Protein AF-0000000080910516 (afdb_homodimer)

InterPro domains:
  IPR003439 ABC transporter-like, ATP-binding domain [PF00005] (477-628)
  IPR003439 ABC transporter-like, ATP-binding domain [PS50893] (459-697)
  IPR003593 AAA+ ATPase domain [SM00382] (486-681)
  IPR011527 ABC transporter type 1, transmembrane domain [PF00664] (100-369)
  IPR011527 ABC transporter type 1, transmembrane domain [PS50929] (99-382)
  IPR017871 ABC transporter-like, conserved site [PS00211] (600-614)
  IPR027417 P-loop containing nucleoside triphosphate hydrolase [G3DSA:3.40.50.300] (457-700)
  IPR027417 P-loop containing nucleoside triphosphate hydrolase [SSF52540] (451-698)
  IPR036640 ABC transporter type 1, transmembrane domain superfamily [G3DSA:1.20.1560.10] (71-395)
  IPR036640 ABC transporter type 1, transmembrane domain superfamily [SSF90123] (87-394)
  IPR039421 Type 1 protein exporter [PTHR43394] (74-700)

Secondary structure (DSSP, 8-state):
-------------------PPP-------------------------------------------GGGT-S---------SS-HHHHHHHHHTTHHHHHHHHHHHHHHHHHHHHHHHHHHHHHHHHHTSS---HHHHHHHHHHHHHHHHHHHHHHHHHHHHHHHHHHHHHHHHHHHHHHTB-HHHHHHS-HHHHHHIIIIIHHHHHHHHHHH-STTSTHHHHHHHHHHHHHHHHH-TTTHHHHHHHHHHHHHHHHHHHHHHHHHHHHHHHHHHHHHHHHHHHHHTHHHHHHHT-HHHHHHHHHHHHHHHHHHHHHHHHHHHHHHHHHHHHHHHHHHHHHHHHHHHHHTTSS-HHHHHHHHHHHHHHHHHHHHHHHHHHHHHHHHHHHHHHHHHHTTPPB-HHHHHHHHHHHHH-----HHHHHHHTTTT-HHHHHHHHHHHHHS--THHHHHHHHH--EEEEEEEEE-TT-TT-EEEEEEEEEE-TT-EEEEE--TTSSHHHHHHHHTTSS--SEEEEEETTEEGGGS-HHHHHHHEEEE-SS----SSBHHHHHHTTSTTS---HHHHHHHHHHTT-HHHHHHSTTGGG-B--GGGTTS-HHHHHHHHHHHHHHHT-SEEEEESTTTT--HHHHHHHHHHHHHHHTTSEEEEE---HHHHHTSSEEEEEETTEEEEEE-HHHHHHHTSHHHHHHHHHHHHH-/-----------------------------------------------------------------GGGT-S---------SS-HHHHHHHHHTTHHHHHHHHHHHHHHHHHHHHHHHHHHHHHHHHHTSS---HHHHHHHHHHHHHHHHHHHHHHHHHHHHHHHHHHHHHHHHHHHHHHTB-HHHHHHS-HHHHHHIIIIIHHHHHHHHHHH-STTSTHHHHHHHHHHHHHHHHH-TTTHHHHHHHHHHHHHHHHHHHHHHHHHHHHHHHHHHHHHHHHHHHHHTHHHHHHHT-HHHHHHHHHHHHHHHHHHHHHHHHHHHHHHHHHHHHHHHHHHHHHHHHHHHHHTTSS-HHHHHHHHHHHHHHHHHHHHHHHHHHHHHHHHHHHHHHHHHHTTPPB-HHHHHHHHHHHHH-----HHHHHHHTTTT-HHHHHHHHHHHHHS--THHHHHHHHH--EEEEEEEEE-TT-TT-EEEEEEEEEE-TT-EEEEE--TTSSHHHHHHHHTTSS--SEEEEEETTEEGGGS-HHHHHHHEEEE-SS----SSBHHHHHHTTSTTS---HHHHHHHHHHTT-HHHHHHSTTGGG-B--GGGTTS-HHHHHHHHHHHHHHHT-SEEEEESTTTT--HHHHHHHHHHHHHHHTTSEEEEE---HHHHHTSSEEEEEETTEEEEEE-HHHHHHTTSHHHHHHHHHHHHH-

Solvent-accessible surface area (backbone atoms only — not comparable to full-atom values): 75282 Å² total; per-residue (Å²): 135,88,80,81,73,74,74,76,71,77,78,76,77,76,78,84,75,83,78,82,89,85,80,68,80,82,79,82,73,79,76,71,80,66,83,75,83,79,79,84,81,80,87,76,82,77,77,84,83,74,81,70,78,74,81,82,74,78,78,78,70,75,84,65,75,62,75,79,59,64,71,57,80,62,77,68,66,62,59,54,78,79,41,72,66,54,53,49,52,56,49,60,74,43,48,68,57,48,51,50,32,54,51,29,47,53,52,28,45,51,37,60,65,45,46,30,53,51,53,7,51,49,51,27,35,68,74,60,78,39,91,61,60,66,67,64,53,51,51,55,52,51,52,40,52,56,46,32,37,56,33,44,36,56,27,38,38,46,51,38,46,53,51,40,53,46,48,40,39,48,51,39,30,52,50,52,54,60,68,34,36,37,54,66,56,62,71,70,43,54,56,68,58,57,38,36,48,72,43,61,36,45,42,43,51,54,41,45,54,71,69,19,58,45,85,48,14,41,69,53,7,51,51,42,40,55,50,47,55,55,50,36,48,70,73,40,61,85,61,29,58,54,56,51,50,34,52,51,50,47,52,50,52,50,53,53,48,55,66,67,43,48,63,49,53,50,51,35,50,51,30,51,48,51,44,54,48,51,46,43,50,47,55,70,36,40,68,60,33,53,44,41,51,28,59,65,50,51,51,51,56,49,32,51,38,40,50,51,34,33,55,34,47,40,53,47,43,42,53,52,30,50,51,56,29,50,51,49,44,42,52,40,51,42,50,50,50,43,50,54,57,49,48,54,34,34,72,71,66,79,38,56,73,21,58,51,49,18,52,55,42,46,51,52,52,39,51,48,14,50,50,12,37,52,52,35,52,53,47,46,53,55,25,49,52,33,50,48,49,56,24,50,68,45,38,80,58,63,66,30,60,51,44,47,50,46,48,50,54,56,51,62,70,54,79,58,94,42,69,50,47,50,40,55,48,65,52,67,64,48,66,75,59,47,60,65,42,51,63,58,51,76,67,42,62,71,67,78,55,52,59,56,35,51,65,67,20,36,38,35,37,44,46,28,23,33,45,52,84,93,42,65,86,48,68,46,30,60,50,25,60,50,75,44,54,54,47,34,39,36,22,43,33,60,60,74,86,17,35,68,69,56,52,53,38,43,75,68,57,60,45,76,63,75,38,57,49,48,24,46,54,78,39,56,56,83,42,44,44,50,47,56,49,20,58,39,36,33,76,41,52,56,75,61,76,41,61,70,40,27,50,45,55,52,30,42,42,31,43,49,91,51,89,72,51,70,64,56,49,50,52,22,21,48,59,16,67,31,40,69,66,34,62,68,37,96,52,27,53,65,28,67,28,38,68,57,29,65,75,47,51,73,55,55,45,45,20,45,49,46,12,12,44,51,56,44,62,34,39,31,37,39,36,38,39,65,58,63,95,47,38,73,65,47,31,50,49,47,49,51,20,47,55,59,63,45,61,80,17,28,26,43,32,36,48,86,49,55,60,65,41,56,71,24,65,29,34,36,33,32,46,82,12,23,62,74,44,76,37,34,56,70,58,39,47,72,63,63,44,70,62,29,49,51,51,45,51,55,43,51,50,65,108,131,91,73,86,71,83,73,84,68,86,82,77,90,70,91,84,89,80,90,82,86,70,94,72,85,83,80,86,80,80,83,80,78,90,81,85,87,84,81,91,84,84,84,82,82,79,78,83,82,74,79,70,78,72,80,80,74,78,76,79,70,73,83,65,73,63,77,80,57,62,70,56,79,62,76,68,67,62,60,55,77,77,42,72,66,55,53,48,52,56,49,58,73,42,49,67,58,47,52,51,32,54,51,30,47,52,52,29,46,52,37,60,65,45,47,32,54,53,52,6,51,50,51,27,36,68,75,60,77,38,93,62,61,66,68,62,53,51,52,54,51,49,52,40,53,55,47,32,39,56,32,44,35,54,29,39,37,47,50,39,45,55,51,38,52,47,48,40,40,48,52,39,32,52,50,53,54,59,68,33,37,35,53,65,56,60,71,72,44,54,54,69,58,57,38,37,48,73,42,60,35,44,43,43,51,54,42,46,54,71,70,18,59,45,82,48,14,40,69,52,6,50,52,44,40,54,50,49,55,53,50,36,46,70,73,40,61,86,62,29,57,54,56,51,50,34,52,51,48,48,52,49,52,49,52,52,48,56,67,67,42,48,64,50,53,50,50,34,49,50,30,51,50,50,43,53,48,51,45,43,53,47,56,70,37,40,68,60,33,53,43,39,50,28,59,64,50,53,51,51,56,48,32,52,36,40,50,51,34,31,54,34,47,42,52,49,42,41,52,53,30,50,52,55,27,51,52,48,44,43,51,40,52,40,50,51,51,43,50,55,56,48,47,53,33,34,71,72,66,77,38,55,72,21,56,50,48,18,51,53,42,45,52,53,52,39,51,48,14,50,51,12,38,52,52,37,52,52,47,46,53,54,26,50,52,33,51,49,50,55,22,49,70,43,40,78,57,63,67,30,60,51,44,47,50,45,50,51,55,58,53,62,71,55,78,57,92,41,71,50,46,50,38,55,49,64,52,68,64,47,65,75,59,48,59,63,43,51,63,59,50,76,67,42,62,72,67,76,56,51,58,55,36,50,63,68,20,37,39,35,36,43,45,29,23,32,46,52,83,92,43,65,85,48,68,47,30,62,50,24,61,50,75,44,55,54,48,34,38,34,20,43,35,59,60,75,86,17,35,68,69,56,52,53,37,42,75,67,57,59,45,76,62,76,38,57,48,48,24,45,56,82,39,56,56,84,43,43,44,50,46,56,48,19,58,39,38,33,76,41,51,57,74,61,76,40,61,71,39,25,49,45,54,52,30,40,40,30,42,47,92,51,88,71,52,71,64,56,50,50,52,21,20,50,59,18,67,31,39,69,65,34,62,69,38,95,52,27,52,64,27,68,28,39,69,57,29,66,76,45,52,73,55,56,47,44,20,45,50,45,11,12,44,52,56,43,63,34,39,30,36,37,36,38,39,66,58,63,96,46,37,71,66,48,30,49,49,46,48,51,22,46,55,59,62,44,60,77,17,26,26,44,32,36,49,86,49,52,59,65,42,56,72,23,68,30,33,37,31,32,47,81,12,23,61,76,45,76,36,36,56,69,59,37,48,72,64,62,45,71,62,30,49,52,53,44,51,56,44,52,50,65,106

Structure (mmCIF, N/CA/C/O backbone):
data_AF-0000000080910516-model_v1
#
loop_
_entity.id
_entity.type
_entity.pdbx_description
1 polymer 'ABC transporter B family member 28'
#
loop_
_atom_site.group_PDB
_atom_site.id
_atom_site.type_symbol
_atom_site.label_atom_id
_atom_site.label_alt_id
_atom_site.label_comp_id
_atom_site.label_asym_id
_atom_site.label_entity_id
_atom_site.label_seq_id
_atom_site.pdbx_PDB_ins_code
_atom_site.Cartn_x
_atom_site.Cartn_y
_atom_site.Cartn_z
_atom_site.occupancy
_atom_site.B_iso_or_equiv
_atom_site.auth_seq_id
_atom_site.auth_comp_id
_atom_site.auth_asym_id
_atom_site.auth_atom_id
_atom_site.pdbx_PDB_model_num
ATOM 1 N N . MET A 1 1 ? -21.656 -58.188 -38.125 1 15.84 1 MET A N 1
ATOM 2 C CA . MET A 1 1 ? -21.281 -56.781 -38.375 1 15.84 1 MET A CA 1
ATOM 3 C C . MET A 1 1 ? -22.156 -55.844 -37.562 1 15.84 1 MET A C 1
ATOM 5 O O . MET A 1 1 ? -21.656 -54.906 -36.938 1 15.84 1 MET A O 1
ATOM 9 N N . ALA A 1 2 ? -23.5 -55.781 -38.062 1 15.03 2 ALA A N 1
ATOM 10 C CA . ALA A 1 2 ? -24.109 -54.438 -38.094 1 15.03 2 ALA A CA 1
ATOM 11 C C . ALA A 1 2 ? -24.375 -53.938 -36.688 1 15.03 2 ALA A C 1
ATOM 13 O O . ALA A 1 2 ? -24.422 -54.688 -35.719 1 15.03 2 ALA A O 1
ATOM 14 N N . SER A 1 3 ? -25.328 -52.969 -36.719 1 19.02 3 SER A N 1
ATOM 15 C CA . SER A 1 3 ? -25.562 -51.531 -36.531 1 19.02 3 SER A CA 1
ATOM 16 C C . SER A 1 3 ? -26.391 -51.281 -35.281 1 19.02 3 SER A C 1
ATOM 18 O O . SER A 1 3 ? -27.484 -51.812 -35.125 1 19.02 3 SER A O 1
ATOM 20 N N . ALA A 1 4 ? -25.75 -51.031 -34.25 1 21.42 4 ALA A N 1
ATOM 21 C CA . ALA A 1 4 ? -25.875 -50.656 -32.844 1 21.42 4 ALA A CA 1
ATOM 22 C C . ALA A 1 4 ? -26.734 -49.406 -32.688 1 21.42 4 ALA A C 1
ATOM 24 O O . ALA A 1 4 ? -26.188 -48.312 -32.562 1 21.42 4 ALA A O 1
ATOM 25 N N . THR A 1 5 ? -27.812 -49.406 -33.406 1 23.72 5 THR A N 1
ATOM 26 C CA . THR A 1 5 ? -28.516 -48.156 -33.656 1 23.72 5 THR A CA 1
ATOM 27 C C . THR A 1 5 ? -29.188 -47.625 -32.375 1 23.72 5 THR A C 1
ATOM 29 O O . THR A 1 5 ? -30.141 -48.25 -31.906 1 23.72 5 THR A O 1
ATOM 32 N N . LEU A 1 6 ? -28.359 -47.281 -31.453 1 21.36 6 LEU A N 1
ATOM 33 C CA . LEU A 1 6 ? -28.766 -46.906 -30.094 1 21.36 6 LEU A CA 1
ATOM 34 C C . LEU A 1 6 ? -29.734 -45.75 -30.109 1 21.36 6 LEU A C 1
ATOM 36 O O . LEU A 1 6 ? -29.375 -44.656 -30.578 1 21.36 6 LEU A O 1
ATOM 40 N N . SER A 1 7 ? -30.953 -45.938 -30.312 1 22.66 7 SER A N 1
ATOM 41 C CA . SER A 1 7 ? -32.062 -45.062 -30.594 1 22.66 7 SER A CA 1
ATOM 42 C C . SER A 1 7 ? -32.406 -44.188 -29.406 1 22.66 7 SER A C 1
ATOM 44 O O . SER A 1 7 ? -33.031 -44.656 -28.438 1 22.66 7 SER A O 1
ATOM 46 N N . LEU A 1 8 ? -31.344 -43.562 -28.828 1 21.42 8 LEU A N 1
ATOM 47 C CA . LEU A 1 8 ? -31.562 -42.906 -27.547 1 21.42 8 LEU A CA 1
ATOM 48 C C . LEU A 1 8 ? -32.594 -41.812 -27.688 1 21.42 8 LEU A C 1
ATOM 50 O O . LEU A 1 8 ? -32.406 -40.844 -28.453 1 21.42 8 LEU A O 1
ATOM 54 N N . HIS A 1 9 ? -33.844 -42.031 -27.609 1 22.66 9 HIS A N 1
ATOM 55 C CA . HIS A 1 9 ? -35 -41.25 -27.891 1 22.66 9 HIS A CA 1
ATOM 56 C C . HIS A 1 9 ? -35.188 -40.125 -26.859 1 22.66 9 HIS A C 1
ATOM 58 O O . HIS A 1 9 ? -36.219 -40 -26.234 1 22.66 9 HIS A O 1
ATOM 64 N N . TYR A 1 10 ? -34.125 -39.5 -26.438 1 21.59 10 TYR A N 1
ATOM 65 C CA . TYR A 1 10 ? -34.344 -38.625 -25.297 1 21.59 10 TYR A CA 1
ATOM 66 C C . TYR A 1 10 ? -35.438 -37.594 -25.609 1 21.59 10 TYR A C 1
ATOM 68 O O . TYR A 1 10 ? -35.406 -36.969 -26.688 1 21.59 10 TYR A O 1
ATOM 76 N N . PRO A 1 11 ? -36.562 -37.688 -24.953 1 22.11 11 PRO A N 1
ATOM 77 C CA . PRO A 1 11 ? -37.812 -36.906 -25.172 1 22.11 11 PRO A CA 1
ATOM 78 C C . PRO A 1 11 ? -37.594 -35.406 -24.969 1 22.11 11 PRO A C 1
ATOM 80 O O . PRO A 1 11 ? -36.938 -35 -24.016 1 22.11 11 PRO A O 1
ATOM 83 N N . LEU A 1 12 ? -37.594 -34.625 -26.047 1 21.58 12 LEU A N 1
ATOM 84 C CA . LEU A 1 12 ? -37.312 -33.219 -26.297 1 21.58 12 LEU A CA 1
ATOM 85 C C . LEU A 1 12 ? -38.344 -32.312 -25.594 1 21.58 12 LEU A C 1
ATOM 87 O O . LEU A 1 12 ? -39.531 -32.375 -25.906 1 21.58 12 LEU A O 1
ATOM 91 N N . LEU A 1 13 ? -38.438 -32.438 -24.203 1 21.72 13 LEU A N 1
ATOM 92 C CA . LEU A 1 13 ? -39.406 -31.578 -23.547 1 21.72 13 LEU A CA 1
ATOM 93 C C . LEU A 1 13 ? -39.375 -30.172 -24.141 1 21.72 13 LEU A C 1
ATOM 95 O O . LEU A 1 13 ? -38.312 -29.578 -24.234 1 21.72 13 LEU A O 1
ATOM 99 N N . LEU A 1 14 ? -40.406 -29.797 -24.828 1 19.39 14 LEU A N 1
ATOM 100 C CA . LEU A 1 14 ? -40.781 -28.703 -25.734 1 19.39 14 LEU A CA 1
ATOM 101 C C . LEU A 1 14 ? -40.812 -27.375 -25 1 19.39 14 LEU A C 1
ATOM 103 O O . LEU A 1 14 ? -41.719 -27.141 -24.188 1 19.39 14 LEU A O 1
ATOM 107 N N . LEU A 1 15 ? -39.844 -27.062 -24.219 1 19.28 15 LEU A N 1
ATOM 108 C CA . LEU A 1 15 ? -39.938 -25.781 -23.516 1 19.28 15 LEU A CA 1
ATOM 109 C C . LEU A 1 15 ? -40.344 -24.656 -24.469 1 19.28 15 LEU A C 1
ATOM 111 O O . LEU A 1 15 ? -39.688 -24.453 -25.5 1 19.28 15 LEU A O 1
ATOM 115 N N . ARG A 1 16 ? -41.656 -24.203 -24.406 1 19.52 16 ARG A N 1
ATOM 116 C CA . ARG A 1 16 ? -42.5 -23.234 -25.094 1 19.52 16 ARG A CA 1
ATOM 117 C C . ARG A 1 16 ? -41.812 -21.891 -25.234 1 19.52 16 ARG A C 1
ATOM 119 O O . ARG A 1 16 ? -41.062 -21.469 -24.328 1 19.52 16 ARG A O 1
ATOM 126 N N . SER A 1 17 ? -42.031 -21.172 -26.375 1 18.45 17 SER A N 1
ATOM 127 C CA . SER A 1 17 ? -41.375 -20.234 -27.281 1 18.45 17 SER A CA 1
ATOM 128 C C . SER A 1 17 ? -41.562 -18.797 -26.812 1 18.45 17 SER A C 1
ATOM 130 O O . SER A 1 17 ? -40.625 -17.984 -26.891 1 18.45 17 SER A O 1
ATOM 132 N N . PRO A 1 18 ? -42.656 -18.25 -26.172 1 19.61 18 PRO A N 1
ATOM 133 C CA . PRO A 1 18 ? -43.25 -17.234 -27.031 1 19.61 18 PRO A CA 1
ATOM 134 C C . PRO A 1 18 ? -42.625 -15.859 -26.859 1 19.61 18 PRO A C 1
ATOM 136 O O . PRO A 1 18 ? -42.719 -15.266 -25.781 1 19.61 18 PRO A O 1
ATOM 139 N N . LEU A 1 19 ? -41.469 -15.609 -26.938 1 19 19 LEU A N 1
ATOM 140 C CA . LEU A 1 19 ? -40.938 -14.273 -26.672 1 19 19 LEU A CA 1
ATOM 141 C C . LEU A 1 19 ? -41.656 -13.234 -27.547 1 19 19 LEU A C 1
ATOM 143 O O . LEU A 1 19 ? -41.625 -13.312 -28.766 1 19 19 LEU A O 1
ATOM 147 N N . SER A 1 20 ? -42.75 -12.602 -27.031 1 17.5 20 SER A N 1
ATOM 148 C CA . SER A 1 20 ? -43.656 -11.586 -27.547 1 17.5 20 SER A CA 1
ATOM 149 C C . SER A 1 20 ? -42.906 -10.422 -28.172 1 17.5 20 SER A C 1
ATOM 151 O O . SER A 1 20 ? -41.75 -10.172 -27.828 1 17.5 20 SER A O 1
ATOM 153 N N . THR A 1 21 ? -43.656 -9.594 -28.938 1 18.03 21 THR A N 1
ATOM 154 C CA . THR A 1 21 ? -43.812 -8.773 -30.125 1 18.03 21 THR A CA 1
ATOM 155 C C . THR A 1 21 ? -43.188 -7.391 -29.906 1 18.03 21 THR A C 1
ATOM 157 O O . THR A 1 21 ? -43 -6.965 -28.766 1 18.03 21 THR A O 1
ATOM 160 N N . LYS A 1 22 ? -43.094 -6.613 -31.062 1 19.17 22 LYS A N 1
ATOM 161 C CA . LYS A 1 22 ? -42.594 -5.516 -31.891 1 19.17 22 LYS A CA 1
ATOM 162 C C . LYS A 1 22 ? -43.031 -4.164 -31.312 1 19.17 22 LYS A C 1
ATOM 164 O O . LYS A 1 22 ? -44.125 -4.031 -30.797 1 19.17 22 LYS A O 1
ATOM 169 N N . ILE A 1 23 ? -42.219 -3.209 -31.469 1 20.5 23 ILE A N 1
ATOM 170 C CA . ILE A 1 23 ? -41.656 -1.915 -31.062 1 20.5 23 ILE A CA 1
ATOM 171 C C . ILE A 1 23 ? -42.438 -0.794 -31.75 1 20.5 23 ILE A C 1
ATOM 173 O O . ILE A 1 23 ? -42.094 0.383 -31.609 1 20.5 23 ILE A O 1
ATOM 177 N N . THR A 1 24 ? -43.719 -0.889 -32.031 1 17.33 24 THR A N 1
ATOM 178 C CA . THR A 1 24 ? -44.062 0.003 -33.125 1 17.33 24 THR A CA 1
ATOM 179 C C . THR A 1 24 ? -44.062 1.456 -32.688 1 17.33 24 THR A C 1
ATOM 181 O O . THR A 1 24 ? -44.125 2.375 -33.5 1 17.33 24 THR A O 1
ATOM 184 N N . LYS A 1 25 ? -44.031 1.824 -31.5 1 19.14 25 LYS A N 1
ATOM 185 C CA . LYS A 1 25 ? -44.938 2.982 -31.422 1 19.14 25 LYS A CA 1
ATOM 186 C C . LYS A 1 25 ? -44.562 4.023 -32.469 1 19.14 25 LYS A C 1
ATOM 188 O O . LYS A 1 25 ? -43.406 4.141 -32.875 1 19.14 25 LYS A O 1
ATOM 193 N N . PRO A 1 26 ? -45.5 4.844 -32.844 1 18.92 26 PRO A N 1
ATOM 194 C CA . PRO A 1 26 ? -45.906 5.633 -34 1 18.92 26 PRO A CA 1
ATOM 195 C C . PRO A 1 26 ? -45.062 6.887 -34.188 1 18.92 26 PRO A C 1
ATOM 197 O O . PRO A 1 26 ? -44.344 7.285 -33.281 1 18.92 26 PRO A O 1
ATOM 200 N N . PRO A 1 27 ? -45.375 7.746 -35.188 1 21.09 27 PRO A N 1
ATOM 201 C CA . PRO A 1 27 ? -44.875 8.688 -36.188 1 21.09 27 PRO A CA 1
ATOM 202 C C . PRO A 1 27 ? -44.75 10.109 -35.656 1 21.09 27 PRO A C 1
ATOM 204 O O . PRO A 1 27 ? -44.312 11.008 -36.406 1 21.09 27 PRO A O 1
ATOM 207 N N . LEU A 1 28 ? -44.875 10.383 -34.344 1 19.03 28 LEU A N 1
ATOM 208 C CA . LEU A 1 28 ? -45.469 11.695 -34.156 1 19.03 28 LEU A CA 1
ATOM 209 C C . LEU A 1 28 ? -44.656 12.766 -34.844 1 19.03 28 LEU A C 1
ATOM 211 O O . LEU A 1 28 ? -43.406 12.703 -34.844 1 19.03 28 LEU A O 1
ATOM 215 N N . SER A 1 29 ? -45.312 13.617 -35.594 1 18.75 29 SER A N 1
ATOM 216 C CA . SER A 1 29 ? -45.281 14.648 -36.594 1 18.75 29 SER A CA 1
ATOM 217 C C . SER A 1 29 ? -44.438 15.836 -36.156 1 18.75 29 SER A C 1
ATOM 219 O O . SER A 1 29 ? -44.406 16.156 -34.969 1 18.75 29 SER A O 1
ATOM 221 N N . PRO A 1 30 ? -43.469 16.188 -36.969 1 21.86 30 PRO A N 1
ATOM 222 C CA . PRO A 1 30 ? -42.375 17.141 -36.906 1 21.86 30 PRO A CA 1
ATOM 223 C C . PRO A 1 30 ? -42.844 18.578 -36.75 1 21.86 30 PRO A C 1
ATOM 225 O O . PRO A 1 30 ? -43.562 19.094 -37.625 1 21.86 30 PRO A O 1
ATOM 228 N N . ARG A 1 31 ? -43.469 18.922 -35.594 1 18.7 31 ARG A N 1
ATOM 229 C CA . ARG A 1 31 ? -44.125 20.219 -35.656 1 18.7 31 ARG A CA 1
ATOM 230 C C . ARG A 1 31 ? -43.156 21.297 -36.156 1 18.7 31 ARG A C 1
ATOM 232 O O . ARG A 1 31 ? -42 21.328 -35.75 1 18.7 31 ARG A O 1
ATOM 239 N N . PRO A 1 32 ? -43.562 21.969 -37.156 1 20.69 32 PRO A N 1
ATOM 240 C CA . PRO A 1 32 ? -42.906 22.922 -38.031 1 20.69 32 PRO A CA 1
ATOM 241 C C . PRO A 1 32 ? -42.469 24.203 -37.344 1 20.69 32 PRO A C 1
ATOM 243 O O . PRO A 1 32 ? -41.906 25.094 -37.969 1 20.69 32 PRO A O 1
ATOM 246 N N . LEU A 1 33 ? -42.312 24.109 -36.031 1 18.44 33 LEU A N 1
ATOM 247 C CA . LEU A 1 33 ? -42.656 25.422 -35.5 1 18.44 33 LEU A CA 1
ATOM 248 C C . LEU A 1 33 ? -41.812 26.516 -36.125 1 18.44 33 LEU A C 1
ATOM 250 O O . LEU A 1 33 ? -40.594 26.453 -36.062 1 18.44 33 LEU A O 1
ATOM 254 N N . LEU A 1 34 ? -42.406 27.344 -36.906 1 18.92 34 LEU A N 1
ATOM 255 C CA . LEU A 1 34 ? -42.031 28.406 -37.844 1 18.92 34 LEU A CA 1
ATOM 256 C C . LEU A 1 34 ? -41.438 29.594 -37.125 1 18.92 34 LEU A C 1
ATOM 258 O O . LEU A 1 34 ? -41 30.562 -37.75 1 18.92 34 LEU A O 1
ATOM 262 N N . LEU A 1 35 ? -41.25 29.609 -35.812 1 19.59 35 LEU A N 1
ATOM 263 C CA . LEU A 1 35 ? -41.594 30.969 -35.406 1 19.59 35 LEU A CA 1
ATOM 264 C C . LEU A 1 35 ? -40.656 31.969 -36.062 1 19.59 35 LEU A C 1
ATOM 266 O O . LEU A 1 35 ? -39.438 31.766 -36.062 1 19.59 35 LEU A O 1
ATOM 270 N N . PRO A 1 36 ? -41.25 32.938 -36.75 1 18.56 36 PRO A N 1
ATOM 271 C CA . PRO A 1 36 ? -40.688 33.875 -37.719 1 18.56 36 PRO A CA 1
ATOM 272 C C . PRO A 1 36 ? -39.625 34.812 -37.125 1 18.56 36 PRO A C 1
ATOM 274 O O . PRO A 1 36 ? -38.531 34.938 -37.688 1 18.56 36 PRO A O 1
ATOM 277 N N . HIS A 1 37 ? -40.062 35.75 -36.25 1 19.81 37 HIS A N 1
ATOM 278 C CA . HIS A 1 37 ? -39.969 37.125 -36.75 1 19.81 37 HIS A CA 1
ATOM 279 C C . HIS A 1 37 ? -38.594 37.719 -36.5 1 19.81 37 HIS A C 1
ATOM 281 O O . HIS A 1 37 ? -37.875 37.281 -35.594 1 19.81 37 HIS A O 1
ATOM 287 N N . PRO A 1 38 ? -38.188 38.812 -37.25 1 20.88 38 PRO A N 1
ATOM 288 C CA . PRO A 1 38 ? -37 39.5 -37.75 1 20.88 38 PRO A CA 1
ATOM 289 C C . PRO A 1 38 ? -36.375 40.406 -36.719 1 20.88 38 PRO A C 1
ATOM 291 O O . PRO A 1 38 ? -35.344 41.062 -37 1 20.88 38 PRO A O 1
ATOM 294 N N . LEU A 1 39 ? -36.906 40.406 -35.438 1 19.12 39 LEU A N 1
ATOM 295 C CA . LEU A 1 39 ? -36.875 41.812 -35.062 1 19.12 39 LEU A CA 1
ATOM 296 C C . LEU A 1 39 ? -35.469 42.375 -35.125 1 19.12 39 LEU A C 1
ATOM 298 O O . LEU A 1 39 ? -34.5 41.656 -34.969 1 19.12 39 LEU A O 1
ATOM 302 N N . HIS A 1 40 ? -35.344 43.75 -35.094 1 18.67 40 HIS A N 1
ATOM 303 C CA . HIS A 1 40 ? -34.625 44.906 -35.594 1 18.67 40 HIS A CA 1
ATOM 304 C C . HIS A 1 40 ? -33.281 45.031 -34.875 1 18.67 40 HIS A C 1
ATOM 306 O O . HIS A 1 40 ? -33.031 44.406 -33.844 1 18.67 40 HIS A O 1
ATOM 312 N N . SER A 1 41 ? -32.812 46.281 -34.75 1 18.39 41 SER A N 1
ATOM 313 C CA . SER A 1 41 ? -31.688 47.094 -35.219 1 18.39 41 SER A CA 1
ATOM 314 C C . SER A 1 41 ? -30.609 47.219 -34.156 1 18.39 41 SER A C 1
ATOM 316 O O . SER A 1 41 ? -29.422 47.344 -34.469 1 18.39 41 SER A O 1
ATOM 318 N N . ARG A 1 42 ? -31.078 47.438 -32.812 1 20.27 42 ARG A N 1
ATOM 319 C CA . ARG A 1 42 ? -30.484 48.656 -32.281 1 20.27 42 ARG A CA 1
ATOM 320 C C . ARG A 1 42 ? -28.984 48.5 -32.031 1 20.27 42 ARG A C 1
ATOM 322 O O . ARG A 1 42 ? -28.5 47.375 -31.922 1 20.27 42 ARG A O 1
ATOM 329 N N . PHE A 1 43 ? -28.422 49.312 -31.094 1 19.95 43 PHE A N 1
ATOM 330 C CA . PHE A 1 43 ? -27.359 50.312 -31.016 1 19.95 43 PHE A CA 1
ATOM 331 C C . PHE A 1 43 ? -26.062 49.688 -30.547 1 19.95 43 PHE A C 1
ATOM 333 O O . PHE A 1 43 ? -26.078 48.656 -29.844 1 19.95 43 PHE A O 1
ATOM 340 N N . LEU A 1 44 ? -24.922 50.281 -30.812 1 19.41 44 LEU A N 1
ATOM 341 C CA . LEU A 1 44 ? -23.5 50.281 -31.172 1 19.41 44 LEU A CA 1
ATOM 342 C C . LEU A 1 44 ? -22.625 50.062 -29.938 1 19.41 44 LEU A C 1
ATOM 344 O O . LEU A 1 44 ? -21.422 49.875 -30.062 1 19.41 44 LEU A O 1
ATOM 348 N N . LEU A 1 45 ? -23.125 50.281 -28.641 1 21.19 45 LEU A N 1
ATOM 349 C CA . LEU A 1 45 ? -22.062 50.938 -27.906 1 21.19 45 LEU A CA 1
ATOM 350 C C . LEU A 1 45 ? -20.906 49.969 -27.641 1 21.19 45 LEU A C 1
ATOM 352 O O . LEU A 1 45 ? -21.125 48.781 -27.312 1 21.19 45 LEU A O 1
ATOM 356 N N . PRO A 1 46 ? -19.625 50.344 -27.984 1 23.27 46 PRO A N 1
ATOM 357 C CA . PRO A 1 46 ? -18.344 49.625 -28.156 1 23.27 46 PRO A CA 1
ATOM 358 C C . PRO A 1 46 ? -17.844 49.031 -26.844 1 23.27 46 PRO A C 1
ATOM 360 O O . PRO A 1 46 ? -17.922 49.656 -25.797 1 23.27 46 PRO A O 1
ATOM 363 N N . PRO A 1 47 ? -18.016 47.75 -26.609 1 24.09 47 PRO A N 1
ATOM 364 C CA . PRO A 1 47 ? -17.578 47.156 -25.344 1 24.09 47 PRO A CA 1
ATOM 365 C C . PRO A 1 47 ? -16.125 47.438 -25.031 1 24.09 47 PRO A C 1
ATOM 367 O O . PRO A 1 47 ? -15.312 47.656 -25.938 1 24.09 47 PRO A O 1
ATOM 370 N N . PRO A 1 48 ? -15.781 47.906 -23.766 1 22.03 48 PRO A N 1
ATOM 371 C CA . PRO A 1 48 ? -14.5 48.375 -23.234 1 22.03 48 PRO A CA 1
ATOM 372 C C . PRO A 1 48 ? -13.344 47.438 -23.531 1 22.03 48 PRO A C 1
ATOM 374 O O . PRO A 1 48 ? -13.562 46.25 -23.766 1 22.03 48 PRO A O 1
ATOM 377 N N . ARG A 1 49 ? -11.992 48.031 -23.594 1 21.98 49 ARG A N 1
ATOM 378 C CA . ARG A 1 49 ? -10.656 47.844 -24.125 1 21.98 49 ARG A CA 1
ATOM 379 C C . ARG A 1 49 ? -9.984 46.625 -23.5 1 21.98 49 ARG A C 1
ATOM 381 O O . ARG A 1 49 ? -9.945 46.469 -22.281 1 21.98 49 ARG A O 1
ATOM 388 N N . ALA A 1 50 ? -10.016 45.531 -24.156 1 22.16 50 ALA A N 1
ATOM 389 C CA . ALA A 1 50 ? -9.242 44.281 -24 1 22.16 50 ALA A CA 1
ATOM 390 C C . ALA A 1 50 ? -7.75 44.594 -23.891 1 22.16 50 ALA A C 1
ATOM 392 O O . ALA A 1 50 ? -7.145 45.125 -24.844 1 22.16 50 ALA A O 1
ATOM 393 N N . TYR A 1 51 ? -7.195 45.125 -22.734 1 20.22 51 TYR A N 1
ATOM 394 C CA . TYR A 1 51 ? -5.809 45.562 -22.609 1 20.22 51 TYR A CA 1
ATOM 395 C C . TYR A 1 51 ? -4.867 44.562 -23.281 1 20.22 51 TYR A C 1
ATOM 397 O O . TYR A 1 51 ? -4.859 43.375 -22.938 1 20.22 51 TYR A O 1
ATOM 405 N N . VAL A 1 52 ? -4.668 44.656 -24.578 1 23.47 52 VAL A N 1
ATOM 406 C CA . VAL A 1 52 ? -3.705 43.938 -25.422 1 23.47 52 VAL A CA 1
ATOM 407 C C . VAL A 1 52 ? -2.295 44.156 -24.875 1 23.47 52 VAL A C 1
ATOM 409 O O . VAL A 1 52 ? -1.784 45.281 -24.875 1 23.47 52 VAL A O 1
ATOM 412 N N . THR A 1 53 ? -1.948 43.594 -23.703 1 22.17 53 THR A N 1
ATOM 413 C CA . THR A 1 53 ? -0.605 43.844 -23.188 1 22.17 53 THR A CA 1
ATOM 414 C C . THR A 1 53 ? 0.434 43.688 -24.297 1 22.17 53 THR A C 1
ATOM 416 O O . THR A 1 53 ? 0.308 42.781 -25.141 1 22.17 53 THR A O 1
ATOM 419 N N . ALA A 1 54 ? 1.175 44.75 -24.641 1 22.91 54 ALA A N 1
ATOM 420 C CA . ALA A 1 54 ? 2.166 45.031 -25.672 1 22.91 54 ALA A CA 1
ATOM 421 C C . ALA A 1 54 ? 3.223 43.938 -25.75 1 22.91 54 ALA A C 1
ATOM 423 O O . ALA A 1 54 ? 3.545 43.312 -24.75 1 22.91 54 ALA A O 1
ATOM 424 N N . PRO A 1 55 ? 3.516 43.562 -27.016 1 24.36 55 PRO A N 1
ATOM 425 C CA . PRO A 1 55 ? 4.555 42.594 -27.375 1 24.36 55 PRO A CA 1
ATOM 426 C C . PRO A 1 55 ? 5.938 43 -26.875 1 24.36 55 PRO A C 1
ATOM 428 O O . PRO A 1 55 ? 6.355 44.125 -27.047 1 24.36 55 PRO A O 1
ATOM 431 N N . ALA A 1 56 ? 6.473 42.5 -25.703 1 24.44 56 ALA A N 1
ATOM 432 C CA . ALA A 1 56 ? 7.766 42.906 -25.141 1 24.44 56 ALA A CA 1
ATOM 433 C C . ALA A 1 56 ? 8.852 42.875 -26.219 1 24.44 56 ALA A C 1
ATOM 435 O O . ALA A 1 56 ? 8.953 41.938 -26.984 1 24.44 56 ALA A O 1
ATOM 436 N N . SER A 1 57 ? 9.273 44 -26.75 1 23.47 57 SER A N 1
ATOM 437 C CA . SER A 1 57 ? 10.352 44.312 -27.672 1 23.47 57 SER A CA 1
ATOM 438 C C . SER A 1 57 ? 11.594 43.469 -27.375 1 23.47 57 SER A C 1
ATOM 440 O O . SER A 1 57 ? 11.844 43.094 -26.234 1 23.47 57 SER A O 1
ATOM 442 N N . ASP A 1 58 ? 12.234 43.031 -28.453 1 23.39 58 ASP A N 1
ATOM 443 C CA . ASP A 1 58 ? 13.406 42.188 -28.75 1 23.39 58 ASP A CA 1
ATOM 444 C C . ASP A 1 58 ? 14.68 42.844 -28.188 1 23.39 58 ASP A C 1
ATOM 446 O O . ASP A 1 58 ? 15.617 43.125 -28.922 1 23.39 58 ASP A O 1
ATOM 450 N N . HIS A 1 59 ? 14.703 43.562 -27.078 1 24.36 59 HIS A N 1
ATOM 451 C CA . HIS A 1 59 ? 15.992 44.188 -26.875 1 24.36 59 HIS A CA 1
ATOM 452 C C . HIS A 1 59 ? 17.141 43.219 -27.031 1 24.36 59 HIS A C 1
ATOM 454 O O . HIS A 1 59 ? 17.109 42.094 -26.469 1 24.36 59 HIS A O 1
ATOM 460 N N . ASN A 1 60 ? 17.953 43.344 -28.125 1 25.75 60 ASN A N 1
ATOM 461 C CA . ASN A 1 60 ? 19.234 42.812 -28.562 1 25.75 60 ASN A CA 1
ATOM 462 C C . ASN A 1 60 ? 20.266 42.844 -27.453 1 25.75 60 ASN A C 1
ATOM 464 O O . ASN A 1 60 ? 21.031 43.781 -27.344 1 25.75 60 ASN A O 1
ATOM 468 N N . PHE A 1 61 ? 19.922 42.844 -26.188 1 27.59 61 PHE A N 1
ATOM 469 C CA . PHE A 1 61 ? 21.031 43 -25.25 1 27.59 61 PHE A CA 1
ATOM 470 C C . PHE A 1 61 ? 22.203 42.094 -25.641 1 27.59 61 PHE A C 1
ATOM 472 O O . PHE A 1 61 ? 22.047 41.125 -26.344 1 27.59 61 PHE A O 1
ATOM 479 N N . GLY A 1 62 ? 23.484 42.594 -25.297 1 26.81 62 GLY A N 1
ATOM 480 C CA . GLY A 1 62 ? 24.875 42.25 -25.594 1 26.81 62 GLY A CA 1
ATOM 481 C C . GLY A 1 62 ? 25.141 40.75 -25.578 1 26.81 62 GLY A C 1
ATOM 482 O O . GLY A 1 62 ? 24.344 39.969 -25.062 1 26.81 62 GLY A O 1
ATOM 483 N N . ASP A 1 63 ? 26.234 40.406 -26.406 1 27.67 63 ASP A N 1
ATOM 484 C CA . ASP A 1 63 ? 26.797 39.125 -26.781 1 27.67 63 ASP A CA 1
ATOM 485 C C . ASP A 1 63 ? 27.016 38.25 -25.562 1 27.67 63 ASP A C 1
ATOM 487 O O . ASP A 1 63 ? 27.828 38.562 -24.703 1 27.67 63 ASP A O 1
ATOM 491 N N . PRO A 1 64 ? 26.016 37.844 -24.875 1 28.42 64 PRO A N 1
ATOM 492 C CA . PRO A 1 64 ? 26.391 37.062 -23.688 1 28.42 64 PRO A CA 1
ATOM 493 C C . PRO A 1 64 ? 27.484 36.062 -23.984 1 28.42 64 PRO A C 1
ATOM 495 O O . PRO A 1 64 ? 27.625 35.594 -25.109 1 28.42 64 PRO A O 1
ATOM 498 N N . ASP A 1 65 ? 28.656 36.156 -23.344 1 29.14 65 ASP A N 1
ATOM 499 C CA . ASP A 1 65 ? 29.828 35.312 -23.562 1 29.14 65 ASP A CA 1
ATOM 500 C C . ASP A 1 65 ? 29.438 33.875 -23.906 1 29.14 65 ASP A C 1
ATOM 502 O O . ASP A 1 65 ? 28.578 33.312 -23.266 1 29.14 65 ASP A O 1
ATOM 506 N N . PRO A 1 66 ? 29.641 33.438 -25.234 1 30.28 66 PRO A N 1
ATOM 507 C CA . PRO A 1 66 ? 29.281 32.156 -25.859 1 30.28 66 PRO A CA 1
ATOM 508 C C . PRO A 1 66 ? 29.547 30.969 -24.969 1 30.28 66 PRO A C 1
ATOM 510 O O . PRO A 1 66 ? 29.078 29.859 -25.25 1 30.28 66 PRO A O 1
ATOM 513 N N . LYS A 1 67 ? 30.734 31.031 -24.25 1 31.42 67 LYS A N 1
ATOM 514 C CA . LYS A 1 67 ? 31.328 29.781 -23.797 1 31.42 67 LYS A CA 1
ATOM 515 C C . LYS A 1 67 ? 30.391 29.031 -22.844 1 31.42 67 LYS A C 1
ATOM 517 O O . LYS A 1 67 ? 30.484 27.812 -22.703 1 31.42 67 LYS A O 1
ATOM 522 N N . LEU A 1 68 ? 29.781 29.812 -21.938 1 29.33 68 LEU A N 1
ATOM 523 C CA . LEU A 1 68 ? 29.016 28.984 -21 1 29.33 68 LEU A CA 1
ATOM 524 C C . LEU A 1 68 ? 27.766 28.438 -21.672 1 29.33 68 LEU A C 1
ATOM 526 O O . LEU A 1 68 ? 26.953 27.75 -21.016 1 29.33 68 LEU A O 1
ATOM 530 N N . VAL A 1 69 ? 27.328 29.016 -22.844 1 33.09 69 VAL A N 1
ATOM 531 C CA . VAL A 1 69 ? 26.078 28.641 -23.484 1 33.09 69 VAL A CA 1
ATOM 532 C C . VAL A 1 69 ? 26.219 27.266 -24.125 1 33.09 69 VAL A C 1
ATOM 534 O O . VAL A 1 69 ? 25.234 26.656 -24.547 1 33.09 69 VAL A O 1
ATOM 537 N N . GLY A 1 70 ? 27.406 26.953 -24.625 1 31.16 70 GLY A N 1
ATOM 538 C CA . GLY A 1 70 ? 27.5 25.719 -25.391 1 31.16 70 GLY A CA 1
ATOM 539 C C . GLY A 1 70 ? 27 24.516 -24.625 1 31.16 70 GLY A C 1
ATOM 540 O O . GLY A 1 70 ? 27.203 23.375 -25.047 1 31.16 70 GLY A O 1
ATOM 541 N N . LEU A 1 71 ? 27.031 24.578 -23.328 1 31.23 71 LEU A N 1
ATOM 542 C CA . LEU A 1 71 ? 26.562 23.297 -22.844 1 31.23 71 LEU A CA 1
ATOM 543 C C . LEU A 1 71 ? 25.156 23 -23.359 1 31.23 71 LEU A C 1
ATOM 545 O O . LEU A 1 71 ? 24.172 23.594 -22.891 1 31.23 71 LEU A O 1
ATOM 549 N N . GLY A 1 72 ? 24.953 23.125 -24.656 1 31.3 72 GLY A N 1
ATOM 550 C CA . GLY A 1 72 ? 23.797 22.594 -25.359 1 31.3 72 GLY A CA 1
ATOM 551 C C . GLY A 1 72 ? 23.094 21.5 -24.578 1 31.3 72 GLY A C 1
ATOM 552 O O . GLY A 1 72 ? 23.719 20.75 -23.844 1 31.3 72 GLY A O 1
ATOM 553 N N . SER A 1 73 ? 21.891 21.781 -24.234 1 34.47 73 SER A N 1
ATOM 554 C CA . SER A 1 73 ? 20.953 20.781 -23.719 1 34.47 73 SER A CA 1
ATOM 555 C C . SER A 1 73 ? 21.062 19.469 -24.484 1 34.47 73 SER A C 1
ATOM 557 O O . SER A 1 73 ? 20.562 19.344 -25.609 1 34.47 73 SER A O 1
ATOM 559 N N . GLU A 1 74 ? 22.234 19.031 -24.969 1 34.25 74 GLU A N 1
ATOM 560 C CA . GLU A 1 74 ? 22.219 17.688 -25.531 1 34.25 74 GLU A CA 1
ATOM 561 C C . GLU A 1 74 ? 21.094 16.844 -24.906 1 34.25 74 GLU A C 1
ATOM 563 O O . GLU A 1 74 ? 20.906 16.859 -23.688 1 34.25 74 GLU A O 1
ATOM 568 N N . ASN A 1 75 ? 20.078 16.672 -25.719 1 38.09 75 ASN A N 1
ATOM 569 C CA . ASN A 1 75 ? 19.016 15.727 -25.422 1 38.09 75 ASN A CA 1
ATOM 570 C C . ASN A 1 75 ? 19.531 14.523 -24.625 1 38.09 75 ASN A C 1
ATOM 572 O O . ASN A 1 75 ? 20.234 13.672 -25.188 1 38.09 75 ASN A O 1
ATOM 576 N N . ALA A 1 76 ? 20.172 14.75 -23.609 1 39.38 76 ALA A N 1
ATOM 577 C CA . ALA A 1 76 ? 20.531 13.617 -22.766 1 39.38 76 ALA A CA 1
ATOM 578 C C . ALA A 1 76 ? 19.578 12.438 -23 1 39.38 76 ALA A C 1
ATOM 580 O O . ALA A 1 76 ? 18.359 12.578 -22.859 1 39.38 76 ALA A O 1
ATOM 581 N N . LYS A 1 77 ? 19.781 11.625 -23.953 1 43 77 LYS A N 1
ATOM 582 C CA . LYS A 1 77 ? 19.062 10.367 -24.188 1 43 77 LYS A CA 1
ATOM 583 C C . LYS A 1 77 ? 18.578 9.766 -22.875 1 43 77 LYS A C 1
ATOM 585 O O . LYS A 1 77 ? 19.328 9.695 -21.891 1 43 77 LYS A O 1
ATOM 590 N N . PRO A 1 78 ? 17.297 9.609 -22.688 1 52.97 78 PRO A N 1
ATOM 591 C CA . PRO A 1 78 ? 16.75 8.977 -21.484 1 52.97 78 PRO A CA 1
ATOM 592 C C . PRO A 1 78 ? 17.516 7.715 -21.094 1 52.97 78 PRO A C 1
ATOM 594 O O . PRO A 1 78 ? 17.719 6.824 -21.922 1 52.97 78 PRO A O 1
ATOM 597 N N . GLN A 1 79 ? 18.562 7.898 -20.281 1 59.75 79 GLN A N 1
ATOM 598 C CA . GLN A 1 79 ? 19.344 6.738 -19.875 1 59.75 79 GLN A CA 1
ATOM 599 C C . GLN A 1 79 ? 18.484 5.758 -19.062 1 59.75 79 GLN A C 1
ATOM 601 O O . GLN A 1 79 ? 17.938 6.113 -18.031 1 59.75 79 GLN A O 1
ATOM 606 N N . ASN A 1 80 ? 18.156 4.766 -19.688 1 73.25 80 ASN A N 1
ATOM 607 C CA . ASN A 1 80 ? 17.484 3.656 -19.016 1 73.25 80 ASN A CA 1
ATOM 608 C C . ASN A 1 80 ? 18.328 3.096 -17.875 1 73.25 80 ASN A C 1
ATOM 610 O O . ASN A 1 80 ? 19.547 2.938 -18.031 1 73.25 80 ASN A O 1
ATOM 614 N N . VAL A 1 81 ? 17.875 3.154 -16.766 1 78.38 81 VAL A N 1
ATOM 615 C CA . VAL A 1 81 ? 18.594 2.707 -15.586 1 78.38 81 VAL A CA 1
ATOM 616 C C . VAL A 1 81 ? 18.797 1.195 -15.648 1 78.38 81 VAL A C 1
ATOM 618 O O . VAL A 1 81 ? 19.906 0.702 -15.398 1 78.38 81 VAL A O 1
ATOM 621 N N . ILE A 1 82 ? 17.719 0.559 -16.062 1 84.25 82 ILE A N 1
ATOM 622 C CA . ILE A 1 82 ? 17.828 -0.889 -16.203 1 84.25 82 ILE A CA 1
ATOM 623 C C . ILE A 1 82 ? 17.922 -1.263 -17.688 1 84.25 82 ILE A C 1
ATOM 625 O O . ILE A 1 82 ? 16.938 -1.106 -18.422 1 84.25 82 ILE A O 1
ATOM 629 N N . THR A 1 83 ? 19.109 -1.588 -18.094 1 83.12 83 THR A N 1
ATOM 630 C CA . THR A 1 83 ? 19.344 -2.016 -19.469 1 83.12 83 THR A CA 1
ATOM 631 C C . THR A 1 83 ? 19.781 -3.475 -19.516 1 83.12 83 THR A C 1
ATOM 633 O O . THR A 1 83 ? 20.203 -4.039 -18.5 1 83.12 83 THR A O 1
ATOM 636 N N . TRP A 1 84 ? 19.609 -4.051 -20.656 1 84.31 84 TRP A N 1
ATOM 637 C CA . TRP A 1 84 ? 20.031 -5.43 -20.859 1 84.31 84 TRP A CA 1
ATOM 638 C C . TRP A 1 84 ? 21.531 -5.57 -20.688 1 84.31 84 TRP A C 1
ATOM 640 O O . TRP A 1 84 ? 22.016 -6.586 -20.188 1 84.31 84 TRP A O 1
ATOM 650 N N . SER A 1 85 ? 22.219 -4.531 -21.062 1 83.31 85 SER A N 1
ATOM 651 C CA . SER A 1 85 ? 23.672 -4.547 -20.938 1 83.31 85 SER A CA 1
ATOM 652 C C . SER A 1 85 ? 24.109 -4.551 -19.484 1 83.31 85 SER A C 1
ATOM 654 O O . SER A 1 85 ? 25.062 -5.242 -19.109 1 83.31 85 SER A O 1
ATOM 656 N N . LEU A 1 86 ? 23.328 -3.818 -18.688 1 84.25 86 LEU A N 1
ATOM 657 C CA . LEU A 1 86 ? 23.641 -3.793 -17.25 1 84.25 86 LEU A CA 1
ATOM 658 C C . LEU A 1 86 ? 23.375 -5.152 -16.625 1 84.25 86 LEU A C 1
ATOM 660 O O . LEU A 1 86 ? 24.203 -5.652 -15.852 1 84.25 86 LEU A O 1
ATOM 664 N N . LEU A 1 87 ? 22.312 -5.699 -16.984 1 86.31 87 LEU A N 1
ATOM 665 C CA . LEU A 1 87 ? 21.969 -7.004 -16.422 1 86.31 87 LEU A CA 1
ATOM 666 C C . LEU A 1 87 ? 22.984 -8.062 -16.844 1 86.31 87 LEU A C 1
ATOM 668 O O . LEU A 1 87 ? 23.375 -8.906 -16.047 1 86.31 87 LEU A O 1
ATOM 672 N N . CYS A 1 88 ? 23.438 -7.977 -18.062 1 86.88 88 CYS A N 1
ATOM 673 C CA . CYS A 1 88 ? 24.406 -8.93 -18.562 1 86.88 88 CYS A CA 1
ATOM 674 C C . CYS A 1 88 ? 25.766 -8.734 -17.891 1 86.88 88 CYS A C 1
ATOM 676 O O . CYS A 1 88 ? 26.469 -9.703 -17.594 1 86.88 88 CYS A O 1
ATOM 678 N N . THR A 1 89 ? 26.047 -7.484 -17.609 1 85.38 89 THR A N 1
ATOM 679 C CA . THR A 1 89 ? 27.312 -7.199 -16.922 1 85.38 89 THR A CA 1
ATOM 680 C C . THR A 1 89 ? 27.281 -7.727 -15.5 1 85.38 89 THR A C 1
ATOM 682 O O . THR A 1 89 ? 28.266 -8.281 -15.016 1 85.38 89 THR A O 1
ATOM 685 N N . LEU A 1 90 ? 26.172 -7.59 -14.922 1 86.25 90 LEU A N 1
ATOM 686 C CA . LEU A 1 90 ? 26.031 -8.07 -13.555 1 86.25 90 LEU A CA 1
ATOM 687 C C . LEU A 1 90 ? 26.031 -9.594 -13.508 1 86.25 90 LEU A C 1
ATOM 689 O O . LEU A 1 90 ? 26.562 -10.195 -12.57 1 86.25 90 LEU A O 1
ATOM 693 N N . LEU A 1 91 ? 25.5 -10.172 -14.539 1 89.38 91 LEU A N 1
ATOM 694 C CA . LEU A 1 91 ? 25.469 -11.625 -14.648 1 89.38 91 LEU A CA 1
ATOM 695 C C . LEU A 1 91 ? 26.875 -12.18 -14.898 1 89.38 91 LEU A C 1
ATOM 697 O O . LEU A 1 91 ? 27.25 -13.211 -14.344 1 89.38 91 LEU A O 1
ATOM 701 N N . MET A 1 92 ? 27.703 -11.438 -15.648 1 89 92 MET A N 1
ATOM 702 C CA . MET A 1 92 ? 29.031 -11.898 -16.047 1 89 92 MET A CA 1
ATOM 703 C C . MET A 1 92 ? 30.016 -11.797 -14.891 1 89 92 MET A C 1
ATOM 705 O O . MET A 1 92 ? 31.094 -12.414 -14.922 1 89 92 MET A O 1
ATOM 709 N N . ASN A 1 93 ? 29.547 -11.023 -13.898 1 86.88 93 ASN A N 1
ATOM 710 C CA . ASN A 1 93 ? 30.391 -10.969 -12.703 1 86.88 93 ASN A CA 1
ATOM 711 C C . ASN A 1 93 ? 30.391 -12.297 -11.961 1 86.88 93 ASN A C 1
ATOM 713 O O . ASN A 1 93 ? 31.297 -12.578 -11.188 1 86.88 93 ASN A O 1
ATOM 717 N N . HIS A 1 94 ? 29.391 -13.148 -12.227 1 91 94 HIS A N 1
ATOM 718 C CA . HIS A 1 94 ? 29.281 -14.477 -11.633 1 91 94 HIS A CA 1
ATOM 719 C C . HIS A 1 94 ? 29.438 -15.57 -12.688 1 91 94 HIS A C 1
ATOM 721 O O . HIS A 1 94 ? 28.594 -16.469 -12.789 1 91 94 HIS A O 1
ATOM 727 N N . LYS A 1 95 ? 30.547 -15.625 -13.359 1 91.12 95 LYS A N 1
ATOM 728 C CA . LYS A 1 95 ? 30.75 -16.5 -14.516 1 91.12 95 LYS A CA 1
ATOM 729 C C . LYS A 1 95 ? 30.844 -17.969 -14.086 1 91.12 95 LYS A C 1
ATOM 731 O O . LYS A 1 95 ? 30.312 -18.844 -14.75 1 91.12 95 LYS A O 1
ATOM 736 N N . LEU A 1 96 ? 31.422 -18.156 -12.953 1 91.19 96 LEU A N 1
ATOM 737 C CA . LEU A 1 96 ? 31.594 -19.531 -12.508 1 91.19 96 LEU A CA 1
ATOM 738 C C . LEU A 1 96 ? 30.266 -20.156 -12.141 1 91.19 96 LEU A C 1
ATOM 740 O O . LEU A 1 96 ? 29.984 -21.297 -12.539 1 91.19 96 LEU A O 1
ATOM 744 N N . ARG A 1 97 ? 29.516 -19.453 -11.477 1 92.5 97 ARG A N 1
ATOM 745 C CA . ARG A 1 97 ? 28.203 -19.984 -11.086 1 92.5 97 ARG A CA 1
ATOM 746 C C . ARG A 1 97 ? 27.281 -20.109 -12.289 1 92.5 97 ARG A C 1
ATOM 748 O O . ARG A 1 97 ? 26.469 -21.031 -12.352 1 92.5 97 ARG A O 1
ATOM 755 N N . LEU A 1 98 ? 27.5 -19.312 -13.234 1 92.06 98 LEU A N 1
ATOM 756 C CA . LEU A 1 98 ? 26.688 -19.375 -14.438 1 92.06 98 LEU A CA 1
ATOM 757 C C . LEU A 1 98 ? 27.062 -20.594 -15.281 1 92.06 98 LEU A C 1
ATOM 759 O O . LEU A 1 98 ? 26.188 -21.266 -15.836 1 92.06 98 LEU A O 1
ATOM 763 N N . ALA A 1 99 ? 28.312 -20.844 -15.305 1 93.19 99 ALA A N 1
ATOM 764 C CA . ALA A 1 99 ? 28.766 -22.031 -16.031 1 93.19 99 ALA A CA 1
ATOM 765 C C . ALA A 1 99 ? 28.25 -23.312 -15.375 1 93.19 99 ALA A C 1
ATOM 767 O O . ALA A 1 99 ? 27.844 -24.25 -16.062 1 93.19 99 ALA A O 1
ATOM 768 N N . LEU A 1 100 ? 28.234 -23.266 -14.125 1 93.19 100 LEU A N 1
ATOM 769 C CA . LEU A 1 100 ? 27.703 -24.406 -13.391 1 93.19 100 LEU A CA 1
ATOM 770 C C . LEU A 1 100 ? 26.203 -24.562 -13.625 1 93.19 100 LEU A C 1
ATOM 772 O O . LEU A 1 100 ? 25.703 -25.688 -13.727 1 93.19 100 LEU A O 1
ATOM 776 N N . MET A 1 101 ? 25.578 -23.516 -13.758 1 90.44 101 MET A N 1
ATOM 777 C CA . MET A 1 101 ? 24.141 -23.516 -14.008 1 90.44 101 MET A CA 1
ATOM 778 C C . MET A 1 101 ? 23.828 -24.094 -15.391 1 90.44 101 MET A C 1
ATOM 780 O O . MET A 1 101 ? 22.906 -24.891 -15.547 1 90.44 101 MET A O 1
ATOM 784 N N . VAL A 1 102 ? 24.594 -23.766 -16.375 1 90.94 102 VAL A N 1
ATOM 785 C CA . VAL A 1 102 ? 24.359 -24.219 -17.734 1 90.94 102 VAL A CA 1
ATOM 786 C C . VAL A 1 102 ? 24.672 -25.703 -17.844 1 90.94 102 VAL A C 1
ATOM 788 O O . VAL A 1 102 ? 23.922 -26.469 -18.453 1 90.94 102 VAL A O 1
ATOM 791 N N . ALA A 1 103 ? 25.703 -26.047 -17.156 1 93.94 103 ALA A N 1
ATOM 792 C CA . ALA A 1 103 ? 26.094 -27.453 -17.172 1 93.94 103 ALA A CA 1
ATOM 793 C C . ALA A 1 103 ? 25.047 -28.328 -16.484 1 93.94 103 ALA A C 1
ATOM 795 O O . ALA A 1 103 ? 24.688 -29.391 -16.984 1 93.94 103 ALA A O 1
ATOM 796 N N . THR A 1 104 ? 24.625 -27.859 -15.391 1 91.75 104 THR A N 1
ATOM 797 C CA . THR A 1 104 ? 23.625 -28.625 -14.656 1 91.75 104 THR A CA 1
ATOM 798 C C . THR A 1 104 ? 22.297 -28.625 -15.383 1 91.75 104 THR A C 1
ATOM 800 O O . THR A 1 104 ? 21.531 -29.594 -15.32 1 91.75 104 THR A O 1
ATOM 803 N N . LEU A 1 105 ? 22 -27.578 -16.078 1 90.06 105 LEU A N 1
ATOM 804 C CA . LEU A 1 105 ? 20.781 -27.516 -16.859 1 90.06 105 LEU A CA 1
ATOM 805 C C . LEU A 1 105 ? 20.781 -28.547 -17.984 1 90.06 105 LEU A C 1
ATOM 807 O O . LEU A 1 105 ? 19.797 -29.266 -18.188 1 90.06 105 LEU A O 1
ATOM 811 N N . PHE A 1 106 ? 21.875 -28.656 -18.656 1 91.31 106 PHE A N 1
ATOM 812 C CA . PHE A 1 106 ? 21.984 -29.609 -19.75 1 91.31 106 PHE A CA 1
ATOM 813 C C . PHE A 1 106 ? 21.953 -31.047 -19.234 1 91.31 106 PHE A C 1
ATOM 815 O O . PHE A 1 106 ? 21.312 -31.906 -19.844 1 91.31 106 PHE A O 1
ATOM 822 N N . ALA A 1 107 ? 22.609 -31.203 -18.141 1 91.88 107 ALA A N 1
ATOM 823 C CA . ALA A 1 107 ? 22.625 -32.531 -17.562 1 91.88 107 ALA A CA 1
ATOM 824 C C . ALA A 1 107 ? 21.234 -32.938 -17.062 1 91.88 107 ALA A C 1
ATOM 826 O O . ALA A 1 107 ? 20.797 -34.094 -17.266 1 91.88 107 ALA A O 1
ATOM 827 N N . CYS A 1 108 ? 20.609 -32.031 -16.484 1 88.75 108 CYS A N 1
ATOM 828 C CA . CYS A 1 108 ? 19.266 -32.312 -15.969 1 88.75 108 CYS A CA 1
ATOM 829 C C . CYS A 1 108 ? 18.281 -32.562 -17.109 1 88.75 108 CYS A C 1
ATOM 831 O O . CYS A 1 108 ? 17.453 -33.469 -17.047 1 88.75 108 CYS A O 1
ATOM 833 N N . SER A 1 109 ? 18.391 -31.781 -18.172 1 89.44 109 SER A N 1
ATOM 834 C CA . SER A 1 109 ? 17.5 -31.922 -19.328 1 89.44 109 SER A CA 1
ATOM 835 C C . SER A 1 109 ? 17.734 -33.25 -20.031 1 89.44 109 SER A C 1
ATOM 837 O O . SER A 1 109 ? 16.797 -33.906 -20.484 1 89.44 109 SER A O 1
ATOM 839 N N . THR A 1 110 ? 18.969 -33.656 -20.062 1 91 110 THR A N 1
ATOM 840 C CA . THR A 1 110 ? 19.281 -34.938 -20.688 1 91 110 THR A CA 1
ATOM 841 C C . THR A 1 110 ? 18.703 -36.094 -19.875 1 91 110 THR A C 1
ATOM 843 O O . THR A 1 110 ? 18.188 -37.062 -20.438 1 91 110 THR A O 1
ATOM 846 N N . CYS A 1 111 ? 18.781 -35.938 -18.562 1 89.81 111 CYS A N 1
ATOM 847 C CA . CYS A 1 111 ? 18.219 -36.969 -17.703 1 89.81 111 CYS A CA 1
ATOM 848 C C . CYS A 1 111 ? 16.703 -37.031 -17.859 1 89.81 111 CYS A C 1
ATOM 850 O O . CYS A 1 111 ? 16.125 -38.125 -17.969 1 89.81 111 CYS A O 1
ATOM 852 N N . THR A 1 112 ? 16.078 -35.938 -17.969 1 87.38 112 THR A N 1
ATOM 853 C CA . THR A 1 112 ? 14.625 -35.875 -18.062 1 87.38 112 THR A CA 1
ATOM 854 C C . THR A 1 112 ? 14.141 -36.375 -19.422 1 87.38 112 THR A C 1
ATOM 856 O O . THR A 1 112 ? 13.133 -37.062 -19.516 1 87.38 112 THR A O 1
ATOM 859 N N . LEU A 1 113 ? 14.867 -36.062 -20.469 1 90.38 113 LEU A N 1
ATOM 860 C CA . LEU A 1 113 ? 14.461 -36.406 -21.828 1 90.38 113 LEU A CA 1
ATOM 861 C C . LEU A 1 113 ? 14.75 -37.875 -22.109 1 90.38 113 LEU A C 1
ATOM 863 O O . LEU A 1 113 ? 14.195 -38.469 -23.047 1 90.38 113 LEU A O 1
ATOM 867 N N . SER A 1 114 ? 15.594 -38.5 -21.297 1 91.44 114 SER A N 1
ATOM 868 C CA . SER A 1 114 ? 15.898 -39.906 -21.5 1 91.44 114 SER A CA 1
ATOM 869 C C . SER A 1 114 ? 14.867 -40.812 -20.828 1 91.44 114 SER A C 1
ATOM 871 O O . SER A 1 114 ? 14.766 -42 -21.141 1 91.44 114 SER A O 1
ATOM 873 N N . MET A 1 115 ? 14.023 -40.219 -20.031 1 88 115 MET A N 1
ATOM 874 C CA . MET A 1 115 ? 13.109 -41.031 -19.219 1 88 115 MET A CA 1
ATOM 875 C C . MET A 1 115 ? 12.039 -41.688 -20.094 1 88 115 MET A C 1
ATOM 877 O O . MET A 1 115 ? 11.805 -42.875 -20.016 1 88 115 MET A O 1
ATOM 881 N N . PRO A 1 116 ? 11.422 -40.938 -21 1 86.25 116 PRO A N 1
ATOM 882 C CA . PRO A 1 116 ? 10.406 -41.594 -21.828 1 86.25 116 PRO A CA 1
ATOM 883 C C . PRO A 1 116 ? 11.008 -42.656 -22.766 1 86.25 116 PRO A C 1
ATOM 885 O O . PRO A 1 116 ? 10.344 -43.656 -23.078 1 86.25 116 PRO A O 1
ATOM 888 N N . LEU A 1 117 ? 12.242 -42.562 -23.188 1 88.69 117 LEU A N 1
ATOM 889 C CA . LEU A 1 117 ? 12.906 -43.531 -24.031 1 88.69 117 LEU A CA 1
ATOM 890 C C . LEU A 1 117 ? 13.109 -44.844 -23.281 1 88.69 117 LEU A C 1
ATOM 892 O O . LEU A 1 117 ? 12.867 -45.938 -23.812 1 88.69 117 LEU A O 1
ATOM 896 N N . PHE A 1 118 ? 13.5 -44.688 -22.047 1 88.56 118 PHE A N 1
ATOM 897 C CA . PHE A 1 118 ? 13.766 -45.875 -21.266 1 88.56 118 PHE A CA 1
ATOM 898 C C . PHE A 1 118 ? 12.461 -46.562 -20.828 1 88.56 118 PHE A C 1
ATOM 900 O O . PHE A 1 118 ? 12.414 -47.75 -20.641 1 88.56 118 PHE A O 1
ATOM 907 N N . SER A 1 119 ? 11.398 -45.75 -20.703 1 86.62 119 SER A N 1
ATOM 908 C CA . SER A 1 119 ? 10.094 -46.344 -20.438 1 86.62 119 SER A CA 1
ATOM 909 C C . SER A 1 119 ? 9.609 -47.156 -21.625 1 86.62 119 SER A C 1
ATOM 911 O O . SER A 1 119 ? 9 -48.219 -21.438 1 86.62 119 SER A O 1
ATOM 913 N N . GLY A 1 120 ? 9.883 -46.719 -22.859 1 85.88 120 GLY A N 1
ATOM 914 C CA . GLY A 1 120 ? 9.555 -47.5 -24.031 1 85.88 120 GLY A CA 1
ATOM 915 C C . GLY A 1 120 ? 10.336 -48.812 -24.141 1 85.88 120 GLY A C 1
ATOM 916 O O . GLY A 1 120 ? 9.773 -49.844 -24.453 1 85.88 120 GLY A O 1
ATOM 917 N N . ARG A 1 121 ? 11.602 -48.75 -23.781 1 87.5 121 ARG A N 1
ATOM 918 C CA . ARG A 1 121 ? 12.43 -49.938 -23.781 1 87.5 121 ARG A CA 1
ATOM 919 C C . ARG A 1 121 ? 11.969 -50.938 -22.719 1 87.5 121 ARG A C 1
ATOM 921 O O . ARG A 1 121 ? 12.078 -52.156 -22.891 1 87.5 121 ARG A O 1
ATOM 928 N N . PHE A 1 122 ? 11.453 -50.375 -21.672 1 87.81 122 PHE A N 1
ATOM 929 C CA . PHE A 1 122 ? 10.922 -51.219 -20.609 1 87.81 122 PHE A CA 1
ATOM 930 C C . PHE A 1 122 ? 9.758 -52.031 -21.109 1 87.81 122 PHE A C 1
ATOM 932 O O . PHE A 1 122 ? 9.695 -53.25 -20.859 1 87.81 122 PHE A O 1
ATOM 939 N N . PHE A 1 123 ? 8.898 -51.5 -21.922 1 84.88 123 PHE A N 1
ATOM 940 C CA . PHE A 1 123 ? 7.746 -52.219 -22.438 1 84.88 123 PHE A CA 1
ATOM 941 C C . PHE A 1 123 ? 8.172 -53.219 -23.5 1 84.88 123 PHE A C 1
ATOM 943 O O . PHE A 1 123 ? 7.594 -54.312 -23.609 1 84.88 123 PHE A O 1
ATOM 950 N N . GLU A 1 124 ? 9.188 -52.906 -24.172 1 85.75 124 GLU A N 1
ATOM 951 C CA . GLU A 1 124 ? 9.672 -53.844 -25.188 1 85.75 124 GLU A CA 1
ATOM 952 C C . GLU A 1 124 ? 10.281 -55.094 -24.531 1 85.75 124 GLU A C 1
ATOM 954 O O . GLU A 1 124 ? 10.125 -56.188 -25.047 1 85.75 124 GLU A O 1
ATOM 959 N N . VAL A 1 125 ? 10.953 -54.844 -23.453 1 84.56 125 VAL A N 1
ATOM 960 C CA . VAL A 1 125 ? 11.57 -55.969 -22.75 1 84.56 125 VAL A CA 1
ATOM 961 C C . VAL A 1 125 ? 10.484 -56.812 -22.109 1 84.56 125 VAL A C 1
ATOM 963 O O . VAL A 1 125 ? 10.602 -58.062 -22.062 1 84.56 125 VAL A O 1
ATOM 966 N N . LEU A 1 126 ? 9.461 -56.219 -21.672 1 82.62 126 LEU A N 1
ATOM 967 C CA . LEU A 1 126 ? 8.383 -56.938 -21 1 82.62 126 LEU A CA 1
ATOM 968 C C . LEU A 1 126 ? 7.633 -57.812 -21.984 1 82.62 126 LEU A C 1
ATOM 970 O O . LEU A 1 126 ? 7.191 -58.906 -21.625 1 82.62 126 LEU A O 1
ATOM 974 N N . ILE A 1 127 ? 7.504 -57.344 -23.266 1 81.56 127 ILE A N 1
ATOM 975 C CA . ILE A 1 127 ? 6.766 -58.094 -24.266 1 81.56 127 ILE A CA 1
ATOM 976 C C . ILE A 1 127 ? 7.684 -59.156 -24.891 1 81.56 127 ILE A C 1
ATOM 978 O O . ILE A 1 127 ? 7.215 -60.094 -25.562 1 81.56 127 ILE A O 1
ATOM 982 N N . GLY A 1 128 ? 8.992 -59.156 -24.547 1 76.69 128 GLY A N 1
ATOM 983 C CA . GLY A 1 128 ? 9.938 -60.156 -25.047 1 76.69 128 GLY A CA 1
ATOM 984 C C . GLY A 1 128 ? 10.555 -59.781 -26.375 1 76.69 128 GLY A C 1
ATOM 985 O O . GLY A 1 128 ? 11.195 -60.625 -27.016 1 76.69 128 GLY A O 1
ATOM 986 N N . ALA A 1 129 ? 10.305 -58.594 -26.859 1 77.81 129 ALA A N 1
ATOM 987 C CA . ALA A 1 129 ? 10.82 -58.188 -28.172 1 77.81 129 ALA A CA 1
ATOM 988 C C . ALA A 1 129 ? 12.32 -57.906 -28.109 1 77.81 129 ALA A C 1
ATOM 990 O O . ALA A 1 129 ? 13.031 -58.094 -29.094 1 77.81 129 ALA A O 1
ATOM 991 N N . ARG A 1 130 ? 12.766 -57.469 -26.969 1 79.38 130 ARG A N 1
ATOM 992 C CA . ARG A 1 130 ? 14.195 -57.219 -26.797 1 79.38 130 ARG A CA 1
ATOM 993 C C . ARG A 1 130 ? 14.797 -58.156 -25.75 1 79.38 130 ARG A C 1
ATOM 995 O O . ARG A 1 130 ? 14.266 -58.25 -24.641 1 79.38 130 ARG A O 1
ATOM 1002 N N . PRO A 1 131 ? 15.766 -58.844 -26.125 1 80.12 131 PRO A N 1
ATOM 1003 C CA . PRO A 1 131 ? 16.328 -59.812 -25.188 1 80.12 131 PRO A CA 1
ATOM 1004 C C . PRO A 1 131 ? 17.172 -59.188 -24.094 1 80.12 131 PRO A C 1
ATOM 1006 O O . PRO A 1 131 ? 17.938 -59.875 -23.422 1 80.12 131 PRO A O 1
ATOM 1009 N N . GLU A 1 132 ? 17.047 -58.062 -23.672 1 82.81 132 GLU A N 1
ATOM 1010 C CA . GLU A 1 132 ? 17.812 -57.438 -22.594 1 82.81 132 GLU A CA 1
ATOM 1011 C C . GLU A 1 132 ? 17.25 -57.781 -21.219 1 82.81 132 GLU A C 1
ATOM 1013 O O . GLU A 1 132 ? 16.031 -57.812 -21.047 1 82.81 132 GLU A O 1
ATOM 1018 N N . PRO A 1 133 ? 18.234 -58.156 -20.266 1 86.38 133 PRO A N 1
ATOM 1019 C CA . PRO A 1 133 ? 17.734 -58.469 -18.938 1 86.38 133 PRO A CA 1
ATOM 1020 C C . PRO A 1 133 ? 17.078 -57.281 -18.25 1 86.38 133 PRO A C 1
ATOM 1022 O O . PRO A 1 133 ? 17.562 -56.125 -18.375 1 86.38 133 PRO A O 1
ATOM 1025 N N . LEU A 1 134 ? 16.047 -57.594 -17.672 1 86.62 134 LEU A N 1
ATOM 1026 C CA . LEU A 1 134 ? 15.234 -56.594 -17 1 86.62 134 LEU A CA 1
ATOM 1027 C C . LEU A 1 134 ? 16.047 -55.844 -15.961 1 86.62 134 LEU A C 1
ATOM 1029 O O . LEU A 1 134 ? 15.906 -54.625 -15.812 1 86.62 134 LEU A O 1
ATOM 1033 N N . TRP A 1 135 ? 17.031 -56.5 -15.242 1 86.62 135 TRP A N 1
ATOM 1034 C CA . TRP A 1 135 ? 17.781 -55.875 -14.164 1 86.62 135 TRP A CA 1
ATOM 1035 C C . TRP A 1 135 ? 18.734 -54.812 -14.703 1 86.62 135 TRP A C 1
ATOM 1037 O O . TRP A 1 135 ? 18.969 -53.781 -14.055 1 86.62 135 TRP A O 1
ATOM 1047 N N . LYS A 1 136 ? 19.281 -54.969 -15.867 1 89 136 LYS A N 1
ATOM 1048 C CA . LYS A 1 136 ? 20.172 -53.969 -16.469 1 89 136 LYS A CA 1
ATOM 1049 C C . LYS A 1 136 ? 19.406 -52.688 -16.859 1 89 136 LYS A C 1
ATOM 1051 O O . LYS A 1 136 ? 19.906 -51.594 -16.625 1 89 136 LYS A O 1
ATOM 1056 N N . LEU A 1 137 ? 18.266 -52.875 -17.328 1 89.75 137 LEU A N 1
ATOM 1057 C CA . LEU A 1 137 ? 17.453 -51.719 -17.688 1 89.75 137 LEU A CA 1
ATOM 1058 C C . LEU A 1 137 ? 17 -50.969 -16.453 1 89.75 137 LEU A C 1
ATOM 1060 O O . LEU A 1 137 ? 17.031 -49.75 -16.422 1 89.75 137 LEU A O 1
ATOM 1064 N N . LEU A 1 138 ? 16.625 -51.719 -15.43 1 90.88 138 LEU A N 1
ATOM 1065 C CA . LEU A 1 138 ? 16.125 -51.094 -14.211 1 90.88 138 LEU A CA 1
ATOM 1066 C C . LEU A 1 138 ? 17.25 -50.312 -13.508 1 90.88 138 LEU A C 1
ATOM 1068 O O . LEU A 1 138 ? 17 -49.25 -12.914 1 90.88 138 LEU A O 1
ATOM 1072 N N . THR A 1 139 ? 18.453 -50.75 -13.57 1 90.5 139 THR A N 1
ATOM 1073 C CA . THR A 1 139 ? 19.578 -50.062 -12.961 1 90.5 139 THR A CA 1
ATOM 1074 C C . THR A 1 139 ? 19.859 -48.75 -13.703 1 90.5 139 THR A C 1
ATOM 1076 O O . THR A 1 139 ? 20.203 -47.75 -13.086 1 90.5 139 THR A O 1
ATOM 1079 N N . LYS A 1 140 ? 19.703 -48.719 -15.016 1 90.69 140 LYS A N 1
ATOM 1080 C CA . LYS A 1 140 ? 19.906 -47.5 -15.78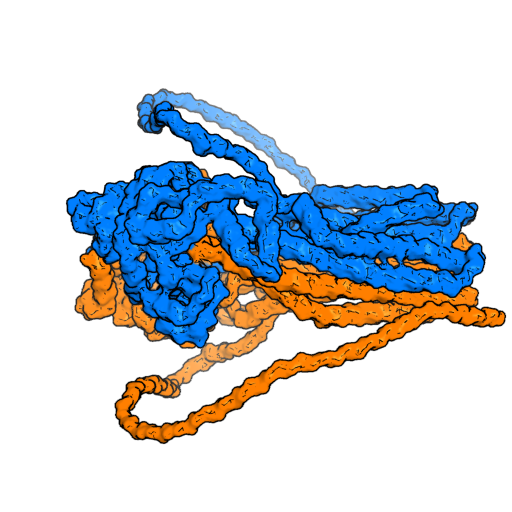9 1 90.69 140 LYS A CA 1
ATOM 1081 C C . LYS A 1 140 ? 18.844 -46.469 -15.469 1 90.69 140 LYS A C 1
ATOM 1083 O O . LYS A 1 140 ? 19.156 -45.281 -15.32 1 90.69 140 LYS A O 1
ATOM 1088 N N . ILE A 1 141 ? 17.625 -46.938 -15.375 1 91.31 141 ILE A N 1
ATOM 1089 C CA . ILE A 1 141 ? 16.531 -46.031 -15.039 1 91.31 141 ILE A CA 1
ATOM 1090 C C . ILE A 1 141 ? 16.719 -45.5 -13.625 1 91.31 141 ILE A C 1
ATOM 1092 O O . ILE A 1 141 ? 16.516 -44.312 -13.367 1 91.31 141 ILE A O 1
ATOM 1096 N N . GLY A 1 142 ? 17.188 -46.344 -12.68 1 89.81 142 GLY A N 1
ATOM 1097 C CA . GLY A 1 142 ? 17.422 -45.938 -11.297 1 89.81 142 GLY A CA 1
ATOM 1098 C C . GLY A 1 142 ? 18.484 -44.875 -11.164 1 89.81 142 GLY A C 1
ATOM 1099 O O . GLY A 1 142 ? 18.328 -43.906 -10.398 1 89.81 142 GLY A O 1
ATOM 1100 N N . VAL A 1 143 ? 19.516 -44.969 -11.938 1 90.62 143 VAL A N 1
ATOM 1101 C CA . VAL A 1 143 ? 20.594 -44 -11.891 1 90.62 143 VAL A CA 1
ATOM 1102 C C . VAL A 1 143 ? 20.109 -42.656 -12.445 1 90.62 143 VAL A C 1
ATOM 1104 O O . VAL A 1 143 ? 20.422 -41.594 -11.898 1 90.62 143 VAL A O 1
ATOM 1107 N N . LEU A 1 144 ? 19.312 -42.688 -13.477 1 90.81 144 LEU A N 1
ATOM 1108 C CA . LEU A 1 144 ? 18.797 -41.469 -14.07 1 90.81 144 LEU A CA 1
ATOM 1109 C C . LEU A 1 144 ? 17.828 -40.781 -13.125 1 90.81 144 LEU A C 1
ATOM 1111 O O . LEU A 1 144 ? 17.859 -39.562 -12.984 1 90.81 144 LEU A O 1
ATOM 1115 N N . TYR A 1 145 ? 17 -41.594 -12.445 1 89.12 145 TYR A N 1
ATOM 1116 C CA . TYR A 1 145 ? 16.016 -41.031 -11.531 1 89.12 145 TYR A CA 1
ATOM 1117 C C . TYR A 1 145 ? 16.672 -40.469 -10.281 1 89.12 145 TYR A C 1
ATOM 1119 O O . TYR A 1 145 ? 16.125 -39.562 -9.633 1 89.12 145 TYR A O 1
ATOM 1127 N N . ALA A 1 146 ? 17.828 -40.906 -9.953 1 89 146 ALA A N 1
ATOM 1128 C CA . ALA A 1 146 ? 18.547 -40.406 -8.789 1 89 146 ALA A CA 1
ATOM 1129 C C . ALA A 1 146 ? 19.344 -39.156 -9.148 1 89 146 ALA A C 1
ATOM 1131 O O . ALA A 1 146 ? 19.422 -38.219 -8.359 1 89 146 ALA A O 1
ATOM 1132 N N . MET A 1 147 ? 19.859 -39.125 -10.305 1 91.38 147 MET A N 1
ATOM 1133 C CA . MET A 1 147 ? 20.734 -38.031 -10.719 1 91.38 147 MET A CA 1
ATOM 1134 C C . MET A 1 147 ? 19.922 -36.781 -11.039 1 91.38 147 MET A C 1
ATOM 1136 O O . MET A 1 147 ? 20.375 -35.688 -10.781 1 91.38 147 MET A O 1
ATOM 1140 N N . GLU A 1 148 ? 18.781 -36.906 -11.508 1 90.25 148 GLU A N 1
ATOM 1141 C CA . GLU A 1 148 ? 18 -35.75 -11.969 1 90.25 148 GLU A CA 1
ATOM 1142 C C . GLU A 1 148 ? 17.656 -34.844 -10.805 1 90.25 148 GLU A C 1
ATOM 1144 O O . GLU A 1 148 ? 17.875 -33.625 -10.891 1 90.25 148 GLU A O 1
ATOM 1149 N N . PRO A 1 149 ? 17.156 -35.375 -9.625 1 87.81 149 PRO A N 1
ATOM 1150 C CA . PRO A 1 149 ? 16.844 -34.469 -8.523 1 87.81 149 PRO A CA 1
ATOM 1151 C C . PRO A 1 149 ? 18.078 -33.812 -7.918 1 87.81 149 PRO A C 1
ATOM 1153 O O . PRO A 1 149 ? 18.031 -32.656 -7.496 1 87.81 149 PRO A O 1
ATOM 1156 N N . LEU A 1 150 ? 19.141 -34.5 -7.902 1 89.12 150 LEU A N 1
ATOM 1157 C CA . LEU A 1 150 ? 20.375 -33.938 -7.371 1 89.12 150 LEU A CA 1
ATOM 1158 C C . LEU A 1 150 ? 20.875 -32.781 -8.234 1 89.12 150 LEU A C 1
ATOM 1160 O O . LEU A 1 150 ? 21.281 -31.734 -7.715 1 89.12 150 LEU A O 1
ATOM 1164 N N . LEU A 1 151 ? 20.828 -33 -9.5 1 90.12 151 LEU A N 1
ATOM 1165 C CA . LEU A 1 151 ? 21.266 -31.938 -10.422 1 90.12 151 LEU A CA 1
ATOM 1166 C C . LEU A 1 151 ? 20.297 -30.766 -10.391 1 90.12 151 LEU A C 1
ATOM 1168 O O . LEU A 1 151 ? 20.703 -29.609 -10.562 1 90.12 151 LEU A O 1
ATOM 1172 N N . THR A 1 152 ? 19.094 -31.062 -10.125 1 87.5 152 THR A N 1
ATOM 1173 C CA . THR A 1 152 ? 18.078 -30.016 -10.055 1 87.5 152 THR A CA 1
ATOM 1174 C C . THR A 1 152 ? 18.312 -29.109 -8.844 1 87.5 152 THR A C 1
ATOM 1176 O O . THR A 1 152 ? 18.188 -27.891 -8.938 1 87.5 152 THR A O 1
ATOM 1179 N N . ILE A 1 153 ? 18.672 -29.672 -7.723 1 88.25 153 ILE A N 1
ATOM 1180 C CA . ILE A 1 153 ? 18.938 -28.891 -6.516 1 88.25 153 ILE A CA 1
ATOM 1181 C C . ILE A 1 153 ? 20.109 -27.938 -6.758 1 88.25 153 ILE A C 1
ATOM 1183 O O . ILE A 1 153 ? 20.047 -26.75 -6.418 1 88.25 153 ILE A O 1
ATOM 1187 N N . ILE A 1 154 ? 21.078 -28.484 -7.402 1 89.81 154 ILE A N 1
ATOM 1188 C CA . ILE A 1 154 ? 22.266 -27.672 -7.656 1 89.81 154 ILE A CA 1
ATOM 1189 C C . ILE A 1 154 ? 21.938 -26.531 -8.617 1 89.81 154 ILE A C 1
ATOM 1191 O O . ILE A 1 154 ? 22.359 -25.391 -8.414 1 89.81 154 ILE A O 1
ATOM 1195 N N . PHE A 1 155 ? 21.156 -26.828 -9.562 1 89.62 155 PHE A N 1
ATOM 1196 C CA . PHE A 1 155 ? 20.766 -25.828 -10.547 1 89.62 155 PHE A CA 1
ATOM 1197 C C . PHE A 1 155 ? 19.938 -24.734 -9.898 1 89.62 155 PHE A C 1
ATOM 1199 O O . PHE A 1 155 ? 20.219 -23.547 -10.078 1 89.62 155 PHE A O 1
ATOM 1206 N N . VAL A 1 156 ? 19 -25.078 -9.086 1 87.94 156 VAL A N 1
ATOM 1207 C CA . VAL A 1 156 ? 18.062 -24.125 -8.516 1 87.94 156 VAL A CA 1
ATOM 1208 C C . VAL A 1 156 ? 18.766 -23.25 -7.473 1 87.94 156 VAL A C 1
ATOM 1210 O O . VAL A 1 156 ? 18.578 -22.031 -7.43 1 87.94 156 VAL A O 1
ATOM 1213 N N . ILE A 1 157 ? 19.609 -23.859 -6.703 1 88.12 157 ILE A N 1
ATOM 1214 C CA . ILE A 1 157 ? 20.312 -23.109 -5.66 1 88.12 157 ILE A CA 1
ATOM 1215 C C . ILE A 1 157 ? 21.25 -22.078 -6.297 1 88.12 157 ILE A C 1
ATOM 1217 O O . ILE A 1 157 ? 21.266 -20.922 -5.879 1 88.12 157 ILE A O 1
ATOM 1221 N N . ASN A 1 158 ? 21.938 -22.547 -7.309 1 90.12 158 ASN A N 1
ATOM 1222 C CA . ASN A 1 158 ? 22.875 -21.625 -7.953 1 90.12 158 ASN A CA 1
ATOM 1223 C C . ASN A 1 158 ? 22.141 -20.5 -8.672 1 90.12 158 ASN A C 1
ATOM 1225 O O . ASN A 1 158 ? 22.578 -19.344 -8.625 1 90.12 158 ASN A O 1
ATOM 1229 N N . MET A 1 159 ? 21.094 -20.797 -9.305 1 90 159 MET A N 1
ATOM 1230 C CA . MET A 1 159 ? 20.328 -19.781 -9.992 1 90 159 MET A CA 1
ATOM 1231 C C . MET A 1 159 ? 19.75 -18.781 -9 1 90 159 MET A C 1
ATOM 1233 O O . MET A 1 159 ? 19.75 -17.562 -9.25 1 90 159 MET A O 1
ATOM 1237 N N . ASN A 1 160 ? 19.344 -19.25 -7.891 1 89.69 160 ASN A N 1
ATOM 1238 C CA . ASN A 1 160 ? 18.75 -18.391 -6.871 1 89.69 160 ASN A CA 1
ATOM 1239 C C . ASN A 1 160 ? 19.781 -17.469 -6.234 1 89.69 160 ASN A C 1
ATOM 1241 O O . ASN A 1 160 ? 19.516 -16.281 -6.004 1 89.69 160 ASN A O 1
ATOM 1245 N N . ILE A 1 161 ? 20.875 -18 -5.949 1 91.31 161 ILE A N 1
ATOM 1246 C CA . ILE A 1 161 ? 21.938 -17.219 -5.32 1 91.31 161 ILE A CA 1
ATOM 1247 C C . ILE A 1 161 ? 22.359 -16.094 -6.258 1 91.31 161 ILE A C 1
ATOM 1249 O O . ILE A 1 161 ? 22.453 -14.93 -5.848 1 91.31 161 ILE A O 1
ATOM 1253 N N . VAL A 1 162 ? 22.594 -16.453 -7.473 1 91.62 162 VAL A N 1
ATOM 1254 C CA . VAL A 1 162 ? 23.062 -15.461 -8.445 1 91.62 162 VAL A CA 1
ATOM 1255 C C . VAL A 1 162 ? 22 -14.383 -8.641 1 91.62 162 VAL A C 1
ATOM 1257 O O . VAL A 1 162 ? 22.312 -13.188 -8.648 1 91.62 162 VAL A O 1
ATOM 1260 N N . TRP A 1 163 ? 20.766 -14.805 -8.758 1 90.81 163 TRP A N 1
ATOM 1261 C CA . TRP A 1 163 ? 19.703 -13.844 -9.039 1 90.81 163 TRP A CA 1
ATOM 1262 C C . TRP A 1 163 ? 19.469 -12.93 -7.844 1 90.81 163 TRP A C 1
ATOM 1264 O O . TRP A 1 163 ? 19.203 -11.734 -8.016 1 90.81 163 TRP A O 1
ATOM 1274 N N . GLU A 1 164 ? 19.609 -13.492 -6.676 1 91.94 164 GLU A N 1
ATOM 1275 C CA . GLU A 1 164 ? 19.453 -12.68 -5.473 1 91.94 164 GLU A CA 1
ATOM 1276 C C . GLU A 1 164 ? 20.547 -11.633 -5.355 1 91.94 164 GLU A C 1
ATOM 1278 O O . GLU A 1 164 ? 20.281 -10.492 -4.973 1 91.94 164 GLU A O 1
ATOM 1283 N N . LYS A 1 165 ? 21.688 -11.961 -5.664 1 91.12 165 LYS A N 1
ATOM 1284 C CA . LYS A 1 165 ? 22.812 -11.031 -5.605 1 91.12 165 LYS A CA 1
ATOM 1285 C C . LYS A 1 165 ? 22.656 -9.922 -6.641 1 91.12 165 LYS A C 1
ATOM 1287 O O . LYS A 1 165 ? 22.938 -8.75 -6.355 1 91.12 165 LYS A O 1
ATOM 1292 N N . ILE A 1 166 ? 22.266 -10.273 -7.77 1 91.31 166 ILE A N 1
ATOM 1293 C CA . ILE A 1 166 ? 22.062 -9.281 -8.82 1 91.31 166 ILE A CA 1
ATOM 1294 C C . ILE A 1 166 ? 20.938 -8.32 -8.414 1 91.31 166 ILE A C 1
ATOM 1296 O O . ILE A 1 166 ? 21.078 -7.105 -8.578 1 91.31 166 ILE A O 1
ATOM 1300 N N . MET A 1 167 ? 19.875 -8.875 -7.887 1 92.12 167 MET A N 1
ATOM 1301 C CA . MET A 1 167 ? 18.734 -8.047 -7.508 1 92.12 167 MET A CA 1
ATOM 1302 C C . MET A 1 167 ? 19.094 -7.109 -6.363 1 92.12 167 MET A C 1
ATOM 1304 O O . MET A 1 167 ? 18.625 -5.977 -6.305 1 92.12 167 MET A O 1
ATOM 1308 N N . SER A 1 168 ? 19.906 -7.629 -5.461 1 91.81 168 SER A N 1
ATOM 1309 C CA . SER A 1 168 ? 20.359 -6.781 -4.363 1 91.81 168 SER A CA 1
ATOM 1310 C C . SER A 1 168 ? 21.188 -5.609 -4.871 1 91.81 168 SER A C 1
ATOM 1312 O O . SER A 1 168 ? 21.016 -4.477 -4.41 1 91.81 168 SER A O 1
ATOM 1314 N N . THR A 1 169 ? 22.016 -5.836 -5.801 1 90.31 169 THR A N 1
ATOM 1315 C CA . THR A 1 169 ? 22.844 -4.785 -6.391 1 90.31 169 THR A CA 1
ATOM 1316 C C . THR A 1 169 ? 21.969 -3.793 -7.168 1 90.31 169 THR A C 1
ATOM 1318 O O . THR A 1 169 ? 22.188 -2.582 -7.09 1 90.31 169 THR A O 1
ATOM 1321 N N . LEU A 1 170 ? 21.016 -4.34 -7.852 1 89.94 170 LEU A N 1
ATOM 1322 C CA . LEU A 1 170 ? 20.141 -3.48 -8.633 1 89.94 170 LEU A CA 1
ATOM 1323 C C . LEU A 1 170 ? 19.297 -2.588 -7.719 1 89.94 170 LEU A C 1
ATOM 1325 O O . LEU A 1 170 ? 19.094 -1.41 -8.016 1 89.94 170 LEU A O 1
ATOM 1329 N N . ARG A 1 171 ? 18.812 -3.145 -6.688 1 91.5 171 ARG A N 1
ATOM 1330 C CA . ARG A 1 171 ? 18 -2.381 -5.742 1 91.5 171 ARG A CA 1
ATOM 1331 C C . ARG A 1 171 ? 18.812 -1.247 -5.121 1 91.5 171 ARG A C 1
ATOM 1333 O O . ARG A 1 171 ? 18.328 -0.123 -5 1 91.5 171 ARG A O 1
ATOM 1340 N N . ALA A 1 172 ? 20 -1.566 -4.75 1 89.81 172 ALA A N 1
ATOM 1341 C CA . ALA A 1 172 ? 20.875 -0.556 -4.164 1 89.81 172 ALA A CA 1
ATOM 1342 C C . ALA A 1 172 ? 21.188 0.542 -5.172 1 89.81 172 ALA A C 1
ATOM 1344 O O . ALA A 1 172 ? 21.219 1.725 -4.824 1 89.81 172 ALA A O 1
ATOM 1345 N N . GLN A 1 173 ? 21.359 0.19 -6.359 1 87.31 173 GLN A N 1
ATOM 1346 C CA . GLN A 1 173 ? 21.688 1.155 -7.402 1 87.31 173 GLN A CA 1
ATOM 1347 C C . GLN A 1 173 ? 20.516 2.068 -7.707 1 87.31 173 GLN A C 1
ATOM 1349 O O . GLN A 1 173 ? 20.688 3.275 -7.895 1 87.31 173 GLN A O 1
ATOM 1354 N N . ILE A 1 174 ? 19.375 1.469 -7.805 1 89.75 174 ILE A N 1
ATOM 1355 C CA . ILE A 1 174 ? 18.203 2.26 -8.125 1 89.75 174 ILE A CA 1
ATOM 1356 C C . ILE A 1 174 ? 17.891 3.207 -6.969 1 89.75 174 ILE A C 1
ATOM 1358 O O . ILE A 1 174 ? 17.516 4.367 -7.188 1 89.75 174 ILE A O 1
ATOM 1362 N N . PHE A 1 175 ? 18.047 2.73 -5.793 1 91.81 175 PHE A N 1
ATOM 1363 C CA . PHE A 1 175 ? 17.828 3.586 -4.629 1 91.81 175 PHE A CA 1
ATOM 1364 C C . PHE A 1 175 ? 18.797 4.762 -4.641 1 91.81 175 PHE A C 1
ATOM 1366 O O . PHE A 1 175 ? 18.406 5.902 -4.395 1 91.81 175 PHE A O 1
ATOM 1373 N N . GLY A 1 176 ? 20.016 4.457 -4.875 1 88.81 176 GLY A N 1
ATOM 1374 C CA . GLY A 1 176 ? 21.016 5.512 -4.961 1 88.81 176 GLY A CA 1
ATOM 1375 C C . GLY A 1 176 ? 20.719 6.523 -6.051 1 88.81 176 GLY A C 1
ATOM 1376 O O . GLY A 1 176 ? 20.906 7.727 -5.852 1 88.81 176 GLY A O 1
ATOM 1377 N N . ARG A 1 177 ? 20.203 6.074 -7.074 1 86.81 177 ARG A N 1
ATOM 1378 C CA . ARG A 1 177 ? 19.891 6.961 -8.188 1 86.81 177 ARG A CA 1
ATOM 1379 C C . ARG A 1 177 ? 18.703 7.848 -7.863 1 86.81 177 ARG A C 1
ATOM 1381 O O . ARG A 1 177 ? 18.641 9 -8.305 1 86.81 177 ARG A O 1
ATOM 1388 N N . ILE A 1 178 ? 17.766 7.312 -7.176 1 90.06 178 ILE A N 1
ATOM 1389 C CA . ILE A 1 178 ? 16.594 8.094 -6.789 1 90.06 178 ILE A CA 1
ATOM 1390 C C . ILE A 1 178 ? 17 9.164 -5.781 1 90.06 178 ILE A C 1
ATOM 1392 O O . ILE A 1 178 ? 16.547 10.305 -5.855 1 90.06 178 ILE A O 1
ATOM 1396 N N . LEU A 1 179 ? 17.922 8.797 -4.957 1 89.12 179 LEU A N 1
ATOM 1397 C CA . LEU A 1 179 ? 18.344 9.688 -3.881 1 89.12 179 LEU A CA 1
ATOM 1398 C C . LEU A 1 179 ? 19.062 10.906 -4.438 1 89.12 179 LEU A C 1
ATOM 1400 O O . LEU A 1 179 ? 19 11.992 -3.85 1 89.12 179 LEU A O 1
ATOM 1404 N N . ILE A 1 180 ? 19.672 10.766 -5.578 1 86.88 180 ILE A N 1
ATOM 1405 C CA . ILE A 1 180 ? 20.516 11.844 -6.094 1 86.88 180 ILE A CA 1
ATOM 1406 C C . ILE A 1 180 ? 19.703 12.672 -7.094 1 86.88 180 ILE A C 1
ATOM 1408 O O . ILE A 1 180 ? 20.25 13.586 -7.734 1 86.88 180 ILE A O 1
ATOM 1412 N N . GLN A 1 181 ? 18.469 12.414 -7.18 1 88.19 181 GLN A N 1
ATOM 1413 C CA . GLN A 1 181 ? 17.641 13.219 -8.07 1 88.19 181 GLN A CA 1
ATOM 1414 C C . GLN A 1 181 ? 17.328 14.578 -7.461 1 88.19 181 GLN A C 1
ATOM 1416 O O . GLN A 1 181 ? 17.453 14.766 -6.25 1 88.19 181 GLN A O 1
ATOM 1421 N N . LYS A 1 182 ? 17.016 15.523 -8.289 1 88.44 182 LYS A N 1
ATOM 1422 C CA . LYS A 1 182 ? 16.656 16.859 -7.812 1 88.44 182 LYS A CA 1
ATOM 1423 C C . LYS A 1 182 ? 15.344 16.812 -7.023 1 88.44 182 LYS A C 1
ATOM 1425 O O . LYS A 1 182 ? 14.539 15.906 -7.199 1 88.44 182 LYS A O 1
ATOM 1430 N N . ILE A 1 183 ? 15.156 17.75 -6.234 1 87.31 183 ILE A N 1
ATOM 1431 C CA . ILE A 1 183 ? 13.992 17.812 -5.363 1 87.31 183 ILE A CA 1
ATOM 1432 C C . ILE A 1 183 ? 12.727 17.922 -6.211 1 87.31 183 ILE A C 1
ATOM 1434 O O . ILE A 1 183 ? 11.648 17.469 -5.793 1 87.31 183 ILE A O 1
ATOM 1438 N N . GLU A 1 184 ? 12.891 18.516 -7.398 1 85.56 184 GLU A N 1
ATOM 1439 C CA . GLU A 1 184 ? 11.758 18.609 -8.312 1 85.56 184 GLU A CA 1
ATOM 1440 C C . GLU A 1 184 ? 11.172 17.25 -8.625 1 85.56 184 GLU A C 1
ATOM 1442 O O . GLU A 1 184 ? 9.961 17.109 -8.844 1 85.56 184 GLU A O 1
ATOM 1447 N N . PHE A 1 185 ? 12.055 16.312 -8.641 1 86.31 185 PHE A N 1
ATOM 1448 C CA . PHE A 1 185 ? 11.656 14.93 -8.883 1 86.31 185 PHE A CA 1
ATOM 1449 C C . PHE A 1 185 ? 10.719 14.438 -7.789 1 86.31 185 PHE A C 1
ATOM 1451 O O . PHE A 1 185 ? 9.727 13.758 -8.078 1 86.31 185 PHE A O 1
ATOM 1458 N N . PHE A 1 186 ? 10.977 14.773 -6.586 1 86 186 PHE A N 1
ATOM 1459 C CA . PHE A 1 186 ? 10.211 14.289 -5.441 1 86 186 PHE A CA 1
ATOM 1460 C C . PHE A 1 186 ? 8.906 15.07 -5.293 1 86 186 PHE A C 1
ATOM 1462 O O . PHE A 1 186 ? 7.984 14.617 -4.609 1 86 186 PHE A O 1
ATOM 1469 N N . ASP A 1 187 ? 8.883 16.219 -5.906 1 80.81 187 ASP A N 1
ATOM 1470 C CA . ASP A 1 187 ? 7.637 16.969 -5.934 1 80.81 187 ASP A CA 1
ATOM 1471 C C . ASP A 1 187 ? 6.672 16.406 -6.977 1 80.81 187 ASP A C 1
ATOM 1473 O O . ASP A 1 187 ? 5.453 16.531 -6.828 1 80.81 187 ASP A O 1
ATOM 1477 N N . LYS A 1 188 ? 7.262 15.883 -7.934 1 77.69 188 LYS A N 1
ATOM 1478 C CA . LYS A 1 188 ? 6.469 15.375 -9.055 1 77.69 188 LYS A CA 1
ATOM 1479 C C . LYS A 1 188 ? 5.863 14.016 -8.727 1 77.69 188 LYS A C 1
ATOM 1481 O O . LYS A 1 188 ? 4.707 13.75 -9.062 1 77.69 188 LYS A O 1
ATOM 1486 N N . TYR A 1 189 ? 6.684 13.234 -8.086 1 80.44 189 TYR A N 1
ATOM 1487 C CA . TYR A 1 189 ? 6.242 11.875 -7.824 1 80.44 189 TYR A CA 1
ATOM 1488 C C . TYR A 1 189 ? 5.863 11.695 -6.359 1 80.44 189 TYR A C 1
ATOM 1490 O O . TYR A 1 189 ? 6.527 12.227 -5.469 1 80.44 189 TYR A O 1
ATOM 1498 N N . LYS A 1 190 ? 4.809 10.969 -6.176 1 75.81 190 LYS A N 1
ATOM 1499 C CA . LYS A 1 190 ? 4.367 10.672 -4.816 1 75.81 190 LYS A CA 1
ATOM 1500 C C . LYS A 1 190 ? 5.293 9.664 -4.145 1 75.81 190 LYS A C 1
ATOM 1502 O O . LYS A 1 190 ? 5.91 8.836 -4.816 1 75.81 190 LYS A O 1
ATOM 1507 N N . VAL A 1 191 ? 5.406 9.773 -2.826 1 80.88 191 VAL A N 1
ATOM 1508 C CA . VAL A 1 191 ? 6.27 8.906 -2.033 1 80.88 191 VAL A CA 1
ATOM 1509 C C . VAL A 1 191 ? 5.863 7.449 -2.232 1 80.88 191 VAL A C 1
ATOM 1511 O O . VAL A 1 191 ? 6.719 6.57 -2.373 1 80.88 191 VAL A O 1
ATOM 1514 N N . GLY A 1 192 ? 4.578 7.168 -2.285 1 73.06 192 GLY A N 1
ATOM 1515 C CA . GLY A 1 192 ? 4.094 5.812 -2.488 1 73.06 192 GLY A CA 1
ATOM 1516 C C . GLY A 1 192 ? 4.508 5.227 -3.826 1 73.06 192 GLY A C 1
ATOM 1517 O O . GLY A 1 192 ? 4.816 4.035 -3.918 1 73.06 192 GLY A O 1
ATOM 1518 N N . GLU A 1 193 ? 4.52 6.027 -4.809 1 79.44 193 GLU A N 1
ATOM 1519 C CA . GLU A 1 193 ? 4.918 5.574 -6.137 1 79.44 193 GLU A CA 1
ATOM 1520 C C . GLU A 1 193 ? 6.398 5.199 -6.176 1 79.44 193 GLU A C 1
ATOM 1522 O O . GLU A 1 193 ? 6.773 4.191 -6.773 1 79.44 193 GLU A O 1
ATOM 1527 N N . LEU A 1 194 ? 7.156 6.023 -5.555 1 86.25 194 LEU A N 1
ATOM 1528 C CA . LEU A 1 194 ? 8.594 5.766 -5.535 1 86.25 194 LEU A CA 1
ATOM 1529 C C . LEU A 1 194 ? 8.914 4.523 -4.715 1 86.25 194 LEU A C 1
ATOM 1531 O O . LEU A 1 194 ? 9.797 3.746 -5.078 1 86.25 194 LEU A O 1
ATOM 1535 N N . THR A 1 195 ? 8.242 4.395 -3.654 1 87 195 THR A N 1
ATOM 1536 C CA . THR A 1 195 ? 8.406 3.193 -2.846 1 87 195 THR A CA 1
ATOM 1537 C C . THR A 1 195 ? 7.973 1.953 -3.621 1 87 195 THR A C 1
ATOM 1539 O O . THR A 1 195 ? 8.602 0.897 -3.514 1 87 195 THR A O 1
ATOM 1542 N N . GLY A 1 196 ? 6.938 2.066 -4.402 1 81.88 196 GLY A N 1
ATOM 1543 C CA . GLY A 1 196 ? 6.465 0.965 -5.227 1 81.88 196 GLY A CA 1
ATOM 1544 C C . GLY A 1 196 ? 7.48 0.508 -6.254 1 81.88 196 GLY A C 1
ATOM 1545 O O . GLY A 1 196 ? 7.582 -0.686 -6.543 1 81.88 196 GLY A O 1
ATOM 1546 N N . LEU A 1 197 ? 8.258 1.38 -6.746 1 86.88 197 LEU A N 1
ATOM 1547 C CA . LEU A 1 197 ? 9.281 1.036 -7.723 1 86.88 197 LEU A CA 1
ATOM 1548 C C . LEU A 1 197 ? 10.328 0.109 -7.109 1 86.88 197 LEU A C 1
ATOM 1550 O O . LEU A 1 197 ? 10.758 -0.854 -7.746 1 86.88 197 LEU A O 1
ATOM 1554 N N . LEU A 1 198 ? 10.633 0.417 -5.836 1 90.06 198 LEU A N 1
ATOM 1555 C CA . LEU A 1 198 ? 11.719 -0.31 -5.188 1 90.06 198 LEU A CA 1
ATOM 1556 C C . LEU A 1 198 ? 11.195 -1.578 -4.52 1 90.06 198 LEU A C 1
ATOM 1558 O O . LEU A 1 198 ? 11.977 -2.459 -4.156 1 90.06 198 LEU A O 1
ATOM 1562 N N . THR A 1 199 ? 9.938 -1.693 -4.414 1 86.75 199 THR A N 1
ATOM 1563 C CA . THR A 1 199 ? 9.391 -2.865 -3.742 1 86.75 199 THR A CA 1
ATOM 1564 C C . THR A 1 199 ? 8.586 -3.725 -4.719 1 86.75 199 THR A C 1
ATOM 1566 O O . THR A 1 199 ? 9.133 -4.652 -5.324 1 86.75 199 THR A O 1
ATOM 1569 N N . SER A 1 200 ? 7.453 -3.229 -5.148 1 78.38 200 SER A N 1
ATOM 1570 C CA . SER A 1 200 ? 6.555 -4.027 -5.977 1 78.38 200 SER A CA 1
ATOM 1571 C C . SER A 1 200 ? 7.145 -4.266 -7.363 1 78.38 200 SER A C 1
ATOM 1573 O O . SER A 1 200 ? 7.156 -5.395 -7.855 1 78.38 200 SER A O 1
ATOM 1575 N N . ASP A 1 201 ? 7.633 -3.289 -7.98 1 84.88 201 ASP A N 1
ATOM 1576 C CA . ASP A 1 201 ? 8.133 -3.414 -9.344 1 84.88 201 ASP A CA 1
ATOM 1577 C C . ASP A 1 201 ? 9.414 -4.25 -9.391 1 84.88 201 ASP A C 1
ATOM 1579 O O . ASP A 1 201 ? 9.531 -5.176 -10.195 1 84.88 201 ASP A O 1
ATOM 1583 N N . LEU A 1 202 ? 10.312 -3.943 -8.547 1 89.31 202 LEU A N 1
ATOM 1584 C CA . LEU A 1 202 ? 11.547 -4.719 -8.531 1 89.31 202 LEU A CA 1
ATOM 1585 C C . LEU A 1 202 ? 11.289 -6.137 -8.031 1 89.31 202 LEU A C 1
ATOM 1587 O O . LEU A 1 202 ? 11.984 -7.074 -8.43 1 89.31 202 LEU A O 1
ATOM 1591 N N . ASP A 1 203 ? 10.32 -6.289 -7.25 1 86.94 203 ASP A N 1
ATOM 1592 C CA . ASP A 1 203 ? 9.961 -7.629 -6.805 1 86.94 203 ASP A CA 1
ATOM 1593 C C . ASP A 1 203 ? 9.406 -8.461 -7.957 1 86.94 203 ASP A C 1
ATOM 1595 O O . ASP A 1 203 ? 9.602 -9.68 -8 1 86.94 203 ASP A O 1
ATOM 1599 N N . SER A 1 204 ? 8.734 -7.777 -8.797 1 82.69 204 SER A N 1
ATOM 1600 C CA . SER A 1 204 ? 8.266 -8.484 -9.984 1 82.69 204 SER A CA 1
ATOM 1601 C C . SER A 1 204 ? 9.43 -9.039 -10.797 1 82.69 204 SER A C 1
ATOM 1603 O O . SER A 1 204 ? 9.352 -10.148 -11.328 1 82.69 204 SER A O 1
ATOM 1605 N N . LEU A 1 205 ? 10.5 -8.336 -10.812 1 86.94 205 LEU A N 1
ATOM 1606 C CA . LEU A 1 205 ? 11.703 -8.797 -11.492 1 86.94 205 LEU A CA 1
ATOM 1607 C C . LEU A 1 205 ? 12.367 -9.93 -10.711 1 86.94 205 LEU A C 1
ATOM 1609 O O . LEU A 1 205 ? 12.859 -10.891 -11.297 1 86.94 205 LEU A O 1
ATOM 1613 N N . LYS A 1 206 ? 12.32 -9.75 -9.484 1 87.62 206 LYS A N 1
ATOM 1614 C CA . LYS A 1 206 ? 12.922 -10.773 -8.633 1 87.62 206 LYS A CA 1
ATOM 1615 C C . LYS A 1 206 ? 12.141 -12.078 -8.711 1 87.62 206 LYS A C 1
ATOM 1617 O O . LYS A 1 206 ? 12.734 -13.164 -8.734 1 87.62 206 LYS A O 1
ATOM 1622 N N . ASN A 1 207 ? 10.883 -12.016 -8.852 1 80.62 207 ASN A N 1
ATOM 1623 C CA . ASN A 1 207 ? 10.016 -13.188 -8.805 1 80.62 207 ASN A CA 1
ATOM 1624 C C . ASN A 1 207 ? 10.078 -13.984 -10.109 1 80.62 207 ASN A C 1
ATOM 1626 O O . ASN A 1 207 ? 9.664 -15.141 -10.156 1 80.62 207 ASN A O 1
ATOM 1630 N N . ILE A 1 208 ? 10.672 -13.453 -11.109 1 82 208 ILE A N 1
ATOM 1631 C CA . ILE A 1 208 ? 10.789 -14.18 -12.367 1 82 208 ILE A CA 1
ATOM 1632 C C . ILE A 1 208 ? 11.594 -15.453 -12.156 1 82 208 ILE A C 1
ATOM 1634 O O . ILE A 1 208 ? 11.227 -16.516 -12.648 1 82 208 ILE A O 1
ATOM 1638 N N . VAL A 1 209 ? 12.633 -15.258 -11.414 1 78.44 209 VAL A N 1
ATOM 1639 C CA . VAL A 1 209 ? 13.516 -16.406 -11.234 1 78.44 209 VAL A CA 1
ATOM 1640 C C . VAL A 1 209 ? 12.969 -17.312 -10.141 1 78.44 209 VAL A C 1
ATOM 1642 O O . VAL A 1 209 ? 12.938 -18.531 -10.297 1 78.44 209 VAL A O 1
ATOM 1645 N N . SER A 1 210 ? 12.445 -16.703 -9.133 1 75.5 210 SER A N 1
ATOM 1646 C CA . SER A 1 210 ? 11.977 -17.516 -8.016 1 75.5 210 SER A CA 1
ATOM 1647 C C . SER A 1 210 ? 10.758 -18.344 -8.406 1 75.5 210 SER A C 1
ATOM 1649 O O . SER A 1 210 ? 10.617 -19.484 -7.969 1 75.5 210 SER A O 1
ATOM 1651 N N . GLU A 1 211 ? 9.945 -17.766 -9.305 1 70.5 211 GLU A N 1
ATOM 1652 C CA . GLU A 1 211 ? 8.727 -18.469 -9.688 1 70.5 211 GLU A CA 1
ATOM 1653 C C . GLU A 1 211 ? 8.969 -19.422 -10.852 1 70.5 211 GLU A C 1
ATOM 1655 O O . GLU A 1 211 ? 8.227 -20.375 -11.047 1 70.5 211 GLU A O 1
ATOM 1660 N N . ASN A 1 212 ? 10.016 -19.141 -11.625 1 69.31 212 ASN A N 1
ATOM 1661 C CA . ASN A 1 212 ? 10.203 -19.922 -12.844 1 69.31 212 ASN A CA 1
ATOM 1662 C C . ASN A 1 212 ? 11.344 -20.922 -12.695 1 69.31 212 ASN A C 1
ATOM 1664 O O . ASN A 1 212 ? 11.586 -21.734 -13.594 1 69.31 212 ASN A O 1
ATOM 1668 N N . VAL A 1 213 ? 11.977 -20.953 -11.633 1 65.19 213 VAL A N 1
ATOM 1669 C CA . VAL A 1 213 ? 13.117 -21.859 -11.492 1 65.19 213 VAL A CA 1
ATOM 1670 C C . VAL A 1 213 ? 12.633 -23.266 -11.188 1 65.19 213 VAL A C 1
ATOM 1672 O O . VAL A 1 213 ? 13.336 -24.25 -11.461 1 65.19 213 VAL A O 1
ATOM 1675 N N . SER A 1 214 ? 11.391 -23.406 -10.961 1 58.94 214 SER A N 1
ATOM 1676 C CA . SER A 1 214 ? 10.93 -24.766 -10.719 1 58.94 214 SER A CA 1
ATOM 1677 C C . SER A 1 214 ? 10.766 -25.547 -12.023 1 58.94 214 SER A C 1
ATOM 1679 O O . SER A 1 214 ? 10.727 -24.953 -13.102 1 58.94 214 SER A O 1
ATOM 1681 N N . ARG A 1 215 ? 10.953 -26.875 -12.031 1 56.47 215 ARG A N 1
ATOM 1682 C CA . ARG A 1 215 ? 11.109 -27.859 -13.102 1 56.47 215 ARG A CA 1
ATOM 1683 C C . ARG A 1 215 ? 10.203 -27.531 -14.281 1 56.47 215 ARG A C 1
ATOM 1685 O O . ARG A 1 215 ? 10.523 -27.859 -15.422 1 56.47 215 ARG A O 1
ATOM 1692 N N . ASP A 1 216 ? 9.281 -26.625 -13.961 1 61.66 216 ASP A N 1
ATOM 1693 C CA . ASP A 1 216 ? 8.359 -26.594 -15.094 1 61.66 216 ASP A CA 1
ATOM 1694 C C . ASP A 1 216 ? 8.25 -25.188 -15.672 1 61.66 216 ASP A C 1
ATOM 1696 O O . ASP A 1 216 ? 7.336 -24.906 -16.453 1 61.66 216 ASP A O 1
ATOM 1700 N N . ARG A 1 217 ? 9.305 -24.562 -15.32 1 73.75 217 ARG A N 1
ATOM 1701 C CA . ARG A 1 217 ? 9.195 -23.219 -15.898 1 73.75 217 ARG A CA 1
ATOM 1702 C C . ARG A 1 217 ? 10.57 -22.625 -16.156 1 73.75 217 ARG A C 1
ATOM 1704 O O . ARG A 1 217 ? 11.594 -23.25 -15.867 1 73.75 217 ARG A O 1
ATOM 1711 N N . GLY A 1 218 ? 10.703 -21.703 -17.062 1 79.88 218 GLY A N 1
ATOM 1712 C CA . GLY A 1 218 ? 11.922 -20.938 -17.281 1 79.88 218 GLY A CA 1
ATOM 1713 C C . GLY A 1 218 ? 12.812 -21.531 -18.359 1 79.88 218 GLY A C 1
ATOM 1714 O O . GLY A 1 218 ? 12.352 -21.844 -19.453 1 79.88 218 GLY A O 1
ATOM 1715 N N . PHE A 1 219 ? 14.094 -21.828 -18.031 1 82.06 219 PHE A N 1
ATOM 1716 C CA . PHE A 1 219 ? 15.102 -22.312 -18.953 1 82.06 219 PHE A CA 1
ATOM 1717 C C . PHE A 1 219 ? 14.977 -23.828 -19.141 1 82.06 219 PHE A C 1
ATOM 1719 O O . PHE A 1 219 ? 15.273 -24.344 -20.219 1 82.06 219 PHE A O 1
ATOM 1726 N N . ARG A 1 220 ? 14.453 -24.344 -18.172 1 84.75 220 ARG A N 1
ATOM 1727 C CA . ARG A 1 220 ? 14.258 -25.781 -18.25 1 84.75 220 ARG A CA 1
ATOM 1728 C C . ARG A 1 220 ? 13.148 -26.125 -19.234 1 84.75 220 ARG A C 1
ATOM 1730 O O . ARG A 1 220 ? 13.266 -27.094 -19.984 1 84.75 220 ARG A O 1
ATOM 1737 N N . ALA A 1 221 ? 12.148 -25.359 -19.188 1 85.62 221 ALA A N 1
ATOM 1738 C CA . ALA A 1 221 ? 11.055 -25.578 -20.125 1 85.62 221 ALA A CA 1
ATOM 1739 C C . ALA A 1 221 ? 11.516 -25.391 -21.562 1 85.62 221 ALA A C 1
ATOM 1741 O O . ALA A 1 221 ? 11.156 -26.172 -22.453 1 85.62 221 ALA A O 1
ATOM 1742 N N . LEU A 1 222 ? 12.398 -24.516 -21.797 1 86.56 222 LEU A N 1
ATOM 1743 C CA . LEU A 1 222 ? 12.906 -24.25 -23.141 1 86.56 222 LEU A CA 1
ATOM 1744 C C . LEU A 1 222 ? 13.789 -25.406 -23.609 1 86.56 222 LEU A C 1
ATOM 1746 O O . LEU A 1 222 ? 13.648 -25.859 -24.75 1 86.56 222 LEU A O 1
ATOM 1750 N N . SER A 1 223 ? 14.656 -25.812 -22.75 1 88.75 223 SER A N 1
ATOM 1751 C CA . SER A 1 223 ? 15.539 -26.906 -23.125 1 88.75 223 SER A CA 1
ATOM 1752 C C . SER A 1 223 ? 14.758 -28.203 -23.344 1 88.75 223 SER A C 1
ATOM 1754 O O . SER A 1 223 ? 15.102 -29 -24.234 1 88.75 223 SER A O 1
ATOM 1756 N N . GLU A 1 224 ? 13.695 -28.359 -22.562 1 87.56 224 GLU A N 1
ATOM 1757 C CA . GLU A 1 224 ? 12.898 -29.578 -22.703 1 87.56 224 GLU A CA 1
ATOM 1758 C C . GLU A 1 224 ? 12.078 -29.547 -24 1 87.56 224 GLU A C 1
ATOM 1760 O O . GLU A 1 224 ? 11.883 -30.594 -24.625 1 87.56 224 GLU A O 1
ATOM 1765 N N . VAL A 1 225 ? 11.625 -28.391 -24.391 1 86 225 VAL A N 1
ATOM 1766 C CA . VAL A 1 225 ? 10.867 -28.297 -25.641 1 86 225 VAL A CA 1
ATOM 1767 C C . VAL A 1 225 ? 11.789 -28.578 -26.828 1 86 225 VAL A C 1
ATOM 1769 O O . VAL A 1 225 ? 11.477 -29.406 -27.688 1 86 225 VAL A O 1
ATOM 1772 N N . ILE A 1 226 ? 12.945 -28.016 -26.828 1 87.81 226 ILE A N 1
ATOM 1773 C CA . ILE A 1 226 ? 13.891 -28.172 -27.922 1 87.81 226 ILE A CA 1
ATOM 1774 C C . ILE A 1 226 ? 14.406 -29.609 -27.953 1 87.81 226 ILE A C 1
ATOM 1776 O O . ILE A 1 226 ? 14.461 -30.234 -29.016 1 87.81 226 ILE A O 1
ATOM 1780 N N . GLY A 1 227 ? 14.758 -30.062 -26.797 1 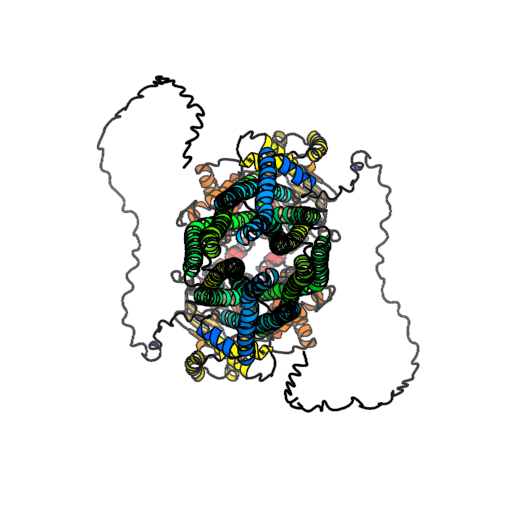87.94 227 GLY A N 1
ATOM 1781 C CA . GLY A 1 227 ? 15.258 -31.422 -26.719 1 87.94 227 GLY A CA 1
ATOM 1782 C C . GLY A 1 227 ? 14.234 -32.469 -27.156 1 87.94 227 GLY A C 1
ATOM 1783 O O . GLY A 1 227 ? 14.562 -33.406 -27.859 1 87.94 227 GLY A O 1
ATOM 1784 N N . THR A 1 228 ? 12.961 -32.312 -26.75 1 87.75 228 THR A N 1
ATOM 1785 C CA . THR A 1 228 ? 11.914 -33.25 -27.109 1 87.75 228 THR A CA 1
ATOM 1786 C C . THR A 1 228 ? 11.648 -33.25 -28.609 1 87.75 228 THR A C 1
ATOM 1788 O O . THR A 1 228 ? 11.469 -34.281 -29.219 1 87.75 228 THR A O 1
ATOM 1791 N N . ILE A 1 229 ? 11.648 -32.125 -29.203 1 86.12 229 ILE A N 1
ATOM 1792 C CA . ILE A 1 229 ? 11.414 -32.031 -30.641 1 86.12 229 ILE A CA 1
ATOM 1793 C C . ILE A 1 229 ? 12.531 -32.75 -31.391 1 86.12 229 ILE A C 1
ATOM 1795 O O . ILE A 1 229 ? 12.273 -33.5 -32.344 1 86.12 229 ILE A O 1
ATOM 1799 N N . PHE A 1 230 ? 13.75 -32.625 -30.922 1 87.88 230 PHE A N 1
ATOM 1800 C CA . PHE A 1 230 ? 14.891 -33.281 -31.578 1 87.88 230 PHE A CA 1
ATOM 1801 C C . PHE A 1 230 ? 14.812 -34.781 -31.438 1 87.88 230 PHE A C 1
ATOM 1803 O O . PHE A 1 230 ? 15.055 -35.5 -32.406 1 87.88 230 PHE A O 1
ATOM 1810 N N . ILE A 1 231 ? 14.398 -35.25 -30.312 1 89.44 231 ILE A N 1
ATOM 1811 C CA . ILE A 1 231 ? 14.359 -36.688 -30.062 1 89.44 231 ILE A CA 1
ATOM 1812 C C . ILE A 1 231 ? 13.211 -37.312 -30.844 1 89.44 231 ILE A C 1
ATOM 1814 O O . ILE A 1 231 ? 13.344 -38.406 -31.391 1 89.44 231 ILE A O 1
ATOM 1818 N N . LEU A 1 232 ? 12.102 -36.625 -30.938 1 86.75 232 LEU A N 1
ATOM 1819 C CA . LEU A 1 232 ? 10.945 -37.188 -31.656 1 86.75 232 LEU A CA 1
ATOM 1820 C C . LEU A 1 232 ? 11.258 -37.312 -33.156 1 86.75 232 LEU A C 1
ATOM 1822 O O . LEU A 1 232 ? 10.891 -38.344 -33.75 1 86.75 232 LEU A O 1
ATOM 1826 N N . PHE A 1 233 ? 11.945 -36.438 -33.75 1 86.94 233 PHE A N 1
ATOM 1827 C CA . PHE A 1 233 ? 12.297 -36.5 -35.156 1 86.94 233 PHE A CA 1
ATOM 1828 C C . PHE A 1 233 ? 13.352 -37.562 -35.406 1 86.94 233 PHE A C 1
ATOM 1830 O O . PHE A 1 233 ? 13.414 -38.125 -36.5 1 86.94 233 PHE A O 1
ATOM 1837 N N . SER A 1 234 ? 14.109 -37.844 -34.375 1 87.94 234 SER A N 1
ATOM 1838 C CA . SER A 1 234 ? 15.133 -38.875 -34.531 1 87.94 234 SER A CA 1
ATOM 1839 C C . SER A 1 234 ? 14.531 -40.281 -34.375 1 87.94 234 SER A C 1
ATOM 1841 O O . SER A 1 234 ? 14.992 -41.25 -35 1 87.94 234 SER A O 1
ATOM 1843 N N . LEU A 1 235 ? 13.516 -40.406 -33.531 1 84.06 235 LEU A N 1
ATOM 1844 C CA . LEU A 1 235 ? 12.906 -41.719 -33.281 1 84.06 235 LEU A CA 1
ATOM 1845 C C . LEU A 1 235 ? 11.969 -42.125 -34.406 1 84.06 235 LEU A C 1
ATOM 1847 O O . LEU A 1 235 ? 12.086 -43.188 -35 1 84.06 235 LEU A O 1
ATOM 1851 N N . ALA A 1 236 ? 10.984 -41.281 -34.688 1 86.5 236 ALA A N 1
ATOM 1852 C CA . ALA A 1 236 ? 10.039 -41.594 -35.781 1 86.5 236 ALA A CA 1
ATOM 1853 C C . ALA A 1 236 ? 9.648 -40.312 -36.5 1 86.5 236 ALA A C 1
ATOM 1855 O O . ALA A 1 236 ? 8.695 -39.625 -36.125 1 86.5 236 ALA A O 1
ATOM 1856 N N . PRO A 1 237 ? 10.312 -39.969 -37.562 1 84.56 237 PRO A N 1
ATOM 1857 C CA . PRO A 1 237 ? 10.039 -38.75 -38.312 1 84.56 237 PRO A CA 1
ATOM 1858 C C . PRO A 1 237 ? 8.625 -38.688 -38.875 1 84.56 237 PRO A C 1
ATOM 1860 O O . PRO A 1 237 ? 8.117 -37.625 -39.188 1 84.56 237 PRO A O 1
ATOM 1863 N N . GLN A 1 238 ? 7.934 -39.906 -38.938 1 81 238 GLN A N 1
ATOM 1864 C CA . GLN A 1 238 ? 6.582 -39.906 -39.469 1 81 238 GLN A CA 1
ATOM 1865 C C . GLN A 1 238 ? 5.562 -39.406 -38.469 1 81 238 GLN A C 1
ATOM 1867 O O . GLN A 1 238 ? 4.562 -38.781 -38.812 1 81 238 GLN A O 1
ATOM 1872 N N . LEU A 1 239 ? 5.848 -39.656 -37.156 1 83.62 239 LEU A N 1
ATOM 1873 C CA . LEU A 1 239 ? 4.91 -39.281 -36.094 1 83.62 239 LEU A CA 1
ATOM 1874 C C . LEU A 1 239 ? 5.266 -37.906 -35.531 1 83.62 239 LEU A C 1
ATOM 1876 O O . LEU A 1 239 ? 4.422 -37.25 -34.906 1 83.62 239 LEU A O 1
ATOM 1880 N N . ALA A 1 240 ? 6.453 -37.438 -35.781 1 84.19 240 ALA A N 1
ATOM 1881 C CA . ALA A 1 240 ? 6.984 -36.219 -35.156 1 84.19 240 ALA A CA 1
ATOM 1882 C C . ALA A 1 240 ? 6.184 -35 -35.594 1 84.19 240 ALA A C 1
ATOM 1884 O O . ALA A 1 240 ? 5.906 -34.125 -34.75 1 84.19 240 ALA A O 1
ATOM 1885 N N . PRO A 1 241 ? 5.699 -34.875 -36.781 1 80.44 241 PRO A N 1
ATOM 1886 C CA . PRO A 1 241 ? 4.957 -33.688 -37.188 1 80.44 241 PRO A CA 1
ATOM 1887 C C . PRO A 1 241 ? 3.645 -33.531 -36.438 1 80.44 241 PRO A C 1
ATOM 1889 O O . PRO A 1 241 ? 3.17 -32.406 -36.25 1 80.44 241 PRO A O 1
ATOM 1892 N N . ILE A 1 242 ? 3.098 -34.562 -35.875 1 79 242 ILE A N 1
ATOM 1893 C CA . ILE A 1 242 ? 1.876 -34.5 -35.094 1 79 242 ILE A CA 1
ATOM 1894 C C . ILE A 1 242 ? 2.148 -33.688 -33.812 1 79 242 ILE A C 1
ATOM 1896 O O . ILE A 1 242 ? 1.361 -32.812 -33.438 1 79 242 ILE A O 1
ATOM 1900 N N . LEU A 1 243 ? 3.229 -33.969 -33.281 1 78.75 243 LEU A N 1
ATOM 1901 C CA . LEU A 1 243 ? 3.574 -33.25 -32.062 1 78.75 243 LEU A CA 1
ATOM 1902 C C . LEU A 1 243 ? 3.957 -31.797 -32.344 1 78.75 243 LEU A C 1
ATOM 1904 O O . LEU A 1 243 ? 3.73 -30.906 -31.531 1 78.75 243 LEU A O 1
ATOM 1908 N N . GLY A 1 244 ? 4.516 -31.609 -33.531 1 75.88 244 GLY A N 1
ATOM 1909 C CA . GLY A 1 244 ? 4.773 -30.25 -33.938 1 75.88 244 GLY A CA 1
ATOM 1910 C C . GLY A 1 244 ? 3.512 -29.422 -34.125 1 75.88 244 GLY A C 1
ATOM 1911 O O . GLY A 1 244 ? 3.463 -28.266 -33.688 1 75.88 244 GLY A O 1
ATOM 1912 N N . VAL A 1 245 ? 2.518 -30.078 -34.594 1 76.62 245 VAL A N 1
ATOM 1913 C CA . VAL A 1 245 ? 1.235 -29.406 -34.75 1 76.62 245 VAL A CA 1
ATOM 1914 C C . VAL A 1 245 ? 0.625 -29.078 -33.406 1 76.62 245 VAL A C 1
ATOM 1916 O O . VAL A 1 245 ? 0.02 -28.016 -33.219 1 76.62 245 VAL A O 1
ATOM 1919 N N . LEU A 1 246 ? 0.913 -29.922 -32.469 1 76.94 246 LEU A N 1
ATOM 1920 C CA . LEU A 1 246 ? 0.432 -29.672 -31.109 1 76.94 246 LEU A CA 1
ATOM 1921 C C . LEU A 1 246 ? 1.088 -28.422 -30.531 1 76.94 246 LEU A C 1
ATOM 1923 O O . LEU A 1 246 ? 0.409 -27.562 -29.953 1 76.94 246 LEU A O 1
ATOM 1927 N N . MET A 1 247 ? 2.275 -28.375 -30.75 1 77.12 247 MET A N 1
ATOM 1928 C CA . MET A 1 247 ? 3.018 -27.234 -30.219 1 77.12 247 MET A CA 1
ATOM 1929 C C . MET A 1 247 ? 2.533 -25.938 -30.859 1 77.12 247 MET A C 1
ATOM 1931 O O . MET A 1 247 ? 2.379 -24.922 -30.188 1 77.12 247 MET A O 1
ATOM 1935 N N . LEU A 1 248 ? 2.264 -26 -32.062 1 75.44 248 LEU A N 1
ATOM 1936 C CA . LEU A 1 248 ? 1.79 -24.812 -32.781 1 75.44 248 LEU A CA 1
ATOM 1937 C C . LEU A 1 248 ? 0.386 -24.438 -32.344 1 75.44 248 LEU A C 1
ATOM 1939 O O . LEU A 1 248 ? 0.088 -23.25 -32.156 1 75.44 248 LEU A O 1
ATOM 1943 N N . ALA A 1 249 ? -0.38 -25.453 -32.062 1 76.69 249 ALA A N 1
ATOM 1944 C CA . ALA A 1 249 ? -1.754 -25.203 -31.625 1 76.69 249 ALA A CA 1
ATOM 1945 C C . ALA A 1 249 ? -1.789 -24.578 -30.234 1 76.69 249 ALA A C 1
ATOM 1947 O O . ALA A 1 249 ? -2.541 -23.641 -30 1 76.69 249 ALA A O 1
ATOM 1948 N N . VAL A 1 250 ? -0.975 -25.094 -29.406 1 76.75 250 VAL A N 1
ATOM 1949 C CA . VAL A 1 250 ? -0.927 -24.547 -28.062 1 76.75 250 VAL A CA 1
ATOM 1950 C C . VAL A 1 250 ? -0.383 -23.125 -28.078 1 76.75 250 VAL A C 1
ATOM 1952 O O . VAL A 1 250 ? -0.901 -22.25 -27.391 1 76.75 250 VAL A O 1
ATOM 1955 N N . SER A 1 251 ? 0.576 -22.938 -28.953 1 74.19 251 SER A N 1
ATOM 1956 C CA . SER A 1 251 ? 1.188 -21.609 -29.062 1 74.19 251 SER A CA 1
ATOM 1957 C C . SER A 1 251 ? 0.196 -20.578 -29.594 1 74.19 251 SER A C 1
ATOM 1959 O O . SER A 1 251 ? 0.136 -19.453 -29.094 1 74.19 251 SER A O 1
ATOM 1961 N N . ILE A 1 252 ? -0.582 -20.938 -30.469 1 75.5 252 ILE A N 1
ATOM 1962 C CA . ILE A 1 252 ? -1.568 -20.047 -31.062 1 75.5 252 ILE A CA 1
ATOM 1963 C C . ILE A 1 252 ? -2.684 -19.766 -30.047 1 75.5 252 ILE A C 1
ATOM 1965 O O . ILE A 1 252 ? -3.143 -18.625 -29.922 1 75.5 252 ILE A O 1
ATOM 1969 N N . SER A 1 253 ? -3.084 -20.812 -29.359 1 76.44 253 SER A N 1
ATOM 1970 C CA . SER A 1 253 ? -4.125 -20.641 -28.344 1 76.44 253 SER A CA 1
ATOM 1971 C C . SER A 1 253 ? -3.699 -19.672 -27.266 1 76.44 253 SER A C 1
ATOM 1973 O O . SER A 1 253 ? -4.5 -18.844 -26.812 1 76.44 253 SER A O 1
ATOM 1975 N N . ILE A 1 254 ? -2.512 -19.703 -26.969 1 72.88 254 ILE A N 1
ATOM 1976 C CA . ILE A 1 254 ? -1.987 -18.812 -25.938 1 72.88 254 ILE A CA 1
ATOM 1977 C C . ILE A 1 254 ? -1.934 -17.391 -26.469 1 72.88 254 ILE A C 1
ATOM 1979 O O . ILE A 1 254 ? -2.256 -16.438 -25.75 1 72.88 254 ILE A O 1
ATOM 1983 N N . ALA A 1 255 ? -1.553 -17.266 -27.734 1 72.56 255 ALA A N 1
ATOM 1984 C CA . ALA A 1 255 ? -1.46 -15.945 -28.344 1 72.56 255 ALA A CA 1
ATOM 1985 C C . ALA A 1 255 ? -2.832 -15.281 -28.422 1 72.56 255 ALA A C 1
ATOM 1987 O O . ALA A 1 255 ? -2.971 -14.086 -28.141 1 72.56 255 ALA A O 1
ATOM 1988 N N . VAL A 1 256 ? -3.764 -16 -28.75 1 74.38 256 VAL A N 1
ATOM 1989 C CA . VAL A 1 256 ? -5.125 -15.484 -28.859 1 74.38 256 VAL A CA 1
ATOM 1990 C C . VAL A 1 256 ? -5.652 -15.125 -27.469 1 74.38 256 VAL A C 1
ATOM 1992 O O . VAL A 1 256 ? -6.293 -14.086 -27.297 1 74.38 256 VAL A O 1
ATOM 1995 N N . TYR A 1 257 ? -5.344 -15.961 -26.516 1 75.69 257 TYR A N 1
ATOM 1996 C CA . TYR A 1 257 ? -5.758 -15.711 -25.141 1 75.69 257 TYR A CA 1
ATOM 1997 C C . TYR A 1 257 ? -5.164 -14.406 -24.625 1 75.69 257 TYR A C 1
ATOM 1999 O O . TYR A 1 257 ? -5.871 -13.578 -24.047 1 75.69 257 TYR A O 1
ATOM 2007 N N . LYS A 1 258 ? -3.938 -14.195 -24.875 1 69.5 258 LYS A N 1
ATOM 2008 C CA . LYS A 1 258 ? -3.248 -13.016 -24.375 1 69.5 258 LYS A CA 1
ATOM 2009 C C . LYS A 1 258 ? -3.818 -11.742 -24.984 1 69.5 258 LYS A C 1
ATOM 2011 O O . LYS A 1 258 ? -4.012 -10.742 -24.297 1 69.5 258 LYS A O 1
ATOM 2016 N N . ARG A 1 259 ? -4.172 -11.781 -26.203 1 72.38 259 ARG A N 1
ATOM 2017 C CA . ARG A 1 259 ? -4.676 -10.609 -26.906 1 72.38 259 ARG A CA 1
ATOM 2018 C C . ARG A 1 259 ? -6.113 -10.297 -26.5 1 72.38 259 ARG A C 1
ATOM 2020 O O . ARG A 1 259 ? -6.473 -9.133 -26.312 1 72.38 259 ARG A O 1
ATOM 2027 N N . SER A 1 260 ? -6.832 -11.25 -26.188 1 74.31 260 SER A N 1
ATOM 2028 C CA . SER A 1 260 ? -8.25 -11.07 -25.906 1 74.31 260 SER A CA 1
ATOM 2029 C C . SER A 1 260 ? -8.477 -10.719 -24.438 1 74.31 260 SER A C 1
ATOM 2031 O O . SER A 1 260 ? -9.477 -10.094 -24.094 1 74.31 260 SER A O 1
ATOM 2033 N N . THR A 1 261 ? -7.539 -11.094 -23.625 1 79.31 261 THR A N 1
ATOM 2034 C CA . THR A 1 261 ? -7.82 -10.961 -22.203 1 79.31 261 THR A CA 1
ATOM 2035 C C . THR A 1 261 ? -7.156 -9.711 -21.625 1 79.31 261 THR A C 1
ATOM 2037 O O . THR A 1 261 ? -7.457 -9.305 -20.5 1 79.31 261 THR A O 1
ATOM 2040 N N . LEU A 1 262 ? -6.445 -9.023 -22.359 1 77.5 262 LEU A N 1
ATOM 2041 C CA . LEU A 1 262 ? -5.711 -7.863 -21.844 1 77.5 262 LEU A CA 1
ATOM 2042 C C . LEU A 1 262 ? -6.668 -6.77 -21.391 1 77.5 262 LEU A C 1
ATOM 2044 O O . LEU A 1 262 ? -6.527 -6.234 -20.297 1 77.5 262 LEU A O 1
ATOM 2048 N N . PRO A 1 263 ? -7.68 -6.449 -22.156 1 80.62 263 PRO A N 1
ATOM 2049 C CA . PRO A 1 263 ? -8.602 -5.406 -21.703 1 80.62 263 PRO A CA 1
ATOM 2050 C C . PRO A 1 263 ? -9.398 -5.816 -20.469 1 80.62 263 PRO A C 1
ATOM 2052 O O . PRO A 1 263 ? -9.734 -4.969 -19.641 1 80.62 263 PRO A O 1
ATOM 2055 N N . VAL A 1 264 ? -9.656 -7.066 -20.375 1 83.06 264 VAL A N 1
ATOM 2056 C CA . VAL A 1 264 ? -10.422 -7.551 -19.234 1 83.06 264 VAL A CA 1
ATOM 2057 C C . VAL A 1 264 ? -9.562 -7.461 -17.969 1 83.06 264 VAL A C 1
ATOM 2059 O O . VAL A 1 264 ? -10.07 -7.102 -16.906 1 83.06 264 VAL A O 1
ATOM 2062 N N . PHE A 1 265 ? -8.312 -7.699 -18.125 1 78.75 265 PHE A N 1
ATOM 2063 C CA . PHE A 1 265 ? -7.387 -7.586 -17 1 78.75 265 PHE A CA 1
ATOM 2064 C C . PHE A 1 265 ? -7.25 -6.133 -16.562 1 78.75 265 PHE A C 1
ATOM 2066 O O . PHE A 1 265 ? -7.223 -5.844 -15.367 1 78.75 265 PHE A O 1
ATOM 2073 N N . LYS A 1 266 ? -7.266 -5.27 -17.516 1 80.31 266 LYS A N 1
ATOM 2074 C CA . LYS A 1 266 ? -7.148 -3.846 -17.219 1 80.31 266 LYS A CA 1
ATOM 2075 C C . LYS A 1 266 ? -8.406 -3.328 -16.516 1 80.31 266 LYS A C 1
ATOM 2077 O O . LYS A 1 266 ? -8.312 -2.561 -15.562 1 80.31 266 LYS A O 1
ATOM 2082 N N . ALA A 1 267 ? -9.492 -3.779 -17.031 1 84.31 267 ALA A N 1
ATOM 2083 C CA . ALA A 1 267 ? -10.758 -3.379 -16.422 1 84.31 267 ALA A CA 1
ATOM 2084 C C . ALA A 1 267 ? -10.875 -3.91 -15 1 84.31 267 ALA A C 1
ATOM 2086 O O . ALA A 1 267 ? -11.352 -3.209 -14.102 1 84.31 267 ALA A O 1
ATOM 2087 N N . HIS A 1 268 ? -10.43 -5.074 -14.797 1 85.5 268 HIS A N 1
ATOM 2088 C CA . HIS A 1 268 ? -10.453 -5.664 -13.461 1 85.5 268 HIS A CA 1
ATOM 2089 C C . HIS A 1 268 ? -9.5 -4.938 -12.523 1 85.5 268 HIS A C 1
ATOM 2091 O O . HIS A 1 268 ? -9.828 -4.699 -11.359 1 85.5 268 HIS A O 1
ATOM 2097 N N . GLY A 1 269 ? -8.43 -4.555 -13.039 1 80.31 269 GLY A N 1
ATOM 2098 C CA . GLY A 1 269 ? -7.473 -3.787 -12.258 1 80.31 269 GLY A CA 1
ATOM 2099 C C . GLY A 1 269 ? -7.988 -2.414 -11.859 1 80.31 269 GLY A C 1
ATOM 2100 O O . GLY A 1 269 ? -7.793 -1.977 -10.727 1 80.31 269 GLY A O 1
ATOM 2101 N N . LYS A 1 270 ? -8.664 -1.796 -12.75 1 85.44 270 LYS A N 1
ATOM 2102 C CA . LYS A 1 270 ? -9.25 -0.486 -12.477 1 85.44 270 LYS A CA 1
ATOM 2103 C C . LYS A 1 270 ? -10.344 -0.586 -11.422 1 85.44 270 LYS A C 1
ATOM 2105 O O . LYS A 1 270 ? -10.453 0.277 -10.547 1 85.44 270 LYS A O 1
ATOM 2110 N N . ALA A 1 271 ? -11.148 -1.63 -11.547 1 89 271 ALA A N 1
ATOM 2111 C CA . ALA A 1 271 ? -12.203 -1.834 -10.562 1 89 271 ALA A CA 1
ATOM 2112 C C . ALA A 1 271 ? -11.617 -2.1 -9.18 1 89 271 ALA A C 1
ATOM 2114 O O . ALA A 1 271 ? -12.141 -1.617 -8.172 1 89 271 ALA A O 1
ATOM 2115 N N . GLN A 1 272 ? -10.57 -2.771 -9.172 1 86.69 272 GLN A N 1
ATOM 2116 C CA . GLN A 1 272 ? -9.891 -3.055 -7.906 1 86.69 272 GLN A CA 1
ATOM 2117 C C . GLN A 1 272 ? -9.312 -1.782 -7.297 1 86.69 272 GLN A C 1
ATOM 2119 O O . GLN A 1 272 ? -9.406 -1.572 -6.082 1 86.69 272 GLN A O 1
ATOM 2124 N N . ALA A 1 273 ? -8.797 -0.968 -8.102 1 79.44 273 ALA A N 1
ATOM 2125 C CA . ALA A 1 273 ? -8.242 0.303 -7.645 1 79.44 273 ALA A CA 1
ATOM 2126 C C . ALA A 1 273 ? -9.344 1.22 -7.113 1 79.44 273 ALA A C 1
ATOM 2128 O O . ALA A 1 273 ? -9.148 1.903 -6.105 1 79.44 273 ALA A O 1
ATOM 2129 N N . SER A 1 274 ? -10.43 1.169 -7.777 1 87.12 274 SER A N 1
ATOM 2130 C CA . SER A 1 274 ? -11.555 2.004 -7.367 1 87.12 274 SER A CA 1
ATOM 2131 C C . SER A 1 274 ? -12.078 1.593 -5.992 1 87.12 274 SER A C 1
ATOM 2133 O O . SER A 1 274 ? -12.469 2.443 -5.191 1 87.12 274 SER A O 1
ATOM 2135 N N . ILE A 1 275 ? -12.062 0.356 -5.742 1 90.06 275 ILE A N 1
ATOM 2136 C CA . ILE A 1 275 ? -12.484 -0.141 -4.441 1 90.06 275 ILE A CA 1
ATOM 2137 C C . ILE A 1 275 ? -11.523 0.346 -3.363 1 90.06 275 ILE A C 1
ATOM 2139 O O . ILE A 1 275 ? -11.945 0.845 -2.318 1 90.06 275 ILE A O 1
ATOM 2143 N N . SER A 1 276 ? -10.328 0.214 -3.648 1 85.69 276 SER A N 1
ATOM 2144 C CA . SER A 1 276 ? -9.297 0.62 -2.691 1 85.69 276 SER A CA 1
ATOM 2145 C C . SER A 1 276 ? -9.367 2.119 -2.416 1 85.69 276 SER A C 1
ATOM 2147 O O . SER A 1 276 ? -9.242 2.551 -1.268 1 85.69 276 SER A O 1
ATOM 2149 N N . ASP A 1 277 ? -9.617 2.822 -3.436 1 83.94 277 ASP A N 1
ATOM 2150 C CA . ASP A 1 277 ? -9.711 4.273 -3.309 1 83.94 277 ASP A CA 1
ATOM 2151 C C . ASP A 1 277 ? -10.938 4.672 -2.486 1 83.94 277 ASP A C 1
ATOM 2153 O O . ASP A 1 277 ? -10.859 5.574 -1.646 1 83.94 277 ASP A O 1
ATOM 2157 N N . CYS A 1 278 ? -11.953 4.059 -2.781 1 88.62 278 CYS A N 1
ATOM 2158 C CA . CYS A 1 278 ? -13.195 4.355 -2.076 1 88.62 278 CYS A CA 1
ATOM 2159 C C . CYS A 1 278 ? -13.062 4.062 -0.586 1 88.62 278 CYS A C 1
ATOM 2161 O O . CYS A 1 278 ? -13.477 4.867 0.25 1 88.62 278 CYS A O 1
ATOM 2163 N N . VAL A 1 279 ? -12.453 2.996 -0.272 1 91.06 279 VAL A N 1
ATOM 2164 C CA . VAL A 1 279 ? -12.281 2.59 1.119 1 91.06 279 VAL A CA 1
ATOM 2165 C C . VAL A 1 279 ? -11.328 3.553 1.824 1 91.06 279 VAL A C 1
ATOM 2167 O O . VAL A 1 279 ? -11.609 4.023 2.928 1 91.06 279 VAL A O 1
ATOM 2170 N N . THR A 1 280 ? -10.273 3.881 1.217 1 85.56 280 THR A N 1
ATOM 2171 C CA . THR A 1 280 ? -9.273 4.766 1.804 1 85.56 280 THR A CA 1
ATOM 2172 C C . THR A 1 280 ? -9.852 6.16 2.035 1 85.56 280 THR A C 1
ATOM 2174 O O . THR A 1 280 ? -9.633 6.762 3.09 1 85.56 280 THR A O 1
ATOM 2177 N N . GLU A 1 281 ? -10.562 6.586 1.095 1 85.56 281 GLU A N 1
ATOM 2178 C CA . GLU A 1 281 ? -11.18 7.906 1.197 1 85.56 281 GLU A CA 1
ATOM 2179 C C . GLU A 1 281 ? -12.219 7.945 2.316 1 85.56 281 GLU A C 1
ATOM 2181 O O . GLU A 1 281 ? -12.273 8.906 3.09 1 85.56 281 GLU A O 1
ATOM 2186 N N . THR A 1 282 ? -13.016 6.957 2.373 1 90.94 282 THR A N 1
ATOM 2187 C CA . THR A 1 282 ? -14.086 6.91 3.363 1 90.94 282 THR A CA 1
ATOM 2188 C C . THR A 1 282 ? -13.508 6.844 4.777 1 90.94 282 THR A C 1
ATOM 2190 O O . THR A 1 282 ? -13.922 7.602 5.656 1 90.94 282 THR A O 1
ATOM 2193 N N . PHE A 1 283 ? -12.539 6.059 4.973 1 89.75 283 PHE A N 1
ATOM 2194 C CA . PHE A 1 283 ? -12.023 5.867 6.324 1 89.75 283 PHE A CA 1
ATOM 2195 C C . PHE A 1 283 ? -11.109 7.02 6.723 1 89.75 283 PHE A C 1
ATOM 2197 O O . PHE A 1 283 ? -11.016 7.363 7.902 1 89.75 283 PHE A O 1
ATOM 2204 N N . SER A 1 284 ? -10.516 7.602 5.75 1 84 284 SER A N 1
ATOM 2205 C CA . SER A 1 284 ? -9.727 8.789 6.051 1 84 284 SER A CA 1
ATOM 2206 C C . SER A 1 284 ? -10.617 9.961 6.445 1 84 284 SER A C 1
ATOM 2208 O O . SER A 1 284 ? -10.203 10.836 7.211 1 84 284 SER A O 1
ATOM 2210 N N . ALA A 1 285 ? -11.812 9.945 5.898 1 88.31 285 ALA A N 1
ATOM 2211 C CA . ALA A 1 285 ? -12.766 11.008 6.18 1 88.31 285 ALA A CA 1
ATOM 2212 C C . ALA A 1 285 ? -13.922 10.5 7.031 1 88.31 285 ALA A C 1
ATOM 2214 O O . ALA A 1 285 ? -15.062 10.93 6.863 1 88.31 285 ALA A O 1
ATOM 2215 N N . ILE A 1 286 ? -13.625 9.609 7.914 1 89.69 286 ILE A N 1
ATOM 2216 C CA . ILE A 1 286 ? -14.695 8.945 8.656 1 89.69 286 ILE A CA 1
ATOM 2217 C C . ILE A 1 286 ? -15.422 9.961 9.539 1 89.69 286 ILE A C 1
ATOM 2219 O O . ILE A 1 286 ? -16.641 9.875 9.711 1 89.69 286 ILE A O 1
ATOM 2223 N N . ARG A 1 287 ? -14.688 10.914 10.141 1 87.88 287 ARG A N 1
ATOM 2224 C CA . ARG A 1 287 ? -15.32 11.914 10.992 1 87.88 287 ARG A CA 1
ATOM 2225 C C . ARG A 1 287 ? -16.25 12.82 10.188 1 87.88 287 ARG A C 1
ATOM 2227 O O . ARG A 1 287 ? -17.297 13.227 10.68 1 87.88 287 ARG A O 1
ATOM 2234 N N . THR A 1 288 ? -15.828 13.102 8.984 1 88.62 288 THR A N 1
ATOM 2235 C CA . THR A 1 288 ? -16.688 13.883 8.094 1 88.62 288 THR A CA 1
ATOM 2236 C C . THR A 1 288 ? -17.922 13.078 7.703 1 88.62 288 THR A C 1
ATOM 2238 O O . THR A 1 288 ? -19.031 13.617 7.656 1 88.62 288 THR A O 1
ATOM 2241 N N . VAL A 1 289 ? -17.75 11.828 7.461 1 90.56 289 VAL A N 1
ATOM 2242 C CA . VAL A 1 289 ? -18.859 10.969 7.094 1 90.56 289 VAL A CA 1
ATOM 2243 C C . VAL A 1 289 ? -19.859 10.891 8.242 1 90.56 289 VAL A C 1
ATOM 2245 O O . VAL A 1 289 ? -21.078 11 8.031 1 90.56 289 VAL A O 1
ATOM 2248 N N . ARG A 1 290 ? -19.344 10.828 9.414 1 89.62 290 ARG A N 1
ATOM 2249 C CA . ARG A 1 290 ? -20.188 10.727 10.602 1 89.62 290 ARG A CA 1
ATOM 2250 C C . ARG A 1 290 ? -20.906 12.039 10.875 1 89.62 290 ARG A C 1
ATOM 2252 O O . ARG A 1 290 ? -22.062 12.047 11.297 1 89.62 290 ARG A O 1
ATOM 2259 N N . SER A 1 291 ? -20.188 13.07 10.695 1 89.69 291 SER A N 1
ATOM 2260 C CA . SER A 1 291 ? -20.734 14.383 11.008 1 89.69 291 SER A CA 1
ATOM 2261 C C . SER A 1 291 ? -21.875 14.742 10.07 1 89.69 291 SER A C 1
ATOM 2263 O O . SER A 1 291 ? -22.781 15.492 10.438 1 89.69 291 SER A O 1
ATOM 2265 N N . PHE A 1 292 ? -21.875 14.133 8.914 1 88.94 292 PHE A N 1
ATOM 2266 C CA . PHE A 1 292 ? -22.906 14.484 7.945 1 88.94 292 PHE A CA 1
ATOM 2267 C C . PHE A 1 292 ? -23.891 13.336 7.762 1 88.94 292 PHE A C 1
ATOM 2269 O O . PHE A 1 292 ? -24.859 13.445 6.992 1 88.94 292 PHE A O 1
ATOM 2276 N N . GLY A 1 293 ? -23.703 12.273 8.453 1 86.38 293 GLY A N 1
ATOM 2277 C CA . GLY A 1 293 ? -24.578 11.125 8.305 1 86.38 293 GLY A CA 1
ATOM 2278 C C . GLY A 1 293 ? -24.516 10.508 6.922 1 86.38 293 GLY A C 1
ATOM 2279 O O . GLY A 1 293 ? -25.547 10.148 6.348 1 86.38 293 GLY A O 1
ATOM 2280 N N . GLY A 1 294 ? -23.375 10.5 6.371 1 87.31 294 GLY A N 1
ATOM 2281 C CA . GLY A 1 294 ? -23.219 10.023 5.008 1 87.31 294 GLY A CA 1
ATOM 2282 C C . GLY A 1 294 ? -22.891 8.547 4.926 1 87.31 294 GLY A C 1
ATOM 2283 O O . GLY A 1 294 ? -22.359 8.07 3.92 1 87.31 294 GLY A O 1
ATOM 2284 N N . GLU A 1 295 ? -23.219 7.723 5.914 1 88.94 295 GLU A N 1
ATOM 2285 C CA . GLU A 1 295 ? -22.906 6.301 5.922 1 88.94 295 GLU A CA 1
ATOM 2286 C C . GLU A 1 295 ? -23.656 5.555 4.824 1 88.94 295 GLU A C 1
ATOM 2288 O O . GLU A 1 295 ? -23.094 4.699 4.141 1 88.94 295 GLU A O 1
ATOM 2293 N N . LYS A 1 296 ? -24.891 5.898 4.656 1 86.31 296 LYS A N 1
ATOM 2294 C CA . LYS A 1 296 ? -25.688 5.242 3.631 1 86.31 296 LYS A CA 1
ATOM 2295 C C . LYS A 1 296 ? -25.141 5.516 2.236 1 86.31 296 LYS A C 1
ATOM 2297 O O . LYS A 1 296 ? -25.016 4.598 1.419 1 86.31 296 LYS A O 1
ATOM 2302 N N . ARG A 1 297 ? -24.812 6.684 2.045 1 87.38 297 ARG A N 1
ATOM 2303 C CA . ARG A 1 297 ? -24.25 7.062 0.751 1 87.38 297 ARG A CA 1
ATOM 2304 C C . ARG A 1 297 ? -22.938 6.328 0.483 1 87.38 297 ARG A C 1
ATOM 2306 O O . ARG A 1 297 ? -22.703 5.863 -0.634 1 87.38 297 ARG A O 1
ATOM 2313 N N . GLN A 1 298 ? -22.141 6.324 1.506 1 90.31 298 GLN A N 1
ATOM 2314 C CA . GLN A 1 298 ? -20.844 5.648 1.354 1 90.31 298 GLN A CA 1
ATOM 2315 C C . GLN A 1 298 ? -21.047 4.152 1.125 1 90.31 298 GLN A C 1
ATOM 2317 O O . GLN A 1 298 ? -20.312 3.537 0.347 1 90.31 298 GLN A O 1
ATOM 2322 N N . MET A 1 299 ? -22.031 3.559 1.74 1 88.69 299 MET A N 1
ATOM 2323 C CA . MET A 1 299 ? -22.312 2.139 1.558 1 88.69 299 MET A CA 1
ATOM 2324 C C . MET A 1 299 ? -22.797 1.858 0.14 1 88.69 299 MET A C 1
ATOM 2326 O O . MET A 1 299 ? -22.406 0.866 -0.473 1 88.69 299 MET A O 1
ATOM 2330 N N . PHE A 1 300 ? -23.578 2.736 -0.391 1 86.94 300 PHE A N 1
ATOM 2331 C CA . PHE A 1 300 ? -24.109 2.562 -1.741 1 86.94 300 PHE A CA 1
ATOM 2332 C C . PHE A 1 300 ? -23 2.76 -2.777 1 86.94 300 PHE A C 1
ATOM 2334 O O . PHE A 1 300 ? -22.938 2.033 -3.771 1 86.94 300 PHE A O 1
ATOM 2341 N N . SER A 1 301 ? -22.234 3.729 -2.553 1 88.38 301 SER A N 1
ATOM 2342 C CA . SER A 1 301 ? -21.109 3.963 -3.463 1 88.38 301 SER A CA 1
ATOM 2343 C C . SER A 1 301 ? -20.156 2.777 -3.479 1 88.38 301 SER A C 1
ATOM 2345 O O . SER A 1 301 ? -19.672 2.381 -4.539 1 88.38 301 SER A O 1
ATOM 2347 N N . PHE A 1 302 ? -19.922 2.209 -2.346 1 91.69 302 PHE A N 1
ATOM 2348 C CA . PHE A 1 302 ? -19.047 1.05 -2.24 1 91.69 302 PHE A CA 1
ATOM 2349 C C . PHE A 1 302 ? -19.688 -0.169 -2.902 1 91.69 302 PHE A C 1
ATOM 2351 O O . PHE A 1 302 ? -19 -0.944 -3.572 1 91.69 302 PHE A O 1
ATOM 2358 N N . ALA A 1 303 ? -20.953 -0.331 -2.686 1 90.44 303 ALA A N 1
ATOM 2359 C CA . ALA A 1 303 ? -21.672 -1.462 -3.277 1 90.44 303 ALA A CA 1
ATOM 2360 C C . ALA A 1 303 ? -21.594 -1.418 -4.801 1 90.44 303 ALA A C 1
ATOM 2362 O O . ALA A 1 303 ? -21.438 -2.453 -5.453 1 90.44 303 ALA A O 1
ATOM 2363 N N . ASN A 1 304 ? -21.688 -0.266 -5.297 1 90.38 304 ASN A N 1
ATOM 2364 C CA . ASN A 1 304 ? -21.594 -0.118 -6.746 1 90.38 304 ASN A CA 1
ATOM 2365 C C . ASN A 1 304 ? -20.219 -0.519 -7.262 1 90.38 304 ASN A C 1
ATOM 2367 O O . ASN A 1 304 ? -20.109 -1.145 -8.312 1 90.38 304 ASN A O 1
ATOM 2371 N N . GLN A 1 305 ? -19.234 -0.15 -6.551 1 90.88 305 GLN A N 1
ATOM 2372 C CA . GLN A 1 305 ? -17.875 -0.506 -6.949 1 90.88 305 GLN A CA 1
ATOM 2373 C C . GLN A 1 305 ? -17.625 -2.004 -6.793 1 90.88 305 GLN A C 1
ATOM 2375 O O . GLN A 1 305 ? -16.938 -2.615 -7.613 1 90.88 305 GLN A O 1
ATOM 2380 N N . VAL A 1 306 ? -18.234 -2.553 -5.797 1 92.88 306 VAL A N 1
ATOM 2381 C CA . VAL A 1 306 ? -18.078 -3.982 -5.547 1 92.88 306 VAL A CA 1
ATOM 2382 C C . VAL A 1 306 ? -18.766 -4.773 -6.656 1 92.88 306 VAL A C 1
ATOM 2384 O O . VAL A 1 306 ? -18.266 -5.809 -7.098 1 92.88 306 VAL A O 1
ATOM 2387 N N . LEU A 1 307 ? -19.906 -4.305 -7.129 1 91.81 307 LEU A N 1
ATOM 2388 C CA . LEU A 1 307 ? -20.625 -4.984 -8.203 1 91.81 307 LEU A CA 1
ATOM 2389 C C . LEU A 1 307 ? -19.859 -4.883 -9.516 1 91.81 307 LEU A C 1
ATOM 2391 O O . LEU A 1 307 ? -19.828 -5.84 -10.297 1 91.81 307 LEU A O 1
ATOM 2395 N N . SER A 1 308 ? -19.297 -3.791 -9.703 1 91 308 SER A N 1
ATOM 2396 C CA . SER A 1 308 ? -18.453 -3.656 -10.891 1 91 308 SER A CA 1
ATOM 2397 C C . SER A 1 308 ? -17.25 -4.586 -10.812 1 91 308 SER A C 1
ATOM 2399 O O . SER A 1 308 ? -16.859 -5.188 -11.812 1 91 308 SER A O 1
ATOM 2401 N N . PHE A 1 309 ? -16.625 -4.758 -9.68 1 91 309 PHE A N 1
ATOM 2402 C CA . PHE A 1 309 ? -15.508 -5.664 -9.445 1 91 309 PHE A CA 1
ATOM 2403 C C . PHE A 1 309 ? -15.93 -7.113 -9.648 1 91 309 PHE A C 1
ATOM 2405 O O . PHE A 1 309 ? -15.188 -7.91 -10.219 1 91 309 PHE A O 1
ATOM 2412 N N . GLN A 1 310 ? -17.141 -7.348 -9.211 1 92 310 GLN A N 1
ATOM 2413 C CA . GLN A 1 310 ? -17.688 -8.688 -9.375 1 92 310 GLN A CA 1
ATOM 2414 C C . GLN A 1 310 ? -17.891 -9.023 -10.852 1 92 310 GLN A C 1
ATOM 2416 O O . GLN A 1 310 ? -17.516 -10.109 -11.297 1 92 310 GLN A O 1
ATOM 2421 N N . SER A 1 311 ? -18.469 -8.172 -11.547 1 92.56 311 SER A N 1
ATOM 2422 C CA . SER A 1 311 ? -18.75 -8.422 -12.953 1 92.56 311 SER A CA 1
ATOM 2423 C C . SER A 1 311 ? -17.453 -8.594 -13.75 1 92.56 311 SER A C 1
ATOM 2425 O O . SER A 1 311 ? -17.375 -9.461 -14.617 1 92.56 311 SER A O 1
ATOM 2427 N N . SER A 1 312 ? -16.516 -7.809 -13.461 1 89.88 312 SER A N 1
ATOM 2428 C CA . SER A 1 312 ? -15.219 -7.957 -14.117 1 89.88 312 SER A CA 1
ATOM 2429 C C . SER A 1 312 ? -14.523 -9.25 -13.703 1 89.88 312 SER A C 1
ATOM 2431 O O . SER A 1 312 ? -13.828 -9.875 -14.5 1 89.88 312 SER A O 1
ATOM 2433 N N . GLY A 1 313 ? -14.711 -9.609 -12.5 1 87.75 313 GLY A N 1
ATOM 2434 C CA . GLY A 1 313 ? -14.141 -10.859 -12.023 1 87.75 313 GLY A CA 1
ATOM 2435 C C . GLY A 1 313 ? -14.75 -12.086 -12.68 1 87.75 313 GLY A C 1
ATOM 2436 O O . GLY A 1 313 ? -14.039 -13.039 -13.016 1 87.75 313 GLY A O 1
ATOM 2437 N N . ILE A 1 314 ? -16.016 -12.078 -12.883 1 89.81 314 ILE A N 1
ATOM 2438 C CA . ILE A 1 314 ? -16.703 -13.188 -13.531 1 89.81 314 ILE A CA 1
ATOM 2439 C C . ILE A 1 314 ? -16.25 -13.297 -14.984 1 89.81 314 ILE A C 1
ATOM 2441 O O . ILE A 1 314 ? -15.977 -14.398 -15.477 1 89.81 314 ILE A O 1
ATOM 2445 N N . LYS A 1 315 ? -16.078 -12.203 -15.609 1 88.94 315 LYS A N 1
ATOM 2446 C CA . LYS A 1 315 ? -15.594 -12.211 -16.984 1 88.94 315 LYS A CA 1
ATOM 2447 C C . LYS A 1 315 ? -14.172 -12.75 -17.062 1 88.94 315 LYS A C 1
ATOM 2449 O O . LYS A 1 315 ? -13.859 -13.578 -17.922 1 88.94 315 LYS A O 1
ATOM 2454 N N . LEU A 1 316 ? -13.375 -12.328 -16.156 1 83.06 316 LEU A N 1
ATOM 2455 C CA . LEU A 1 316 ? -12 -12.797 -16.109 1 83.06 316 LEU A CA 1
ATOM 2456 C C . LEU A 1 316 ? -11.938 -14.289 -15.836 1 83.06 316 LEU A C 1
ATOM 2458 O O . LEU A 1 316 ? -11.148 -15.016 -16.453 1 83.06 316 LEU A O 1
ATOM 2462 N N . GLY A 1 317 ? -12.781 -14.742 -14.922 1 81.88 317 GLY A N 1
ATOM 2463 C CA . GLY A 1 317 ? -12.836 -16.156 -14.602 1 81.88 317 GLY A CA 1
ATOM 2464 C C . GLY A 1 317 ? -13.281 -17.016 -15.766 1 81.88 317 GLY A C 1
ATOM 2465 O O . GLY A 1 317 ? -12.742 -18.109 -15.984 1 81.88 317 GLY A O 1
ATOM 2466 N N . THR A 1 318 ? -14.156 -16.578 -16.531 1 85.38 318 THR A N 1
ATOM 2467 C CA . THR A 1 318 ? -14.641 -17.297 -17.703 1 85.38 318 THR A CA 1
ATOM 2468 C C . THR A 1 318 ? -13.547 -17.422 -18.766 1 85.38 318 THR A C 1
ATOM 2470 O O . THR A 1 318 ? -13.344 -18.484 -19.344 1 85.38 318 THR A O 1
ATOM 2473 N N . PHE A 1 319 ? -12.82 -16.391 -18.922 1 80.94 319 PHE A N 1
ATOM 2474 C CA . PHE A 1 319 ? -11.75 -16.422 -19.906 1 80.94 319 PHE A CA 1
ATOM 2475 C C . PHE A 1 319 ? -10.617 -17.328 -19.453 1 80.94 319 PHE A C 1
ATOM 2477 O O . PHE A 1 319 ? -10.016 -18.047 -20.266 1 80.94 319 PHE A O 1
ATOM 2484 N N . LYS A 1 320 ? -10.328 -17.297 -18.203 1 75.81 320 LYS A N 1
ATOM 2485 C CA . LYS A 1 320 ? -9.305 -18.188 -17.672 1 75.81 320 LYS A CA 1
ATOM 2486 C C . LYS A 1 320 ? -9.711 -19.656 -17.828 1 75.81 320 LYS A C 1
ATOM 2488 O O . LYS A 1 320 ? -8.875 -20.5 -18.156 1 75.81 320 LYS A O 1
ATOM 2493 N N . SER A 1 321 ? -11.039 -19.906 -17.641 1 79.38 321 SER A N 1
ATOM 2494 C CA . SER A 1 321 ? -11.547 -21.281 -17.797 1 79.38 321 SER A CA 1
ATOM 2495 C C . SER A 1 321 ? -11.469 -21.734 -19.25 1 79.38 321 SER A C 1
ATOM 2497 O O . SER A 1 321 ? -11.117 -22.891 -19.516 1 79.38 321 SER A O 1
ATOM 2499 N N . VAL A 1 322 ? -11.695 -20.906 -20.141 1 80.44 322 VAL A N 1
ATOM 2500 C CA . VAL A 1 322 ? -11.641 -21.234 -21.562 1 80.44 322 VAL A CA 1
ATOM 2501 C C . VAL A 1 322 ? -10.195 -21.5 -21.969 1 80.44 322 VAL A C 1
ATOM 2503 O O . VAL A 1 322 ? -9.922 -22.422 -22.734 1 80.44 322 VAL A O 1
ATOM 2506 N N . ASN A 1 323 ? -9.328 -20.766 -21.438 1 77.5 323 ASN A N 1
ATOM 2507 C CA . ASN A 1 323 ? -7.914 -20.984 -21.734 1 77.5 323 ASN A CA 1
ATOM 2508 C C . ASN A 1 323 ? -7.422 -22.312 -21.188 1 77.5 323 ASN A C 1
ATOM 2510 O O . ASN A 1 323 ? -6.676 -23.031 -21.875 1 77.5 323 ASN A O 1
ATOM 2514 N N . GLU A 1 324 ? -7.812 -22.578 -20.047 1 74.5 324 GLU A N 1
ATOM 2515 C CA . GLU A 1 324 ? -7.418 -23.844 -19.453 1 74.5 324 GLU A CA 1
ATOM 2516 C C . GLU A 1 324 ? -7.969 -25.016 -20.25 1 74.5 324 GLU A C 1
ATOM 2518 O O . GLU A 1 324 ? -7.254 -26 -20.5 1 74.5 324 GLU A O 1
ATOM 2523 N N . SER A 1 325 ? -9.211 -24.906 -20.703 1 79 325 SER A N 1
ATOM 2524 C CA . SER A 1 325 ? -9.852 -25.953 -21.469 1 79 325 SER A CA 1
ATOM 2525 C C . SER A 1 325 ? -9.227 -26.078 -22.859 1 79 325 SER A C 1
ATOM 2527 O O . SER A 1 325 ? -9.062 -27.188 -23.375 1 79 325 SER A O 1
ATOM 2529 N N . LEU A 1 326 ? -8.867 -25 -23.406 1 77.5 326 LEU A N 1
ATOM 2530 C CA . LEU A 1 326 ? -8.258 -25.016 -24.734 1 77.5 326 LEU A CA 1
ATOM 2531 C C . LEU A 1 326 ? -6.895 -25.703 -24.688 1 77.5 326 LEU A C 1
ATOM 2533 O O . LEU A 1 326 ? -6.535 -26.422 -25.625 1 77.5 326 LEU A O 1
ATOM 2537 N N . THR A 1 327 ? -6.172 -25.484 -23.641 1 75.38 327 THR A N 1
ATOM 2538 C CA . THR A 1 327 ? -4.887 -26.156 -23.484 1 75.38 327 THR A CA 1
ATOM 2539 C C . THR A 1 327 ? -5.082 -27.672 -23.344 1 75.38 327 THR A C 1
ATOM 2541 O O . THR A 1 327 ? -4.332 -28.453 -23.922 1 75.38 327 THR A O 1
ATOM 2544 N N . ARG A 1 328 ? -6.074 -28.047 -22.688 1 77.31 328 ARG A N 1
ATOM 2545 C CA . ARG A 1 328 ? -6.363 -29.469 -22.5 1 77.31 328 ARG A CA 1
ATOM 2546 C C . ARG A 1 328 ? -6.805 -30.125 -23.812 1 77.31 328 ARG A C 1
ATOM 2548 O O . ARG A 1 328 ? -6.383 -31.234 -24.141 1 77.31 328 ARG A O 1
ATOM 2555 N N . VAL A 1 329 ? -7.645 -29.406 -24.516 1 80.69 329 VAL A N 1
ATOM 2556 C CA . VAL A 1 329 ? -8.141 -29.922 -25.781 1 80.69 329 VAL A CA 1
ATOM 2557 C C . VAL A 1 329 ? -6.969 -30.156 -26.734 1 80.69 329 VAL A C 1
ATOM 2559 O O . VAL A 1 329 ? -6.938 -31.141 -27.469 1 80.69 329 VAL A O 1
ATOM 2562 N N . ALA A 1 330 ? -6.062 -29.297 -26.672 1 77.75 330 ALA A N 1
ATOM 2563 C CA . ALA A 1 330 ? -4.895 -29.453 -27.531 1 77.75 330 ALA A CA 1
ATOM 2564 C C . ALA A 1 330 ? -4.102 -30.703 -27.172 1 77.75 330 ALA A C 1
ATOM 2566 O O . ALA A 1 330 ? -3.637 -31.422 -28.062 1 77.75 330 ALA A O 1
ATOM 2567 N N . VAL A 1 331 ? -4 -30.984 -25.891 1 78 331 VAL A N 1
ATOM 2568 C CA . VAL A 1 331 ? -3.281 -32.188 -25.438 1 78 331 VAL A CA 1
ATOM 2569 C C . VAL A 1 331 ? -4.035 -33.438 -25.859 1 78 331 VAL A C 1
ATOM 2571 O O . VAL A 1 331 ? -3.439 -34.375 -26.406 1 78 331 VAL A O 1
ATOM 2574 N N . TYR A 1 332 ? -5.309 -33.438 -25.734 1 83.19 332 TYR A N 1
ATOM 2575 C CA . TYR A 1 332 ? -6.117 -34.594 -26.016 1 83.19 332 TYR A CA 1
ATOM 2576 C C . TYR A 1 332 ? -6.164 -34.875 -27.516 1 83.19 332 TYR A C 1
ATOM 2578 O O . TYR A 1 332 ? -6.121 -36.031 -27.953 1 83.19 332 TYR A O 1
ATOM 2586 N N . ILE A 1 333 ? -6.23 -33.844 -28.219 1 82.12 333 ILE A N 1
ATOM 2587 C CA . ILE A 1 333 ? -6.234 -34.031 -29.672 1 82.12 333 ILE A CA 1
ATOM 2588 C C . ILE A 1 333 ? -4.906 -34.625 -30.125 1 82.12 333 ILE A C 1
ATOM 2590 O O . ILE A 1 333 ? -4.879 -35.5 -30.984 1 82.12 333 ILE A O 1
ATOM 2594 N N . SER A 1 334 ? -3.838 -34.156 -29.5 1 82.25 334 SER A N 1
ATOM 2595 C CA . SER A 1 334 ? -2.527 -34.688 -29.844 1 82.25 334 SER A CA 1
ATOM 2596 C C . SER A 1 334 ? -2.424 -36.156 -29.453 1 82.25 334 SER A C 1
ATOM 2598 O O . SER A 1 334 ? -1.864 -36.969 -30.203 1 82.25 334 SER A O 1
ATOM 2600 N N . LEU A 1 335 ? -2.979 -36.531 -28.359 1 84.19 335 LEU A N 1
ATOM 2601 C CA . LEU A 1 335 ? -2.916 -37.906 -27.906 1 84.19 335 LEU A CA 1
ATOM 2602 C C . LEU A 1 335 ? -3.756 -38.844 -28.797 1 84.19 335 LEU A C 1
ATOM 2604 O O . LEU A 1 335 ? -3.324 -39.938 -29.141 1 84.19 335 LEU A O 1
ATOM 2608 N N . ILE A 1 336 ? -4.938 -38.344 -29.141 1 86 336 ILE A N 1
ATOM 2609 C CA . ILE A 1 336 ? -5.797 -39.156 -29.984 1 86 336 ILE A CA 1
ATOM 2610 C C . ILE A 1 336 ? -5.152 -39.344 -31.359 1 86 336 ILE A C 1
ATOM 2612 O O . ILE A 1 336 ? -5.234 -40.406 -31.953 1 86 336 ILE A O 1
ATOM 2616 N N . ALA A 1 337 ? -4.566 -38.312 -31.875 1 83.69 337 ALA A N 1
ATOM 2617 C CA . ALA A 1 337 ? -3.871 -38.375 -33.156 1 83.69 337 ALA A CA 1
ATOM 2618 C C . ALA A 1 337 ? -2.721 -39.375 -33.094 1 83.69 337 ALA A C 1
ATOM 2620 O O . ALA A 1 337 ? -2.504 -40.156 -34.031 1 83.69 337 ALA A O 1
ATOM 2621 N N . LEU A 1 338 ? -2.064 -39.375 -31.969 1 84.69 338 LEU A N 1
ATOM 2622 C CA . LEU A 1 338 ? -0.964 -40.312 -31.766 1 84.69 338 LEU A CA 1
ATOM 2623 C C . LEU A 1 338 ? -1.482 -41.75 -31.672 1 84.69 338 LEU A C 1
ATOM 2625 O O . LEU A 1 338 ? -0.885 -42.688 -32.219 1 84.69 338 LEU A O 1
ATOM 2629 N N . TYR A 1 339 ? -2.568 -41.969 -30.984 1 86.62 339 TYR A N 1
ATOM 2630 C CA . TYR A 1 339 ? -3.141 -43.281 -30.828 1 86.62 339 TYR A CA 1
ATOM 2631 C C . TYR A 1 339 ? -3.625 -43.844 -32.156 1 86.62 339 TYR A C 1
ATOM 2633 O O . TYR A 1 339 ? -3.43 -45 -32.469 1 86.62 339 TYR A O 1
ATOM 2641 N N . CYS A 1 340 ? -4.223 -43 -32.938 1 86.31 340 CYS A N 1
ATOM 2642 C CA . CYS A 1 340 ? -4.758 -43.406 -34.219 1 86.31 340 CYS A CA 1
ATOM 2643 C C . CYS A 1 340 ? -3.633 -43.719 -35.188 1 86.31 340 CYS A C 1
ATOM 2645 O O . CYS A 1 340 ? -3.545 -44.812 -35.719 1 86.31 340 CYS A O 1
ATOM 2647 N N . LEU A 1 341 ? -2.723 -42.781 -35.375 1 85.19 341 LEU A N 1
ATOM 2648 C CA . LEU A 1 341 ? -1.662 -42.938 -36.375 1 85.19 341 LEU A CA 1
ATOM 2649 C C . LEU A 1 341 ? -0.591 -43.906 -35.844 1 85.19 341 LEU A C 1
ATOM 2651 O O . LEU A 1 341 ? -0.106 -44.75 -36.625 1 85.19 341 LEU A O 1
ATOM 2655 N N . GLY A 1 342 ? -0.22 -43.719 -34.625 1 83.25 342 GLY A N 1
ATOM 2656 C CA . GLY A 1 342 ? 0.765 -44.625 -34.062 1 83.25 342 GLY A CA 1
ATOM 2657 C C . GLY A 1 342 ? 0.258 -46.062 -33.906 1 83.25 342 GLY A C 1
ATOM 2658 O O . GLY A 1 342 ? 0.982 -47 -34.219 1 83.25 342 GLY A O 1
ATOM 2659 N N . GLY A 1 343 ? -0.976 -46.219 -33.469 1 83 343 GLY A N 1
ATOM 2660 C CA . GLY A 1 343 ? -1.556 -47.562 -33.344 1 83 343 GLY A CA 1
ATOM 2661 C C . GLY A 1 343 ? -1.659 -48.312 -34.656 1 83 343 GLY A C 1
ATOM 2662 O O . GLY A 1 343 ? -1.363 -49.5 -34.719 1 83 343 GLY A O 1
ATOM 2663 N N . SER A 1 344 ? -2.041 -47.625 -35.688 1 85.12 344 SER A N 1
ATOM 2664 C CA . SER A 1 344 ? -2.158 -48.219 -37.031 1 85.12 344 SER A CA 1
ATOM 2665 C C . SER A 1 344 ? -0.791 -48.625 -37.562 1 85.12 344 SER A C 1
ATOM 2667 O O . SER A 1 344 ? -0.65 -49.688 -38.188 1 85.12 344 SER A O 1
ATOM 2669 N N . LYS A 1 345 ? 0.207 -47.906 -37.25 1 86.75 345 LYS A N 1
ATOM 2670 C CA . LYS A 1 345 ? 1.548 -48.219 -37.75 1 86.75 345 LYS A CA 1
ATOM 2671 C C . LYS A 1 345 ? 2.166 -49.375 -36.969 1 86.75 345 LYS A C 1
ATOM 2673 O O . LYS A 1 345 ? 2.949 -50.156 -37.5 1 86.75 345 LYS A O 1
ATOM 2678 N N . VAL A 1 346 ? 1.844 -49.5 -35.75 1 84.88 346 VAL A N 1
ATOM 2679 C CA . VAL A 1 346 ? 2.332 -50.625 -34.938 1 84.88 346 VAL A CA 1
ATOM 2680 C C . VAL A 1 346 ? 1.676 -51.906 -35.406 1 84.88 346 VAL A C 1
ATOM 2682 O O . VAL A 1 346 ? 2.338 -52.969 -35.531 1 84.88 346 VAL A O 1
ATOM 2685 N N . LYS A 1 347 ? 0.331 -51.875 -35.656 1 83.12 347 LYS A N 1
ATOM 2686 C CA . LYS A 1 347 ? -0.375 -53.062 -36.125 1 83.12 347 LYS A CA 1
ATOM 2687 C C . LYS A 1 347 ? 0.145 -53.5 -37.5 1 83.12 347 LYS A C 1
ATOM 2689 O O . LYS A 1 347 ? 0.18 -54.719 -37.812 1 83.12 347 LYS A O 1
ATOM 2694 N N . ALA A 1 348 ? 0.551 -52.5 -38.25 1 83.06 348 ALA A N 1
ATOM 2695 C CA . ALA A 1 348 ? 1.112 -52.812 -39.562 1 83.06 348 ALA A CA 1
ATOM 2696 C C . ALA A 1 348 ? 2.555 -53.312 -39.469 1 83.06 348 ALA A C 1
ATOM 2698 O O . ALA A 1 348 ? 3.139 -53.781 -40.438 1 83.06 348 ALA A O 1
ATOM 2699 N N . GLY A 1 349 ? 3.205 -53.188 -38.281 1 81.56 349 GLY A N 1
ATOM 2700 C CA . GLY A 1 349 ? 4.555 -53.688 -38.062 1 81.56 349 GLY A CA 1
ATOM 2701 C C . GLY A 1 349 ? 5.625 -52.656 -38.375 1 81.56 349 GLY A C 1
ATOM 2702 O O . GLY A 1 349 ? 6.812 -52.969 -38.406 1 81.56 349 GLY A O 1
ATOM 2703 N N . GLU A 1 350 ? 5.254 -51.438 -38.625 1 84.12 350 GLU A N 1
ATOM 2704 C CA . GLU A 1 350 ? 6.203 -50.406 -39.031 1 84.12 350 GLU A CA 1
ATOM 2705 C C . GLU A 1 350 ? 6.809 -49.719 -37.812 1 84.12 350 GLU A C 1
ATOM 2707 O O . GLU A 1 350 ? 7.895 -49.125 -37.875 1 84.12 350 GLU A O 1
ATOM 2712 N N . LEU A 1 351 ? 6.09 -49.75 -36.75 1 85.81 351 LEU A N 1
ATOM 2713 C CA . LEU A 1 351 ? 6.551 -49.125 -35.531 1 85.81 351 LEU A CA 1
ATOM 2714 C C . LEU A 1 351 ? 6.496 -50.094 -34.344 1 85.81 351 LEU A C 1
ATOM 2716 O O . LEU A 1 351 ? 5.621 -50.938 -34.281 1 85.81 351 LEU A O 1
ATOM 2720 N N . SER A 1 352 ? 7.512 -49.938 -33.5 1 86.25 352 SER A N 1
ATOM 2721 C CA . SER A 1 352 ? 7.539 -50.812 -32.344 1 86.25 352 SER A CA 1
ATOM 2722 C C . SER A 1 352 ? 6.621 -50.281 -31.234 1 86.25 352 SER A C 1
ATOM 2724 O O . SER A 1 352 ? 6.305 -49.094 -31.203 1 86.25 352 SER A O 1
ATOM 2726 N N . VAL A 1 353 ? 6.148 -51.25 -30.391 1 84.19 353 VAL A N 1
ATOM 2727 C CA . VAL A 1 353 ? 5.289 -50.906 -29.266 1 84.19 353 VAL A CA 1
ATOM 2728 C C . VAL A 1 353 ? 6.047 -50 -28.281 1 84.19 353 VAL A C 1
ATOM 2730 O O . VAL A 1 353 ? 5.469 -49.094 -27.703 1 84.19 353 VAL A O 1
ATOM 2733 N N . GLY A 1 354 ? 7.332 -50.188 -28.188 1 83.44 354 GLY A N 1
ATOM 2734 C CA . GLY A 1 354 ? 8.148 -49.375 -27.328 1 83.44 354 GLY A CA 1
ATOM 2735 C C . GLY A 1 354 ? 8.25 -47.938 -27.797 1 83.44 354 GLY A C 1
ATOM 2736 O O . GLY A 1 354 ? 8.203 -47 -26.984 1 83.44 354 GLY A O 1
ATOM 2737 N N . THR A 1 355 ? 8.352 -47.75 -29.031 1 85.88 355 THR A N 1
ATOM 2738 C CA . THR A 1 355 ? 8.422 -46.406 -29.594 1 85.88 355 THR A CA 1
ATOM 2739 C C . THR A 1 355 ? 7.102 -45.688 -29.391 1 85.88 355 THR A C 1
ATOM 2741 O O . THR A 1 355 ? 7.094 -44.469 -29.141 1 85.88 355 THR A O 1
ATOM 2744 N N . MET A 1 356 ? 6.047 -46.375 -29.438 1 85.75 356 MET A N 1
ATOM 2745 C CA . MET A 1 356 ? 4.746 -45.75 -29.188 1 85.75 356 MET A CA 1
ATOM 2746 C C . MET A 1 356 ? 4.625 -45.281 -27.75 1 85.75 356 MET A C 1
ATOM 2748 O O . MET A 1 356 ? 4.129 -44.188 -27.469 1 85.75 356 MET A O 1
ATOM 2752 N N . ALA A 1 357 ? 5.094 -46.094 -26.844 1 85.5 357 ALA A N 1
ATOM 2753 C CA . ALA A 1 357 ? 5.074 -45.719 -25.438 1 85.5 357 ALA A CA 1
ATOM 2754 C C . ALA A 1 357 ? 5.949 -44.5 -25.172 1 85.5 357 ALA A C 1
ATOM 2756 O O . ALA A 1 357 ? 5.582 -43.625 -24.391 1 85.5 357 ALA A O 1
ATOM 2757 N N . SER A 1 358 ? 7.051 -44.469 -25.812 1 87.38 358 SER A N 1
ATOM 2758 C CA . SER A 1 358 ? 7.93 -43.312 -25.672 1 87.38 358 SER A CA 1
ATOM 2759 C C . SER A 1 358 ? 7.277 -42.062 -26.219 1 87.38 358 SER A C 1
ATOM 2761 O O . SER A 1 358 ? 7.418 -40.969 -25.625 1 87.38 358 SER A O 1
ATOM 2763 N N . PHE A 1 359 ? 6.566 -42.125 -27.328 1 85.88 359 PHE A N 1
ATOM 2764 C CA . PHE A 1 359 ? 5.906 -40.969 -27.906 1 85.88 359 PHE A CA 1
ATOM 2765 C C . PHE A 1 359 ? 4.809 -40.438 -27 1 85.88 359 PHE A C 1
ATOM 2767 O O . PHE A 1 359 ? 4.574 -39.25 -26.922 1 85.88 359 PHE A O 1
ATOM 2774 N N . ILE A 1 360 ? 4.176 -41.312 -26.281 1 83.56 360 ILE A N 1
ATOM 2775 C CA . ILE A 1 360 ? 3.162 -40.906 -25.328 1 83.56 360 ILE A CA 1
ATOM 2776 C C . ILE A 1 360 ? 3.822 -40.094 -24.188 1 83.56 360 ILE A C 1
ATOM 2778 O O . ILE A 1 360 ? 3.338 -39.031 -23.812 1 83.56 360 ILE A O 1
ATOM 2782 N N . GLY A 1 361 ? 4.883 -40.625 -23.672 1 83.94 361 GLY A N 1
ATOM 2783 C CA . GLY A 1 361 ? 5.625 -39.906 -22.641 1 83.94 361 GLY A CA 1
ATOM 2784 C C . GLY A 1 361 ? 6.121 -38.562 -23.109 1 83.94 361 GLY A C 1
ATOM 2785 O O . GLY A 1 361 ? 6.031 -37.562 -22.359 1 83.94 361 GLY A O 1
ATOM 2786 N N . TYR A 1 362 ? 6.602 -38.469 -24.312 1 86.44 362 TYR A N 1
ATOM 2787 C CA . TYR A 1 362 ? 7.129 -37.219 -24.828 1 86.44 362 TYR A CA 1
ATOM 2788 C C . TYR A 1 362 ? 6.008 -36.219 -25.094 1 86.44 362 TYR A C 1
ATOM 2790 O O . TYR A 1 362 ? 6.219 -35 -25.016 1 86.44 362 TYR A O 1
ATOM 2798 N N . THR A 1 363 ? 4.859 -36.75 -25.422 1 80.56 363 THR A N 1
ATOM 2799 C CA . THR A 1 363 ? 3.727 -35.844 -25.578 1 80.56 363 THR A CA 1
ATOM 2800 C C . THR A 1 363 ? 3.408 -35.156 -24.266 1 80.56 363 THR A C 1
ATOM 2802 O O . THR A 1 363 ? 3.15 -33.938 -24.25 1 80.56 363 THR A O 1
ATOM 2805 N N . PHE A 1 364 ? 3.498 -35.844 -23.188 1 77.19 364 PHE A N 1
ATOM 2806 C CA . PHE A 1 364 ? 3.262 -35.25 -21.891 1 77.19 364 PHE A CA 1
ATOM 2807 C C . PHE A 1 364 ? 4.375 -34.281 -21.531 1 77.19 364 PHE A C 1
ATOM 2809 O O . PHE A 1 364 ? 4.113 -33.188 -21.031 1 77.19 364 PHE A O 1
ATOM 2816 N N . THR A 1 365 ? 5.566 -34.719 -21.75 1 81.38 365 THR A N 1
ATOM 2817 C CA . THR A 1 365 ? 6.703 -33.844 -21.469 1 81.38 365 THR A CA 1
ATOM 2818 C C . THR A 1 365 ? 6.609 -32.562 -22.266 1 81.38 365 THR A C 1
ATOM 2820 O O . THR A 1 365 ? 6.863 -31.469 -21.734 1 81.38 365 THR A O 1
ATOM 2823 N N . LEU A 1 366 ? 6.234 -32.688 -23.469 1 81.69 366 LEU A N 1
ATOM 2824 C CA . LEU A 1 366 ? 6.133 -31.516 -24.328 1 81.69 366 LEU A CA 1
ATOM 2825 C C . LEU A 1 366 ? 5.008 -30.594 -23.875 1 81.69 366 LEU A C 1
ATOM 2827 O O . LEU A 1 366 ? 5.148 -29.359 -23.906 1 81.69 366 LEU A O 1
ATOM 2831 N N . THR A 1 367 ? 3.961 -31.156 -23.531 1 76.06 367 THR A N 1
ATOM 2832 C CA . THR A 1 367 ? 2.834 -30.359 -23.062 1 76.06 367 THR A CA 1
ATOM 2833 C C . THR A 1 367 ? 3.217 -29.547 -21.828 1 76.06 367 THR A C 1
ATOM 2835 O O . THR A 1 367 ? 2.926 -28.359 -21.734 1 76.06 367 THR A O 1
ATOM 2838 N N . PHE A 1 368 ? 3.848 -30.203 -20.891 1 75.62 368 PHE A N 1
ATOM 2839 C CA . PHE A 1 368 ? 4.262 -29.516 -19.672 1 75.62 368 PHE A CA 1
ATOM 2840 C C . PHE A 1 368 ? 5.309 -28.453 -19.984 1 75.62 368 PHE A C 1
ATOM 2842 O O . PHE A 1 368 ? 5.289 -27.375 -19.391 1 75.62 368 PHE A O 1
ATOM 2849 N N . ALA A 1 369 ? 6.191 -28.75 -20.828 1 81.94 369 ALA A N 1
ATOM 2850 C CA . ALA A 1 369 ? 7.242 -27.812 -21.203 1 81.94 369 ALA A CA 1
ATOM 2851 C C . ALA A 1 369 ? 6.66 -26.578 -21.891 1 81.94 369 ALA A C 1
ATOM 2853 O O . ALA A 1 369 ? 7.07 -25.453 -21.625 1 81.94 369 ALA A O 1
ATOM 2854 N N . VAL A 1 370 ? 5.754 -26.828 -22.734 1 79.44 370 VAL A N 1
ATOM 2855 C CA . VAL A 1 370 ? 5.148 -25.719 -23.453 1 79.44 370 VAL A CA 1
ATOM 2856 C C . VAL A 1 370 ? 4.336 -24.844 -22.484 1 79.44 370 VAL A C 1
ATOM 2858 O O . VAL A 1 370 ? 4.348 -23.625 -22.578 1 79.44 370 VAL A O 1
ATOM 2861 N N . GLN A 1 371 ? 3.643 -25.531 -21.609 1 74 371 GLN A N 1
ATOM 2862 C CA . GLN A 1 371 ? 2.918 -24.781 -20.594 1 74 371 GLN A CA 1
ATOM 2863 C C . GLN A 1 371 ? 3.875 -23.953 -19.734 1 74 371 GLN A C 1
ATOM 2865 O O . GLN A 1 371 ? 3.572 -22.797 -19.391 1 74 371 GLN A O 1
ATOM 2870 N N . GLY A 1 372 ? 4.93 -24.547 -19.359 1 77.38 372 GLY A N 1
ATOM 2871 C CA . GLY A 1 372 ? 5.957 -23.828 -18.641 1 77.38 372 GLY A CA 1
ATOM 2872 C C . GLY A 1 372 ? 6.484 -22.625 -19.391 1 77.38 372 GLY A C 1
ATOM 2873 O O . GLY A 1 372 ? 6.688 -21.562 -18.797 1 77.38 372 GLY A O 1
ATOM 2874 N N . LEU A 1 373 ? 6.609 -22.797 -20.641 1 78.81 373 LEU A N 1
ATOM 2875 C CA . LEU A 1 373 ? 7.109 -21.719 -21.469 1 78.81 373 LEU A CA 1
ATOM 2876 C C . LEU A 1 373 ? 6.09 -20.578 -21.562 1 78.81 373 LEU A C 1
ATOM 2878 O O . LEU A 1 373 ? 6.461 -19.406 -21.531 1 78.81 373 LEU A O 1
ATOM 2882 N N . VAL A 1 374 ? 4.918 -20.953 -21.672 1 74.19 374 VAL A N 1
ATOM 2883 C CA . VAL A 1 374 ? 3.855 -19.969 -21.781 1 74.19 374 VAL A CA 1
ATOM 2884 C C . VAL A 1 374 ? 3.781 -19.141 -20.484 1 74.19 374 VAL A C 1
ATOM 2886 O O . VAL A 1 374 ? 3.662 -17.922 -20.531 1 74.19 374 VAL A O 1
ATOM 2889 N N . ASN A 1 375 ? 3.861 -19.828 -19.391 1 74.31 375 ASN A N 1
ATOM 2890 C CA . ASN A 1 375 ? 3.846 -19.141 -18.094 1 74.31 375 ASN A CA 1
ATOM 2891 C C . ASN A 1 375 ? 5.066 -18.234 -17.922 1 74.31 375 ASN A C 1
ATOM 2893 O O . ASN A 1 375 ? 4.957 -17.125 -17.406 1 74.31 375 ASN A O 1
ATOM 2897 N N . THR A 1 376 ? 6.18 -18.734 -18.344 1 81.38 376 THR A N 1
ATOM 2898 C CA . THR A 1 376 ? 7.406 -17.953 -18.281 1 81.38 376 THR A CA 1
ATOM 2899 C C . THR A 1 376 ? 7.285 -16.672 -19.109 1 81.38 376 THR A C 1
ATOM 2901 O O . THR A 1 376 ? 7.688 -15.602 -18.656 1 81.38 376 THR A O 1
ATOM 2904 N N . PHE A 1 377 ? 6.723 -16.812 -20.25 1 77.44 377 PHE A N 1
ATOM 2905 C CA . PHE A 1 377 ? 6.57 -15.641 -21.109 1 77.44 377 PHE A CA 1
ATOM 2906 C C . PHE A 1 377 ? 5.582 -14.648 -20.5 1 77.44 377 PHE A C 1
ATOM 2908 O O . PHE A 1 377 ? 5.738 -13.438 -20.641 1 77.44 377 PHE A O 1
ATOM 2915 N N . GLY A 1 378 ? 4.605 -15.18 -19.859 1 71.19 378 GLY A N 1
ATOM 2916 C CA . GLY A 1 378 ? 3.68 -14.32 -19.156 1 71.19 378 GLY A CA 1
ATOM 2917 C C . GLY A 1 378 ? 4.34 -13.523 -18.031 1 71.19 378 GLY A C 1
ATOM 2918 O O . GLY A 1 378 ? 4.156 -12.312 -17.938 1 71.19 378 GLY A O 1
ATOM 2919 N N . ASP A 1 379 ? 5.148 -14.188 -17.266 1 78.56 379 ASP A N 1
ATOM 2920 C CA . ASP A 1 379 ? 5.863 -13.539 -16.172 1 78.56 379 ASP A CA 1
ATOM 2921 C C . ASP A 1 379 ? 6.887 -12.539 -16.703 1 78.56 379 ASP A C 1
ATOM 2923 O O . ASP A 1 379 ? 7.094 -11.484 -16.094 1 78.56 379 ASP A O 1
ATOM 2927 N N . LEU A 1 380 ? 7.48 -12.891 -17.797 1 81.62 380 LEU A N 1
ATOM 2928 C CA . LEU A 1 380 ? 8.461 -11.992 -18.406 1 81.62 380 LEU A CA 1
ATOM 2929 C C . LEU A 1 380 ? 7.805 -10.703 -18.891 1 81.62 380 LEU A C 1
ATOM 2931 O O . LEU A 1 380 ? 8.375 -9.617 -18.734 1 81.62 380 LEU A O 1
ATOM 2935 N N . ARG A 1 381 ? 6.727 -10.828 -19.453 1 76.69 381 ARG A N 1
ATOM 2936 C CA . ARG A 1 381 ? 6.023 -9.633 -19.906 1 76.69 381 ARG A CA 1
ATOM 2937 C C . ARG A 1 381 ? 5.684 -8.711 -18.734 1 76.69 381 ARG A C 1
ATOM 2939 O O . ARG A 1 381 ? 5.801 -7.488 -18.844 1 76.69 381 ARG A O 1
ATOM 2946 N N . GLY A 1 382 ? 5.27 -9.32 -17.688 1 75.38 382 GLY A N 1
ATOM 2947 C CA . GLY A 1 382 ? 5.023 -8.531 -16.5 1 75.38 382 GLY A CA 1
ATOM 2948 C C . GLY A 1 382 ? 6.266 -7.844 -15.969 1 75.38 382 GLY A C 1
ATOM 2949 O O . GLY A 1 382 ? 6.219 -6.668 -15.602 1 75.38 382 GLY A O 1
ATOM 2950 N N . SER A 1 383 ? 7.352 -8.508 -15.977 1 84.88 383 SER A N 1
ATOM 2951 C CA . SER A 1 383 ? 8.625 -7.957 -15.523 1 84.88 383 SER A CA 1
ATOM 2952 C C . SER A 1 383 ? 9.117 -6.859 -16.453 1 84.88 383 SER A C 1
ATOM 2954 O O . SER A 1 383 ? 9.68 -5.859 -16 1 84.88 383 SER A O 1
ATOM 2956 N N . PHE A 1 384 ? 8.914 -7.035 -17.75 1 84.56 384 PHE A N 1
ATOM 2957 C CA . PHE A 1 384 ? 9.32 -6.016 -18.703 1 84.56 384 PHE A CA 1
ATOM 2958 C C . PHE A 1 384 ? 8.5 -4.746 -18.531 1 84.56 384 PHE A C 1
ATOM 2960 O O . PHE A 1 384 ? 9.016 -3.637 -18.672 1 84.56 384 PHE A O 1
ATOM 2967 N N . ALA A 1 385 ? 7.324 -4.949 -18.234 1 79.81 385 ALA A N 1
ATOM 2968 C CA . ALA A 1 385 ? 6.473 -3.795 -17.953 1 79.81 385 ALA A CA 1
ATOM 2969 C C . ALA A 1 385 ? 6.961 -3.033 -16.719 1 79.81 385 ALA A C 1
ATOM 2971 O O . ALA A 1 385 ? 6.965 -1.8 -16.719 1 79.81 385 ALA A O 1
ATOM 2972 N N . ALA A 1 386 ? 7.324 -3.811 -15.742 1 84 386 ALA A N 1
ATOM 2973 C CA . ALA A 1 386 ? 7.867 -3.189 -14.531 1 84 386 ALA A CA 1
ATOM 2974 C C . ALA A 1 386 ? 9.164 -2.449 -14.836 1 84 386 ALA A C 1
ATOM 2976 O O . ALA A 1 386 ? 9.383 -1.341 -14.336 1 84 386 ALA A O 1
ATOM 2977 N N . VAL A 1 387 ? 10.016 -2.996 -15.656 1 87.12 387 VAL A N 1
ATOM 2978 C CA . VAL A 1 387 ? 11.281 -2.377 -16.031 1 87.12 387 VAL A CA 1
ATOM 2979 C C . VAL A 1 387 ? 11.016 -1.109 -16.844 1 87.12 387 VAL A C 1
ATOM 2981 O O . VAL A 1 387 ? 11.695 -0.096 -16.672 1 87.12 387 VAL A O 1
ATOM 2984 N N . GLU A 1 388 ? 10.078 -1.193 -17.688 1 84.94 388 GLU A N 1
ATOM 2985 C CA . GLU A 1 388 ? 9.711 -0.021 -18.469 1 84.94 388 GLU A CA 1
ATOM 2986 C C . GLU A 1 388 ? 9.203 1.106 -17.578 1 84.94 388 GLU A C 1
ATOM 2988 O O . GLU A 1 388 ? 9.5 2.279 -17.812 1 84.94 388 GLU A O 1
ATOM 2993 N N . ARG A 1 389 ? 8.492 0.707 -16.641 1 81.62 389 ARG A N 1
ATOM 2994 C CA . ARG A 1 389 ? 7.996 1.702 -15.703 1 81.62 389 ARG A CA 1
ATOM 2995 C C . ARG A 1 389 ? 9.141 2.344 -14.922 1 81.62 389 ARG A C 1
ATOM 2997 O O . ARG A 1 389 ? 9.18 3.566 -14.773 1 81.62 389 ARG A O 1
ATOM 3004 N N . ILE A 1 390 ? 9.984 1.6 -14.477 1 87.12 390 ILE A N 1
ATOM 3005 C CA . ILE A 1 390 ? 11.133 2.115 -13.734 1 87.12 390 ILE A CA 1
ATOM 3006 C C . ILE A 1 390 ? 11.953 3.043 -14.633 1 87.12 390 ILE A C 1
ATOM 3008 O O . ILE A 1 390 ? 12.312 4.148 -14.227 1 87.12 390 ILE A O 1
ATOM 3012 N N . ASN A 1 391 ? 12.148 2.65 -15.844 1 87.81 391 ASN A N 1
ATOM 3013 C CA . ASN A 1 391 ? 12.938 3.449 -16.766 1 87.81 391 ASN A CA 1
ATOM 3014 C C . ASN A 1 391 ? 12.203 4.719 -17.188 1 87.81 391 ASN A C 1
ATOM 3016 O O . ASN A 1 391 ? 12.82 5.762 -17.406 1 87.81 391 ASN A O 1
ATOM 3020 N N . SER A 1 392 ? 10.93 4.617 -17.25 1 84.5 392 SER A N 1
ATOM 3021 C CA . SER A 1 392 ? 10.148 5.789 -17.641 1 84.5 392 SER A CA 1
ATOM 3022 C C . SER A 1 392 ? 10.195 6.863 -16.562 1 84.5 392 SER A C 1
ATOM 3024 O O . SER A 1 392 ? 10.195 8.055 -16.859 1 84.5 392 SER A O 1
ATOM 3026 N N . VAL A 1 393 ? 10.18 6.414 -15.367 1 83.31 393 VAL A N 1
ATOM 3027 C CA . VAL A 1 393 ? 10.242 7.363 -14.258 1 83.31 393 VAL A CA 1
ATOM 3028 C C . VAL A 1 393 ? 11.586 8.094 -14.281 1 83.31 393 VAL A C 1
ATOM 3030 O O . VAL A 1 393 ? 11.648 9.289 -13.977 1 83.31 393 VAL A O 1
ATOM 3033 N N . PHE A 1 394 ? 12.57 7.43 -14.766 1 82.81 394 PHE A N 1
ATOM 3034 C CA . PHE A 1 394 ? 13.898 8.031 -14.781 1 82.81 394 PHE A CA 1
ATOM 3035 C C . PHE A 1 394 ? 14.148 8.75 -16.109 1 82.81 394 PHE A C 1
ATOM 3037 O O . PHE A 1 394 ? 15.102 9.516 -16.234 1 82.81 394 PHE A O 1
ATOM 3044 N N . SER A 1 395 ? 13.07 8.352 -16.969 1 75.5 395 SER A N 1
ATOM 3045 C CA . SER A 1 395 ? 13.234 8.953 -18.281 1 75.5 395 SER A CA 1
ATOM 3046 C C . SER A 1 395 ? 12.859 10.43 -18.266 1 75.5 395 SER A C 1
ATOM 3048 O O . SER A 1 395 ? 11.789 10.797 -17.766 1 75.5 395 SER A O 1
ATOM 3050 N N . GLY A 1 396 ? 13.703 11.344 -18.188 1 64.88 396 GLY A N 1
ATOM 3051 C CA . GLY A 1 396 ? 13.484 12.773 -18.281 1 64.88 396 GLY A CA 1
ATOM 3052 C C . GLY A 1 396 ? 13.914 13.531 -17.047 1 64.88 396 GLY A C 1
ATOM 3053 O O . GLY A 1 396 ? 13.711 14.75 -16.953 1 64.88 396 GLY A O 1
ATOM 3054 N N . VAL A 1 397 ? 14.352 12.688 -16.172 1 69.56 397 VAL A N 1
ATOM 3055 C CA . VAL A 1 397 ? 14.711 13.406 -14.961 1 69.56 397 VAL A CA 1
ATOM 3056 C C . VAL A 1 397 ? 16.219 13.633 -14.922 1 69.56 397 VAL A C 1
ATOM 3058 O O . VAL A 1 397 ? 16.984 12.852 -15.5 1 69.56 397 VAL A O 1
ATOM 3061 N N . GLN A 1 398 ? 16.5 14.836 -14.453 1 71.31 398 GLN A N 1
ATOM 3062 C CA . GLN A 1 398 ? 17.906 15.219 -14.383 1 71.31 398 GLN A CA 1
ATOM 3063 C C . GLN A 1 398 ? 18.469 14.961 -12.992 1 71.31 398 GLN A C 1
ATOM 3065 O O . GLN A 1 398 ? 17.859 15.305 -11.984 1 71.31 398 GLN A O 1
ATOM 3070 N N . VAL A 1 399 ? 19.516 14.211 -13.008 1 79.12 399 VAL A N 1
ATOM 3071 C CA . VAL A 1 399 ? 20.25 13.953 -11.773 1 79.12 399 VAL A CA 1
ATOM 3072 C C . VAL A 1 399 ? 20.938 15.234 -11.297 1 79.12 399 VAL A C 1
ATOM 3074 O O . VAL A 1 399 ? 21.328 16.078 -12.109 1 79.12 399 VAL A O 1
ATOM 3077 N N . ASP A 1 400 ? 20.828 15.383 -10.023 1 79.5 400 ASP A N 1
ATOM 3078 C CA . ASP A 1 400 ? 21.594 16.484 -9.453 1 79.5 400 ASP A CA 1
ATOM 3079 C C . ASP A 1 400 ? 23.094 16.172 -9.484 1 79.5 400 ASP A C 1
ATOM 3081 O O . ASP A 1 400 ? 23.609 15.516 -8.594 1 79.5 400 ASP A O 1
ATOM 3085 N N . ASP A 1 401 ? 23.766 16.672 -10.469 1 74.56 401 ASP A N 1
ATOM 3086 C CA . ASP A 1 401 ? 25.172 16.375 -10.703 1 74.56 401 ASP A CA 1
ATOM 3087 C C . ASP A 1 401 ? 26.031 16.844 -9.531 1 74.56 401 ASP A C 1
ATOM 3089 O O . ASP A 1 401 ? 27 16.172 -9.156 1 74.56 401 ASP A O 1
ATOM 3093 N N . ALA A 1 402 ? 25.672 17.984 -8.984 1 73.25 402 ALA A N 1
ATOM 3094 C CA . ALA A 1 402 ? 26.453 18.516 -7.875 1 73.25 402 ALA A CA 1
ATOM 3095 C C . ALA A 1 402 ? 26.375 17.594 -6.664 1 73.25 402 ALA A C 1
ATOM 3097 O O . ALA A 1 402 ? 27.391 17.375 -5.988 1 73.25 402 ALA A O 1
ATOM 3098 N N . LEU A 1 403 ? 25.297 17.078 -6.48 1 79 403 LEU A N 1
ATOM 3099 C CA . LEU A 1 403 ? 25.109 16.172 -5.348 1 79 403 LEU A CA 1
ATOM 3100 C C . LEU A 1 403 ? 25.781 14.828 -5.613 1 79 403 LEU A C 1
ATOM 3102 O O . LEU A 1 403 ? 26.391 14.25 -4.715 1 79 403 LEU A O 1
ATOM 3106 N N . ALA A 1 404 ? 25.594 14.336 -6.789 1 77 404 ALA A N 1
ATOM 3107 C CA . ALA A 1 404 ? 26.172 13.039 -7.16 1 77 404 ALA A CA 1
ATOM 3108 C C . ALA A 1 404 ? 27.688 13.047 -6.996 1 77 404 ALA A C 1
ATOM 3110 O O . ALA A 1 404 ? 28.266 12.078 -6.496 1 77 404 ALA A O 1
ATOM 3111 N N . TYR A 1 405 ? 28.188 14.117 -7.297 1 72.94 405 TYR A N 1
ATOM 3112 C CA . TYR A 1 405 ? 29.641 14.234 -7.207 1 72.94 405 TYR A CA 1
ATOM 3113 C C . TYR A 1 405 ? 30.094 14.32 -5.754 1 72.94 405 TYR A C 1
ATOM 3115 O O . TYR A 1 405 ? 31.094 13.727 -5.375 1 72.94 405 TYR A O 1
ATOM 3123 N N . GLY A 1 406 ? 29.422 15.086 -5.094 1 72.69 406 GLY A N 1
ATOM 3124 C CA . GLY A 1 406 ? 29.75 15.188 -3.684 1 72.69 406 GLY A CA 1
ATOM 3125 C C . GLY A 1 406 ? 29.656 13.867 -2.945 1 72.69 406 GLY A C 1
ATOM 3126 O O . GLY A 1 406 ? 30.516 13.539 -2.131 1 72.69 406 GLY A O 1
ATOM 3127 N N . LEU A 1 407 ? 28.719 13.172 -3.301 1 77 407 LEU A N 1
ATOM 3128 C CA . LEU A 1 407 ? 28.5 11.883 -2.658 1 77 407 LEU A CA 1
ATOM 3129 C C . LEU A 1 407 ? 29.578 10.883 -3.068 1 77 407 LEU A C 1
ATOM 3131 O O . LEU A 1 407 ? 30.031 10.094 -2.24 1 77 407 LEU A O 1
ATOM 3135 N N . GLU A 1 408 ? 29.922 10.844 -4.305 1 75.12 408 GLU A N 1
ATOM 3136 C CA . GLU A 1 408 ? 30.953 9.93 -4.793 1 75.12 408 GLU A CA 1
ATOM 3137 C C . GLU A 1 408 ? 32.312 10.211 -4.133 1 75.12 408 GLU A C 1
ATOM 3139 O O . GLU A 1 408 ? 33.062 9.289 -3.822 1 75.12 408 GLU A O 1
ATOM 3144 N N . ARG A 1 409 ? 32.5 11.453 -3.98 1 72.56 409 ARG A N 1
ATOM 3145 C CA . ARG A 1 409 ? 33.75 11.844 -3.32 1 72.56 409 ARG A CA 1
ATOM 3146 C C . ARG A 1 409 ? 33.75 11.359 -1.873 1 72.56 409 ARG A C 1
ATOM 3148 O O . ARG A 1 409 ? 34.781 10.867 -1.394 1 72.56 409 ARG A O 1
ATOM 3155 N N . GLU A 1 410 ? 32.656 11.422 -1.296 1 73.88 410 GLU A N 1
ATOM 3156 C CA . GLU A 1 410 ? 32.562 11.008 0.1 1 73.88 410 GLU A CA 1
ATOM 3157 C C . GLU A 1 410 ? 32.656 9.484 0.231 1 73.88 410 GLU A C 1
ATOM 3159 O O . GLU A 1 410 ? 33.219 8.977 1.189 1 73.88 410 GLU A O 1
ATOM 3164 N N . LEU A 1 411 ? 32.156 8.852 -0.674 1 72.81 411 LEU A N 1
ATOM 3165 C CA . LEU A 1 411 ? 32.125 7.391 -0.634 1 72.81 411 LEU A CA 1
ATOM 3166 C C . LEU A 1 411 ? 33.5 6.816 -0.969 1 72.81 411 LEU A C 1
ATOM 3168 O O . LEU A 1 411 ? 33.875 5.762 -0.455 1 72.81 411 LEU A O 1
ATOM 3172 N N . ARG A 1 412 ? 34.219 7.41 -1.884 1 64.94 412 ARG A N 1
ATOM 3173 C CA . ARG A 1 412 ? 35.562 6.93 -2.281 1 64.94 412 ARG A CA 1
ATOM 3174 C C . ARG A 1 412 ? 36.562 7.129 -1.159 1 64.94 412 ARG A C 1
ATOM 3176 O O . ARG A 1 412 ? 37.531 6.383 -1.06 1 64.94 412 ARG A O 1
ATOM 3183 N N . GLN A 1 413 ? 36.312 8.133 -0.478 1 60.47 413 GLN A N 1
ATOM 3184 C CA . GLN A 1 413 ? 37.25 8.414 0.605 1 60.47 413 GLN A CA 1
ATOM 3185 C C . GLN A 1 413 ? 37.25 7.309 1.657 1 60.47 413 GLN A C 1
ATOM 3187 O O . GLN A 1 413 ? 38.25 7.066 2.33 1 60.47 413 GLN A O 1
ATOM 3192 N N . LYS A 1 414 ? 36.125 6.598 1.728 1 55.78 414 LYS A N 1
ATOM 3193 C CA . LYS A 1 414 ? 36.062 5.574 2.768 1 55.78 414 LYS A CA 1
ATOM 3194 C C . LYS A 1 414 ? 36.281 4.184 2.18 1 55.78 414 LYS A C 1
ATOM 3196 O O . LYS A 1 414 ? 35.469 3.713 1.381 1 55.78 414 LYS A O 1
ATOM 3201 N N . THR A 1 415 ? 37.531 3.68 1.807 1 52.47 415 THR A N 1
ATOM 3202 C CA . THR A 1 415 ? 38 2.418 1.257 1 52.47 415 THR A CA 1
ATOM 3203 C C . THR A 1 415 ? 37.5 1.238 2.078 1 52.47 415 THR A C 1
ATOM 3205 O O . THR A 1 415 ? 38.281 0.539 2.727 1 52.47 415 THR A O 1
ATOM 3208 N N . VAL A 1 416 ? 36.438 1.311 2.758 1 52.34 416 VAL A N 1
ATOM 3209 C CA . VAL A 1 416 ? 36.25 0.166 3.648 1 52.34 416 VAL A CA 1
ATOM 3210 C C . VAL A 1 416 ? 35.688 -1.013 2.873 1 52.34 416 VAL A C 1
ATOM 3212 O O . VAL A 1 416 ? 34.844 -0.828 1.981 1 52.34 416 VAL A O 1
ATOM 3215 N N . ASP A 1 417 ? 36.375 -2.121 2.807 1 54.16 417 ASP A N 1
ATOM 3216 C CA . ASP A 1 417 ? 36.031 -3.451 2.322 1 54.16 417 ASP A CA 1
ATOM 3217 C C . ASP A 1 417 ? 34.625 -3.871 2.824 1 54.16 417 ASP A C 1
ATOM 3219 O O . ASP A 1 417 ? 34.406 -5.051 3.105 1 54.16 417 ASP A O 1
ATOM 3223 N N . ASP A 1 418 ? 33.75 -2.92 3.117 1 61.81 418 ASP A N 1
ATOM 3224 C CA . ASP A 1 418 ? 32.438 -3.273 3.648 1 61.81 418 ASP A CA 1
ATOM 3225 C C . ASP A 1 418 ? 31.469 -3.602 2.521 1 61.81 418 ASP A C 1
ATOM 3227 O O . ASP A 1 418 ? 31.516 -2.986 1.454 1 61.81 418 ASP A O 1
ATOM 3231 N N . GLU A 1 419 ? 30.953 -4.738 2.592 1 64.06 419 GLU A N 1
ATOM 3232 C CA . GLU A 1 419 ? 30 -5.25 1.618 1 64.06 419 GLU A CA 1
ATOM 3233 C C . GLU A 1 419 ? 28.953 -4.199 1.277 1 64.06 419 GLU A C 1
ATOM 3235 O O . GLU A 1 419 ? 28.516 -4.098 0.128 1 64.06 419 GLU A O 1
ATOM 3240 N N . ASN A 1 420 ? 28.688 -3.42 2.191 1 63.12 420 ASN A N 1
ATOM 3241 C CA . ASN A 1 420 ? 27.719 -2.354 1.968 1 63.12 420 ASN A CA 1
ATOM 3242 C C . ASN A 1 420 ? 28.25 -1.317 0.979 1 63.12 420 ASN A C 1
ATOM 3244 O O . ASN A 1 420 ? 27.5 -0.856 0.106 1 63.12 420 ASN A O 1
ATOM 3248 N N . TYR A 1 421 ? 29.484 -1.074 1.166 1 60.47 421 TYR A N 1
ATOM 3249 C CA . TYR A 1 421 ? 30.109 -0.057 0.331 1 60.47 421 TYR A CA 1
ATOM 3250 C C . TYR A 1 421 ? 30.219 -0.529 -1.113 1 60.47 421 TYR A C 1
ATOM 3252 O O . TYR A 1 421 ? 30.031 0.254 -2.047 1 60.47 421 TYR A O 1
ATOM 3260 N N . LYS A 1 422 ? 30.438 -1.764 -1.182 1 64.44 422 LYS A N 1
ATOM 3261 C CA . LYS A 1 422 ? 30.547 -2.311 -2.531 1 64.44 422 LYS A CA 1
ATOM 3262 C C . LYS A 1 422 ? 29.234 -2.215 -3.283 1 64.44 422 LYS A C 1
ATOM 3264 O O . LYS A 1 422 ? 29.203 -1.925 -4.48 1 64.44 422 LYS A O 1
ATOM 3269 N N . LEU A 1 423 ? 28.266 -2.463 -2.533 1 68.25 423 LEU A N 1
ATOM 3270 C CA . LEU A 1 423 ? 26.938 -2.422 -3.137 1 68.25 423 LEU A CA 1
ATOM 3271 C C . LEU A 1 423 ? 26.594 -1.01 -3.604 1 68.25 423 LEU A C 1
ATOM 3273 O O . LEU A 1 423 ? 26 -0.83 -4.672 1 68.25 423 LEU A O 1
ATOM 3277 N N . VAL A 1 424 ? 27.047 -0.104 -2.773 1 64.25 424 VAL A N 1
ATOM 3278 C CA . VAL A 1 424 ? 26.703 1.287 -3.051 1 64.25 424 VAL A CA 1
ATOM 3279 C C . VAL A 1 424 ? 27.625 1.838 -4.141 1 64.25 424 VAL A C 1
ATOM 3281 O O . VAL A 1 424 ? 27.188 2.623 -4.988 1 64.25 424 VAL A O 1
ATOM 3284 N N . LEU A 1 425 ? 28.875 1.417 -4.082 1 57.59 425 LEU A N 1
ATOM 3285 C CA . LEU A 1 425 ? 29.891 1.946 -4.988 1 57.59 425 LEU A CA 1
ATOM 3286 C C . LEU A 1 425 ? 29.688 1.39 -6.398 1 57.59 425 LEU A C 1
ATOM 3288 O O . LEU A 1 425 ? 30.047 2.045 -7.383 1 57.59 425 LEU A O 1
ATOM 3292 N N . SER A 1 426 ? 29.266 0.198 -6.48 1 56.28 426 SER A N 1
ATOM 3293 C CA . SER A 1 426 ? 29.125 -0.403 -7.801 1 56.28 426 SER A CA 1
ATOM 3294 C C . SER A 1 426 ? 28.25 0.469 -8.711 1 56.28 426 SER A C 1
ATOM 3296 O O . SER A 1 426 ? 28.344 0.383 -9.938 1 56.28 426 SER A O 1
ATOM 3298 N N . ASN A 1 427 ? 27.391 1.237 -8.188 1 53.25 427 ASN A N 1
ATOM 3299 C CA . ASN A 1 427 ? 26.422 2.088 -8.891 1 53.25 427 ASN A CA 1
ATOM 3300 C C . ASN A 1 427 ? 27.125 3.213 -9.648 1 53.25 427 ASN A C 1
ATOM 3302 O O . ASN A 1 427 ? 26.719 3.574 -10.75 1 53.25 427 ASN A O 1
ATOM 3306 N N . ILE A 1 428 ? 28.094 3.932 -8.984 1 49.16 428 ILE A N 1
ATOM 3307 C CA . ILE A 1 428 ? 28.625 5.223 -9.406 1 49.16 428 ILE A CA 1
ATOM 3308 C C . ILE A 1 428 ? 29.688 5.02 -10.484 1 49.16 428 ILE A C 1
ATOM 3310 O O . ILE A 1 428 ? 29.891 5.895 -11.328 1 49.16 428 ILE A O 1
ATOM 3314 N N . SER A 1 429 ? 30.281 3.906 -10.555 1 46.53 429 SER A N 1
ATOM 3315 C CA . SER A 1 429 ? 31.438 3.736 -11.43 1 46.53 429 SER A CA 1
ATOM 3316 C C . SER A 1 429 ? 31 3.551 -12.883 1 46.53 429 SER A C 1
ATOM 3318 O O . SER A 1 429 ? 31.797 3.141 -13.727 1 46.53 429 SER A O 1
ATOM 3320 N N . THR A 1 430 ? 29.828 3.652 -13.156 1 44.31 430 THR A N 1
ATOM 3321 C CA . THR A 1 430 ? 29.703 3.465 -14.594 1 44.31 430 THR A CA 1
ATOM 3322 C C . THR A 1 430 ? 30.453 4.555 -15.352 1 44.31 430 THR A C 1
ATOM 3324 O O . THR A 1 430 ? 30.375 5.73 -14.992 1 44.31 430 THR A O 1
ATOM 3327 N N . GLU A 1 431 ? 31.312 4.242 -16.203 1 44.09 431 GLU A N 1
ATOM 3328 C CA . GLU A 1 431 ? 32.281 4.957 -17.016 1 44.09 431 GLU A CA 1
ATOM 3329 C C . GLU A 1 431 ? 31.703 6.254 -17.562 1 44.09 431 GLU A C 1
ATOM 3331 O O . GLU A 1 431 ? 32.375 7.281 -17.609 1 44.09 431 GLU A O 1
ATOM 3336 N N . ASN A 1 432 ? 30.625 6.238 -18.109 1 44.62 432 ASN A N 1
ATOM 3337 C CA . ASN A 1 432 ? 30.156 7.395 -18.875 1 44.62 432 ASN A CA 1
ATOM 3338 C C . ASN A 1 432 ? 29.797 8.562 -17.953 1 44.62 432 ASN A C 1
ATOM 3340 O O . ASN A 1 432 ? 29.75 9.711 -18.391 1 44.62 432 ASN A O 1
ATOM 3344 N N . SER A 1 433 ? 29.406 8.266 -16.812 1 46.44 433 SER A N 1
ATOM 3345 C CA . SER A 1 433 ? 29.094 9.344 -15.883 1 46.44 433 SER A CA 1
ATOM 3346 C C . SER A 1 433 ? 30.359 10.016 -15.352 1 46.44 433 SER A C 1
ATOM 3348 O O . SER A 1 433 ? 30.297 11.117 -14.812 1 46.44 433 SER A O 1
ATOM 3350 N N . GLN A 1 434 ? 31.438 9.281 -15.367 1 44.75 434 GLN A N 1
ATOM 3351 C CA . GLN A 1 434 ? 32.688 9.844 -14.891 1 44.75 434 GLN A CA 1
ATOM 3352 C C . GLN A 1 434 ? 33.156 10.992 -15.781 1 44.75 434 GLN A C 1
ATOM 3354 O O . GLN A 1 434 ? 33.75 11.961 -15.297 1 44.75 434 GLN A O 1
ATOM 3359 N N . LYS A 1 435 ? 33.094 10.828 -17.031 1 44.72 435 LYS A N 1
ATOM 3360 C CA . LYS A 1 435 ? 33.625 11.867 -17.906 1 44.72 435 LYS A CA 1
ATOM 3361 C C . LYS A 1 435 ? 32.906 13.195 -17.703 1 44.72 435 LYS A C 1
ATOM 3363 O O . LYS A 1 435 ? 33.531 14.25 -17.672 1 44.72 435 LYS A O 1
ATOM 3368 N N . ASN A 1 436 ? 31.594 13.086 -17.688 1 47.28 436 ASN A N 1
ATOM 3369 C CA . ASN A 1 436 ? 30.859 14.336 -17.484 1 47.28 436 ASN A CA 1
ATOM 3370 C C . ASN A 1 436 ? 31.141 14.93 -16.109 1 47.28 436 ASN A C 1
ATOM 3372 O O . ASN A 1 436 ? 30.969 16.141 -15.906 1 47.28 436 ASN A O 1
ATOM 3376 N N . TYR A 1 437 ? 31.5 14.055 -15.25 1 47.88 437 TYR A N 1
ATOM 3377 C CA . TYR A 1 437 ? 31.844 14.32 -13.859 1 47.88 437 TYR A CA 1
ATOM 3378 C C . TYR A 1 437 ? 33.094 15.188 -13.758 1 47.88 437 TYR A C 1
ATOM 3380 O O . TYR A 1 437 ? 33.125 16.125 -12.969 1 47.88 437 TYR A O 1
ATOM 3388 N N . PHE A 1 438 ? 34.031 14.805 -14.578 1 46.62 438 PHE A N 1
ATOM 3389 C CA . PHE A 1 438 ? 35.312 15.492 -14.5 1 46.62 438 PHE A CA 1
ATOM 3390 C C . PHE A 1 438 ? 35.188 16.953 -14.914 1 46.62 438 PHE A C 1
ATOM 3392 O O . PHE A 1 438 ? 35.844 17.828 -14.344 1 46.62 438 PHE A O 1
ATOM 3399 N N . HIS A 1 439 ? 34.438 17.156 -15.727 1 44.34 439 HIS A N 1
ATOM 3400 C CA . HIS A 1 439 ? 34.312 18.531 -16.172 1 44.34 439 HIS A CA 1
ATOM 3401 C C . HIS A 1 439 ? 33.625 19.406 -15.125 1 44.34 439 HIS A C 1
ATOM 3403 O O . HIS A 1 439 ? 34 20.578 -14.953 1 44.34 439 HIS A O 1
ATOM 3409 N N . TYR A 1 440 ? 32.656 18.859 -14.508 1 46.56 440 TYR A N 1
ATOM 3410 C CA . TYR A 1 440 ? 32 19.641 -13.469 1 46.56 440 TYR A CA 1
ATOM 3411 C C . TYR A 1 440 ? 32.906 19.844 -12.266 1 46.56 440 TYR A C 1
ATOM 3413 O O . TYR A 1 440 ? 32.875 20.906 -11.641 1 46.56 440 TYR A O 1
ATOM 3421 N N . MET A 1 441 ? 33.844 18.844 -11.984 1 50.75 441 MET A N 1
ATOM 3422 C CA . MET A 1 441 ? 34.75 18.844 -10.828 1 50.75 441 MET A CA 1
ATOM 3423 C C . MET A 1 441 ? 35.719 20.016 -10.906 1 50.75 441 MET A C 1
ATOM 3425 O O . MET A 1 441 ? 36.031 20.641 -9.891 1 50.75 441 MET A O 1
ATOM 3429 N N . SER A 1 442 ? 36.281 20.172 -12.016 1 47.31 442 SER A N 1
ATOM 3430 C CA . SER A 1 442 ? 37.375 21.141 -12.102 1 47.31 442 SER A CA 1
ATOM 3431 C C . SER A 1 442 ? 36.875 22.562 -11.789 1 47.31 442 SER A C 1
ATOM 3433 O O . SER A 1 442 ? 37.656 23.406 -11.367 1 47.31 442 SER A O 1
ATOM 3435 N N . ALA A 1 443 ? 35.719 22.781 -11.906 1 49.78 443 ALA A N 1
ATOM 3436 C CA . ALA A 1 443 ? 35.25 24.156 -11.758 1 49.78 443 ALA A CA 1
ATOM 3437 C C . ALA A 1 443 ? 34.844 24.438 -10.32 1 49.78 443 ALA A C 1
ATOM 3439 O O . ALA A 1 443 ? 34.719 25.594 -9.922 1 49.78 443 ALA A O 1
ATOM 3440 N N . LEU A 1 444 ? 34.625 23.297 -9.461 1 56.59 444 LEU A N 1
ATOM 3441 C CA . LEU A 1 444 ? 34.062 23.531 -8.125 1 56.59 444 LEU A CA 1
ATOM 3442 C C . LEU A 1 444 ? 35.188 23.844 -7.137 1 56.59 444 LEU A C 1
ATOM 3444 O O . LEU A 1 444 ? 36.25 23.188 -7.164 1 56.59 444 LEU A O 1
ATOM 3448 N N . LYS A 1 445 ? 35.25 24.969 -6.617 1 55.66 445 LYS A N 1
ATOM 3449 C CA . LYS A 1 445 ? 36.188 25.453 -5.617 1 55.66 445 LYS A CA 1
ATOM 3450 C C . LYS A 1 445 ? 36.094 24.625 -4.336 1 55.66 445 LYS A C 1
ATOM 3452 O O . LYS A 1 445 ? 35.062 24.031 -4.047 1 55.66 445 LYS A O 1
ATOM 3457 N N . THR A 1 446 ? 37.219 24.281 -3.605 1 55.28 446 THR A N 1
ATOM 3458 C CA . THR A 1 446 ? 37.438 23.438 -2.443 1 55.28 446 THR A CA 1
ATOM 3459 C C . THR A 1 446 ? 36.562 23.891 -1.273 1 55.28 446 THR A C 1
ATOM 3461 O O . THR A 1 446 ? 36.281 25.078 -1.14 1 55.28 446 THR A O 1
ATOM 3464 N N . SER A 1 447 ? 36 22.875 -0.274 1 57.16 447 SER A N 1
ATOM 3465 C CA . SER A 1 447 ? 35.125 22.891 0.901 1 57.16 447 SER A CA 1
ATOM 3466 C C . SER A 1 447 ? 35.594 23.922 1.926 1 57.16 447 SER A C 1
ATOM 3468 O O . SER A 1 447 ? 34.781 24.641 2.51 1 57.16 447 SER A O 1
ATOM 3470 N N . SER A 1 448 ? 36.938 23.891 2.293 1 59.03 448 SER A N 1
ATOM 3471 C CA . SER A 1 448 ? 37.469 24.672 3.41 1 59.03 448 SER A CA 1
ATOM 3472 C C . SER A 1 448 ? 37.188 26.156 3.223 1 59.03 448 SER A C 1
ATOM 3474 O O . SER A 1 448 ? 36.875 26.875 4.184 1 59.03 448 SER A O 1
ATOM 3476 N N . ASN A 1 449 ? 36.906 26.484 2.039 1 74.12 449 ASN A N 1
ATOM 3477 C CA . ASN A 1 449 ? 36.75 27.891 1.711 1 74.12 449 ASN A CA 1
ATOM 3478 C C . ASN A 1 449 ? 35.281 28.344 1.88 1 74.12 449 ASN A C 1
ATOM 3480 O O . ASN A 1 449 ? 35.031 29.438 2.367 1 74.12 449 ASN A O 1
ATOM 3484 N N . LEU A 1 450 ? 34.406 27.375 1.918 1 81.69 450 LEU A N 1
ATOM 3485 C CA . LEU A 1 450 ? 33 27.766 1.988 1 81.69 450 LEU A CA 1
ATOM 3486 C C . LEU A 1 450 ? 32.594 28.031 3.432 1 81.69 450 LEU A C 1
ATOM 3488 O O . LEU A 1 450 ? 31.828 28.969 3.701 1 81.69 450 LEU A O 1
ATOM 3492 N N . PHE A 1 451 ? 33.156 27.266 4.32 1 85.25 451 PHE A N 1
ATOM 3493 C CA . PHE A 1 451 ? 32.812 27.438 5.73 1 85.25 451 PHE A CA 1
ATOM 3494 C C . PHE A 1 451 ? 33.281 28.781 6.246 1 85.25 451 PHE A C 1
ATOM 3496 O O . PHE A 1 451 ? 32.562 29.469 6.965 1 85.25 451 PHE A O 1
ATOM 3503 N N . SER A 1 452 ? 34.406 29.109 5.867 1 85.75 452 SER A N 1
ATOM 3504 C CA . SER A 1 452 ? 34.969 30.391 6.285 1 85.75 452 SER A CA 1
ATOM 3505 C C . SER A 1 452 ? 34.219 31.547 5.625 1 85.75 452 SER A C 1
ATOM 3507 O O . SER A 1 452 ? 33.969 32.562 6.266 1 85.75 452 SER A O 1
ATOM 3509 N N . LEU A 1 453 ? 33.812 31.328 4.469 1 87.19 453 LEU A N 1
ATOM 3510 C CA . LEU A 1 453 ? 33.094 32.375 3.738 1 87.19 453 LEU A CA 1
ATOM 3511 C C . LEU A 1 453 ? 31.703 32.562 4.316 1 87.19 453 LEU A C 1
ATOM 3513 O O . LEU A 1 453 ? 31.203 33.688 4.371 1 87.19 453 LEU A O 1
ATOM 3517 N N . ALA A 1 454 ? 31.141 31.547 4.785 1 89.38 454 ALA A N 1
ATOM 3518 C CA . ALA A 1 454 ? 29.781 31.609 5.305 1 89.38 454 ALA A CA 1
ATOM 3519 C C . ALA A 1 454 ? 29.75 32.281 6.672 1 89.38 454 ALA A C 1
ATOM 3521 O O . ALA A 1 454 ? 28.766 32.938 7.035 1 89.38 454 ALA A O 1
ATOM 3522 N N . TRP A 1 455 ? 30.828 32.188 7.363 1 89.12 455 TRP A N 1
ATOM 3523 C CA . TRP A 1 455 ? 30.891 32.781 8.688 1 89.12 455 TRP A CA 1
ATOM 3524 C C . TRP A 1 455 ? 31.219 34.281 8.586 1 89.12 455 TRP A C 1
ATOM 3526 O O . TRP A 1 455 ? 30.906 35.031 9.492 1 89.12 455 TRP A O 1
ATOM 3536 N N . SER A 1 456 ? 31.781 34.656 7.531 1 87.44 456 SER A N 1
ATOM 3537 C CA . SER A 1 456 ? 32.25 36.031 7.473 1 87.44 456 SER A CA 1
ATOM 3538 C C . SER A 1 456 ? 31.578 36.812 6.352 1 87.44 456 SER A C 1
ATOM 3540 O O . SER A 1 456 ? 31.578 38.031 6.348 1 87.44 456 SER A O 1
ATOM 3542 N N . GLY A 1 457 ? 30.859 36.219 5.578 1 89.62 457 GLY A N 1
ATOM 3543 C CA . GLY A 1 457 ? 30.328 36.875 4.406 1 89.62 457 GLY A CA 1
ATOM 3544 C C . GLY A 1 457 ? 28.828 37.094 4.473 1 89.62 457 GLY A C 1
ATOM 3545 O O . GLY A 1 457 ? 28.125 36.438 5.23 1 89.62 457 GLY A O 1
ATOM 3546 N N . ASP A 1 458 ? 28.422 38.188 3.676 1 93.81 458 ASP A N 1
ATOM 3547 C CA . ASP A 1 458 ? 27 38.438 3.525 1 93.81 458 ASP A CA 1
ATOM 3548 C C . ASP A 1 458 ? 26.375 37.562 2.465 1 93.81 458 ASP A C 1
ATOM 3550 O O . ASP A 1 458 ? 27.062 37.062 1.575 1 93.81 458 ASP A O 1
ATOM 3554 N N . ILE A 1 459 ? 25.172 37.25 2.643 1 95.69 459 ILE A N 1
ATOM 3555 C CA . ILE A 1 459 ? 24.406 36.5 1.635 1 95.69 459 ILE A CA 1
ATOM 3556 C C . ILE A 1 459 ? 23.531 37.469 0.839 1 95.69 459 ILE A C 1
ATOM 3558 O O . ILE A 1 459 ? 22.797 38.25 1.419 1 95.69 459 ILE A O 1
ATOM 3562 N N . CYS A 1 460 ? 23.656 37.406 -0.472 1 95.94 460 CYS A N 1
ATOM 3563 C CA . CYS A 1 460 ? 22.922 38.375 -1.306 1 95.94 460 CYS A CA 1
ATOM 3564 C C . CYS A 1 460 ? 22.125 37.625 -2.379 1 95.94 460 CYS A C 1
ATOM 3566 O O . CYS A 1 460 ? 22.641 36.75 -3.059 1 95.94 460 CYS A O 1
ATOM 3568 N N . LEU A 1 461 ? 20.859 37.875 -2.379 1 96.5 461 LEU A N 1
ATOM 3569 C CA . LEU A 1 461 ? 20 37.531 -3.504 1 96.5 461 LEU A CA 1
ATOM 3570 C C . LEU A 1 461 ? 19.875 38.688 -4.488 1 96.5 461 LEU A C 1
ATOM 3572 O O . LEU A 1 461 ? 19.359 39.75 -4.145 1 96.5 461 LEU A O 1
ATOM 3576 N N . GLU A 1 462 ? 20.375 38.469 -5.699 1 95.75 462 GLU A N 1
ATOM 3577 C CA . GLU A 1 462 ? 20.438 39.531 -6.688 1 95.75 462 GLU A CA 1
ATOM 3578 C C . GLU A 1 462 ? 19.547 39.219 -7.883 1 95.75 462 GLU A C 1
ATOM 3580 O O . GLU A 1 462 ? 19.828 38.344 -8.68 1 95.75 462 GLU A O 1
ATOM 3585 N N . ASP A 1 463 ? 18.516 40 -8.023 1 94.94 463 ASP A N 1
ATOM 3586 C CA . ASP A 1 463 ? 17.594 39.938 -9.148 1 94.94 463 ASP A CA 1
ATOM 3587 C C . ASP A 1 463 ? 17.141 38.5 -9.422 1 94.94 463 ASP A C 1
ATOM 3589 O O . ASP A 1 463 ? 17.281 38 -10.539 1 94.94 463 ASP A O 1
ATOM 3593 N N . VAL A 1 464 ? 16.656 37.969 -8.398 1 95.56 464 VAL A N 1
ATOM 3594 C CA . VAL A 1 464 ? 16.328 36.562 -8.453 1 95.56 464 VAL A CA 1
ATOM 3595 C C . VAL A 1 464 ? 14.938 36.375 -9.039 1 95.56 464 VAL A C 1
ATOM 3597 O O . VAL A 1 464 ? 13.969 36.969 -8.539 1 95.56 464 VAL A O 1
ATOM 3600 N N . TYR A 1 465 ? 14.805 35.625 -10.164 1 95.44 465 TYR A N 1
ATOM 3601 C CA . TYR A 1 465 ? 13.555 35.188 -10.773 1 95.44 465 TYR A CA 1
ATOM 3602 C C . TYR A 1 465 ? 13.367 33.688 -10.609 1 95.44 465 TYR A C 1
ATOM 3604 O O . TYR A 1 465 ? 14.328 32.906 -10.727 1 95.44 465 TYR A O 1
ATOM 3612 N N . PHE A 1 466 ? 12.148 33.281 -10.195 1 93.88 466 PHE A N 1
ATOM 3613 C CA . PHE A 1 466 ? 11.977 31.859 -9.977 1 93.88 466 PHE A CA 1
ATOM 3614 C C . PHE A 1 466 ? 10.539 31.438 -10.242 1 93.88 466 PHE A C 1
ATOM 3616 O O . PHE A 1 466 ? 9.602 32.156 -9.93 1 93.88 466 PHE A O 1
ATOM 3623 N N . SER A 1 467 ? 10.453 30.344 -10.922 1 90.75 467 SER A N 1
ATOM 3624 C CA . SER A 1 467 ? 9.211 29.609 -11.117 1 90.75 467 SER A CA 1
ATOM 3625 C C . SER A 1 467 ? 9.406 28.125 -10.836 1 90.75 467 SER A C 1
ATOM 3627 O O . SER A 1 467 ? 10.438 27.547 -11.195 1 90.75 467 SER A O 1
ATOM 3629 N N . TYR A 1 468 ? 8.484 27.594 -10.062 1 83.88 468 TYR A N 1
ATOM 3630 C CA . TYR A 1 468 ? 8.602 26.156 -9.805 1 83.88 468 TYR A CA 1
ATOM 3631 C C . TYR A 1 468 ? 8.539 25.359 -11.102 1 83.88 468 TYR A C 1
ATOM 3633 O O . TYR A 1 468 ? 7.766 25.688 -12 1 83.88 468 TYR A O 1
ATOM 3641 N N . PRO A 1 469 ? 9.352 24.375 -11.188 1 80.31 469 PRO A N 1
ATOM 3642 C CA . PRO A 1 469 ? 9.414 23.594 -12.422 1 80.31 469 PRO A CA 1
ATOM 3643 C C . PRO A 1 469 ? 8.086 22.906 -12.75 1 80.31 469 PRO A C 1
ATOM 3645 O O . PRO A 1 469 ? 7.77 22.703 -13.922 1 80.31 469 PRO A O 1
ATOM 3648 N N . LEU A 1 470 ? 7.332 22.625 -11.766 1 70.56 470 LEU A N 1
ATOM 3649 C CA . LEU A 1 470 ? 6.051 21.969 -12 1 70.56 470 LEU A CA 1
ATOM 3650 C C . LEU A 1 470 ? 5.016 22.953 -12.523 1 70.56 470 LEU A C 1
ATOM 3652 O O . LEU A 1 470 ? 4.035 22.562 -13.156 1 70.56 470 LEU A O 1
ATOM 3656 N N . ARG A 1 471 ? 5.238 24.219 -12.195 1 76.12 471 ARG A N 1
ATOM 3657 C CA . ARG A 1 471 ? 4.383 25.312 -12.68 1 76.12 471 ARG A CA 1
ATOM 3658 C C . ARG A 1 471 ? 5.215 26.438 -13.281 1 76.12 471 ARG A C 1
ATOM 3660 O O . ARG A 1 471 ? 5.246 27.547 -12.758 1 76.12 471 ARG A O 1
ATOM 3667 N N . PRO A 1 472 ? 5.672 26.188 -14.461 1 78.88 472 PRO A N 1
ATOM 3668 C CA . PRO A 1 472 ? 6.598 27.156 -15.047 1 78.88 472 PRO A CA 1
ATOM 3669 C C . PRO A 1 472 ? 5.906 28.469 -15.461 1 78.88 472 PRO A C 1
ATOM 3671 O O . PRO A 1 472 ? 6.559 29.5 -15.57 1 78.88 472 PRO A O 1
ATOM 3674 N N . ASP A 1 473 ? 4.598 28.406 -15.523 1 75.81 473 ASP A N 1
ATOM 3675 C CA . ASP A 1 473 ? 3.871 29.578 -16.016 1 75.81 473 ASP A CA 1
ATOM 3676 C C . ASP A 1 473 ? 3.605 30.562 -14.891 1 75.81 473 ASP A C 1
ATOM 3678 O O . ASP A 1 473 ? 3.256 31.719 -15.141 1 75.81 473 ASP A O 1
ATOM 3682 N N . VAL A 1 474 ? 3.838 30.125 -13.758 1 77.56 474 VAL A N 1
ATOM 3683 C CA . VAL A 1 474 ? 3.568 31 -12.625 1 77.56 474 VAL A CA 1
ATOM 3684 C C . VAL A 1 474 ? 4.887 31.469 -12.016 1 77.56 474 VAL A C 1
ATOM 3686 O O . VAL A 1 474 ? 5.59 30.703 -11.359 1 77.56 474 VAL A O 1
ATOM 3689 N N . GLU A 1 475 ? 5.164 32.656 -12.367 1 86.38 475 GLU A N 1
ATOM 3690 C CA . GLU A 1 475 ? 6.355 33.219 -11.758 1 86.38 475 GLU A CA 1
ATOM 3691 C C . GLU A 1 475 ? 6.078 33.656 -10.32 1 86.38 475 GLU A C 1
ATOM 3693 O O . GLU A 1 475 ? 5.234 34.531 -10.078 1 86.38 475 GLU A O 1
ATOM 3698 N N . ILE A 1 476 ? 6.777 33.094 -9.398 1 87.25 476 ILE A N 1
ATOM 3699 C CA . ILE A 1 476 ? 6.543 33.375 -7.984 1 87.25 476 ILE A CA 1
ATOM 3700 C C . ILE A 1 476 ? 7.406 34.531 -7.539 1 87.25 476 ILE A C 1
ATOM 3702 O O . ILE A 1 476 ? 6.941 35.438 -6.812 1 87.25 476 ILE A O 1
ATOM 3706 N N . LEU A 1 477 ? 8.695 34.531 -7.949 1 92.88 477 LEU A N 1
ATOM 3707 C CA . LEU A 1 477 ? 9.586 35.656 -7.637 1 92.88 477 LEU A CA 1
ATOM 3708 C C . LEU A 1 477 ? 9.914 36.469 -8.891 1 92.88 477 LEU A C 1
ATOM 3710 O O . LEU A 1 477 ? 10.164 35.875 -9.953 1 92.88 477 LEU A O 1
ATOM 3714 N N . HIS A 1 478 ? 9.82 37.812 -8.742 1 93.75 478 HIS A N 1
ATOM 3715 C CA . HIS A 1 478 ? 9.992 38.75 -9.852 1 93.75 478 HIS A CA 1
ATOM 3716 C C . HIS A 1 478 ? 11.141 39.719 -9.586 1 93.75 478 HIS A C 1
ATOM 3718 O O . HIS A 1 478 ? 10.906 40.906 -9.367 1 93.75 478 HIS A O 1
ATOM 3724 N N . GLY A 1 479 ? 12.312 39.281 -9.766 1 93 479 GLY A N 1
ATOM 3725 C CA . GLY A 1 479 ? 13.461 40.125 -9.57 1 93 479 GLY A CA 1
ATOM 3726 C C . GLY A 1 479 ? 13.656 40.562 -8.125 1 93 479 GLY A C 1
ATOM 3727 O O . GLY A 1 479 ? 13.766 41.75 -7.82 1 93 479 GLY A O 1
ATOM 3728 N N . LEU A 1 480 ? 13.719 39.625 -7.258 1 94.88 480 LEU A N 1
ATOM 3729 C CA . LEU A 1 480 ? 13.844 39.844 -5.82 1 94.88 480 LEU A CA 1
ATOM 3730 C C . LEU A 1 480 ? 15.281 40.188 -5.441 1 94.88 480 LEU A C 1
ATOM 3732 O O . LEU A 1 480 ? 16.203 39.469 -5.863 1 94.88 480 LEU A O 1
ATOM 3736 N N . ASN A 1 481 ? 15.453 41.312 -4.754 1 95.94 481 ASN A N 1
ATOM 3737 C CA . ASN A 1 481 ? 16.75 41.719 -4.211 1 95.94 481 ASN A CA 1
ATOM 3738 C C . ASN A 1 481 ? 16.719 41.781 -2.686 1 95.94 481 ASN A C 1
ATOM 3740 O O . ASN A 1 481 ? 15.875 42.438 -2.09 1 95.94 481 ASN A O 1
ATOM 3744 N N . LEU A 1 482 ? 17.625 41.031 -2.061 1 95.88 482 LEU A N 1
ATOM 3745 C CA . LEU A 1 482 ? 17.672 40.969 -0.603 1 95.88 482 LEU A CA 1
ATOM 3746 C C . LEU A 1 482 ? 19.094 40.688 -0.115 1 95.88 482 LEU A C 1
ATOM 3748 O O . LEU A 1 482 ? 19.766 39.812 -0.648 1 95.88 482 LEU A O 1
ATOM 3752 N N . ARG A 1 483 ? 19.531 41.469 0.785 1 95.44 483 ARG A N 1
ATOM 3753 C CA . ARG A 1 483 ? 20.859 41.25 1.375 1 95.44 483 ARG A CA 1
ATOM 3754 C C . ARG A 1 483 ? 20.75 40.844 2.842 1 95.44 483 ARG A C 1
ATOM 3756 O O . ARG A 1 483 ? 20.109 41.562 3.639 1 95.44 483 ARG A O 1
ATOM 3763 N N . LEU A 1 484 ? 21.312 39.75 3.178 1 96 484 LEU A N 1
ATOM 3764 C CA . LEU A 1 484 ? 21.422 39.281 4.559 1 96 484 LEU A CA 1
ATOM 3765 C C . LEU A 1 484 ? 22.797 39.625 5.137 1 96 484 LEU A C 1
ATOM 3767 O O . LEU A 1 484 ? 23.797 39 4.766 1 96 484 LEU A O 1
ATOM 3771 N N . LYS A 1 485 ? 22.766 40.5 6.035 1 94.31 485 LYS A N 1
ATOM 3772 C CA . LYS A 1 485 ? 24.031 40.906 6.645 1 94.31 485 LYS A CA 1
ATOM 3773 C C . LYS A 1 485 ? 24.578 39.812 7.562 1 94.31 485 LYS A C 1
ATOM 3775 O O . LYS A 1 485 ? 23.812 39.188 8.305 1 94.31 485 LYS A O 1
ATOM 3780 N N . CYS A 1 486 ? 25.844 39.656 7.531 1 94.06 486 CYS A N 1
ATOM 3781 C CA . CYS A 1 486 ? 26.516 38.625 8.289 1 94.06 486 CYS A CA 1
ATOM 3782 C C . CYS A 1 486 ? 26.281 38.781 9.781 1 94.06 486 CYS A C 1
ATOM 3784 O O . CYS A 1 486 ? 26.422 39.906 10.312 1 94.06 486 CYS A O 1
ATOM 3786 N N . GLY A 1 487 ? 25.859 37.656 10.422 1 92.5 487 GLY A N 1
ATOM 3787 C CA . GLY A 1 487 ? 25.75 37.625 11.875 1 92.5 487 GLY A CA 1
ATOM 3788 C C . GLY A 1 487 ? 24.516 38.312 12.406 1 92.5 487 GLY A C 1
ATOM 3789 O O . GLY A 1 487 ? 24.375 38.5 13.617 1 92.5 487 GLY A O 1
ATOM 3790 N N . THR A 1 488 ? 23.672 38.75 11.492 1 93.88 488 THR A N 1
ATOM 3791 C CA . THR A 1 488 ? 22.469 39.469 11.93 1 93.88 488 THR A CA 1
ATOM 3792 C C . THR A 1 488 ? 21.219 38.688 11.539 1 93.88 488 THR A C 1
ATOM 3794 O O . THR A 1 488 ? 21.281 37.719 10.797 1 93.88 488 THR A O 1
ATOM 3797 N N . VAL A 1 489 ? 20.109 39.156 12.141 1 94.06 489 VAL A N 1
ATOM 3798 C CA . VAL A 1 489 ? 18.812 38.531 11.906 1 94.06 489 VAL A CA 1
ATOM 3799 C C . VAL A 1 489 ? 17.984 39.375 10.953 1 94.06 489 VAL A C 1
ATOM 3801 O O . VAL A 1 489 ? 17.781 40.562 11.188 1 94.06 489 VAL A O 1
ATOM 3804 N N . THR A 1 490 ? 17.578 38.781 9.836 1 94.94 490 THR A N 1
ATOM 3805 C CA . THR A 1 490 ? 16.656 39.406 8.891 1 94.94 490 THR A CA 1
ATOM 3806 C C . THR A 1 490 ? 15.289 38.75 8.938 1 94.94 490 THR A C 1
ATOM 3808 O O . THR A 1 490 ? 15.195 37.531 8.797 1 94.94 490 THR A O 1
ATOM 3811 N N . ALA A 1 491 ? 14.227 39.5 9.156 1 93.38 491 ALA A N 1
ATOM 3812 C CA . ALA A 1 491 ? 12.867 38.969 9.195 1 93.38 491 ALA A CA 1
ATOM 3813 C C . ALA A 1 491 ? 12.156 39.188 7.863 1 93.38 491 ALA A C 1
ATOM 3815 O O . ALA A 1 491 ? 12.219 40.281 7.293 1 93.38 491 ALA A O 1
ATOM 3816 N N . LEU A 1 492 ? 11.648 38.156 7.355 1 92.19 492 LEU A N 1
ATOM 3817 C CA . LEU A 1 492 ? 10.867 38.219 6.125 1 92.19 492 LEU A CA 1
ATOM 3818 C C . LEU A 1 492 ? 9.375 38.156 6.43 1 92.19 492 LEU A C 1
ATOM 3820 O O . LEU A 1 492 ? 8.891 37.156 7 1 92.19 492 LEU A O 1
ATOM 3824 N N . VAL A 1 493 ? 8.656 39.25 6.078 1 87.81 493 VAL A N 1
ATOM 3825 C CA . VAL A 1 493 ? 7.234 39.344 6.383 1 87.81 493 VAL A CA 1
ATOM 3826 C C . VAL A 1 493 ? 6.453 39.656 5.109 1 87.81 493 VAL A C 1
ATOM 3828 O O . VAL A 1 493 ? 7.008 40.188 4.152 1 87.81 493 VAL A O 1
ATOM 3831 N N . GLY A 1 494 ? 5.246 39.25 5.074 1 82.31 494 GLY A N 1
ATOM 3832 C CA . GLY A 1 494 ? 4.367 39.469 3.934 1 82.31 494 GLY A CA 1
ATOM 3833 C C . GLY A 1 494 ? 3.152 38.562 3.936 1 82.31 494 GLY A C 1
ATOM 3834 O O . GLY A 1 494 ? 3.059 37.625 4.75 1 82.31 494 GLY A O 1
ATOM 3835 N N . PRO A 1 495 ? 2.301 38.875 3.076 1 75.62 495 PRO A N 1
ATOM 3836 C CA . PRO A 1 495 ? 1.103 38.031 3.004 1 75.62 495 PRO A CA 1
ATOM 3837 C C . PRO A 1 495 ? 1.395 36.625 2.48 1 75.62 495 PRO A C 1
ATOM 3839 O O . PRO A 1 495 ? 2.486 36.375 1.965 1 75.62 495 PRO A O 1
ATOM 3842 N N . SER A 1 496 ? 0.467 35.719 2.736 1 71.69 496 SER A N 1
ATOM 3843 C CA . SER A 1 496 ? 0.613 34.375 2.234 1 71.69 496 SER A CA 1
ATOM 3844 C C . SER A 1 496 ? 0.677 34.344 0.711 1 71.69 496 SER A C 1
ATOM 3846 O O . SER A 1 496 ? -0.063 35.062 0.042 1 71.69 496 SER A O 1
ATOM 3848 N N . GLY A 1 497 ? 1.603 33.594 0.191 1 73.5 497 GLY A N 1
ATOM 3849 C CA . GLY A 1 497 ? 1.749 33.469 -1.251 1 73.5 497 GLY A CA 1
ATOM 3850 C C . GLY A 1 497 ? 2.674 34.531 -1.839 1 73.5 497 GLY A C 1
ATOM 3851 O O . GLY A 1 497 ? 2.889 34.562 -3.053 1 73.5 497 GLY A O 1
ATOM 3852 N N . ALA A 1 498 ? 3.186 35.312 -0.943 1 80.06 498 ALA A N 1
ATOM 3853 C CA . ALA A 1 498 ? 4.031 36.406 -1.426 1 80.06 498 ALA A CA 1
ATOM 3854 C C . ALA A 1 498 ? 5.379 35.875 -1.913 1 80.06 498 ALA A C 1
ATOM 3856 O O . ALA A 1 498 ? 6.109 36.562 -2.613 1 80.06 498 ALA A O 1
ATOM 3857 N N . GLY A 1 499 ? 5.715 34.594 -1.573 1 86 499 GLY A N 1
ATOM 3858 C CA . GLY A 1 499 ? 6.965 34.031 -2.037 1 86 499 GLY A CA 1
ATOM 3859 C C . GLY A 1 499 ? 7.953 33.781 -0.917 1 86 499 GLY A C 1
ATOM 3860 O O . GLY A 1 499 ? 9.102 33.406 -1.169 1 86 499 GLY A O 1
ATOM 3861 N N . LYS A 1 500 ? 7.594 33.969 0.291 1 88 500 LYS A N 1
ATOM 3862 C CA . LYS A 1 500 ? 8.477 33.812 1.441 1 88 500 LYS A CA 1
ATOM 3863 C C . LYS A 1 500 ? 9.078 32.406 1.503 1 88 500 LYS A C 1
ATOM 3865 O O . LYS A 1 500 ? 10.289 32.25 1.634 1 88 500 LYS A O 1
ATOM 3870 N N . SER A 1 501 ? 8.234 31.391 1.362 1 86.38 501 SER A N 1
ATOM 3871 C CA . SER A 1 501 ? 8.703 30.016 1.425 1 86.38 501 SER A CA 1
ATOM 3872 C C . SER A 1 501 ? 9.609 29.688 0.246 1 86.38 501 SER A C 1
ATOM 3874 O O . SER A 1 501 ? 10.508 28.844 0.364 1 86.38 501 SER A O 1
ATOM 3876 N N . THR A 1 502 ? 9.359 30.297 -0.854 1 90.31 502 THR A N 1
ATOM 3877 C CA . THR A 1 502 ? 10.188 30.078 -2.037 1 90.31 502 THR A CA 1
ATOM 3878 C C . THR A 1 502 ? 11.609 30.594 -1.802 1 90.31 502 THR A C 1
ATOM 3880 O O . THR A 1 502 ? 12.57 29.969 -2.244 1 90.31 502 THR A O 1
ATOM 3883 N N . VAL A 1 503 ? 11.695 31.703 -1.111 1 93.31 503 VAL A N 1
ATOM 3884 C CA . VAL A 1 503 ? 13.016 32.25 -0.791 1 93.31 503 VAL A CA 1
ATOM 3885 C C . VAL A 1 503 ? 13.789 31.234 0.064 1 93.31 503 VAL A C 1
ATOM 3887 O O . VAL A 1 503 ? 14.984 31.031 -0.145 1 93.31 503 VAL A O 1
ATOM 3890 N N . VAL A 1 504 ? 13.094 30.609 0.975 1 91.5 504 VAL A N 1
ATOM 3891 C CA . VAL A 1 504 ? 13.703 29.625 1.853 1 91.5 504 VAL A CA 1
ATOM 3892 C C . VAL A 1 504 ? 14.188 28.438 1.026 1 91.5 504 VAL A C 1
ATOM 3894 O O . VAL A 1 504 ? 15.289 27.922 1.249 1 91.5 504 VAL A O 1
ATOM 3897 N N . GLN A 1 505 ? 13.461 28.016 0.098 1 91.62 505 GLN A N 1
ATOM 3898 C CA . GLN A 1 505 ? 13.812 26.859 -0.737 1 91.62 505 GLN A CA 1
ATOM 3899 C C . GLN A 1 505 ? 15.023 27.172 -1.61 1 91.62 505 GLN A C 1
ATOM 3901 O O . GLN A 1 505 ? 15.852 26.281 -1.861 1 91.62 505 GLN A O 1
ATOM 3906 N N . LEU A 1 506 ? 15.07 28.375 -2.061 1 93.44 506 LEU A N 1
ATOM 3907 C CA . LEU A 1 506 ? 16.188 28.781 -2.904 1 93.44 506 LEU A CA 1
ATOM 3908 C C . LEU A 1 506 ? 17.469 28.906 -2.082 1 93.44 506 LEU A C 1
ATOM 3910 O O . LEU A 1 506 ? 18.547 28.5 -2.529 1 93.44 506 LEU A O 1
ATOM 3914 N N . LEU A 1 507 ? 17.297 29.453 -0.899 1 93.62 507 LEU A N 1
ATOM 3915 C CA . LEU A 1 507 ? 18.453 29.609 -0.032 1 93.62 507 LEU A CA 1
ATOM 3916 C C . LEU A 1 507 ? 19.016 28.25 0.399 1 93.62 507 LEU A C 1
ATOM 3918 O O . LEU A 1 507 ? 20.203 28.125 0.645 1 93.62 507 LEU A O 1
ATOM 3922 N N . SER A 1 508 ? 18.156 27.312 0.511 1 92.62 508 SER A N 1
ATOM 3923 C CA . SER A 1 508 ? 18.562 25.953 0.861 1 92.62 508 SER A CA 1
ATOM 3924 C C . SER A 1 508 ? 19.062 25.188 -0.364 1 92.62 508 SER A C 1
ATOM 3926 O O . SER A 1 508 ? 19.484 24.031 -0.254 1 92.62 508 SER A O 1
ATOM 3928 N N . ARG A 1 509 ? 18.953 25.75 -1.491 1 90.62 509 ARG A N 1
ATOM 3929 C CA . ARG A 1 509 ? 19.391 25.219 -2.779 1 90.62 509 ARG A CA 1
ATOM 3930 C C . ARG A 1 509 ? 18.641 23.938 -3.127 1 90.62 509 ARG A C 1
ATOM 3932 O O . ARG A 1 509 ? 19.219 23 -3.676 1 90.62 509 ARG A O 1
ATOM 3939 N N . PHE A 1 510 ? 17.469 23.891 -2.639 1 89.88 510 PHE A N 1
ATOM 3940 C CA . PHE A 1 510 ? 16.594 22.828 -3.141 1 89.88 510 PHE A CA 1
ATOM 3941 C C . PHE A 1 510 ? 16.25 23.062 -4.609 1 89.88 510 PHE A C 1
ATOM 3943 O O . PHE A 1 510 ? 16.062 22.109 -5.363 1 89.88 510 PHE A O 1
ATOM 3950 N N . TYR A 1 511 ? 16.141 24.344 -4.902 1 89.81 511 TYR A N 1
ATOM 3951 C CA . TYR A 1 511 ? 15.938 24.797 -6.273 1 89.81 511 TYR A CA 1
ATOM 3952 C C . TYR A 1 511 ? 16.984 25.844 -6.656 1 89.81 511 TYR A C 1
ATOM 3954 O O . TYR A 1 511 ? 17.625 26.422 -5.789 1 89.81 511 TYR A O 1
ATOM 3962 N N . GLU A 1 512 ? 17.125 25.953 -7.918 1 90.06 512 GLU A N 1
ATOM 3963 C CA . GLU A 1 512 ? 18 26.984 -8.438 1 90.06 512 GLU A CA 1
ATOM 3964 C C . GLU A 1 512 ? 17.203 28.078 -9.164 1 90.06 512 GLU A C 1
ATOM 3966 O O . GLU A 1 512 ? 16.219 27.781 -9.836 1 90.06 512 GLU A O 1
ATOM 3971 N N . PRO A 1 513 ? 17.625 29.281 -8.914 1 93.19 513 PRO A N 1
ATOM 3972 C CA . PRO A 1 513 ? 16.906 30.359 -9.586 1 93.19 513 PRO A CA 1
ATOM 3973 C C . PRO A 1 513 ? 17.031 30.297 -11.109 1 93.19 513 PRO A C 1
ATOM 3975 O O . PRO A 1 513 ? 18.031 29.797 -11.633 1 93.19 513 PRO A O 1
ATOM 3978 N N . ILE A 1 514 ? 16.031 30.75 -11.789 1 91.25 514 ILE A N 1
ATOM 3979 C CA . ILE A 1 514 ? 16 30.766 -13.242 1 91.25 514 ILE A CA 1
ATOM 3980 C C . ILE A 1 514 ? 16.906 31.891 -13.758 1 91.25 514 ILE A C 1
ATOM 3982 O O . ILE A 1 514 ? 17.688 31.688 -14.688 1 91.25 514 ILE A O 1
ATOM 3986 N N . SER A 1 515 ? 16.641 33.031 -13.242 1 93 515 SER A N 1
ATOM 3987 C CA . SER A 1 515 ? 17.484 34.188 -13.508 1 93 515 SER A CA 1
ATOM 3988 C C . SER A 1 515 ? 17.938 34.875 -12.219 1 93 515 SER A C 1
ATOM 3990 O O . SER A 1 515 ? 17.297 34.719 -11.18 1 93 515 SER A O 1
ATOM 3992 N N . GLY A 1 516 ? 19.125 35.438 -12.273 1 93.19 516 GLY A N 1
ATOM 3993 C CA . GLY A 1 516 ? 19.703 36 -11.062 1 93.19 516 GLY A CA 1
ATOM 3994 C C . GLY A 1 516 ? 20.625 35.031 -10.344 1 93.19 516 GLY A C 1
ATOM 3995 O O . GLY A 1 516 ? 20.938 33.938 -10.859 1 93.19 516 GLY A O 1
ATOM 3996 N N . CYS A 1 517 ? 21.156 35.5 -9.203 1 93.94 517 CYS A N 1
ATOM 3997 C CA . CYS A 1 517 ? 22.078 34.594 -8.508 1 93.94 517 CYS A CA 1
ATOM 3998 C C . CYS A 1 517 ? 22.047 34.844 -7.004 1 93.94 517 CYS A C 1
ATOM 4000 O O . CYS A 1 517 ? 21.594 35.906 -6.559 1 93.94 517 CYS A O 1
ATOM 4002 N N . ILE A 1 518 ? 22.391 33.906 -6.309 1 94.62 518 ILE A N 1
ATOM 4003 C CA . ILE A 1 518 ? 22.609 33.969 -4.871 1 94.62 518 ILE A CA 1
ATOM 4004 C C . ILE A 1 518 ? 24.109 33.875 -4.566 1 94.62 518 ILE A C 1
ATOM 4006 O O . ILE A 1 518 ? 24.797 33 -5.051 1 94.62 518 ILE A O 1
ATOM 4010 N N . THR A 1 519 ? 24.594 34.875 -3.822 1 93.88 519 THR A N 1
ATOM 4011 C CA . THR A 1 519 ? 26.031 34.938 -3.555 1 93.88 519 THR A CA 1
ATOM 4012 C C . THR A 1 519 ? 26.297 34.938 -2.053 1 93.88 519 THR A C 1
ATOM 4014 O O . THR A 1 519 ? 25.469 35.375 -1.266 1 93.88 519 THR A O 1
ATOM 4017 N N . VAL A 1 520 ? 27.391 34.281 -1.69 1 91.94 520 VAL A N 1
ATOM 4018 C CA . VAL A 1 520 ? 27.938 34.344 -0.334 1 91.94 520 VAL A CA 1
ATOM 4019 C C . VAL A 1 520 ? 29.312 35 -0.348 1 91.94 520 VAL A C 1
ATOM 4021 O O . VAL A 1 520 ? 30.219 34.531 -1.043 1 91.94 520 VAL A O 1
ATOM 4024 N N . ALA A 1 521 ? 29.484 36 0.334 1 89.94 521 ALA A N 1
ATOM 4025 C CA . ALA A 1 521 ? 30.719 36.781 0.318 1 89.94 521 ALA A CA 1
ATOM 4026 C C . ALA A 1 521 ? 31.141 37.125 -1.109 1 89.94 521 ALA A C 1
ATOM 4028 O O . ALA A 1 521 ? 32.312 37.062 -1.459 1 89.94 521 ALA A O 1
ATOM 4029 N N . GLY A 1 522 ? 30.141 37.281 -1.93 1 87.38 522 GLY A N 1
ATOM 4030 C CA . GLY A 1 522 ? 30.406 37.688 -3.293 1 87.38 522 GLY A CA 1
ATOM 4031 C C . GLY A 1 522 ? 30.562 36.562 -4.266 1 87.38 522 GLY A C 1
ATOM 4032 O O . GLY A 1 522 ? 30.578 36.75 -5.48 1 87.38 522 GLY A O 1
ATOM 4033 N N . GLU A 1 523 ? 30.625 35.406 -3.797 1 88.75 523 GLU A N 1
ATOM 4034 C CA . GLU A 1 523 ? 30.781 34.219 -4.664 1 88.75 523 GLU A CA 1
ATOM 4035 C C . GLU A 1 523 ? 29.438 33.531 -4.895 1 88.75 523 GLU A C 1
ATOM 4037 O O . GLU A 1 523 ? 28.641 33.375 -3.963 1 88.75 523 GLU A O 1
ATOM 4042 N N . ASP A 1 524 ? 29.281 33.125 -6.082 1 90 524 ASP A N 1
ATOM 4043 C CA . ASP A 1 524 ? 28.047 32.438 -6.445 1 90 524 ASP A CA 1
ATOM 4044 C C . ASP A 1 524 ? 27.953 31.062 -5.781 1 90 524 ASP A C 1
ATOM 4046 O O . ASP A 1 524 ? 28.922 30.297 -5.805 1 90 524 ASP A O 1
ATOM 4050 N N . VAL A 1 525 ? 26.828 30.781 -5.184 1 88.56 525 VAL A N 1
ATOM 4051 C CA . VAL A 1 525 ? 26.625 29.531 -4.441 1 88.56 525 VAL A CA 1
ATOM 4052 C C . VAL A 1 525 ? 26.672 28.344 -5.395 1 88.56 525 VAL A C 1
ATOM 4054 O O . VAL A 1 525 ? 26.969 27.219 -4.977 1 88.56 525 VAL A O 1
ATOM 4057 N N . ARG A 1 526 ? 26.5 28.484 -6.773 1 87.69 526 ARG A N 1
ATOM 4058 C CA . ARG A 1 526 ? 26.484 27.422 -7.777 1 87.69 526 ARG A CA 1
ATOM 4059 C C . ARG A 1 526 ? 27.891 26.906 -8.047 1 87.69 526 ARG A C 1
ATOM 4061 O O . ARG A 1 526 ? 28.062 25.828 -8.617 1 87.69 526 ARG A O 1
ATOM 4068 N N . THR A 1 527 ? 28.734 27.609 -7.488 1 81.31 527 THR A N 1
ATOM 4069 C CA . THR A 1 527 ? 30.125 27.188 -7.688 1 81.31 527 THR A CA 1
ATOM 4070 C C . THR A 1 527 ? 30.531 26.172 -6.629 1 81.31 527 THR A C 1
ATOM 4072 O O . THR A 1 527 ? 31.547 25.484 -6.777 1 81.31 527 THR A O 1
ATOM 4075 N N . PHE A 1 528 ? 29.75 26.078 -5.598 1 81.38 528 PHE A N 1
ATOM 4076 C CA . PHE A 1 528 ? 30.062 25.125 -4.531 1 81.38 528 PHE A CA 1
ATOM 4077 C C . PHE A 1 528 ? 29.234 23.859 -4.676 1 81.38 528 PHE A C 1
ATOM 4079 O O . PHE A 1 528 ? 28.203 23.859 -5.352 1 81.38 528 PHE A O 1
ATOM 4086 N N . ASP A 1 529 ? 29.734 22.875 -3.99 1 79.19 529 ASP A N 1
ATOM 4087 C CA . ASP A 1 529 ? 29 21.625 -3.967 1 79.19 529 ASP A CA 1
ATOM 4088 C C . ASP A 1 529 ? 27.781 21.703 -3.055 1 79.19 529 ASP A C 1
ATOM 4090 O O . ASP A 1 529 ? 27.812 22.391 -2.031 1 79.19 529 ASP A O 1
ATOM 4094 N N . LYS A 1 530 ? 26.734 21.016 -3.447 1 81.94 530 LYS A N 1
ATOM 4095 C CA . LYS A 1 530 ? 25.5 21.062 -2.68 1 81.94 530 LYS A CA 1
ATOM 4096 C C . LYS A 1 530 ? 25.672 20.406 -1.313 1 81.94 530 LYS A C 1
ATOM 4098 O O . LYS A 1 530 ? 25.031 20.812 -0.341 1 81.94 530 LYS A O 1
ATOM 4103 N N . SER A 1 531 ? 26.516 19.438 -1.307 1 80.56 531 SER A N 1
ATOM 4104 C CA . SER A 1 531 ? 26.734 18.781 -0.025 1 80.56 531 SER A CA 1
ATOM 4105 C C . SER A 1 531 ? 27.453 19.703 0.956 1 80.56 531 SER A C 1
ATOM 4107 O O . SER A 1 531 ? 27.156 19.688 2.154 1 80.56 531 SER A O 1
ATOM 4109 N N . GLU A 1 532 ? 28.297 20.453 0.449 1 82.25 532 GLU A N 1
ATOM 4110 C CA . GLU A 1 532 ? 29 21.422 1.288 1 82.25 532 GLU A CA 1
ATOM 4111 C C . GLU A 1 532 ? 28.062 22.547 1.722 1 82.25 532 GLU A C 1
ATOM 4113 O O . GLU A 1 532 ? 28.156 23.031 2.855 1 82.25 532 GLU A O 1
ATOM 4118 N N . TRP A 1 533 ? 27.281 22.953 0.791 1 88 533 TRP A N 1
ATOM 4119 C CA . TRP A 1 533 ? 26.312 24 1.124 1 88 533 TRP A CA 1
ATOM 4120 C C . TRP A 1 533 ? 25.344 23.516 2.207 1 88 533 TRP A C 1
ATOM 4122 O O . TRP A 1 533 ? 24.969 24.281 3.092 1 88 533 TRP A O 1
ATOM 4132 N N . ALA A 1 534 ? 25 22.297 2.098 1 88 534 ALA A N 1
ATOM 4133 C CA . ALA A 1 534 ? 24.078 21.734 3.08 1 88 534 ALA A CA 1
ATOM 4134 C C . ALA A 1 534 ? 24.703 21.734 4.473 1 88 534 ALA A C 1
ATOM 4136 O O . ALA A 1 534 ? 23.984 21.828 5.477 1 88 534 ALA A O 1
ATOM 4137 N N . GLN A 1 535 ? 26 21.703 4.496 1 87.31 535 GLN A N 1
ATOM 4138 C CA . GLN A 1 535 ? 26.672 21.688 5.789 1 87.31 535 GLN A CA 1
ATOM 4139 C C . GLN A 1 535 ? 26.688 23.078 6.426 1 87.31 535 GLN A C 1
ATOM 4141 O O . GLN A 1 535 ? 26.719 23.203 7.648 1 87.31 535 GLN A O 1
ATOM 4146 N N . VAL A 1 536 ? 26.578 24.047 5.613 1 91.56 536 VAL A N 1
ATOM 4147 C CA . VAL A 1 536 ? 26.734 25.406 6.141 1 91.56 536 VAL A CA 1
ATOM 4148 C C . VAL A 1 536 ? 25.359 26.031 6.371 1 91.56 536 VAL A C 1
ATOM 4150 O O . VAL A 1 536 ? 25.234 27.062 7.035 1 91.56 536 VAL A O 1
ATOM 4153 N N . VAL A 1 537 ? 24.328 25.375 5.938 1 93.56 537 VAL A N 1
ATOM 4154 C CA . VAL A 1 537 ? 22.984 25.922 6.09 1 93.56 537 VAL A CA 1
ATOM 4155 C C . VAL A 1 537 ? 22.141 24.984 6.961 1 93.56 537 VAL A C 1
ATOM 4157 O O . VAL A 1 537 ? 22.156 23.766 6.766 1 93.56 537 VAL A O 1
ATOM 4160 N N . SER A 1 538 ? 21.5 25.531 7.949 1 92.56 538 SER A N 1
ATOM 4161 C CA . SER A 1 538 ? 20.562 24.781 8.773 1 92.56 538 SER A CA 1
ATOM 4162 C C . SER A 1 538 ? 19.141 25.344 8.625 1 92.56 538 SER A C 1
ATOM 4164 O O . SER A 1 538 ? 18.953 26.562 8.594 1 92.56 538 SER A O 1
ATOM 4166 N N . ILE A 1 539 ? 18.188 24.438 8.43 1 91.69 539 ILE A N 1
ATOM 4167 C CA . ILE A 1 539 ? 16.812 24.859 8.219 1 91.69 539 ILE A CA 1
ATOM 4168 C C . ILE A 1 539 ? 15.914 24.25 9.289 1 91.69 539 ILE A C 1
ATOM 4170 O O . ILE A 1 539 ? 16.047 23.062 9.625 1 91.69 539 ILE A O 1
ATOM 4174 N N . VAL A 1 540 ? 15.156 25.047 9.898 1 88.94 540 VAL A N 1
ATOM 4175 C CA . VAL A 1 540 ? 14.086 24.609 10.789 1 88.94 540 VAL A CA 1
ATOM 4176 C C . VAL A 1 540 ? 12.734 24.922 10.164 1 88.94 540 VAL A C 1
ATOM 4178 O O . VAL A 1 540 ? 12.344 26.094 10.07 1 88.94 540 VAL A O 1
ATOM 4181 N N . ASN A 1 541 ? 12.023 23.938 9.789 1 85.69 541 ASN A N 1
ATOM 4182 C CA . ASN A 1 541 ? 10.766 24.094 9.062 1 85.69 541 ASN A CA 1
ATOM 4183 C C . ASN A 1 541 ? 9.594 24.297 10.016 1 85.69 541 ASN A C 1
ATOM 4185 O O . ASN A 1 541 ? 9.727 24.109 11.227 1 85.69 541 ASN A O 1
ATOM 4189 N N . GLN A 1 542 ? 8.469 24.688 9.336 1 74.31 542 GLN A N 1
ATOM 4190 C CA . GLN A 1 542 ? 7.23 24.906 10.078 1 74.31 542 GLN A CA 1
ATOM 4191 C C . GLN A 1 542 ? 6.73 23.609 10.695 1 74.31 542 GLN A C 1
ATOM 4193 O O . GLN A 1 542 ? 6.336 23.578 11.867 1 74.31 542 GLN A O 1
ATOM 4198 N N . GLU A 1 543 ? 6.828 22.562 9.875 1 76.81 543 GLU A N 1
ATOM 4199 C CA . GLU A 1 543 ? 6.477 21.234 10.344 1 76.81 543 GLU A CA 1
ATOM 4200 C C . GLU A 1 543 ? 7.652 20.266 10.203 1 76.81 543 GLU A C 1
ATOM 4202 O O . GLU A 1 543 ? 7.785 19.594 9.18 1 76.81 543 GLU A O 1
ATOM 4207 N N . PRO A 1 544 ? 8.367 20.188 11.367 1 84.12 544 PRO A N 1
ATOM 4208 C CA . PRO A 1 544 ? 9.547 19.328 11.266 1 84.12 544 PRO A CA 1
ATOM 4209 C C . PRO A 1 544 ? 9.18 17.844 11.148 1 84.12 544 PRO A C 1
ATOM 4211 O O . PRO A 1 544 ? 8.219 17.391 11.781 1 84.12 544 PRO A O 1
ATOM 4214 N N . VAL A 1 545 ? 9.914 17.156 10.344 1 84.19 545 VAL A N 1
ATOM 4215 C CA . VAL A 1 545 ? 9.727 15.727 10.148 1 84.19 545 VAL A CA 1
ATOM 4216 C C . VAL A 1 545 ? 10.82 14.961 10.875 1 84.19 545 VAL A C 1
ATOM 4218 O O . VAL A 1 545 ? 12.008 15.258 10.719 1 84.19 545 VAL A O 1
ATOM 4221 N N . LEU A 1 546 ? 10.438 14.109 11.797 1 86.06 546 LEU A N 1
ATOM 4222 C CA . LEU A 1 546 ? 11.383 13.258 12.516 1 86.06 546 LEU A CA 1
ATOM 4223 C C . LEU A 1 546 ? 11.367 11.844 11.945 1 86.06 546 LEU A C 1
ATOM 4225 O O . LEU A 1 546 ? 10.344 11.375 11.453 1 86.06 546 LEU A O 1
ATOM 4229 N N . PHE A 1 547 ? 12.516 11.25 11.992 1 86 547 PHE A N 1
ATOM 4230 C CA . PHE A 1 547 ? 12.625 9.859 11.555 1 86 547 PHE A CA 1
ATOM 4231 C C . PHE A 1 547 ? 12.078 8.914 12.617 1 86 547 PHE A C 1
ATOM 4233 O O . PHE A 1 547 ? 12.008 9.266 13.797 1 86 547 PHE A O 1
ATOM 4240 N N . SER A 1 548 ? 11.719 7.723 12.148 1 83.25 548 SER A N 1
ATOM 4241 C CA . SER A 1 548 ? 11.18 6.73 13.07 1 83.25 548 SER A CA 1
ATOM 4242 C C . SER A 1 548 ? 12.289 6.016 13.836 1 83.25 548 SER A C 1
ATOM 4244 O O . SER A 1 548 ? 12.422 4.793 13.75 1 83.25 548 SER A O 1
ATOM 4246 N N . VAL A 1 549 ? 13.055 6.707 14.469 1 87 549 VAL A N 1
ATOM 4247 C CA . VAL A 1 549 ? 14.148 6.223 15.312 1 87 549 VAL A CA 1
ATOM 4248 C C . VAL A 1 549 ? 14.07 6.871 16.688 1 87 549 VAL A C 1
ATOM 4250 O O . VAL A 1 549 ? 13.047 7.457 17.047 1 87 549 VAL A O 1
ATOM 4253 N N . SER A 1 550 ? 15.125 6.707 17.484 1 91 550 SER A N 1
ATOM 4254 C CA . SER A 1 550 ? 15.125 7.246 18.844 1 91 550 SER A CA 1
ATOM 4255 C C . SER A 1 550 ? 15.312 8.758 18.828 1 91 550 SER A C 1
ATOM 4257 O O . SER A 1 550 ? 15.758 9.328 17.828 1 91 550 SER A O 1
ATOM 4259 N N . VAL A 1 551 ? 14.891 9.367 19.953 1 93.12 551 VAL A N 1
ATOM 4260 C CA . VAL A 1 551 ? 15.055 10.812 20.094 1 93.12 551 VAL A CA 1
ATOM 4261 C C . VAL A 1 551 ? 16.531 11.18 19.953 1 93.12 551 VAL A C 1
ATOM 4263 O O . VAL A 1 551 ? 16.875 12.164 19.297 1 93.12 551 VAL A O 1
ATOM 4266 N N . GLY A 1 552 ? 17.344 10.328 20.547 1 93 552 GLY A N 1
ATOM 4267 C CA . GLY A 1 552 ? 18.781 10.562 20.453 1 93 552 GLY A CA 1
ATOM 4268 C C . GLY A 1 552 ? 19.312 10.5 19.047 1 93 552 GLY A C 1
ATOM 4269 O O . GLY A 1 552 ? 20.125 11.336 18.641 1 93 552 GLY A O 1
ATOM 4270 N N . GLU A 1 553 ? 18.859 9.602 18.328 1 91.25 553 GLU A N 1
ATOM 4271 C CA . GLU A 1 553 ? 19.312 9.438 16.953 1 91.25 553 GLU A CA 1
ATOM 4272 C C . GLU A 1 553 ? 18.797 10.578 16.062 1 91.25 553 GLU A C 1
ATOM 4274 O O . GLU A 1 553 ? 19.469 10.977 15.109 1 91.25 553 GLU A O 1
ATOM 4279 N N . ASN A 1 554 ? 17.641 11.023 16.359 1 93 554 ASN A N 1
ATOM 4280 C CA . ASN A 1 554 ? 17.094 12.156 15.625 1 93 554 ASN A CA 1
ATOM 4281 C C . ASN A 1 554 ? 17.922 13.422 15.844 1 93 554 ASN A C 1
ATOM 4283 O O . ASN A 1 554 ? 18.156 14.188 14.906 1 93 554 ASN A O 1
ATOM 4287 N N . ILE A 1 555 ? 18.344 13.586 17.047 1 94.12 555 ILE A N 1
ATOM 4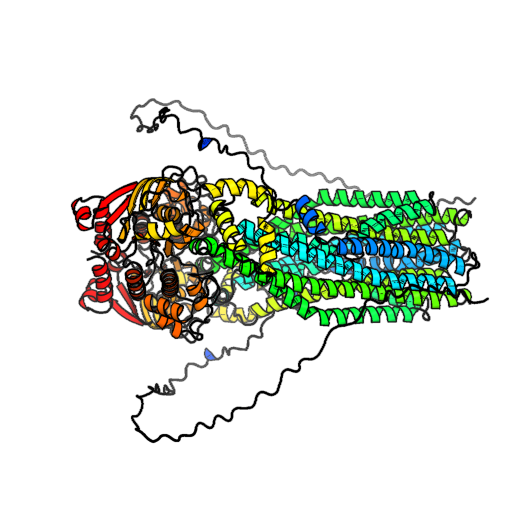288 C CA . ILE A 1 555 ? 19.188 14.742 17.344 1 94.12 555 ILE A CA 1
ATOM 4289 C C . ILE A 1 555 ? 20.562 14.555 16.719 1 94.12 555 ILE A C 1
ATOM 4291 O O . ILE A 1 555 ? 21.125 15.484 16.125 1 94.12 555 ILE A O 1
ATOM 4295 N N . ALA A 1 556 ? 21.016 13.336 16.75 1 92.62 556 ALA A N 1
ATOM 4296 C CA . ALA A 1 556 ? 22.344 13.031 16.203 1 92.62 556 ALA A CA 1
ATOM 4297 C C . ALA A 1 556 ? 22.359 13.172 14.688 1 92.62 556 ALA A C 1
ATOM 4299 O O . ALA A 1 556 ? 23.422 13.289 14.078 1 92.62 556 ALA A O 1
ATOM 4300 N N . TYR A 1 557 ? 21.219 13.219 14.086 1 90.19 557 TYR A N 1
ATOM 4301 C CA . TYR A 1 557 ? 21.109 13.352 12.641 1 90.19 557 TYR A CA 1
ATOM 4302 C C . TYR A 1 557 ? 21.594 14.719 12.18 1 90.19 557 TYR A C 1
ATOM 4304 O O . TYR A 1 557 ? 21.781 14.953 10.984 1 90.19 557 TYR A O 1
ATOM 4312 N N . GLY A 1 558 ? 21.844 15.57 13.047 1 87.75 558 GLY A N 1
ATOM 4313 C CA . GLY A 1 558 ? 22.5 16.828 12.703 1 87.75 558 GLY A CA 1
ATOM 4314 C C . GLY A 1 558 ? 23.875 16.625 12.086 1 87.75 558 GLY A C 1
ATOM 4315 O O . GLY A 1 558 ? 24.312 17.422 11.266 1 87.75 558 GLY A O 1
ATOM 4316 N N . LEU A 1 559 ? 24.484 15.625 12.586 1 88.88 559 LEU A N 1
ATOM 4317 C CA . LEU A 1 559 ? 25.766 15.18 12.031 1 88.88 559 LEU A CA 1
ATOM 4318 C C . LEU A 1 559 ? 25.688 13.711 11.609 1 88.88 559 LEU A C 1
ATOM 4320 O O . LEU A 1 559 ? 26.266 12.844 12.273 1 88.88 559 LEU A O 1
ATOM 4324 N N . PRO A 1 560 ? 25.141 13.469 10.453 1 78.62 560 PRO A N 1
ATOM 4325 C CA . PRO A 1 560 ? 24.812 12.094 10.07 1 78.62 560 PRO A CA 1
ATOM 4326 C C . PRO A 1 560 ? 26.062 11.234 9.828 1 78.62 560 PRO A C 1
ATOM 4328 O O . PRO A 1 560 ? 26.016 10.016 10.008 1 78.62 560 PRO A O 1
ATOM 4331 N N . ASP A 1 561 ? 27.125 11.773 9.484 1 75.38 561 ASP A N 1
ATOM 4332 C CA . ASP A 1 561 ? 28.297 10.984 9.094 1 75.38 561 ASP A CA 1
ATOM 4333 C C . ASP A 1 561 ? 29.297 10.883 10.242 1 75.38 561 ASP A C 1
ATOM 4335 O O . ASP A 1 561 ? 30.344 10.234 10.102 1 75.38 561 ASP A O 1
ATOM 4339 N N . GLU A 1 562 ? 28.859 11.578 11.32 1 77.62 562 GLU A N 1
ATOM 4340 C CA . GLU A 1 562 ? 29.812 11.586 12.43 1 77.62 562 GLU A CA 1
ATOM 4341 C C . GLU A 1 562 ? 29.281 10.789 13.609 1 77.62 562 GLU A C 1
ATOM 4343 O O . GLU A 1 562 ? 28.078 10.5 13.688 1 77.62 562 GLU A O 1
ATOM 4348 N N . ASP A 1 563 ? 30.234 10.305 14.32 1 81.44 563 ASP A N 1
ATOM 4349 C CA . ASP A 1 563 ? 29.859 9.672 15.578 1 81.44 563 ASP A CA 1
ATOM 4350 C C . ASP A 1 563 ? 29.672 10.711 16.688 1 81.44 563 ASP A C 1
ATOM 4352 O O . ASP A 1 563 ? 30.656 11.18 17.266 1 81.44 563 ASP A O 1
ATOM 4356 N N . VAL A 1 564 ? 28.469 11.055 16.875 1 87.94 564 VAL A N 1
ATOM 4357 C CA . VAL A 1 564 ? 28.156 12.094 17.844 1 87.94 564 VAL A CA 1
ATOM 4358 C C . VAL A 1 564 ? 28.109 11.5 19.25 1 87.94 564 VAL A C 1
ATOM 4360 O O . VAL A 1 564 ? 27.516 10.445 19.469 1 87.94 564 VAL A O 1
ATOM 4363 N N . SER A 1 565 ? 28.812 12.125 20.156 1 91.56 565 SER A N 1
ATOM 4364 C CA . SER A 1 565 ? 28.844 11.688 21.547 1 91.56 565 SER A CA 1
ATOM 4365 C C . SER A 1 565 ? 27.516 11.969 22.234 1 91.56 565 SER A C 1
ATOM 4367 O O . SER A 1 565 ? 26.797 12.898 21.859 1 91.56 565 SER A O 1
ATOM 4369 N N . LYS A 1 566 ? 27.25 11.203 23.188 1 92.88 566 LYS A N 1
ATOM 4370 C CA . LYS A 1 566 ? 26.031 11.383 23.969 1 92.88 566 LYS A CA 1
ATOM 4371 C C . LYS A 1 566 ? 26.031 12.727 24.688 1 92.88 566 LYS A C 1
ATOM 4373 O O . LYS A 1 566 ? 24.984 13.344 24.859 1 92.88 566 LYS A O 1
ATOM 4378 N N . GLU A 1 567 ? 27.156 13.141 25.016 1 93.06 567 GLU A N 1
ATOM 4379 C CA . GLU A 1 567 ? 27.281 14.422 25.719 1 93.06 567 GLU A CA 1
ATOM 4380 C C . GLU A 1 567 ? 26.875 15.578 24.812 1 93.06 567 GLU A C 1
ATOM 4382 O O . GLU A 1 567 ? 26.219 16.516 25.25 1 93.06 567 GLU A O 1
ATOM 4387 N N . ASP A 1 568 ? 27.281 15.477 23.625 1 93.94 568 ASP A N 1
ATOM 4388 C CA . ASP A 1 568 ? 26.938 16.531 22.672 1 93.94 568 ASP A CA 1
ATOM 4389 C C . ASP A 1 568 ? 25.438 16.547 22.391 1 93.94 568 ASP A C 1
ATOM 4391 O O . ASP A 1 568 ? 24.859 17.625 22.188 1 93.94 568 ASP A O 1
ATOM 4395 N N . ILE A 1 569 ? 24.859 15.461 22.406 1 95.31 569 ILE A N 1
ATOM 4396 C CA . ILE A 1 569 ? 23.422 15.344 22.188 1 95.31 569 ILE A CA 1
ATOM 4397 C C . ILE A 1 569 ? 22.672 15.992 23.344 1 95.31 569 ILE A C 1
ATOM 4399 O O . ILE A 1 569 ? 21.719 16.734 23.141 1 95.31 569 ILE A O 1
ATOM 4403 N N . ILE A 1 570 ? 23.172 15.719 24.5 1 95.88 570 ILE A N 1
ATOM 4404 C CA . ILE A 1 570 ? 22.531 16.25 25.703 1 95.88 570 ILE A CA 1
ATOM 4405 C C . ILE A 1 570 ? 22.703 17.766 25.75 1 95.88 570 ILE A C 1
ATOM 4407 O O . ILE A 1 570 ? 21.766 18.484 26.109 1 95.88 570 ILE A O 1
ATOM 4411 N N . LYS A 1 571 ? 23.828 18.219 25.406 1 94.56 571 LYS A N 1
ATOM 4412 C CA . LYS A 1 571 ? 24.094 19.656 25.375 1 94.56 571 LYS A CA 1
ATOM 4413 C C . LYS A 1 571 ? 23.141 20.359 24.391 1 94.56 571 LYS A C 1
ATOM 4415 O O . LYS A 1 571 ? 22.594 21.422 24.719 1 94.56 571 LYS A O 1
ATOM 4420 N N . ALA A 1 572 ? 23.016 19.828 23.25 1 94.81 572 ALA A N 1
ATOM 4421 C CA . ALA A 1 572 ? 22.125 20.406 22.25 1 94.81 572 ALA A CA 1
ATOM 4422 C C . ALA A 1 572 ? 20.672 20.375 22.719 1 94.81 572 ALA A C 1
ATOM 4424 O O . ALA A 1 572 ? 19.906 21.328 22.516 1 94.81 572 ALA A O 1
ATOM 4425 N N . ALA A 1 573 ? 20.297 19.328 23.359 1 95.88 573 ALA A N 1
ATOM 4426 C CA . ALA A 1 573 ? 18.938 19.188 23.859 1 95.88 573 ALA A CA 1
ATOM 4427 C C . ALA A 1 573 ? 18.656 20.203 24.969 1 95.88 573 ALA A C 1
ATOM 4429 O O . ALA A 1 573 ? 17.547 20.75 25.047 1 95.88 573 ALA A O 1
ATOM 4430 N N . LYS A 1 574 ? 19.578 20.406 25.797 1 94.94 574 LYS A N 1
ATOM 4431 C CA . LYS A 1 574 ? 19.438 21.391 26.875 1 94.94 574 LYS A CA 1
ATOM 4432 C C . LYS A 1 574 ? 19.297 22.812 26.297 1 94.94 574 LYS A C 1
ATOM 4434 O O . LYS A 1 574 ? 18.453 23.578 26.75 1 94.94 574 LYS A O 1
ATOM 4439 N N . ALA A 1 575 ? 20.078 23.031 25.328 1 92.56 575 ALA A N 1
ATOM 4440 C CA . ALA A 1 575 ? 20.047 24.344 24.703 1 92.56 575 ALA A CA 1
ATOM 4441 C C . ALA A 1 575 ? 18.703 24.594 24.016 1 92.56 575 ALA A C 1
ATOM 4443 O O . ALA A 1 575 ? 18.25 25.734 23.906 1 92.56 575 ALA A O 1
ATOM 4444 N N . ALA A 1 576 ? 18.109 23.594 23.562 1 93.62 576 ALA A N 1
ATOM 4445 C CA . ALA A 1 576 ? 16.828 23.703 22.859 1 93.62 576 ALA A CA 1
ATOM 4446 C C . ALA A 1 576 ? 15.664 23.531 23.828 1 93.62 576 ALA A C 1
ATOM 4448 O O . ALA A 1 576 ? 14.508 23.422 23.406 1 93.62 576 ALA A O 1
ATOM 4449 N N . ASN A 1 577 ? 15.93 23.453 25.094 1 92.69 577 ASN A N 1
ATOM 4450 C CA . ASN A 1 577 ? 14.906 23.25 26.109 1 92.69 577 ASN A CA 1
ATOM 4451 C C . ASN A 1 577 ? 14.156 21.938 25.906 1 92.69 577 ASN A C 1
ATOM 4453 O O . ASN A 1 577 ? 12.938 21.875 26.094 1 92.69 577 ASN A O 1
ATOM 4457 N N . ALA A 1 578 ? 14.805 20.984 25.344 1 92.69 578 ALA A N 1
ATOM 4458 C CA . ALA A 1 578 ? 14.164 19.719 25.062 1 92.69 578 ALA A CA 1
ATOM 4459 C C . ALA A 1 578 ? 14.586 18.656 26.078 1 92.69 578 ALA A C 1
ATOM 4461 O O . ALA A 1 578 ? 13.93 17.609 26.203 1 92.69 578 ALA A O 1
ATOM 4462 N N . HIS A 1 579 ? 15.57 18.906 26.859 1 93.31 579 HIS A N 1
ATOM 4463 C CA . HIS A 1 579 ? 16.172 17.922 27.75 1 93.31 579 HIS A CA 1
ATOM 4464 C C . HIS A 1 579 ? 15.164 17.453 28.797 1 93.31 579 HIS A C 1
ATOM 4466 O O . HIS A 1 579 ? 15.039 16.25 29.047 1 93.31 579 HIS A O 1
ATOM 4472 N N . ASP A 1 580 ? 14.484 18.375 29.344 1 89.25 580 ASP A N 1
ATOM 4473 C CA . ASP A 1 580 ? 13.586 18.062 30.453 1 89.25 580 ASP A CA 1
ATOM 4474 C C . ASP A 1 580 ? 12.469 17.125 30.016 1 89.25 580 ASP A C 1
ATOM 4476 O O . ASP A 1 580 ? 12.172 16.156 30.719 1 89.25 580 ASP A O 1
ATOM 4480 N N . PHE A 1 581 ? 11.844 17.422 28.875 1 87.06 581 PHE A N 1
ATOM 4481 C CA . PHE A 1 581 ? 10.75 16.547 28.484 1 87.06 581 PHE A CA 1
ATOM 4482 C C . PHE A 1 581 ? 11.273 15.211 27.984 1 87.06 581 PHE A C 1
ATOM 4484 O O . PHE A 1 581 ? 10.586 14.195 28.094 1 87.06 581 PHE A O 1
ATOM 4491 N N . ILE A 1 582 ? 12.5 15.148 27.5 1 92.19 582 ILE A N 1
ATOM 4492 C CA . ILE A 1 582 ? 13.086 13.906 27 1 92.19 582 ILE A CA 1
ATOM 4493 C C . ILE A 1 582 ? 13.344 12.953 28.156 1 92.19 582 ILE A C 1
ATOM 4495 O O . ILE A 1 582 ? 13.07 11.75 28.047 1 92.19 582 ILE A O 1
ATOM 4499 N N . ILE A 1 583 ? 13.836 13.508 29.203 1 89.62 583 ILE A N 1
ATOM 4500 C CA . ILE A 1 583 ? 14.148 12.695 30.359 1 89.62 583 ILE A CA 1
ATOM 4501 C C . ILE A 1 583 ? 12.859 12.188 31 1 89.62 583 ILE A C 1
ATOM 4503 O O . ILE A 1 583 ? 12.844 11.133 31.641 1 89.62 583 ILE A O 1
ATOM 4507 N N . SER A 1 584 ? 11.828 12.922 30.781 1 83.12 584 SER A N 1
ATOM 4508 C CA . SER A 1 584 ? 10.539 12.531 31.359 1 83.12 584 SER A CA 1
ATOM 4509 C C . SER A 1 584 ? 9.898 11.406 30.562 1 83.12 584 SER A C 1
ATOM 4511 O O . SER A 1 584 ? 8.984 10.734 31.047 1 83.12 584 SER A O 1
ATOM 4513 N N . LEU A 1 585 ? 10.398 11.125 29.438 1 84.94 585 LEU A N 1
ATOM 4514 C CA . LEU A 1 585 ? 9.906 10.008 28.625 1 84.94 585 LEU A CA 1
ATOM 4515 C C . LEU A 1 585 ? 10.383 8.68 29.203 1 84.94 585 LEU A C 1
ATOM 4517 O O . LEU A 1 585 ? 11.453 8.609 29.812 1 84.94 585 LEU A O 1
ATOM 4521 N N . PRO A 1 586 ? 9.695 7.602 29.047 1 79.69 586 PRO A N 1
ATOM 4522 C CA . PRO A 1 586 ? 10.016 6.312 29.656 1 79.69 586 PRO A CA 1
ATOM 4523 C C . PRO A 1 586 ? 11.414 5.816 29.297 1 79.69 586 PRO A C 1
ATOM 4525 O O . PRO A 1 586 ? 12.117 5.273 30.156 1 79.69 586 PRO A O 1
ATOM 4528 N N . GLN A 1 587 ? 11.891 6.008 28.141 1 89.5 587 GLN A N 1
ATOM 4529 C CA . GLN A 1 587 ? 13.203 5.523 27.734 1 89.5 587 GLN A CA 1
ATOM 4530 C C . GLN A 1 587 ? 14.156 6.68 27.469 1 89.5 587 GLN A C 1
ATOM 4532 O O . GLN A 1 587 ? 15.188 6.5 26.812 1 89.5 587 GLN A O 1
ATOM 4537 N N . GLY A 1 588 ? 13.742 7.781 27.875 1 90.88 588 GLY A N 1
ATOM 4538 C CA . GLY A 1 588 ? 14.609 8.938 27.703 1 90.88 588 GLY A CA 1
ATOM 4539 C C . GLY A 1 588 ? 14.992 9.188 26.266 1 90.88 588 GLY A C 1
ATOM 4540 O O . GLY A 1 588 ? 14.133 9.25 25.391 1 90.88 588 GLY A O 1
ATOM 4541 N N . TYR A 1 589 ? 16.328 9.172 26.094 1 93.06 589 TYR A N 1
ATOM 4542 C CA . TYR A 1 589 ? 16.859 9.484 24.766 1 93.06 589 TYR A CA 1
ATOM 4543 C C . TYR A 1 589 ? 16.688 8.297 23.828 1 93.06 589 TYR A C 1
ATOM 4545 O O . TYR A 1 589 ? 16.781 8.453 22.594 1 93.06 589 TYR A O 1
ATOM 4553 N N . ASP A 1 590 ? 16.391 7.238 24.344 1 90.81 590 ASP A N 1
ATOM 4554 C CA . ASP A 1 590 ? 16.25 6.031 23.547 1 90.81 590 ASP A CA 1
ATOM 4555 C C . ASP A 1 590 ? 14.781 5.789 23.172 1 90.81 590 ASP A C 1
ATOM 4557 O O . ASP A 1 590 ? 14.461 4.793 22.531 1 90.81 590 ASP A O 1
ATOM 4561 N N . THR A 1 591 ? 14.016 6.73 23.5 1 87.94 591 THR A N 1
ATOM 4562 C CA . THR A 1 591 ? 12.594 6.594 23.188 1 87.94 591 THR A CA 1
ATOM 4563 C C . THR A 1 591 ? 12.352 6.684 21.688 1 87.94 591 THR A C 1
ATOM 4565 O O . THR A 1 591 ? 12.891 7.57 21.016 1 87.94 591 THR A O 1
ATOM 4568 N N . LEU A 1 592 ? 11.625 5.805 21.219 1 85.56 592 LEU A N 1
ATOM 4569 C CA . LEU A 1 592 ? 11.242 5.824 19.812 1 85.56 592 LEU A CA 1
ATOM 4570 C C . LEU A 1 592 ? 10.141 6.848 19.547 1 85.56 592 LEU A C 1
ATOM 4572 O O . LEU A 1 592 ? 9.156 6.898 20.297 1 85.56 592 LEU A O 1
ATOM 4576 N N . VAL A 1 593 ? 10.289 7.703 18.578 1 82.75 593 VAL A N 1
ATOM 4577 C CA . VAL A 1 593 ? 9.367 8.812 18.359 1 82.75 593 VAL A CA 1
ATOM 4578 C C . VAL A 1 593 ? 8.242 8.375 17.422 1 82.75 593 VAL A C 1
ATOM 4580 O O . VAL A 1 593 ? 7.195 9.023 17.359 1 82.75 593 VAL A O 1
ATOM 4583 N N . GLY A 1 594 ? 8.359 7.301 16.797 1 72.38 594 GLY A N 1
ATOM 4584 C CA . GLY A 1 594 ? 7.316 6.84 15.891 1 72.38 594 GLY A CA 1
ATOM 4585 C C . GLY A 1 594 ? 7.422 7.441 14.5 1 72.38 594 GLY A C 1
ATOM 4586 O O . GLY A 1 594 ? 8.359 8.188 14.211 1 72.38 594 GLY A O 1
ATOM 4587 N N . GLU A 1 595 ? 6.352 7.203 13.695 1 70.25 595 GLU A N 1
ATOM 4588 C CA . GLU A 1 595 ? 6.336 7.711 12.32 1 70.25 595 GLU A CA 1
ATOM 4589 C C . GLU A 1 595 ? 6.121 9.219 12.297 1 70.25 595 GLU A C 1
ATOM 4591 O O . GLU A 1 595 ? 5.172 9.727 12.898 1 70.25 595 GLU A O 1
ATOM 4596 N N . ARG A 1 596 ? 7.016 9.891 11.688 1 70.5 596 ARG A N 1
ATOM 4597 C CA . ARG A 1 596 ? 6.992 11.344 11.531 1 70.5 596 ARG A CA 1
ATOM 4598 C C . ARG A 1 596 ? 6.848 12.031 12.883 1 70.5 596 ARG A C 1
ATOM 4600 O O . ARG A 1 596 ? 6.23 13.094 12.984 1 70.5 596 ARG A O 1
ATOM 4607 N N . GLY A 1 597 ? 7.309 11.367 13.953 1 70.75 597 GLY A N 1
ATOM 4608 C CA . GLY A 1 597 ? 7.262 11.945 15.281 1 70.75 597 GLY A CA 1
ATOM 4609 C C . GLY A 1 597 ? 5.859 11.992 15.867 1 70.75 597 GLY A C 1
ATOM 4610 O O . GLY A 1 597 ? 5.531 12.891 16.641 1 70.75 597 GLY A O 1
ATOM 4611 N N . GLY A 1 598 ? 5.039 11.109 15.453 1 65.44 598 GLY A N 1
ATOM 4612 C CA . GLY A 1 598 ? 3.629 11.133 15.812 1 65.44 598 GLY A CA 1
ATOM 4613 C C . GLY A 1 598 ? 3.391 10.969 17.297 1 65.44 598 GLY A C 1
ATOM 4614 O O . GLY A 1 598 ? 2.34 11.359 17.812 1 65.44 598 GLY A O 1
ATOM 4615 N N . LEU A 1 599 ? 4.398 10.555 18.062 1 67 599 LEU A N 1
ATOM 4616 C CA . LEU A 1 599 ? 4.23 10.281 19.484 1 67 599 LEU A CA 1
ATOM 4617 C C . LEU A 1 599 ? 4.566 11.508 20.312 1 67 599 LEU A C 1
ATOM 4619 O O . LEU A 1 599 ? 4.398 11.5 21.531 1 67 599 LEU A O 1
ATOM 4623 N N . LEU A 1 600 ? 5.07 12.586 19.625 1 76.06 600 LEU A N 1
ATOM 4624 C CA . LEU A 1 600 ? 5.457 13.812 20.312 1 76.06 600 LEU A CA 1
ATOM 4625 C C . LEU A 1 600 ? 4.477 14.938 20 1 76.06 600 LEU A C 1
ATOM 4627 O O . LEU A 1 600 ? 3.797 14.906 18.969 1 76.06 600 LEU A O 1
ATOM 4631 N N . SER A 1 601 ? 4.414 15.805 20.922 1 71.38 601 SER A N 1
ATOM 4632 C CA . SER A 1 601 ? 3.617 17 20.672 1 71.38 601 SER A CA 1
ATOM 4633 C C . SER A 1 601 ? 4.293 17.906 19.656 1 71.38 601 SER A C 1
ATOM 4635 O O . SER A 1 601 ? 5.477 17.734 19.359 1 71.38 601 SER A O 1
ATOM 4637 N N . GLY A 1 602 ? 3.488 18.812 19.031 1 76.19 602 GLY A N 1
ATOM 4638 C CA . GLY A 1 602 ? 4.043 19.75 18.078 1 76.19 602 GLY A CA 1
ATOM 4639 C C . GLY A 1 602 ? 5.223 20.531 18.625 1 76.19 602 GLY A C 1
ATOM 4640 O O . GLY A 1 602 ? 6.238 20.688 17.938 1 76.19 602 GLY A O 1
ATOM 4641 N N . GLY A 1 603 ? 5.055 21.062 19.844 1 80.12 603 GLY A N 1
ATOM 4642 C CA . GLY A 1 603 ? 6.137 21.812 20.469 1 80.12 603 GLY A CA 1
ATOM 4643 C C . GLY A 1 603 ? 7.363 20.969 20.75 1 80.12 603 GLY A C 1
ATOM 4644 O O . GLY A 1 603 ? 8.492 21.453 20.625 1 80.12 603 GLY A O 1
ATOM 4645 N N . GLN A 1 604 ? 7.109 19.703 21.141 1 82.69 604 GLN A N 1
ATOM 4646 C CA . GLN A 1 604 ? 8.219 18.797 21.406 1 82.69 604 GLN A CA 1
ATOM 4647 C C . GLN A 1 604 ? 8.984 18.469 20.141 1 82.69 604 GLN A C 1
ATOM 4649 O O . GLN A 1 604 ? 10.219 18.453 20.125 1 82.69 604 GLN A O 1
ATOM 4654 N N . ARG A 1 605 ? 8.289 18.25 19.109 1 88.75 605 ARG A N 1
ATOM 4655 C CA . ARG A 1 605 ? 8.922 17.953 17.828 1 88.75 605 ARG A CA 1
ATOM 4656 C C . ARG A 1 605 ? 9.781 19.125 17.359 1 88.75 605 ARG A C 1
ATOM 4658 O O . ARG A 1 605 ? 10.883 18.922 16.828 1 88.75 605 ARG A O 1
ATOM 4665 N N . GLN A 1 606 ? 9.25 20.328 17.578 1 88.94 606 GLN A N 1
ATOM 4666 C CA . GLN A 1 606 ? 9.984 21.516 17.172 1 88.94 606 GLN A CA 1
ATOM 4667 C C . GLN A 1 606 ? 11.281 21.672 17.969 1 88.94 606 GLN A C 1
ATOM 4669 O O . GLN A 1 606 ? 12.312 22.047 17.406 1 88.94 606 GLN A O 1
ATOM 4674 N N . ARG A 1 607 ? 11.195 21.375 19.234 1 90.94 607 ARG A N 1
ATOM 4675 C CA . ARG A 1 607 ? 12.375 21.516 20.094 1 90.94 607 ARG A CA 1
ATOM 4676 C C . ARG A 1 607 ? 13.438 20.484 19.734 1 90.94 607 ARG A C 1
ATOM 4678 O O . ARG A 1 607 ? 14.633 20.75 19.828 1 90.94 607 ARG A O 1
ATOM 4685 N N . ILE A 1 608 ? 13.023 19.344 19.312 1 92.12 608 ILE A N 1
ATOM 4686 C CA . ILE A 1 608 ? 13.961 18.328 18.859 1 92.12 608 ILE A CA 1
ATOM 4687 C C . ILE A 1 608 ? 14.609 18.797 17.547 1 92.12 608 ILE A C 1
ATOM 4689 O O . ILE A 1 608 ? 15.805 18.609 17.344 1 92.12 608 ILE A O 1
ATOM 4693 N N . ALA A 1 609 ? 13.812 19.328 16.672 1 92.38 609 ALA A N 1
ATOM 4694 C CA . ALA A 1 609 ? 14.336 19.844 15.414 1 92.38 609 ALA A CA 1
ATOM 4695 C C . ALA A 1 609 ? 15.344 20.969 15.656 1 92.38 609 ALA A C 1
ATOM 4697 O O . ALA A 1 609 ? 16.344 21.062 14.953 1 92.38 609 ALA A O 1
ATOM 4698 N N . ILE A 1 610 ? 15.047 21.797 16.625 1 92.75 610 ILE A N 1
ATOM 4699 C CA . ILE A 1 610 ? 15.961 22.875 16.969 1 92.75 610 ILE A CA 1
ATOM 4700 C C . ILE A 1 610 ? 17.25 22.297 17.547 1 92.75 610 ILE A C 1
ATOM 4702 O O . ILE A 1 610 ? 18.344 22.781 17.25 1 92.75 610 ILE A O 1
ATOM 4706 N N . ALA A 1 611 ? 17.094 21.234 18.375 1 94.25 611 ALA A N 1
ATOM 4707 C CA . ALA A 1 611 ? 18.281 20.578 18.922 1 94.25 611 ALA A CA 1
ATOM 4708 C C . ALA A 1 611 ? 19.172 20.031 17.797 1 94.25 611 ALA A C 1
ATOM 4710 O O . ALA A 1 611 ? 20.391 20.109 17.875 1 94.25 611 ALA A O 1
ATOM 4711 N N . ARG A 1 612 ? 18.594 19.516 16.859 1 93.44 612 ARG A N 1
ATOM 4712 C CA . ARG A 1 612 ? 19.297 19.016 15.695 1 93.44 612 ARG A CA 1
ATOM 4713 C C . ARG A 1 612 ? 20.078 20.141 15.008 1 93.44 612 ARG A C 1
ATOM 4715 O O . ARG A 1 612 ? 21.234 19.953 14.609 1 93.44 612 ARG A O 1
ATOM 4722 N N . ALA A 1 613 ? 19.422 21.219 14.852 1 92.81 613 ALA A N 1
ATOM 4723 C CA . ALA A 1 613 ? 20.047 22.375 14.203 1 92.81 613 ALA A CA 1
ATOM 4724 C C . ALA A 1 613 ? 21.203 22.922 15.047 1 92.81 613 ALA A C 1
ATOM 4726 O O . ALA A 1 613 ? 22.219 23.359 14.508 1 92.81 613 ALA A O 1
ATOM 4727 N N . LEU A 1 614 ? 21.031 22.891 16.344 1 93.62 614 LEU A N 1
ATOM 4728 C CA . LEU A 1 614 ? 22.078 23.359 17.25 1 93.62 614 LEU A CA 1
ATOM 4729 C C . LEU A 1 614 ? 23.312 22.469 17.188 1 93.62 614 LEU A C 1
ATOM 4731 O O . LEU A 1 614 ? 24.438 22.969 17.234 1 93.62 614 LEU A O 1
ATOM 4735 N N . LEU A 1 615 ? 23.016 21.203 17.109 1 93.5 615 LEU A N 1
ATOM 4736 C CA . LEU A 1 615 ? 24.109 20.25 17.016 1 93.5 615 LEU A CA 1
ATOM 4737 C C . LEU A 1 615 ? 24.891 20.469 15.727 1 93.5 615 LEU A C 1
ATOM 4739 O O . LEU A 1 615 ? 26.125 20.359 15.711 1 93.5 615 LEU A O 1
ATOM 4743 N N . LYS A 1 616 ? 24.25 20.688 14.664 1 92.31 616 LYS A N 1
ATOM 4744 C CA . LYS A 1 616 ? 24.875 20.938 13.375 1 92.31 616 LYS A CA 1
ATOM 4745 C C . LYS A 1 616 ? 25.766 22.172 13.414 1 92.31 616 LYS A C 1
ATOM 4747 O O . LYS A 1 616 ? 26.812 22.219 12.781 1 92.31 616 LYS A O 1
ATOM 4752 N N . ASN A 1 617 ? 25.359 23.188 14.148 1 90.31 617 ASN A N 1
ATOM 4753 C CA . ASN A 1 617 ? 26.109 24.438 14.344 1 90.31 617 ASN A CA 1
ATOM 4754 C C . ASN A 1 617 ? 26.5 25.078 13.023 1 90.31 617 ASN A C 1
ATOM 4756 O O . ASN A 1 617 ? 27.672 25.391 12.797 1 90.31 617 ASN A O 1
ATOM 4760 N N . ALA A 1 618 ? 25.547 25.281 12.117 1 93.31 618 ALA A N 1
ATOM 4761 C CA . ALA A 1 618 ? 25.766 25.922 10.82 1 93.31 618 ALA A CA 1
ATOM 4762 C C . ALA A 1 618 ? 25.781 27.438 10.945 1 93.31 618 ALA A C 1
ATOM 4764 O O . ALA A 1 618 ? 25.031 28 11.75 1 93.31 618 ALA A O 1
ATOM 4765 N N . PRO A 1 619 ? 26.562 28.125 10.164 1 94.25 619 PRO A N 1
ATOM 4766 C CA . PRO A 1 619 ? 26.656 29.594 10.234 1 94.25 619 PRO A CA 1
ATOM 4767 C C . PRO A 1 619 ? 25.406 30.281 9.688 1 94.25 619 PRO A C 1
ATOM 4769 O O . PRO A 1 619 ? 25.094 31.406 10.086 1 94.25 619 PRO A O 1
ATOM 4772 N N . ILE A 1 620 ? 24.75 29.656 8.773 1 95.06 620 ILE A N 1
ATOM 4773 C CA . ILE A 1 620 ? 23.547 30.219 8.172 1 95.06 620 ILE A CA 1
ATOM 4774 C C . ILE A 1 620 ? 22.312 29.484 8.68 1 95.06 620 ILE A C 1
ATOM 4776 O O . ILE A 1 620 ? 22.266 28.25 8.617 1 95.06 620 ILE A O 1
ATOM 4780 N N . LEU A 1 621 ? 21.391 30.25 9.195 1 94.81 621 LEU A N 1
ATOM 4781 C CA . LEU A 1 621 ? 20.188 29.656 9.773 1 94.81 621 LEU A CA 1
ATOM 4782 C C . LEU A 1 621 ? 18.938 30.172 9.078 1 94.81 621 LEU A C 1
ATOM 4784 O O . LEU A 1 621 ? 18.812 31.375 8.844 1 94.81 621 LEU A O 1
ATOM 4788 N N . ILE A 1 622 ? 18.109 29.266 8.672 1 94.69 622 ILE A N 1
ATOM 4789 C CA . ILE A 1 622 ? 16.828 29.609 8.078 1 94.69 622 ILE A CA 1
ATOM 4790 C C . ILE A 1 622 ? 15.688 29.078 8.953 1 94.69 622 ILE A C 1
ATOM 4792 O O . ILE A 1 622 ? 15.617 27.891 9.227 1 94.69 622 ILE A O 1
ATOM 4796 N N . LEU A 1 623 ? 14.828 29.969 9.414 1 91.5 623 LEU A N 1
ATOM 4797 C CA . LEU A 1 623 ? 13.695 29.594 10.25 1 91.5 623 LEU A CA 1
ATOM 4798 C C . LEU A 1 623 ? 12.375 29.875 9.523 1 91.5 623 LEU A C 1
ATOM 4800 O O . LEU A 1 623 ? 12.047 31.031 9.242 1 91.5 623 LEU A O 1
ATOM 4804 N N . ASP A 1 624 ? 11.617 28.812 9.203 1 87.38 624 ASP A N 1
ATOM 4805 C CA . ASP A 1 624 ? 10.344 28.938 8.508 1 87.38 624 ASP A CA 1
ATOM 4806 C C . ASP A 1 624 ? 9.172 28.766 9.469 1 87.38 624 ASP A C 1
ATOM 4808 O O . ASP A 1 624 ? 8.672 27.656 9.656 1 87.38 624 ASP A O 1
ATOM 4812 N N . GLU A 1 625 ? 8.547 29.875 9.883 1 76.12 625 GLU A N 1
ATOM 4813 C CA . GLU A 1 625 ? 7.375 29.922 10.758 1 76.12 625 GLU A CA 1
ATOM 4814 C C . GLU A 1 625 ? 7.465 28.875 11.867 1 76.12 625 GLU A C 1
ATOM 4816 O O . GLU A 1 625 ? 6.52 28.125 12.094 1 76.12 625 GLU A O 1
ATOM 4821 N N . ALA A 1 626 ? 8.43 28.859 12.648 1 67.56 626 ALA A N 1
ATOM 4822 C CA . ALA A 1 626 ? 8.766 27.781 13.578 1 67.56 626 ALA A CA 1
ATOM 4823 C C . ALA A 1 626 ? 7.871 27.828 14.812 1 67.56 626 ALA A C 1
ATOM 4825 O O . ALA A 1 626 ? 7.82 26.859 15.578 1 67.56 626 ALA A O 1
ATOM 4826 N N . THR A 1 627 ? 7.098 28.828 14.977 1 65.31 627 THR A N 1
ATOM 4827 C CA . THR A 1 627 ? 6.312 28.938 16.203 1 65.31 627 THR A CA 1
ATOM 4828 C C . THR A 1 627 ? 4.816 28.938 15.883 1 65.31 627 THR A C 1
ATOM 4830 O O . THR A 1 627 ? 3.99 29.156 16.766 1 65.31 627 THR A O 1
ATOM 4833 N N . SER A 1 628 ? 4.57 28.562 14.641 1 61.81 628 SER A N 1
ATOM 4834 C CA . SER A 1 628 ? 3.16 28.578 14.266 1 61.81 628 SER A CA 1
ATOM 4835 C C . SER A 1 628 ? 2.414 27.391 14.867 1 61.81 628 SER A C 1
ATOM 4837 O O . SER A 1 628 ? 3.014 26.359 15.156 1 61.81 628 SER A O 1
ATOM 4839 N N . ALA A 1 629 ? 1.21 27.625 15.312 1 59.22 629 ALA A N 1
ATOM 4840 C CA . ALA A 1 629 ? 0.28 26.578 15.742 1 59.22 629 ALA A CA 1
ATOM 4841 C C . ALA A 1 629 ? 0.664 26.031 17.109 1 59.22 629 ALA A C 1
ATOM 4843 O O . ALA A 1 629 ? 0.361 24.891 17.438 1 59.22 629 ALA A O 1
ATOM 4844 N N . LEU A 1 630 ? 1.564 26.797 17.844 1 64.75 630 LEU A N 1
ATOM 4845 C CA . LEU A 1 630 ? 1.967 26.359 19.172 1 64.75 630 LEU A CA 1
ATOM 4846 C C . LEU A 1 630 ? 1.207 27.125 20.25 1 64.75 630 LEU A C 1
ATOM 4848 O O . LEU A 1 630 ? 0.765 28.25 20.031 1 64.75 630 LEU A O 1
ATOM 4852 N N . ASP A 1 631 ? 1.026 26.469 21.344 1 63.44 631 ASP A N 1
ATOM 4853 C CA . ASP A 1 631 ? 0.48 27.172 22.516 1 63.44 631 ASP A CA 1
ATOM 4854 C C . ASP A 1 631 ? 1.488 28.172 23.078 1 63.44 631 ASP A C 1
ATOM 4856 O O . ASP A 1 631 ? 2.68 28.094 22.766 1 63.44 631 ASP A O 1
ATOM 4860 N N . ALA A 1 632 ? 0.962 29.016 23.906 1 63 632 ALA A N 1
ATOM 4861 C CA . ALA A 1 632 ? 1.757 30.141 24.406 1 63 632 ALA A CA 1
ATOM 4862 C C . ALA A 1 632 ? 2.98 29.656 25.172 1 63 632 ALA A C 1
ATOM 4864 O O . ALA A 1 632 ? 4.074 30.203 25.031 1 63 632 ALA A O 1
ATOM 4865 N N . VAL A 1 633 ? 2.758 28.578 25.984 1 66.38 633 VAL A N 1
ATOM 4866 C CA . VAL A 1 633 ? 3.875 28.094 26.781 1 66.38 633 VAL A CA 1
ATOM 4867 C C . VAL A 1 633 ? 4.922 27.453 25.859 1 66.38 633 VAL A C 1
ATOM 4869 O O . VAL A 1 633 ? 6.113 27.75 25.969 1 66.38 633 VAL A O 1
ATOM 4872 N N . SER A 1 634 ? 4.492 26.578 25.094 1 73.88 634 SER A N 1
ATOM 4873 C CA . SER A 1 634 ? 5.395 25.938 24.141 1 73.88 634 SER A CA 1
ATOM 4874 C C . SER A 1 634 ? 6.055 26.969 23.234 1 73.88 634 SER A C 1
ATOM 4876 O O . SER A 1 634 ? 7.227 26.828 22.875 1 73.88 634 SER A O 1
ATOM 4878 N N . GLU A 1 635 ? 5.238 27.922 22.938 1 76.44 635 GLU A N 1
ATOM 4879 C CA . GLU A 1 635 ? 5.754 28.984 22.078 1 76.44 635 GLU A CA 1
ATOM 4880 C C . GLU A 1 635 ? 6.926 29.703 22.734 1 76.44 635 GLU A C 1
ATOM 4882 O O . GLU A 1 635 ? 7.914 30.031 22.062 1 76.44 635 GLU A O 1
ATOM 4887 N N . ARG A 1 636 ? 6.773 29.938 23.984 1 75.38 636 ARG A N 1
ATOM 4888 C CA . ARG A 1 636 ? 7.84 30.625 24.688 1 75.38 636 ARG A CA 1
ATOM 4889 C C . ARG A 1 636 ? 9.102 29.781 24.75 1 75.38 636 ARG A C 1
ATOM 4891 O O . ARG A 1 636 ? 10.211 30.281 24.547 1 75.38 636 ARG A O 1
ATOM 4898 N N . LEU A 1 637 ? 8.922 28.516 25.031 1 82.31 637 LEU A N 1
ATOM 4899 C CA . LEU A 1 637 ? 10.062 27.609 25.109 1 82.31 637 LEU A CA 1
ATOM 4900 C C . LEU A 1 637 ? 10.758 27.5 23.766 1 82.31 637 LEU A C 1
ATOM 4902 O O . LEU A 1 637 ? 11.992 27.516 23.688 1 82.31 637 LEU A O 1
ATOM 4906 N N . VAL A 1 638 ? 9.984 27.406 22.781 1 85.19 638 VAL A N 1
ATOM 4907 C CA . VAL A 1 638 ? 10.523 27.297 21.438 1 85.19 638 VAL A CA 1
ATOM 4908 C C . VAL A 1 638 ? 11.203 28.609 21.031 1 85.19 638 VAL A C 1
ATOM 4910 O O . VAL A 1 638 ? 12.273 28.594 20.422 1 85.19 638 VAL A O 1
ATOM 4913 N N . GLN A 1 639 ? 10.555 29.719 21.391 1 83.56 639 GLN A N 1
ATOM 4914 C CA . GLN A 1 639 ? 11.133 31.016 21.062 1 83.56 639 GLN A CA 1
ATOM 4915 C C . GLN A 1 639 ? 12.469 31.219 21.766 1 83.56 639 GLN A C 1
ATOM 4917 O O . GLN A 1 639 ? 13.406 31.766 21.172 1 83.56 639 GLN A O 1
ATOM 4922 N N . ASP A 1 640 ? 12.523 30.828 22.969 1 86.56 640 ASP A N 1
ATOM 4923 C CA . ASP A 1 640 ? 13.781 30.922 23.719 1 86.56 640 ASP A CA 1
ATOM 4924 C C . ASP A 1 640 ? 14.875 30.094 23.047 1 86.56 640 ASP A C 1
ATOM 4926 O O . ASP A 1 640 ? 16.031 30.531 22.953 1 86.56 640 ASP A O 1
ATOM 4930 N N . ALA A 1 641 ? 14.516 28.938 22.703 1 88.5 641 ALA A N 1
ATOM 4931 C CA . ALA A 1 641 ? 15.461 28.062 22.031 1 88.5 641 ALA A CA 1
ATOM 4932 C C . ALA A 1 641 ? 15.906 28.672 20.703 1 88.5 641 ALA A C 1
ATOM 4934 O O . ALA A 1 641 ? 17.078 28.562 20.328 1 88.5 641 ALA A O 1
ATOM 4935 N N . LEU A 1 642 ? 15.016 29.281 20.031 1 88.81 642 LEU A N 1
ATOM 4936 C CA . LEU A 1 642 ? 15.328 29.922 18.766 1 88.81 642 LEU A CA 1
ATOM 4937 C C . LEU A 1 642 ? 16.25 31.109 18.969 1 88.81 642 LEU A C 1
ATOM 4939 O O . LEU A 1 642 ? 17.156 31.344 18.156 1 88.81 642 LEU A O 1
ATOM 4943 N N . ASN A 1 643 ? 15.977 31.844 20.016 1 87.56 643 ASN A N 1
ATOM 4944 C CA . ASN A 1 643 ? 16.844 33 20.328 1 87.56 643 ASN A CA 1
ATOM 4945 C C . ASN A 1 643 ? 18.281 32.562 20.578 1 87.56 643 ASN A C 1
ATOM 4947 O O . ASN A 1 643 ? 19.219 33.219 20.156 1 87.56 643 ASN A O 1
ATOM 4951 N N . GLN A 1 644 ? 18.328 31.484 21.25 1 88.5 644 GLN A N 1
ATOM 4952 C CA . GLN A 1 644 ? 19.656 30.938 21.5 1 88.5 644 GLN A CA 1
ATOM 4953 C C . GLN A 1 644 ? 20.312 30.484 20.188 1 88.5 644 GLN A C 1
ATOM 4955 O O . GLN A 1 644 ? 21.516 30.688 20 1 88.5 644 GLN A O 1
ATOM 4960 N N . LEU A 1 645 ? 19.625 29.859 19.391 1 89.56 645 LEU A N 1
ATOM 4961 C CA . LEU A 1 645 ? 20.109 29.328 18.125 1 89.56 645 LEU A CA 1
ATOM 4962 C C . LEU A 1 645 ? 20.547 30.453 17.203 1 89.56 645 LEU A C 1
ATOM 4964 O O . LEU A 1 645 ? 21.531 30.312 16.453 1 89.56 645 LEU A O 1
ATOM 4968 N N . MET A 1 646 ? 19.875 31.547 17.219 1 91.12 646 MET A N 1
ATOM 4969 C CA . MET A 1 646 ? 20.109 32.656 16.281 1 91.12 646 MET A CA 1
ATOM 4970 C C . MET A 1 646 ? 21.328 33.469 16.688 1 91.12 646 MET A C 1
ATOM 4972 O O . MET A 1 646 ? 21.891 34.188 15.875 1 91.12 646 MET A O 1
ATOM 4976 N N . LYS A 1 647 ? 21.75 33.344 17.875 1 88.75 647 LYS A N 1
ATOM 4977 C CA . LYS A 1 647 ? 22.844 34.156 18.375 1 88.75 647 LYS A CA 1
ATOM 4978 C C . LYS A 1 647 ? 24.109 33.938 17.547 1 88.75 647 LYS A C 1
ATOM 4980 O O . LYS A 1 647 ? 24.609 32.812 17.438 1 88.75 647 LYS A O 1
ATOM 4985 N N . GLY A 1 648 ? 24.594 35 16.969 1 87.88 648 GLY A N 1
ATOM 4986 C CA . GLY A 1 648 ? 25.875 35 16.281 1 87.88 648 GLY A CA 1
ATOM 4987 C C . GLY A 1 648 ? 25.781 34.406 14.883 1 87.88 648 GLY A C 1
ATOM 4988 O O . GLY A 1 648 ? 26.812 34.094 14.258 1 87.88 648 GLY A O 1
ATOM 4989 N N . ARG A 1 649 ? 24.641 34.156 14.391 1 93.31 649 ARG A N 1
ATOM 4990 C CA . ARG A 1 649 ? 24.484 33.5 13.086 1 93.31 649 ARG A CA 1
ATOM 4991 C C . ARG A 1 649 ? 23.703 34.406 12.125 1 93.31 649 ARG A C 1
ATOM 4993 O O . ARG A 1 649 ? 22.938 35.25 12.555 1 93.31 649 ARG A O 1
ATOM 5000 N N . THR A 1 650 ? 24.062 34.281 10.852 1 95.12 650 THR A N 1
ATOM 5001 C CA . THR A 1 650 ? 23.234 34.906 9.828 1 95.12 650 THR A CA 1
ATOM 5002 C C . THR A 1 650 ? 21.906 34.188 9.68 1 95.12 650 THR A C 1
ATOM 5004 O O . THR A 1 650 ? 21.859 33.031 9.266 1 95.12 650 THR A O 1
ATOM 5007 N N . THR A 1 651 ? 20.844 34.875 10.086 1 94.62 651 THR A N 1
ATOM 5008 C CA . THR A 1 651 ? 19.578 34.188 10.203 1 94.62 651 THR A CA 1
ATOM 5009 C C . THR A 1 651 ? 18.5 34.844 9.359 1 94.62 651 THR A C 1
ATOM 5011 O O . THR A 1 651 ? 18.375 36.062 9.336 1 94.62 651 THR A O 1
ATOM 5014 N N . LEU A 1 652 ? 17.844 34.062 8.531 1 94.88 652 LEU A N 1
ATOM 5015 C CA . LEU A 1 652 ? 16.609 34.438 7.867 1 94.88 652 LEU A CA 1
ATOM 5016 C C . LEU A 1 652 ? 15.398 33.844 8.562 1 94.88 652 LEU A C 1
ATOM 5018 O O . LEU A 1 652 ? 15.289 32.625 8.664 1 94.88 652 LEU A O 1
ATOM 5022 N N . VAL A 1 653 ? 14.508 34.688 9.062 1 92.06 653 VAL A N 1
ATOM 5023 C CA . VAL A 1 653 ? 13.359 34.188 9.82 1 92.06 653 VAL A CA 1
ATOM 5024 C C . VAL A 1 653 ? 12.07 34.688 9.156 1 92.06 653 VAL A C 1
ATOM 5026 O O . VAL A 1 653 ? 11.898 35.875 8.898 1 92.06 653 VAL A O 1
ATOM 5029 N N . ILE A 1 654 ? 11.273 33.719 8.727 1 88.56 654 ILE A N 1
ATOM 5030 C CA . ILE A 1 654 ? 9.906 34.031 8.328 1 88.56 654 ILE A CA 1
ATOM 5031 C C . ILE A 1 654 ? 8.992 34 9.547 1 88.56 654 ILE A C 1
ATOM 5033 O O . ILE A 1 654 ? 8.758 32.938 10.133 1 88.56 654 ILE A O 1
ATOM 5037 N N . ALA A 1 655 ? 8.602 35.125 10.039 1 74.5 655 ALA A N 1
ATOM 5038 C CA . ALA A 1 655 ? 7.824 35.156 11.281 1 74.5 655 ALA A CA 1
ATOM 5039 C C . ALA A 1 655 ? 6.473 35.844 11.055 1 74.5 655 ALA A C 1
ATOM 5041 O O . ALA A 1 655 ? 6.359 36.75 10.25 1 74.5 655 ALA A O 1
ATOM 5042 N N . HIS A 1 656 ? 5.609 35.344 11.68 1 62.34 656 HIS A N 1
ATOM 5043 C CA . HIS A 1 656 ? 4.297 35.969 11.719 1 62.34 656 HIS A CA 1
ATOM 5044 C C . HIS A 1 656 ? 4.07 36.688 13.047 1 62.34 656 HIS A C 1
ATOM 5046 O O . HIS A 1 656 ? 3.203 37.562 13.141 1 62.34 656 HIS A O 1
ATOM 5052 N N . ARG A 1 657 ? 4.973 36.344 13.914 1 63.62 657 ARG A N 1
ATOM 5053 C CA . ARG A 1 657 ? 4.852 37 15.219 1 63.62 657 ARG A CA 1
ATOM 5054 C C . ARG A 1 657 ? 5.582 38.312 15.25 1 63.62 657 ARG A C 1
ATOM 5056 O O . ARG A 1 657 ? 6.738 38.406 14.836 1 63.62 657 ARG A O 1
ATOM 5063 N N . LEU A 1 658 ? 4.949 39.281 15.789 1 68.62 658 LEU A N 1
ATOM 5064 C CA . LEU A 1 658 ? 5.469 40.656 15.789 1 68.62 658 LEU A CA 1
ATOM 5065 C C . LEU A 1 658 ? 6.711 40.75 16.656 1 68.62 658 LEU A C 1
ATOM 5067 O O . LEU A 1 658 ? 7.633 41.5 16.344 1 68.62 658 LEU A O 1
ATOM 5071 N N . SER A 1 659 ? 6.801 40.031 17.766 1 69.75 659 SER A N 1
ATOM 5072 C CA . SER A 1 659 ? 7.941 40.125 18.672 1 69.75 659 SER A CA 1
ATOM 5073 C C . SER A 1 659 ? 9.234 39.719 17.984 1 69.75 659 SER A C 1
ATOM 5075 O O . SER A 1 659 ? 10.281 40.344 18.188 1 69.75 659 SER A O 1
ATOM 5077 N N . THR A 1 660 ? 9.164 38.719 17.203 1 74.31 660 THR A N 1
ATOM 5078 C CA . THR A 1 660 ? 10.328 38.219 16.469 1 74.31 660 THR A CA 1
ATOM 5079 C C . THR A 1 660 ? 10.711 39.219 15.359 1 74.31 660 THR A C 1
ATOM 5081 O O . THR A 1 660 ? 11.891 39.438 15.109 1 74.31 660 THR A O 1
ATOM 5084 N N . VAL A 1 661 ? 9.75 39.781 14.812 1 82.44 661 VAL A N 1
ATOM 5085 C CA . VAL A 1 661 ? 9.961 40.688 13.711 1 82.44 661 VAL A CA 1
ATOM 5086 C C . VAL A 1 661 ? 10.547 42 14.242 1 82.44 661 VAL A C 1
ATOM 5088 O O . VAL A 1 661 ? 11.445 42.594 13.625 1 82.44 661 VAL A O 1
ATOM 5091 N N . GLN A 1 662 ? 10.086 42.438 15.422 1 83.75 662 GLN A N 1
ATOM 5092 C CA . GLN A 1 662 ? 10.508 43.719 15.984 1 83.75 662 GLN A CA 1
ATOM 5093 C C . GLN A 1 662 ? 11.984 43.688 16.391 1 83.75 662 GLN A C 1
ATOM 5095 O O . GLN A 1 662 ? 12.672 44.719 16.328 1 83.75 662 GLN A O 1
ATOM 5100 N N . ASN A 1 663 ? 12.461 42.531 16.781 1 83.19 663 ASN A N 1
ATOM 5101 C CA . ASN A 1 663 ? 13.82 42.406 17.297 1 83.19 663 ASN A CA 1
ATOM 5102 C C . ASN A 1 663 ? 14.812 42.125 16.172 1 83.19 663 ASN A C 1
ATOM 5104 O O . ASN A 1 663 ? 16.016 42.031 16.406 1 83.19 663 ASN A O 1
ATOM 5108 N N . ALA A 1 664 ? 14.352 42.031 15.023 1 90.88 664 ALA A N 1
ATOM 5109 C CA . ALA A 1 664 ? 15.234 41.75 13.891 1 90.88 664 ALA A CA 1
ATOM 5110 C C . ALA A 1 664 ? 16.062 42.969 13.508 1 90.88 664 ALA A C 1
ATOM 5112 O O . ALA A 1 664 ? 15.625 44.094 13.711 1 90.88 664 ALA A O 1
ATOM 5113 N N . TYR A 1 665 ? 17.234 42.719 13.016 1 91.62 665 TYR A N 1
ATOM 5114 C CA . TYR A 1 665 ? 18.109 43.781 12.531 1 91.62 665 TYR A CA 1
ATOM 5115 C C . TYR A 1 665 ? 17.484 44.5 11.344 1 91.62 665 TYR A C 1
ATOM 5117 O O . TYR A 1 665 ? 17.516 45.719 11.273 1 91.62 665 TYR A O 1
ATOM 5125 N N . GLN A 1 666 ? 16.953 43.688 10.492 1 94.12 666 GLN A N 1
ATOM 5126 C CA . GLN A 1 666 ? 16.266 44.25 9.32 1 94.12 666 GLN A CA 1
ATOM 5127 C C . GLN A 1 666 ? 15.008 43.438 9.008 1 94.12 666 GLN A C 1
ATOM 5129 O O . GLN A 1 666 ? 14.953 42.219 9.266 1 94.12 666 GLN A O 1
ATOM 5134 N N . ILE A 1 667 ? 14.039 44.219 8.523 1 94.56 667 ILE A N 1
ATOM 5135 C CA . ILE A 1 667 ? 12.766 43.625 8.148 1 94.56 667 ILE A CA 1
ATOM 5136 C C . ILE A 1 667 ? 12.531 43.812 6.652 1 94.56 667 ILE A C 1
ATOM 5138 O O . ILE A 1 667 ? 12.625 44.938 6.141 1 94.56 667 ILE A O 1
ATOM 5142 N N . ALA A 1 668 ? 12.352 42.688 5.984 1 94.69 668 ALA A N 1
ATOM 5143 C CA . ALA A 1 668 ? 12.031 42.719 4.562 1 94.69 668 ALA A CA 1
ATOM 5144 C C . ALA A 1 668 ? 10.57 42.344 4.32 1 94.69 668 ALA A C 1
ATOM 5146 O O . ALA A 1 668 ? 10.148 41.25 4.684 1 94.69 668 ALA A O 1
ATOM 5147 N N . VAL A 1 669 ? 9.82 43.25 3.752 1 93.5 669 VAL A N 1
ATOM 5148 C CA . VAL A 1 669 ? 8.414 43 3.451 1 93.5 669 VAL A CA 1
ATOM 5149 C C . VAL A 1 669 ? 8.281 42.469 2.02 1 93.5 669 VAL A C 1
ATOM 5151 O O . VAL A 1 669 ? 8.594 43.188 1.064 1 93.5 669 VAL A O 1
ATOM 5154 N N . CYS A 1 670 ? 7.91 41.219 1.959 1 92.06 670 CYS A N 1
ATOM 5155 C CA . CYS A 1 670 ? 7.73 40.594 0.662 1 92.06 670 CYS A CA 1
ATOM 5156 C C . CYS A 1 670 ? 6.312 40.781 0.148 1 92.06 670 CYS A C 1
ATOM 5158 O O . CYS A 1 670 ? 5.344 40.531 0.87 1 92.06 670 CYS A O 1
ATOM 5160 N N . SER A 1 671 ? 6.176 41.281 -1.07 1 89.5 671 SER A N 1
ATOM 5161 C CA . SER A 1 671 ? 4.879 41.469 -1.715 1 89.5 671 SER A CA 1
ATOM 5162 C C . SER A 1 671 ? 4.949 41.125 -3.201 1 89.5 671 SER A C 1
ATOM 5164 O O . SER A 1 671 ? 5.793 41.656 -3.924 1 89.5 671 SER A O 1
ATOM 5166 N N . GLU A 1 672 ? 4.094 40.281 -3.631 1 87.38 672 GLU A N 1
ATOM 5167 C CA . GLU A 1 672 ? 3.953 39.875 -5.031 1 87.38 672 GLU A CA 1
ATOM 5168 C C . GLU A 1 672 ? 5.293 39.438 -5.621 1 87.38 672 GLU A C 1
ATOM 5170 O O . GLU A 1 672 ? 5.656 39.875 -6.723 1 87.38 672 GLU A O 1
ATOM 5175 N N . GLY A 1 673 ? 6.125 38.844 -4.871 1 90.75 673 GLY A N 1
ATOM 5176 C CA . GLY A 1 673 ? 7.355 38.25 -5.367 1 90.75 673 GLY A CA 1
ATOM 5177 C C . GLY A 1 673 ? 8.531 39.219 -5.336 1 90.75 673 GLY A C 1
ATOM 5178 O O . GLY A 1 673 ? 9.609 38.906 -5.84 1 90.75 673 GLY A O 1
ATOM 5179 N N . ARG A 1 674 ? 8.312 40.406 -4.832 1 93.62 674 ARG A N 1
ATOM 5180 C CA . ARG A 1 674 ? 9.375 41.406 -4.691 1 93.62 674 ARG A CA 1
ATOM 5181 C C . ARG A 1 674 ? 9.438 41.938 -3.268 1 93.62 674 ARG A C 1
ATOM 5183 O O . ARG A 1 674 ? 8.531 41.688 -2.467 1 93.62 674 ARG A O 1
ATOM 5190 N N . ILE A 1 675 ? 10.594 42.531 -2.969 1 94.94 675 ILE A N 1
ATOM 5191 C CA . ILE A 1 675 ? 10.695 43.219 -1.678 1 94.94 675 ILE A CA 1
ATOM 5192 C C . ILE A 1 675 ? 10.141 44.625 -1.787 1 94.94 675 ILE A C 1
ATOM 5194 O O . ILE A 1 675 ? 10.727 45.5 -2.459 1 94.94 675 ILE A O 1
ATOM 5198 N N . ALA A 1 676 ? 9.094 44.875 -1.122 1 93.12 676 ALA A N 1
ATOM 5199 C CA . ALA A 1 676 ? 8.414 46.156 -1.201 1 93.12 676 ALA A CA 1
ATOM 5200 C C . ALA A 1 676 ? 9.055 47.188 -0.267 1 93.12 676 ALA A C 1
ATOM 5202 O O . ALA A 1 676 ? 9.141 48.375 -0.597 1 93.12 676 ALA A O 1
ATOM 5203 N N . GLU A 1 677 ? 9.305 46.75 0.945 1 94.25 677 GLU A N 1
ATOM 5204 C CA . GLU A 1 677 ? 9.898 47.594 1.957 1 94.25 677 GLU A CA 1
ATOM 5205 C C . GLU A 1 677 ? 11.055 46.906 2.672 1 94.25 677 GLU A C 1
ATOM 5207 O O . GLU A 1 677 ? 11.039 45.688 2.861 1 94.25 677 GLU A O 1
ATOM 5212 N N . LEU A 1 678 ? 12.117 47.719 2.949 1 94.44 678 LEU A N 1
ATOM 5213 C CA . LEU A 1 678 ? 13.281 47.219 3.672 1 94.44 678 LEU A CA 1
ATOM 5214 C C . LEU A 1 678 ? 13.727 48.25 4.727 1 94.44 678 LEU A C 1
ATOM 5216 O O . LEU A 1 678 ? 13.836 49.438 4.441 1 94.44 678 LEU A O 1
ATOM 5220 N N . GLY A 1 679 ? 13.867 47.812 5.93 1 93.31 679 GLY A N 1
ATOM 5221 C CA . GLY A 1 679 ? 14.32 48.688 6.992 1 93.31 679 GLY A CA 1
ATOM 5222 C C . GLY A 1 679 ? 14.094 48.125 8.383 1 93.31 679 GLY A C 1
ATOM 5223 O O . GLY A 1 679 ? 13.82 46.906 8.531 1 93.31 679 GLY A O 1
ATOM 5224 N N . SER A 1 680 ? 14.383 48.906 9.367 1 93.06 680 SER A N 1
ATOM 5225 C CA . SER A 1 680 ? 14.133 48.5 10.75 1 93.06 680 SER A CA 1
ATOM 5226 C C . SER A 1 680 ? 12.672 48.688 11.125 1 93.06 680 SER A C 1
ATOM 5228 O O . SER A 1 680 ? 11.906 49.312 10.375 1 93.06 680 SER A O 1
ATOM 5230 N N . HIS A 1 681 ? 12.273 48.219 12.242 1 90.31 681 HIS A N 1
ATOM 5231 C CA . HIS A 1 681 ? 10.891 48.25 12.703 1 90.31 681 HIS A CA 1
ATOM 5232 C C . HIS A 1 681 ? 10.383 49.688 12.758 1 90.31 681 HIS A C 1
ATOM 5234 O O . HIS A 1 681 ? 9.344 50.031 12.18 1 90.31 681 HIS A O 1
ATOM 5240 N N . PHE A 1 682 ? 11.164 50.531 13.305 1 89.38 682 PHE A N 1
ATOM 5241 C CA . PHE A 1 682 ? 10.742 51.906 13.523 1 89.38 682 PHE A CA 1
ATOM 5242 C C . PHE A 1 682 ? 10.773 52.688 12.219 1 89.38 682 PHE A C 1
ATOM 5244 O O . PHE A 1 682 ? 9.898 53.531 11.969 1 89.38 682 PHE A O 1
ATOM 5251 N N . GLU A 1 683 ? 11.711 52.375 11.406 1 92.81 683 GLU A N 1
ATOM 5252 C CA . GLU A 1 683 ? 11.812 53.062 10.109 1 92.81 683 GLU A CA 1
ATOM 5253 C C . GLU A 1 683 ? 10.633 52.688 9.211 1 92.81 683 GLU A C 1
ATOM 5255 O O . GLU A 1 683 ? 10.094 53.562 8.523 1 92.81 683 GLU A O 1
ATOM 5260 N N . LEU A 1 684 ? 10.273 51.469 9.258 1 92 684 LEU A N 1
ATOM 5261 C CA . LEU A 1 684 ? 9.211 51.031 8.367 1 92 684 LEU A CA 1
ATOM 5262 C C . LEU A 1 684 ? 7.848 51.5 8.875 1 92 684 LEU A C 1
ATOM 5264 O O . LEU A 1 684 ? 6.934 51.719 8.078 1 92 684 LEU A O 1
ATOM 5268 N N . LEU A 1 685 ? 7.711 51.594 10.125 1 89.69 685 LEU A N 1
ATOM 5269 C CA . LEU A 1 685 ? 6.473 52.125 10.68 1 89.69 685 LEU A CA 1
ATOM 5270 C C . LEU A 1 685 ? 6.289 53.594 10.297 1 89.69 685 LEU A C 1
ATOM 5272 O O . LEU A 1 685 ? 5.164 54.031 10.055 1 89.69 685 LEU A O 1
ATOM 5276 N N . ALA A 1 686 ? 7.371 54.281 10.227 1 90 686 ALA A N 1
ATOM 5277 C CA . ALA A 1 686 ? 7.348 55.688 9.906 1 90 686 ALA A CA 1
ATOM 5278 C C . ALA A 1 686 ? 6.992 55.938 8.438 1 90 686 ALA A C 1
ATOM 5280 O O . ALA A 1 686 ? 6.395 56.938 8.086 1 90 686 ALA A O 1
ATOM 5281 N N . LYS A 1 687 ? 7.281 54.969 7.695 1 91.5 687 LYS A N 1
ATOM 5282 C CA . LYS A 1 687 ? 7.023 55.094 6.266 1 91.5 687 LYS A CA 1
ATOM 5283 C C . LYS A 1 687 ? 5.547 54.844 5.953 1 91.5 687 LYS A C 1
ATOM 5285 O O . LYS A 1 687 ? 5.074 55.188 4.867 1 91.5 687 LYS A O 1
ATOM 5290 N N . LYS A 1 688 ? 4.68 54.344 6.852 1 86.75 688 LYS A N 1
ATOM 5291 C CA . LYS A 1 688 ? 3.246 54.094 6.742 1 86.75 688 LYS A CA 1
ATOM 5292 C C . LYS A 1 688 ? 2.922 53.281 5.484 1 86.75 688 LYS A C 1
ATOM 5294 O O . LYS A 1 688 ? 1.972 53.625 4.766 1 86.75 688 LYS A O 1
ATOM 5299 N N . GLY A 1 689 ? 3.762 52.438 5.16 1 89 689 GLY A N 1
ATOM 5300 C CA . GLY A 1 689 ? 3.545 51.594 3.986 1 89 689 GLY A CA 1
ATOM 5301 C C . GLY A 1 689 ? 2.861 50.281 4.305 1 89 689 GLY A C 1
ATOM 5302 O O . GLY A 1 689 ? 1.949 50.25 5.133 1 89 689 GLY A O 1
ATOM 5303 N N . GLN A 1 690 ? 3.238 49.219 3.578 1 87 690 GLN A N 1
ATOM 5304 C CA . GLN A 1 690 ? 2.621 47.906 3.707 1 87 690 GLN A CA 1
ATOM 5305 C C . GLN A 1 690 ? 2.908 47.312 5.078 1 87 690 GLN A C 1
ATOM 5307 O O . GLN A 1 690 ? 2.055 46.625 5.652 1 87 690 GLN A O 1
ATOM 5312 N N . TYR A 1 691 ? 4.051 47.531 5.535 1 88.19 691 TYR A N 1
ATOM 5313 C CA . TYR A 1 691 ? 4.418 47 6.848 1 88.19 691 TYR A CA 1
ATOM 5314 C C . TYR A 1 691 ? 3.541 47.594 7.938 1 88.19 691 TYR A C 1
ATOM 5316 O O . TYR A 1 691 ? 3.084 46.875 8.836 1 88.19 691 TYR A O 1
ATOM 5324 N N . ALA A 1 692 ? 3.395 48.844 7.867 1 85.94 692 ALA A N 1
ATOM 5325 C CA . ALA A 1 692 ? 2.555 49.531 8.844 1 85.94 692 ALA A CA 1
ATOM 5326 C C . ALA A 1 692 ? 1.123 49 8.805 1 85.94 692 ALA A C 1
ATOM 5328 O O . ALA A 1 692 ? 0.471 48.875 9.844 1 85.94 692 ALA A O 1
ATOM 5329 N N . SER A 1 693 ? 0.762 48.75 7.625 1 79.75 693 SER A N 1
ATOM 5330 C CA . SER A 1 693 ? -0.581 48.188 7.469 1 79.75 693 SER A CA 1
ATOM 5331 C C . SER A 1 693 ? -0.688 46.812 8.094 1 79.75 693 SER A C 1
ATOM 5333 O O . SER A 1 693 ? -1.707 46.469 8.695 1 79.75 693 SER A O 1
ATOM 5335 N N . LEU A 1 694 ? 0.324 46.062 7.844 1 76.94 694 LEU A N 1
ATOM 5336 C CA . LEU A 1 694 ? 0.35 44.719 8.414 1 76.94 694 LEU A CA 1
ATOM 5337 C C . LEU A 1 694 ? 0.347 44.781 9.938 1 76.94 694 LEU A C 1
ATOM 5339 O O . LEU A 1 694 ? -0.344 43.969 10.594 1 76.94 694 LEU A O 1
ATOM 5343 N N . VAL A 1 695 ? 1.143 45.656 10.477 1 76.62 695 VAL A N 1
ATOM 5344 C CA . VAL A 1 695 ? 1.229 45.812 11.922 1 76.62 695 VAL A CA 1
ATOM 5345 C C . VAL A 1 695 ? -0.091 46.344 12.469 1 76.62 695 VAL A C 1
ATOM 5347 O O . VAL A 1 695 ? -0.544 45.938 13.539 1 76.62 695 VAL A O 1
ATOM 5350 N N . GLY A 1 696 ? -0.637 47.219 11.711 1 70 696 GLY A N 1
ATOM 5351 C CA . GLY A 1 696 ? -1.918 47.781 12.109 1 70 696 GLY A CA 1
ATOM 5352 C C . GLY A 1 696 ? -3.031 46.75 12.156 1 70 696 GLY A C 1
ATOM 5353 O O . GLY A 1 696 ? -3.83 46.75 13.102 1 70 696 GLY A O 1
ATOM 5354 N N . THR A 1 697 ? -3.008 46 11.164 1 66.81 697 THR A N 1
ATOM 5355 C CA . THR A 1 697 ? -4.035 44.969 11.109 1 66.81 697 THR A CA 1
ATOM 5356 C C . THR A 1 697 ? -3.875 43.969 12.258 1 66.81 697 THR A C 1
ATOM 5358 O O . THR A 1 697 ? -4.867 43.5 12.805 1 66.81 697 THR A O 1
ATOM 5361 N N . GLN A 1 698 ? -2.719 43.688 12.547 1 63.69 698 GLN A N 1
ATOM 5362 C CA . GLN A 1 698 ? -2.467 42.781 13.656 1 63.69 698 GLN A CA 1
ATOM 5363 C C . GLN A 1 698 ? -2.816 43.438 14.992 1 63.69 698 GLN A C 1
ATOM 5365 O O . GLN A 1 698 ? -3.287 42.75 15.906 1 63.69 698 GLN A O 1
ATOM 5370 N N . ARG A 1 699 ? -2.52 44.719 15.008 1 59.06 699 ARG A N 1
ATOM 5371 C CA . ARG A 1 699 ? -2.869 45.469 16.219 1 59.06 699 ARG A CA 1
ATOM 5372 C C . ARG A 1 699 ? -4.383 45.562 16.375 1 59.06 699 ARG A C 1
ATOM 5374 O O . ARG A 1 699 ? -4.902 45.438 17.484 1 59.06 699 ARG A O 1
ATOM 5381 N N . LEU A 1 700 ? -4.965 45.781 15.172 1 44.41 700 LEU A N 1
ATOM 5382 C CA . LEU A 1 700 ? -6.418 45.906 15.203 1 44.41 700 LEU A CA 1
ATOM 5383 C C . LEU A 1 700 ? -7.066 44.594 15.625 1 44.41 700 LEU A C 1
ATOM 5385 O O . LEU A 1 700 ? -8.094 44.594 16.312 1 44.41 700 LEU A O 1
ATOM 5389 N N . ALA A 1 701 ? -6.531 43.625 15.141 1 49.47 701 ALA A N 1
ATOM 5390 C CA . ALA A 1 701 ? -7.07 42.344 15.539 1 49.47 701 ALA A CA 1
ATOM 5391 C C . ALA A 1 701 ? -6.98 42.156 17.062 1 49.47 701 ALA A C 1
ATOM 5393 O O . ALA A 1 701 ? -7.781 41.406 17.641 1 49.47 701 ALA A O 1
ATOM 5394 N N . PHE A 1 702 ? -6.133 42.906 17.641 1 48.88 702 PHE A N 1
ATOM 5395 C CA . PHE A 1 702 ? -5.988 42.844 19.094 1 48.88 702 PHE A CA 1
ATOM 5396 C C . PHE A 1 702 ? -6.781 43.938 19.766 1 48.88 702 PHE A C 1
ATOM 5398 O O . PHE A 1 702 ? -7.27 43.781 20.891 1 48.88 702 PHE A O 1
ATOM 5405 N N . GLU A 1 703 ? -6.922 45.219 19.203 1 45.84 703 GLU A N 1
ATOM 5406 C CA . GLU A 1 703 ? -7.672 46.281 19.828 1 45.84 703 GLU A CA 1
ATOM 5407 C C . GLU A 1 703 ? -9.172 46.062 19.719 1 45.84 703 GLU A C 1
ATOM 5409 O O . GLU A 1 703 ? -9.93 46.406 20.641 1 45.84 703 GLU A O 1
ATOM 5414 N N . MET B 1 1 ? 26.188 -69.812 -13.234 1 17.48 1 MET B N 1
ATOM 5415 C CA . MET B 1 1 ? 27 -69.75 -12.023 1 17.48 1 MET B CA 1
ATOM 5416 C C . MET B 1 1 ? 27.656 -68.375 -11.852 1 17.48 1 MET B C 1
ATOM 5418 O O . MET B 1 1 ? 27.984 -68 -10.734 1 17.48 1 MET B O 1
ATOM 5422 N N . ALA B 1 2 ? 28.047 -67.688 -12.852 1 18.94 2 ALA B N 1
ATOM 5423 C CA . ALA B 1 2 ? 29.422 -67.125 -12.859 1 18.94 2 ALA B CA 1
ATOM 5424 C C . ALA B 1 2 ? 29.484 -65.812 -12.125 1 18.94 2 ALA B C 1
ATOM 5426 O O . ALA B 1 2 ? 28.766 -64.875 -12.453 1 18.94 2 ALA B O 1
ATOM 5427 N N . SER B 1 3 ? 30.062 -65.688 -10.859 1 17.2 3 SER B N 1
ATOM 5428 C CA . SER B 1 3 ? 30.109 -64.812 -9.664 1 17.2 3 SER B CA 1
ATOM 5429 C C . SER B 1 3 ? 30.922 -63.562 -9.906 1 17.2 3 SER B C 1
ATOM 5431 O O . SER B 1 3 ? 30.984 -62.688 -9.039 1 17.2 3 SER B O 1
ATOM 5433 N N . ALA B 1 4 ? 31.797 -63.5 -10.906 1 17.52 4 ALA B N 1
ATOM 5434 C CA . ALA B 1 4 ? 33.125 -62.906 -10.656 1 17.52 4 ALA B CA 1
ATOM 5435 C C . ALA B 1 4 ? 33 -61.406 -10.367 1 17.52 4 ALA B C 1
ATOM 5437 O O . ALA B 1 4 ? 32.312 -60.688 -11.07 1 17.52 4 ALA B O 1
ATOM 5438 N N . THR B 1 5 ? 33.469 -60.906 -9.164 1 20.56 5 THR B N 1
ATOM 5439 C CA . THR B 1 5 ? 33.594 -59.906 -8.117 1 20.56 5 THR B CA 1
ATOM 5440 C C . THR B 1 5 ? 34.469 -58.75 -8.562 1 20.56 5 THR B C 1
ATOM 5442 O O . THR B 1 5 ? 34.719 -57.812 -7.789 1 20.56 5 THR B O 1
ATOM 5445 N N . LEU B 1 6 ? 34.344 -58.219 -9.734 1 19.58 6 LEU B N 1
ATOM 5446 C CA . LEU B 1 6 ? 35.469 -57.469 -10.242 1 19.58 6 LEU B CA 1
ATOM 5447 C C . LEU B 1 6 ? 35.781 -56.281 -9.336 1 19.58 6 LEU B C 1
ATOM 5449 O O . LEU B 1 6 ? 34.875 -55.469 -9.039 1 19.58 6 LEU B O 1
ATOM 5453 N N . SER B 1 7 ? 36.906 -56.281 -8.57 1 19.83 7 SER B N 1
ATOM 5454 C CA . SER B 1 7 ? 37.656 -55.656 -7.477 1 19.83 7 SER B CA 1
ATOM 5455 C C . SER B 1 7 ? 38.125 -54.25 -7.836 1 19.83 7 SER B C 1
ATOM 5457 O O . SER B 1 7 ? 39.188 -54.062 -8.406 1 19.83 7 SER B O 1
ATOM 5459 N N . LEU B 1 8 ? 37.281 -53.406 -8.406 1 19.84 8 LEU B N 1
ATOM 5460 C CA . LEU B 1 8 ? 37.969 -52.188 -8.898 1 19.84 8 LEU B CA 1
ATOM 5461 C C . LEU B 1 8 ? 38.656 -51.469 -7.758 1 19.84 8 LEU B C 1
ATOM 5463 O O . LEU B 1 8 ? 38.062 -51.219 -6.711 1 19.84 8 LEU B O 1
ATOM 5467 N N . HIS B 1 9 ? 40 -51.219 -7.703 1 18.78 9 HIS B N 1
ATOM 5468 C CA . HIS B 1 9 ? 41.188 -50.938 -6.918 1 18.78 9 HIS B CA 1
ATOM 5469 C C . HIS B 1 9 ? 41.281 -49.438 -6.59 1 18.78 9 HIS B C 1
ATOM 5471 O O . HIS B 1 9 ? 42.219 -49 -5.922 1 18.78 9 HIS B O 1
ATOM 5477 N N . TYR B 1 10 ? 40.531 -48.5 -6.984 1 20.02 10 TYR B N 1
ATOM 5478 C CA . TYR B 1 10 ? 41.312 -47.281 -7.098 1 20.02 10 TYR B CA 1
ATOM 5479 C C . TYR B 1 10 ? 41.875 -46.875 -5.734 1 20.02 10 TYR B C 1
ATOM 5481 O O . TYR B 1 10 ? 41.188 -47 -4.723 1 20.02 10 TYR B O 1
ATOM 5489 N N . PRO B 1 11 ? 43.125 -46.344 -5.605 1 18.97 11 PRO B N 1
ATOM 5490 C CA . PRO B 1 11 ? 44.156 -46.125 -4.605 1 18.97 11 PRO B CA 1
ATOM 5491 C C . PRO B 1 11 ? 43.875 -44.969 -3.67 1 18.97 11 PRO B C 1
ATOM 5493 O O . PRO B 1 11 ? 43.156 -44.031 -4.055 1 18.97 11 PRO B O 1
ATOM 5496 N N . LEU B 1 12 ? 44.094 -45.062 -2.23 1 18.78 12 LEU B N 1
ATOM 5497 C CA . LEU B 1 12 ? 43.875 -44.469 -0.914 1 18.78 12 LEU B CA 1
ATOM 5498 C C . LEU B 1 12 ? 44.812 -43.312 -0.681 1 18.78 12 LEU B C 1
ATOM 5500 O O . LEU B 1 12 ? 45.594 -43.312 0.267 1 18.78 12 LEU B O 1
ATOM 5504 N N . LEU B 1 13 ? 45.219 -42.438 -1.594 1 18.12 13 LEU B N 1
ATOM 5505 C CA . LEU B 1 13 ? 46.469 -41.812 -1.121 1 18.12 13 LEU B CA 1
ATOM 5506 C C . LEU B 1 13 ? 46.25 -41.125 0.215 1 18.12 13 LEU B C 1
ATOM 5508 O O . LEU B 1 13 ? 45.25 -40.406 0.395 1 18.12 13 LEU B O 1
ATOM 5512 N N . LEU B 1 14 ? 47.156 -41.281 1.351 1 17.64 14 LEU B N 1
ATOM 5513 C CA . LEU B 1 14 ? 47.438 -41.25 2.783 1 17.64 14 LEU B CA 1
ATOM 5514 C C . LEU B 1 14 ? 47.812 -39.844 3.219 1 17.64 14 LEU B C 1
ATOM 5516 O O . LEU B 1 14 ? 47.906 -39.562 4.414 1 17.64 14 LEU B O 1
ATOM 5520 N N . LEU B 1 15 ? 48.031 -38.812 2.498 1 16.64 15 LEU B N 1
ATOM 5521 C CA . LEU B 1 15 ? 49.219 -38.156 3.055 1 16.64 15 LEU B CA 1
ATOM 5522 C C . LEU B 1 15 ? 48.938 -37.594 4.43 1 16.64 15 LEU B C 1
ATOM 5524 O O . LEU B 1 15 ? 47.812 -37.125 4.688 1 16.64 15 LEU B O 1
ATOM 5528 N N . ARG B 1 16 ? 50.062 -37.375 5.402 1 16.72 16 ARG B N 1
ATOM 5529 C CA . ARG B 1 16 ? 50.531 -37.406 6.793 1 16.72 16 ARG B CA 1
ATOM 5530 C C . ARG B 1 16 ? 50.188 -36.094 7.5 1 16.72 16 ARG B C 1
ATOM 5532 O O . ARG B 1 16 ? 49.625 -36.094 8.602 1 16.72 16 ARG B O 1
ATOM 5539 N N . SER B 1 17 ? 50.938 -34.875 7.293 1 16.95 17 SER B N 1
ATOM 5540 C CA . SER B 1 17 ? 51.938 -34.438 8.281 1 16.95 17 SER B CA 1
ATOM 5541 C C . SER B 1 17 ? 51.281 -33.594 9.375 1 16.95 17 SER B C 1
ATOM 5543 O O . SER B 1 17 ? 50.219 -33 9.156 1 16.95 17 SER B O 1
ATOM 5545 N N . PRO B 1 18 ? 51.969 -33.406 10.688 1 18.59 18 PRO B N 1
ATOM 5546 C CA . PRO B 1 18 ? 51.781 -33.188 12.125 1 18.59 18 PRO B CA 1
ATOM 5547 C C . PRO B 1 18 ? 51.719 -31.719 12.5 1 18.59 18 PRO B C 1
ATOM 5549 O O . PRO B 1 18 ? 51.281 -31.359 13.602 1 18.59 18 PRO B O 1
ATOM 5552 N N . LEU B 1 19 ? 51.969 -30.688 11.789 1 17.56 19 LEU B N 1
ATOM 5553 C CA . LEU B 1 19 ? 52.906 -29.719 12.383 1 17.56 19 LEU B CA 1
ATOM 5554 C C . LEU B 1 19 ? 52.25 -29.031 13.586 1 17.56 19 LEU B C 1
ATOM 5556 O O . LEU B 1 19 ? 51.062 -28.75 13.578 1 17.56 19 LEU B O 1
ATOM 5560 N N . SER B 1 20 ? 53.094 -28.594 14.742 1 16.52 20 SER B N 1
ATOM 5561 C CA . SER B 1 20 ? 53.344 -28.344 16.172 1 16.52 20 SER B CA 1
ATOM 5562 C C . SER B 1 20 ? 52.781 -27 16.594 1 16.52 20 SER B C 1
ATOM 5564 O O . SER B 1 20 ? 52.031 -26.906 17.578 1 16.52 20 SER B O 1
ATOM 5566 N N . THR B 1 21 ? 53.312 -25.812 16.156 1 17 21 THR B N 1
ATOM 5567 C CA . THR B 1 21 ? 54.094 -25 17.094 1 17 21 THR B CA 1
ATOM 5568 C C . THR B 1 21 ? 53.156 -24.141 17.969 1 17 21 THR B C 1
ATOM 5570 O O . THR B 1 21 ? 52 -23.922 17.594 1 17 21 THR B O 1
ATOM 5573 N N . LYS B 1 22 ? 53.812 -23.109 18.844 1 16.67 22 LYS B N 1
ATOM 5574 C CA . LYS B 1 22 ? 53.938 -22.578 20.203 1 16.67 22 LYS B CA 1
ATOM 5575 C C . LYS B 1 22 ? 53.125 -21.312 20.375 1 16.67 22 LYS B C 1
ATOM 5577 O O . LYS B 1 22 ? 53.031 -20.781 21.484 1 16.67 22 LYS B O 1
ATOM 5582 N N . ILE B 1 23 ? 52.344 -20.672 19.609 1 18.42 23 ILE B N 1
ATOM 5583 C CA . ILE B 1 23 ? 52.531 -19.25 19.875 1 18.42 23 ILE B CA 1
ATOM 5584 C C . ILE B 1 23 ? 52.094 -18.938 21.297 1 18.42 23 ILE B C 1
ATOM 5586 O O . ILE B 1 23 ? 50.969 -19.266 21.688 1 18.42 23 ILE B O 1
ATOM 5590 N N . THR B 1 24 ? 52.938 -18.234 22.172 1 16.23 24 THR B N 1
ATOM 5591 C CA . THR B 1 24 ? 53.281 -17.938 23.562 1 16.23 24 THR B CA 1
ATOM 5592 C C . THR B 1 24 ? 52.375 -16.859 24.125 1 16.23 24 THR B C 1
ATOM 5594 O O . THR B 1 24 ? 52 -16.922 25.297 1 16.23 24 THR B O 1
ATOM 5597 N N . LYS B 1 25 ? 52.062 -15.68 23.516 1 18.28 25 LYS B N 1
ATOM 5598 C CA . LYS B 1 25 ? 52.375 -14.508 24.328 1 18.28 25 LYS B CA 1
ATOM 5599 C C . LYS B 1 25 ? 51.625 -14.508 25.641 1 18.28 25 LYS B C 1
ATOM 5601 O O . LYS B 1 25 ? 50.531 -15.07 25.719 1 18.28 25 LYS B O 1
ATOM 5606 N N . PRO B 1 26 ? 52.062 -13.555 26.562 1 18.67 26 PRO B N 1
ATOM 5607 C CA . PRO B 1 26 ? 52.281 -13.492 28.016 1 18.67 26 PRO B CA 1
ATOM 5608 C C . PRO B 1 26 ? 51.031 -13.086 28.781 1 18.67 26 PRO B C 1
ATOM 5610 O O . PRO B 1 26 ? 50.062 -12.547 28.188 1 18.67 26 PRO B O 1
ATOM 5613 N N . PRO B 1 27 ? 51.094 -13.133 30.172 1 19.38 27 PRO B N 1
ATOM 5614 C CA . PRO B 1 27 ? 50.25 -13.336 31.359 1 19.38 27 PRO B CA 1
ATOM 5615 C C . PRO B 1 27 ? 49.656 -12.031 31.906 1 19.38 27 PRO B C 1
ATOM 5617 O O . PRO B 1 27 ? 49 -12.031 32.938 1 19.38 27 PRO B O 1
ATOM 5620 N N . LEU B 1 28 ? 49.531 -10.875 31.141 1 19.08 28 LEU B N 1
ATOM 5621 C CA . LEU B 1 28 ? 49.656 -9.648 31.922 1 19.08 28 LEU B CA 1
ATOM 5622 C C . LEU B 1 28 ? 48.688 -9.68 33.125 1 19.08 28 LEU B C 1
ATOM 5624 O O . LEU B 1 28 ? 47.562 -10.148 33 1 19.08 28 LEU B O 1
ATOM 5628 N N . SER B 1 29 ? 49.188 -9.234 34.312 1 17.66 29 SER B N 1
ATOM 5629 C CA . SER B 1 29 ? 49.094 -9.312 35.781 1 17.66 29 SER B CA 1
ATOM 5630 C C . SER B 1 29 ? 47.844 -8.609 36.312 1 17.66 29 SER B C 1
ATOM 5632 O O . SER B 1 29 ? 47.312 -7.73 35.625 1 17.66 29 SER B O 1
ATOM 5634 N N . PRO B 1 30 ? 47.344 -8.969 37.594 1 19.72 30 PRO B N 1
ATOM 5635 C CA . PRO B 1 30 ? 46.125 -9.023 38.406 1 19.72 30 PRO B CA 1
ATOM 5636 C C . PRO B 1 30 ? 45.906 -7.746 39.219 1 19.72 30 PRO B C 1
ATOM 5638 O O . PRO B 1 30 ? 44.938 -7.648 39.969 1 19.72 30 PRO B O 1
ATOM 5641 N N . ARG B 1 31 ? 46.5 -6.496 38.938 1 18.34 31 ARG B N 1
ATOM 5642 C CA . ARG B 1 31 ? 46.812 -5.777 40.188 1 18.34 31 ARG B CA 1
ATOM 5643 C C . ARG B 1 31 ? 45.531 -5.559 41 1 18.34 31 ARG B C 1
ATOM 5645 O O . ARG B 1 31 ? 44.469 -5.246 40.469 1 18.34 31 ARG B O 1
ATOM 5652 N N . PRO B 1 32 ? 45.594 -5.789 42.406 1 19.89 32 PRO B N 1
ATOM 5653 C CA . PRO B 1 32 ? 44.656 -5.996 43.531 1 19.89 32 PRO B CA 1
ATOM 5654 C C . PRO B 1 32 ? 44.094 -4.695 44.062 1 19.89 32 PRO B C 1
ATOM 5656 O O . PRO B 1 32 ? 43.312 -4.707 45.031 1 19.89 32 PRO B O 1
ATOM 5659 N N . LEU B 1 33 ? 44.125 -3.59 43.312 1 17.62 33 LEU B N 1
ATOM 5660 C CA . LEU B 1 33 ? 44.375 -2.418 44.156 1 17.62 33 LEU B CA 1
ATOM 5661 C C . LEU B 1 33 ? 43.375 -2.354 45.281 1 17.62 33 LEU B C 1
ATOM 5663 O O . LEU B 1 33 ? 42.25 -2.861 45.188 1 17.62 33 LEU B O 1
ATOM 5667 N N . LEU B 1 34 ? 43.625 -1.373 46.25 1 18.05 34 LEU B N 1
ATOM 5668 C CA . LEU B 1 34 ? 43.688 -1.006 47.688 1 18.05 34 LEU B CA 1
ATOM 5669 C C . LEU B 1 34 ? 42.281 -0.585 48.188 1 18.05 34 LEU B C 1
ATOM 5671 O O . LEU B 1 34 ? 41.469 -0.11 47.406 1 18.05 34 LEU B O 1
ATOM 5675 N N . LEU B 1 35 ? 42 -0.574 49.562 1 19 35 LEU B N 1
ATOM 5676 C CA . LEU B 1 35 ? 41.062 -0.873 50.625 1 19 35 LEU B CA 1
ATOM 5677 C C . LEU B 1 35 ? 40.219 0.354 50.969 1 19 35 LEU B C 1
ATOM 5679 O O . LEU B 1 35 ? 39.031 0.241 51.219 1 19 35 LEU B O 1
ATOM 5683 N N . PRO B 1 36 ? 40.75 1.646 51.094 1 17.91 36 PRO B N 1
ATOM 5684 C CA . PRO B 1 36 ? 40.656 2.131 52.469 1 17.91 36 PRO B CA 1
ATOM 5685 C C . PRO B 1 36 ? 39.219 2.559 52.812 1 17.91 36 PRO B C 1
ATOM 5687 O O . PRO B 1 36 ? 38.375 2.654 51.938 1 17.91 36 PRO B O 1
ATOM 5690 N N . HIS B 1 37 ? 39.031 3.848 53.531 1 19.59 37 HIS B N 1
ATOM 5691 C CA . HIS B 1 37 ? 38.625 4.305 54.844 1 19.59 37 HIS B CA 1
ATOM 5692 C C . HIS B 1 37 ? 37.156 4.785 54.812 1 19.59 37 HIS B C 1
ATOM 5694 O O . HIS B 1 37 ? 36.656 5.168 53.781 1 19.59 37 HIS B O 1
ATOM 5700 N N . PRO B 1 38 ? 36.469 5.023 56.094 1 20.56 38 PRO B N 1
ATOM 5701 C CA . PRO B 1 38 ? 35.125 4.93 56.719 1 20.56 38 PRO B CA 1
ATOM 5702 C C . PRO B 1 38 ? 34.312 6.215 56.562 1 20.56 38 PRO B C 1
ATOM 5704 O O . PRO B 1 38 ? 33.094 6.211 56.781 1 20.56 38 PRO B O 1
ATOM 5707 N N . LEU B 1 39 ? 34.875 7.363 56.156 1 18.08 39 LEU B N 1
ATOM 5708 C CA . LEU B 1 39 ? 34.594 8.477 57.062 1 18.08 39 LEU B CA 1
ATOM 5709 C C . LEU B 1 39 ? 33.094 8.75 57.156 1 18.08 39 LEU B C 1
ATOM 5711 O O . LEU B 1 39 ? 32.344 8.375 56.25 1 18.08 39 LEU B O 1
ATOM 5715 N N . HIS B 1 40 ? 32.656 10.047 57.656 1 18.69 40 HIS B N 1
ATOM 5716 C CA . HIS B 1 40 ? 31.875 10.711 58.688 1 18.69 40 HIS B CA 1
ATOM 5717 C C . HIS B 1 40 ? 30.453 10.992 58.188 1 18.69 40 HIS B C 1
ATOM 5719 O O . HIS B 1 40 ? 30.188 10.977 56.969 1 18.69 40 HIS B O 1
ATOM 5725 N N . SER B 1 41 ? 29.594 11.789 59.031 1 18.92 41 SER B N 1
ATOM 5726 C CA . SER B 1 41 ? 28.328 11.805 59.75 1 18.92 41 SER B CA 1
ATOM 5727 C C . SER B 1 41 ? 27.25 12.531 58.969 1 18.92 41 SER B C 1
ATOM 5729 O O . SER B 1 41 ? 26.078 12.141 59 1 18.92 41 SER B O 1
ATOM 5731 N N . ARG B 1 42 ? 27.562 13.805 58.406 1 20.67 42 ARG B N 1
ATOM 5732 C CA . ARG B 1 42 ? 26.719 14.914 58.812 1 20.67 42 ARG B CA 1
ATOM 5733 C C . ARG B 1 42 ? 25.312 14.781 58.25 1 20.67 42 ARG B C 1
ATOM 5735 O O . ARG B 1 42 ? 25.109 14.133 57.219 1 20.67 42 ARG B O 1
ATOM 5742 N N . PHE B 1 43 ? 24.438 15.773 58.469 1 19.33 43 PHE B N 1
ATOM 5743 C CA . PHE B 1 43 ? 23.156 16.047 59.062 1 19.33 43 PHE B CA 1
ATOM 5744 C C . PHE B 1 43 ? 22.031 15.984 58.031 1 19.33 43 PHE B C 1
ATOM 5746 O O . PHE B 1 43 ? 21.031 15.289 58.219 1 19.33 43 PHE B O 1
ATOM 5753 N N . LEU B 1 44 ? 21.734 17.156 57.312 1 19.69 44 LEU B N 1
ATOM 5754 C CA . LEU B 1 44 ? 20.578 17.953 57.688 1 19.69 44 LEU B CA 1
ATOM 5755 C C . LEU B 1 44 ? 19.375 17.594 56.844 1 19.69 44 LEU B C 1
ATOM 5757 O O . LEU B 1 44 ? 18.297 17.297 57.375 1 19.69 44 LEU B O 1
ATOM 5761 N N . LEU B 1 45 ? 18.938 18.547 55.906 1 21.56 45 LEU B N 1
ATOM 5762 C CA . LEU B 1 45 ? 17.609 19.125 55.812 1 21.56 45 LEU B CA 1
ATOM 5763 C C . LEU B 1 45 ? 16.688 18.266 54.938 1 21.56 45 LEU B C 1
ATOM 5765 O O . LEU B 1 45 ? 17.125 17.719 53.938 1 21.56 45 LEU B O 1
ATOM 5769 N N . PRO B 1 46 ? 15.461 17.922 55.438 1 24.25 46 PRO B N 1
ATOM 5770 C CA . PRO B 1 46 ? 14.438 16.938 55.062 1 24.25 46 PRO B CA 1
ATOM 5771 C C . PRO B 1 46 ? 13.859 17.203 53.656 1 24.25 46 PRO B C 1
ATOM 5773 O O . PRO B 1 46 ? 13.578 18.359 53.312 1 24.25 46 PRO B O 1
ATOM 5776 N N . PRO B 1 47 ? 14.367 16.578 52.625 1 23.69 47 PRO B N 1
ATOM 5777 C CA . PRO B 1 47 ? 13.828 16.953 51.312 1 23.69 47 PRO B CA 1
ATOM 5778 C C . PRO B 1 47 ? 12.305 16.922 51.25 1 23.69 47 PRO B C 1
ATOM 5780 O O . PRO B 1 47 ? 11.68 16.172 52.031 1 23.69 47 PRO B O 1
ATOM 5783 N N . PRO B 1 48 ? 11.656 17.969 50.625 1 22.81 48 PRO B N 1
ATOM 5784 C CA . PRO B 1 48 ? 10.227 18.312 50.594 1 22.81 48 PRO B CA 1
ATOM 5785 C C . PRO B 1 48 ? 9.344 17.141 50.219 1 22.81 48 PRO B C 1
ATOM 5787 O O . PRO B 1 48 ? 9.812 16.203 49.562 1 22.81 48 PRO B O 1
ATOM 5790 N N . ARG B 1 49 ? 8.039 17.109 50.812 1 22.28 49 ARG B N 1
ATOM 5791 C CA . ARG B 1 49 ? 6.898 16.234 51.031 1 22.28 49 ARG B CA 1
ATOM 5792 C C . ARG B 1 49 ? 6.324 15.711 49.719 1 22.28 49 ARG B C 1
ATOM 5794 O O . ARG B 1 49 ? 6.094 16.469 48.781 1 22.28 49 ARG B O 1
ATOM 5801 N N . ALA B 1 50 ? 6.605 14.523 49.469 1 22.84 50 ALA B N 1
ATOM 5802 C CA . ALA B 1 50 ? 6.039 13.609 48.469 1 22.84 50 ALA B CA 1
ATOM 5803 C C . ALA B 1 50 ? 4.52 13.57 48.562 1 22.84 50 ALA B C 1
ATOM 5805 O O . ALA B 1 50 ? 3.967 13.117 49.562 1 22.84 50 ALA B O 1
ATOM 5806 N N . TYR B 1 51 ? 3.74 14.672 48.156 1 20.72 51 TYR B N 1
ATOM 5807 C CA . TYR B 1 51 ? 2.295 14.742 48.344 1 20.72 51 TYR B CA 1
ATOM 5808 C C . TYR B 1 51 ? 1.643 13.398 48.031 1 20.72 51 TYR B C 1
ATOM 5810 O O . TYR B 1 51 ? 1.776 12.891 46.906 1 20.72 51 TYR B O 1
ATOM 5818 N N . VAL B 1 52 ? 1.648 12.461 48.969 1 23.8 52 VAL B N 1
ATOM 5819 C CA . VAL B 1 52 ? 0.954 11.172 48.938 1 23.8 52 VAL B CA 1
ATOM 5820 C C . VAL B 1 52 ? -0.54 11.398 48.719 1 23.8 52 VAL B C 1
ATOM 5822 O O . VAL B 1 52 ? -1.214 12.008 49.531 1 23.8 52 VAL B O 1
ATOM 5825 N N . THR B 1 53 ? -0.954 11.727 47.469 1 23.02 53 THR B N 1
ATOM 5826 C CA . THR B 1 53 ? -2.369 11.992 47.25 1 23.02 53 THR B CA 1
ATOM 5827 C C . THR B 1 53 ? -3.234 10.922 47.906 1 23.02 53 THR B C 1
ATOM 5829 O O . THR B 1 53 ? -2.889 9.742 47.875 1 23.02 53 THR B O 1
ATOM 5832 N N . ALA B 1 54 ? -4.07 11.312 48.875 1 23.08 54 ALA B N 1
ATOM 5833 C CA . ALA B 1 54 ? -4.965 10.609 49.812 1 23.08 54 ALA B CA 1
ATOM 5834 C C . ALA B 1 54 ? -5.855 9.625 49.062 1 23.08 54 ALA B C 1
ATOM 5836 O O . ALA B 1 54 ? -6.199 9.844 47.906 1 23.08 54 ALA B O 1
ATOM 5837 N N . PRO B 1 55 ? -5.902 8.406 49.625 1 24.64 55 PRO B N 1
ATOM 5838 C CA . PRO B 1 55 ? -6.773 7.332 49.156 1 24.64 55 PRO B CA 1
ATOM 5839 C C . PRO B 1 55 ? -8.242 7.746 49.062 1 24.64 55 PRO B C 1
ATOM 5841 O O . PRO B 1 55 ? -8.766 8.336 50.031 1 24.64 55 PRO B O 1
ATOM 5844 N N . ALA B 1 56 ? -8.844 8.156 47.906 1 24.95 56 ALA B N 1
ATOM 5845 C CA . ALA B 1 56 ? -10.219 8.625 47.75 1 24.95 56 ALA B CA 1
ATOM 5846 C C . ALA B 1 56 ? -11.195 7.691 48.469 1 24.95 56 ALA B C 1
ATOM 5848 O O . ALA B 1 56 ? -11.125 6.473 48.312 1 24.95 56 ALA B O 1
ATOM 5849 N N . SER B 1 57 ? -11.625 8 49.656 1 23.59 57 SER B N 1
ATOM 5850 C CA . SER B 1 57 ? -12.648 7.367 50.469 1 23.59 57 SER B CA 1
ATOM 5851 C C . SER B 1 57 ? -13.828 6.891 49.625 1 23.59 57 SER B C 1
ATOM 5853 O O . SER B 1 57 ? -14.141 7.492 48.594 1 23.59 57 SER B O 1
ATOM 5855 N N . ASP B 1 58 ? -14.336 5.719 49.969 1 23.8 58 ASP B N 1
ATOM 5856 C CA . ASP B 1 58 ? -15.398 4.84 49.5 1 23.8 58 ASP B CA 1
ATOM 5857 C C . ASP B 1 58 ? -16.766 5.527 49.562 1 23.8 58 ASP B C 1
ATOM 5859 O O . ASP B 1 58 ? -17.562 5.223 50.438 1 23.8 58 ASP B O 1
ATOM 5863 N N . HIS B 1 59 ? -16.906 6.809 49.312 1 25.06 59 HIS B N 1
ATOM 5864 C CA . HIS B 1 59 ? -18.266 7.277 49.625 1 25.06 59 HIS B CA 1
ATOM 5865 C C . HIS B 1 59 ? -19.312 6.363 48.969 1 25.06 59 HIS B C 1
ATOM 5867 O O . HIS B 1 59 ? -19.219 6.027 47.812 1 25.06 59 HIS B O 1
ATOM 5873 N N . ASN B 1 60 ? -20.062 5.605 49.812 1 26.05 60 ASN B N 1
ATOM 5874 C CA . ASN B 1 60 ? -21.25 4.781 49.688 1 26.05 60 ASN B CA 1
ATOM 5875 C C . ASN B 1 60 ? -22.344 5.508 48.906 1 26.05 60 ASN B C 1
ATOM 5877 O O . ASN B 1 60 ? -23.203 6.168 49.5 1 26.05 60 ASN B O 1
ATOM 5881 N N . PHE B 1 61 ? -22.047 6.434 48 1 28.22 61 PHE B N 1
ATOM 5882 C CA . PHE B 1 61 ? -23.188 7.105 47.406 1 28.22 61 PHE B CA 1
ATOM 5883 C C . PHE B 1 61 ? -24.266 6.102 47.031 1 28.22 61 PHE B C 1
ATOM 5885 O O . PHE B 1 61 ? -23.984 4.918 46.812 1 28.22 61 PHE B O 1
ATOM 5892 N N . GLY B 1 62 ? -25.578 6.539 47.156 1 27.38 62 GLY B N 1
ATOM 5893 C CA . GLY B 1 62 ? -26.891 5.926 47.094 1 27.38 62 GLY B CA 1
ATOM 5894 C C . GLY B 1 62 ? -27.016 4.941 45.938 1 27.38 62 GLY B C 1
ATOM 5895 O O . GLY B 1 62 ? -26.188 4.926 45.031 1 27.38 62 GLY B O 1
ATOM 5896 N N . ASP B 1 63 ? -28 3.977 46.188 1 28.34 63 ASP B N 1
ATOM 5897 C CA . ASP B 1 63 ? -28.391 2.783 45.438 1 28.34 63 ASP B CA 1
ATOM 5898 C C . ASP B 1 63 ? -28.578 3.1 43.969 1 28.34 63 ASP B C 1
ATOM 5900 O O . ASP B 1 63 ? -29.453 3.895 43.594 1 28.34 63 ASP B O 1
ATOM 5904 N N . PRO B 1 64 ? -27.547 3.342 43.219 1 29 64 PRO B N 1
ATOM 5905 C CA . PRO B 1 64 ? -27.859 3.65 41.812 1 29 64 PRO B CA 1
ATOM 5906 C C . PRO B 1 64 ? -28.922 2.727 41.25 1 29 64 PRO B C 1
ATOM 5908 O O . PRO B 1 64 ? -29.078 1.592 41.688 1 29 64 PRO B O 1
ATOM 5911 N N . ASP B 1 65 ? -30.078 3.25 40.875 1 29.77 65 ASP B N 1
ATOM 5912 C CA . ASP B 1 65 ? -31.219 2.49 40.375 1 29.77 65 ASP B CA 1
ATOM 5913 C C . ASP B 1 65 ? -30.75 1.299 39.531 1 29.77 65 ASP B C 1
ATOM 5915 O O . ASP B 1 65 ? -29.875 1.441 38.688 1 29.77 65 ASP B O 1
ATOM 5919 N N . PRO B 1 66 ? -30.875 0.014 40.094 1 30.75 66 PRO B N 1
ATOM 5920 C CA . PRO B 1 66 ? -30.406 -1.271 39.594 1 30.75 66 PRO B CA 1
ATOM 5921 C C . PRO B 1 66 ? -30.625 -1.42 38.062 1 30.75 66 PRO B C 1
ATOM 5923 O O . PRO B 1 66 ? -30.016 -2.297 37.438 1 30.75 66 PRO B O 1
ATOM 5926 N N . LYS B 1 67 ? -31.844 -0.944 37.625 1 32.19 67 LYS B N 1
ATOM 5927 C CA . LYS B 1 67 ? -32.344 -1.468 36.344 1 32.19 67 LYS B CA 1
ATOM 5928 C C . LYS B 1 67 ? -31.391 -1.114 35.188 1 32.19 67 LYS B C 1
ATOM 5930 O O . LYS B 1 67 ? -31.391 -1.784 34.156 1 32.19 67 LYS B O 1
ATOM 5935 N N . LEU B 1 68 ? -30.891 0.139 35.219 1 29.83 68 LEU B N 1
ATOM 5936 C CA . LEU B 1 68 ? -30.062 0.403 34.062 1 29.83 68 LEU B CA 1
ATOM 5937 C C . LEU B 1 68 ? -28.719 -0.332 34.156 1 29.83 68 LEU B C 1
ATOM 5939 O O . LEU B 1 68 ? -27.875 -0.214 33.281 1 29.83 68 LEU B O 1
ATOM 5943 N N . VAL B 1 69 ? -28.328 -0.81 35.406 1 33.41 69 VAL B N 1
ATOM 5944 C CA . VAL B 1 69 ? -27.031 -1.433 35.625 1 33.41 69 VAL B CA 1
ATOM 5945 C C . VAL B 1 69 ? -27.016 -2.832 35 1 33.41 69 VAL B C 1
ATOM 5947 O O . VAL B 1 69 ? -25.969 -3.447 34.875 1 33.41 69 VAL B O 1
ATOM 5950 N N . GLY B 1 70 ? -28.156 -3.498 35.062 1 31.25 70 GLY B N 1
ATOM 5951 C CA . GLY B 1 70 ? -28.094 -4.887 34.625 1 31.25 70 GLY B CA 1
ATOM 5952 C C . GLY B 1 70 ? -27.516 -5.062 33.25 1 31.25 70 GLY B C 1
ATOM 5953 O O . GLY B 1 70 ? -27.609 -6.141 32.656 1 31.25 70 GLY B O 1
ATOM 5954 N N . LEU B 1 71 ? -27.625 -4.031 32.438 1 31.23 71 LEU B N 1
ATOM 5955 C CA . LEU B 1 71 ? -27.047 -4.441 31.172 1 31.23 71 LEU B CA 1
ATOM 5956 C C . LEU B 1 71 ? -25.594 -4.879 31.359 1 31.23 71 LEU B C 1
ATOM 5958 O O . LEU B 1 71 ? -24.703 -4.039 31.531 1 31.23 71 LEU B O 1
ATOM 5962 N N . GLY B 1 72 ? -25.359 -5.75 32.312 1 31.3 72 GLY B N 1
ATOM 5963 C CA . GLY B 1 72 ? -24.109 -6.492 32.438 1 31.3 72 GLY B CA 1
ATOM 5964 C C . GLY B 1 72 ? -23.344 -6.566 31.125 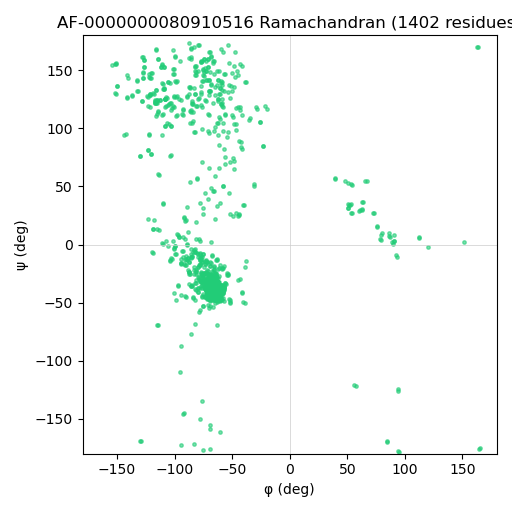1 31.3 72 GLY B C 1
ATOM 5965 O O . GLY B 1 72 ? -23.938 -6.551 30.047 1 31.3 72 GLY B O 1
ATOM 5966 N N . SER B 1 73 ? -22.172 -6.016 31.172 1 34.72 73 SER B N 1
ATOM 5967 C CA . SER B 1 73 ? -21.188 -6.219 30.125 1 34.72 73 SER B CA 1
ATOM 5968 C C . SER B 1 73 ? -21.188 -7.66 29.641 1 34.72 73 SER B C 1
ATOM 5970 O O . SER B 1 73 ? -20.625 -8.547 30.281 1 34.72 73 SER B O 1
ATOM 5972 N N . GLU B 1 74 ? -22.297 -8.375 29.594 1 34.31 74 GLU B N 1
ATOM 5973 C CA . GLU B 1 74 ? -22.156 -9.68 28.953 1 34.31 74 GLU B CA 1
ATOM 5974 C C . GLU B 1 74 ? -20.984 -9.68 27.953 1 34.31 74 GLU B C 1
ATOM 5976 O O . GLU B 1 74 ? -20.844 -8.742 27.172 1 34.31 74 GLU B O 1
ATOM 5981 N N . ASN B 1 75 ? -19.953 -10.312 28.391 1 38 75 ASN B N 1
ATOM 5982 C CA . ASN B 1 75 ? -18.828 -10.641 27.516 1 38 75 ASN B CA 1
ATOM 5983 C C . ASN B 1 75 ? -19.266 -10.883 26.078 1 38 75 ASN B C 1
ATOM 5985 O O . ASN B 1 75 ? -19.875 -11.914 25.781 1 38 75 ASN B O 1
ATOM 5989 N N . ALA B 1 76 ? -19.984 -10.031 25.562 1 39.66 76 ALA B N 1
ATOM 5990 C CA . ALA B 1 76 ? -20.281 -10.172 24.141 1 39.66 76 ALA B CA 1
ATOM 5991 C C . ALA B 1 76 ? -19.219 -11.016 23.438 1 39.66 76 ALA B C 1
ATOM 5993 O O . ALA B 1 76 ? -18.031 -10.711 23.5 1 39.66 76 ALA B O 1
ATOM 5994 N N . LYS B 1 77 ? -19.297 -12.289 23.438 1 42.97 77 LYS B N 1
ATOM 5995 C CA . LYS B 1 77 ? -18.469 -13.211 22.672 1 42.97 77 LYS B CA 1
ATOM 5996 C C . LYS B 1 77 ? -17.984 -12.562 21.375 1 42.97 77 LYS B C 1
ATOM 5998 O O . LYS B 1 77 ? -18.766 -11.945 20.656 1 42.97 77 LYS B O 1
ATOM 6003 N N . PRO B 1 78 ? -16.719 -12.383 21.203 1 53.03 78 PRO B N 1
ATOM 6004 C CA . PRO B 1 78 ? -16.172 -11.844 19.953 1 53.03 78 PRO B CA 1
ATOM 6005 C C . PRO B 1 78 ? -16.828 -12.445 18.719 1 53.03 78 PRO B C 1
ATOM 6007 O O . PRO B 1 78 ? -16.906 -13.664 18.578 1 53.03 78 PRO B O 1
ATOM 6010 N N . GLN B 1 79 ? -17.922 -11.828 18.297 1 59.81 79 GLN B N 1
ATOM 6011 C CA . GLN B 1 79 ? -18.609 -12.352 17.125 1 59.81 79 GLN B CA 1
ATOM 6012 C C . GLN B 1 79 ? -17.703 -12.297 15.898 1 59.81 79 GLN B C 1
ATOM 6014 O O . GLN B 1 79 ? -17.234 -11.227 15.508 1 59.81 79 GLN B O 1
ATOM 6019 N N . ASN B 1 80 ? -17.25 -13.375 15.562 1 73.75 80 ASN B N 1
ATOM 6020 C CA . ASN B 1 80 ? -16.5 -13.523 14.32 1 73.75 80 ASN B CA 1
ATOM 6021 C C . ASN B 1 80 ? -17.344 -13.109 13.117 1 73.75 80 ASN B C 1
ATOM 6023 O O . ASN B 1 80 ? -18.531 -13.43 13.039 1 73.75 80 ASN B O 1
ATOM 6027 N N . VAL B 1 81 ? -16.938 -12.203 12.453 1 78.5 81 VAL B N 1
ATOM 6028 C CA . VAL B 1 81 ? -17.672 -11.656 11.305 1 78.5 81 VAL B CA 1
ATOM 6029 C C . VAL B 1 81 ? -17.734 -12.703 10.195 1 78.5 81 VAL B C 1
ATOM 6031 O O . VAL B 1 81 ? -18.797 -12.938 9.617 1 78.5 81 VAL B O 1
ATOM 6034 N N . ILE B 1 82 ? -16.578 -13.344 10.039 1 84.25 82 ILE B N 1
ATOM 6035 C CA . ILE B 1 82 ? -16.562 -14.398 9.031 1 84.25 82 ILE B CA 1
ATOM 6036 C C . ILE B 1 82 ? -16.547 -15.766 9.711 1 84.25 82 ILE B C 1
ATOM 6038 O O . ILE B 1 82 ? -15.562 -16.125 10.359 1 84.25 82 ILE B O 1
ATOM 6042 N N . THR B 1 83 ? -17.703 -16.391 9.68 1 83.06 83 THR B N 1
ATOM 6043 C CA . THR B 1 83 ? -17.828 -17.734 10.25 1 83.06 83 THR B CA 1
ATOM 6044 C C . THR B 1 83 ? -18.125 -18.75 9.156 1 83.06 83 THR B C 1
ATOM 6046 O O . THR B 1 83 ? -18.516 -18.391 8.047 1 83.06 83 THR B O 1
ATOM 6049 N N . TRP B 1 84 ? -17.844 -19.969 9.477 1 84.38 84 TRP B N 1
ATOM 6050 C CA . TRP B 1 84 ? -18.125 -21.062 8.547 1 84.38 84 TRP B CA 1
ATOM 6051 C C . TRP B 1 84 ? -19.625 -21.172 8.273 1 84.38 84 TRP B C 1
ATOM 6053 O O . TRP B 1 84 ? -20.031 -21.484 7.152 1 84.38 84 TRP B O 1
ATOM 6063 N N . SER B 1 85 ? -20.375 -20.844 9.266 1 83.56 85 SER B N 1
ATOM 6064 C CA . SER B 1 85 ? -21.828 -20.906 9.117 1 83.56 85 SER B CA 1
ATOM 6065 C C . SER B 1 85 ? -22.328 -19.844 8.141 1 83.56 85 SER B C 1
ATOM 6067 O O . SER B 1 85 ? -23.219 -20.094 7.336 1 83.56 85 SER B O 1
ATOM 6069 N N . LEU B 1 86 ? -21.656 -18.688 8.203 1 84.31 86 LEU B N 1
ATOM 6070 C CA . LEU B 1 86 ? -22.031 -17.625 7.277 1 84.31 86 LEU B CA 1
ATOM 6071 C C . LEU B 1 86 ? -21.672 -18 5.844 1 84.31 86 LEU B C 1
ATOM 6073 O O . LEU B 1 86 ? -22.469 -17.812 4.926 1 84.31 86 LEU B O 1
ATOM 6077 N N . LEU B 1 87 ? -20.531 -18.531 5.711 1 86.38 87 LEU B N 1
ATOM 6078 C CA . LEU B 1 87 ? -20.094 -18.922 4.375 1 86.38 87 LEU B CA 1
ATOM 6079 C C . LEU B 1 87 ? -20.984 -20.016 3.814 1 86.38 87 LEU B C 1
ATOM 6081 O O . LEU B 1 87 ? -21.344 -20 2.633 1 86.38 87 LEU B O 1
ATOM 6085 N N . CYS B 1 88 ? -21.406 -20.922 4.652 1 87.06 88 CYS B N 1
ATOM 6086 C CA . CYS B 1 88 ? -22.281 -22.016 4.219 1 87.06 88 CYS B CA 1
ATOM 6087 C C . CYS B 1 88 ? -23.672 -21.5 3.869 1 87.06 88 CYS B C 1
ATOM 6089 O O . CYS B 1 88 ? -24.297 -21.969 2.92 1 87.06 88 CYS B O 1
ATOM 6091 N N . THR B 1 89 ? -24.062 -20.516 4.625 1 85.56 89 THR B N 1
ATOM 6092 C CA . THR B 1 89 ? -25.375 -19.938 4.34 1 85.56 89 THR B CA 1
ATOM 6093 C C . THR B 1 89 ? -25.359 -19.188 3.008 1 85.56 89 THR B C 1
ATOM 6095 O O . THR B 1 89 ? -26.312 -19.281 2.229 1 85.56 89 THR B O 1
ATOM 6098 N N . LEU B 1 90 ? -24.297 -18.547 2.781 1 86.38 90 LEU B N 1
ATOM 6099 C CA . LEU B 1 90 ? -24.172 -17.812 1.525 1 86.38 90 LEU B CA 1
ATOM 6100 C C . LEU B 1 90 ? -24.031 -18.781 0.347 1 86.38 90 LEU B C 1
ATOM 6102 O O . LEU B 1 90 ? -24.547 -18.5 -0.741 1 86.38 90 LEU B O 1
ATOM 6106 N N . LEU B 1 91 ? -23.406 -19.875 0.611 1 89.5 91 LEU B N 1
ATOM 6107 C CA . LEU B 1 91 ? -23.234 -20.906 -0.419 1 89.5 91 LEU B CA 1
ATOM 6108 C C . LEU B 1 91 ? -24.578 -21.578 -0.729 1 89.5 91 LEU B C 1
ATOM 6110 O O . LEU B 1 91 ? -24.875 -21.875 -1.889 1 89.5 91 LEU B O 1
ATOM 6114 N N . MET B 1 92 ? -25.438 -21.75 0.284 1 89.12 92 MET B N 1
ATOM 6115 C CA . MET B 1 92 ? -26.703 -22.484 0.145 1 89.12 92 MET B CA 1
ATOM 6116 C C . MET B 1 92 ? -27.75 -21.625 -0.581 1 89.12 92 MET B C 1
ATOM 6118 O O . MET B 1 92 ? -28.75 -22.156 -1.062 1 89.12 92 MET B O 1
ATOM 6122 N N . ASN B 1 93 ? -27.391 -20.328 -0.622 1 87 93 ASN B N 1
ATOM 6123 C CA . ASN B 1 93 ? -28.281 -19.469 -1.397 1 87 93 ASN B CA 1
ATOM 6124 C C . ASN B 1 93 ? -28.188 -19.766 -2.891 1 87 93 ASN B C 1
ATOM 6126 O O . ASN B 1 93 ? -29.109 -19.453 -3.65 1 87 93 ASN B O 1
ATOM 6130 N N . HIS B 1 94 ? -27.109 -20.422 -3.322 1 91 94 HIS B N 1
ATOM 6131 C CA . HIS B 1 94 ? -26.906 -20.828 -4.711 1 91 94 HIS B CA 1
ATOM 6132 C C . HIS B 1 94 ? -26.906 -22.344 -4.855 1 91 94 HIS B C 1
ATOM 6134 O O . HIS B 1 94 ? -25.984 -22.922 -5.426 1 91 94 HIS B O 1
ATOM 6140 N N . LYS B 1 95 ? -27.984 -23 -4.504 1 91.25 95 LYS B N 1
ATOM 6141 C CA . LYS B 1 95 ? -28.047 -24.453 -4.422 1 91.25 95 LYS B CA 1
ATOM 6142 C C . LYS B 1 95 ? -28.031 -25.078 -5.809 1 91.25 95 LYS B C 1
ATOM 6144 O O . LYS B 1 95 ? -27.375 -26.109 -6.02 1 91.25 95 LYS B O 1
ATOM 6149 N N . LEU B 1 96 ? -28.641 -24.406 -6.719 1 91.5 96 LEU B N 1
ATOM 6150 C CA . LEU B 1 96 ? -28.703 -24.984 -8.055 1 91.5 96 LEU B CA 1
ATOM 6151 C C . LEU B 1 96 ? -27.328 -25 -8.719 1 91.5 96 LEU B C 1
ATOM 6153 O O . LEU B 1 96 ? -26.938 -26.016 -9.305 1 91.5 96 LEU B O 1
ATOM 6157 N N . ARG B 1 97 ? -26.656 -23.953 -8.578 1 92.56 97 ARG B N 1
ATOM 6158 C CA . ARG B 1 97 ? -25.344 -23.891 -9.188 1 92.56 97 ARG B CA 1
ATOM 6159 C C . ARG B 1 97 ? -24.359 -24.797 -8.453 1 92.56 97 ARG B C 1
ATOM 6161 O O . ARG B 1 97 ? -23.453 -25.359 -9.062 1 92.56 97 ARG B O 1
ATOM 6168 N N . LEU B 1 98 ? -24.594 -25 -7.238 1 92.19 98 LEU B N 1
ATOM 6169 C CA . LEU B 1 98 ? -23.734 -25.891 -6.469 1 92.19 98 LEU B CA 1
ATOM 6170 C C . LEU B 1 98 ? -23.969 -27.344 -6.855 1 92.19 98 LEU B C 1
ATOM 6172 O O . LEU B 1 98 ? -23.016 -28.125 -6.961 1 92.19 98 LEU B O 1
ATOM 6176 N N . ALA B 1 99 ? -25.188 -27.641 -7.078 1 93.25 99 ALA B N 1
ATOM 6177 C CA . ALA B 1 99 ? -25.484 -29 -7.516 1 93.25 99 ALA B CA 1
ATOM 6178 C C . ALA B 1 99 ? -24.891 -29.281 -8.883 1 93.25 99 ALA B C 1
ATOM 6180 O O . ALA B 1 99 ? -24.375 -30.375 -9.125 1 93.25 99 ALA B O 1
ATOM 6181 N N . LEU B 1 100 ? -24.922 -28.328 -9.68 1 93.31 100 LEU B N 1
ATOM 6182 C CA . LEU B 1 100 ? -24.328 -28.453 -11 1 93.31 100 LEU B CA 1
ATOM 6183 C C . LEU B 1 100 ? -22.812 -28.594 -10.898 1 93.31 100 LEU B C 1
ATOM 6185 O O . LEU B 1 100 ? -22.203 -29.344 -11.656 1 93.31 100 LEU B O 1
ATOM 6189 N N . MET B 1 101 ? -22.281 -27.953 -9.977 1 90.62 101 MET B N 1
ATOM 6190 C CA . MET B 1 101 ? -20.828 -28.016 -9.766 1 90.62 101 MET B CA 1
ATOM 6191 C C . MET B 1 101 ? -20.406 -29.406 -9.273 1 90.62 101 MET B C 1
ATOM 6193 O O . MET B 1 101 ? -19.422 -29.953 -9.734 1 90.62 101 MET B O 1
ATOM 6197 N N . VAL B 1 102 ? -21.172 -30 -8.422 1 91.06 102 VAL B N 1
ATOM 6198 C CA . VAL B 1 102 ? -20.828 -31.297 -7.867 1 91.06 102 VAL B CA 1
ATOM 6199 C C . VAL B 1 102 ? -21 -32.375 -8.93 1 91.06 102 VAL B C 1
ATOM 6201 O O . VAL B 1 102 ? -20.156 -33.281 -9.078 1 91.06 102 VAL B O 1
ATOM 6204 N N . ALA B 1 103 ? -22.016 -32.188 -9.688 1 94 103 ALA B N 1
ATOM 6205 C CA . ALA B 1 103 ? -22.281 -33.156 -10.75 1 94 103 ALA B CA 1
ATOM 6206 C C . ALA B 1 103 ? -21.188 -33.094 -11.82 1 94 103 ALA B C 1
ATOM 6208 O O . ALA B 1 103 ? -20.703 -34.125 -12.273 1 94 103 ALA B O 1
ATOM 6209 N N . THR B 1 104 ? -20.859 -31.922 -12.156 1 92 104 THR B N 1
ATOM 6210 C CA . THR B 1 104 ? -19.828 -31.766 -13.18 1 92 104 THR B CA 1
ATOM 6211 C C . THR B 1 104 ? -18.469 -32.188 -12.641 1 92 104 THR B C 1
ATOM 6213 O O . THR B 1 104 ? -17.641 -32.719 -13.383 1 92 104 THR B O 1
ATOM 6216 N N . LEU B 1 105 ? -18.25 -32 -11.391 1 90.25 105 LEU B N 1
ATOM 6217 C CA . LEU B 1 105 ? -17 -32.438 -10.773 1 90.25 105 LEU B CA 1
ATOM 6218 C C . LEU B 1 105 ? -16.859 -33.969 -10.812 1 90.25 105 LEU B C 1
ATOM 6220 O O . LEU B 1 105 ? -15.812 -34.469 -11.18 1 90.25 105 LEU B O 1
ATOM 6224 N N . PHE B 1 106 ? -17.906 -34.656 -10.523 1 91.31 106 PHE B N 1
ATOM 6225 C CA . PHE B 1 106 ? -17.891 -36.094 -10.523 1 91.31 106 PHE B CA 1
ATOM 6226 C C . PHE B 1 106 ? -17.734 -36.656 -11.938 1 91.31 106 PHE B C 1
ATOM 6228 O O . PHE B 1 106 ? -17 -37.594 -12.172 1 91.31 106 PHE B O 1
ATOM 6235 N N . ALA B 1 107 ? -18.422 -35.969 -12.805 1 92.06 107 ALA B N 1
ATOM 6236 C CA . ALA B 1 107 ? -18.344 -36.406 -14.195 1 92.06 107 ALA B CA 1
ATOM 6237 C C . ALA B 1 107 ? -16.953 -36.156 -14.766 1 92.06 107 ALA B C 1
ATOM 6239 O O . ALA B 1 107 ? -16.406 -37.031 -15.469 1 92.06 107 ALA B O 1
ATOM 6240 N N . CYS B 1 108 ? -16.422 -35.094 -14.43 1 88.88 108 CYS B N 1
ATOM 6241 C CA . CYS B 1 108 ? -15.086 -34.75 -14.914 1 88.88 108 CYS B CA 1
ATOM 6242 C C . CYS B 1 108 ? -14.039 -35.688 -14.312 1 88.88 108 CYS B C 1
ATOM 6244 O O . CYS B 1 108 ? -13.133 -36.125 -15.016 1 88.88 108 CYS B O 1
ATOM 6246 N N . SER B 1 109 ? -14.172 -35.969 -13.039 1 89.56 109 SER B N 1
ATOM 6247 C CA . SER B 1 109 ? -13.227 -36.875 -12.367 1 89.56 109 SER B CA 1
ATOM 6248 C C . SER B 1 109 ? -13.312 -38.281 -12.922 1 89.56 109 SER B C 1
ATOM 6250 O O . SER B 1 109 ? -12.289 -38.969 -13.078 1 89.56 109 SER B O 1
ATOM 6252 N N . THR B 1 110 ? -14.484 -38.688 -13.258 1 91 110 THR B N 1
ATOM 6253 C CA . THR B 1 110 ? -14.648 -40 -13.836 1 91 110 THR B CA 1
ATOM 6254 C C . THR B 1 110 ? -14 -40.094 -15.211 1 91 110 THR B C 1
ATOM 6256 O O . THR B 1 110 ? -13.375 -41.094 -15.547 1 91 110 THR B O 1
ATOM 6259 N N . CYS B 1 111 ? -14.148 -39 -15.945 1 89.94 111 CYS B N 1
ATOM 6260 C CA . CYS B 1 111 ? -13.531 -38.969 -17.266 1 89.94 111 CYS B CA 1
ATOM 6261 C C . CYS B 1 111 ? -12.008 -39 -17.156 1 89.94 111 CYS B C 1
ATOM 6263 O O . CYS B 1 111 ? -11.328 -39.719 -17.875 1 89.94 111 CYS B O 1
ATOM 6265 N N . THR B 1 112 ? -11.492 -38.312 -16.188 1 87.5 112 THR B N 1
ATOM 6266 C CA . THR B 1 112 ? -10.039 -38.188 -16.031 1 87.5 112 THR B CA 1
ATOM 6267 C C . THR B 1 112 ? -9.461 -39.5 -15.492 1 87.5 112 THR B C 1
ATOM 6269 O O . THR B 1 112 ? -8.391 -39.938 -15.922 1 87.5 112 THR B O 1
ATOM 6272 N N . LEU B 1 113 ? -10.164 -40.156 -14.617 1 90.44 113 LEU B N 1
ATOM 6273 C CA . LEU B 1 113 ? -9.672 -41.375 -13.984 1 90.44 113 LEU B CA 1
ATOM 6274 C C . LEU B 1 113 ? -9.805 -42.562 -14.922 1 90.44 113 LEU B C 1
ATOM 6276 O O . LEU B 1 113 ? -9.164 -43.594 -14.719 1 90.44 113 LEU B O 1
ATOM 6280 N N . SER B 1 114 ? -10.617 -42.438 -15.953 1 91.44 114 SER B N 1
ATOM 6281 C CA . SER B 1 114 ? -10.781 -43.531 -16.906 1 91.44 114 SER B CA 1
ATOM 6282 C C . SER B 1 114 ? -9.695 -43.5 -17.969 1 91.44 114 SER B C 1
ATOM 6284 O O . SER B 1 114 ? -9.477 -44.5 -18.656 1 91.44 114 SER B O 1
ATOM 6286 N N . MET B 1 115 ? -8.953 -42.469 -18.016 1 88.19 115 MET B N 1
ATOM 6287 C CA . MET B 1 115 ? -8 -42.281 -19.109 1 88.19 115 MET B CA 1
ATOM 6288 C C . MET B 1 115 ? -6.84 -43.25 -18.984 1 88.19 115 MET B C 1
ATOM 6290 O O . MET B 1 115 ? -6.504 -43.938 -19.953 1 88.19 115 MET B O 1
ATOM 6294 N N . PRO B 1 116 ? -6.25 -43.406 -17.812 1 86.19 116 PRO B N 1
ATOM 6295 C CA . PRO B 1 116 ? -5.152 -44.375 -17.719 1 86.19 116 PRO B CA 1
ATOM 6296 C C . PRO B 1 116 ? -5.609 -45.812 -17.938 1 86.19 116 PRO B C 1
ATOM 6298 O O . PRO B 1 116 ? -4.848 -46.625 -18.453 1 86.19 116 PRO B O 1
ATOM 6301 N N . LEU B 1 117 ? -6.832 -46.188 -17.641 1 88.75 117 LEU B N 1
ATOM 6302 C CA . LEU B 1 117 ? -7.359 -47.5 -17.859 1 88.75 117 LEU B CA 1
ATOM 6303 C C . LEU B 1 117 ? -7.48 -47.812 -19.359 1 88.75 117 LEU B C 1
ATOM 6305 O O . LEU B 1 117 ? -7.113 -48.906 -19.812 1 88.75 117 LEU B O 1
ATOM 6309 N N . PHE B 1 118 ? -7.938 -46.812 -20.062 1 88.69 118 PHE B N 1
ATOM 6310 C CA . PHE B 1 118 ? -8.117 -47.031 -21.484 1 88.69 118 PHE B CA 1
ATOM 6311 C C . PHE B 1 118 ? -6.777 -47 -22.219 1 88.69 118 PHE B C 1
ATOM 6313 O O . PHE B 1 118 ? -6.621 -47.656 -23.25 1 88.69 118 PHE B O 1
ATOM 6320 N N . SER B 1 119 ? -5.797 -46.281 -21.641 1 86.75 119 SER B N 1
ATOM 6321 C CA . SER B 1 119 ? -4.453 -46.344 -22.203 1 86.75 119 SER B CA 1
ATOM 6322 C C . SER B 1 119 ? -3.842 -47.719 -22.047 1 86.75 119 SER B C 1
ATOM 6324 O O . SER B 1 119 ? -3.143 -48.219 -22.938 1 86.75 119 SER B O 1
ATOM 6326 N N . GLY B 1 120 ? -4.109 -48.406 -20.906 1 85.81 120 GLY B N 1
ATOM 6327 C CA . GLY B 1 120 ? -3.656 -49.75 -20.719 1 85.81 120 GLY B CA 1
ATOM 6328 C C . GLY B 1 120 ? -4.309 -50.75 -21.672 1 85.81 120 GLY B C 1
ATOM 6329 O O . GLY B 1 120 ? -3.637 -51.625 -22.219 1 85.81 120 GLY B O 1
ATOM 6330 N N . ARG B 1 121 ? -5.594 -50.562 -21.906 1 87.5 121 ARG B N 1
ATOM 6331 C CA . ARG B 1 121 ? -6.305 -51.438 -22.859 1 87.5 121 ARG B CA 1
ATOM 6332 C C . ARG B 1 121 ? -5.793 -51.219 -24.281 1 87.5 121 ARG B C 1
ATOM 6334 O O . ARG B 1 121 ? -5.785 -52.156 -25.078 1 87.5 121 ARG B O 1
ATOM 6341 N N . PHE B 1 122 ? -5.375 -50.031 -24.5 1 87.81 122 PHE B N 1
ATOM 6342 C CA . PHE B 1 122 ? -4.809 -49.719 -25.812 1 87.81 122 PHE B CA 1
ATOM 6343 C C . PHE B 1 122 ? -3.549 -50.531 -26.062 1 87.81 122 PHE B C 1
ATOM 6345 O O . PHE B 1 122 ? -3.389 -51.125 -27.141 1 87.81 122 PHE B O 1
ATOM 6352 N N . PHE B 1 123 ? -2.719 -50.719 -25.078 1 84.75 123 PHE B N 1
ATOM 6353 C CA . PHE B 1 123 ? -1.483 -51.469 -25.234 1 84.75 123 PHE B CA 1
ATOM 6354 C C . PHE B 1 123 ? -1.771 -52.969 -25.312 1 84.75 123 PHE B C 1
ATOM 6356 O O . PHE B 1 123 ? -1.087 -53.688 -26.031 1 84.75 123 PHE B O 1
ATOM 6363 N N . GLU B 1 124 ? -2.777 -53.344 -24.688 1 85.75 124 GLU B N 1
ATOM 6364 C CA . GLU B 1 124 ? -3.129 -54.75 -24.75 1 85.75 124 GLU B CA 1
ATOM 6365 C C . GLU B 1 124 ? -3.648 -55.125 -26.141 1 85.75 124 GLU B C 1
ATOM 6367 O O . GLU B 1 124 ? -3.367 -56.219 -26.641 1 85.75 124 GLU B O 1
ATOM 6372 N N . VAL B 1 125 ? -4.387 -54.219 -26.688 1 84.56 125 VAL B N 1
ATOM 6373 C CA . VAL B 1 125 ? -4.926 -54.469 -28.031 1 84.56 125 VAL B CA 1
ATOM 6374 C C . VAL B 1 125 ? -3.795 -54.438 -29.047 1 84.56 125 VAL B C 1
ATOM 6376 O O . VAL B 1 125 ? -3.793 -55.219 -30 1 84.56 125 VAL B O 1
ATOM 6379 N N . LEU B 1 126 ? -2.846 -53.625 -28.828 1 82.69 126 LEU B N 1
ATOM 6380 C CA . LEU B 1 126 ? -1.738 -53.5 -29.766 1 82.69 126 LEU B CA 1
ATOM 6381 C C . LEU B 1 126 ? -0.863 -54.75 -29.766 1 82.69 126 LEU B C 1
ATOM 6383 O O . LEU B 1 126 ? -0.338 -55.156 -30.797 1 82.69 126 LEU B O 1
ATOM 6387 N N . ILE B 1 127 ? -0.733 -55.406 -28.547 1 81.5 127 ILE B N 1
ATOM 6388 C CA . ILE B 1 127 ? 0.114 -56.562 -28.438 1 81.5 127 ILE B CA 1
ATOM 6389 C C . ILE B 1 127 ? -0.672 -57.812 -28.844 1 81.5 127 ILE B C 1
ATOM 6391 O O . ILE B 1 127 ? -0.088 -58.875 -29.109 1 81.5 127 ILE B O 1
ATOM 6395 N N . GLY B 1 128 ? -1.977 -57.688 -29.141 1 76.69 128 GLY B N 1
ATOM 6396 C CA . GLY B 1 128 ? -2.797 -58.781 -29.609 1 76.69 128 GLY B CA 1
ATOM 6397 C C . GLY B 1 128 ? -3.395 -59.594 -28.484 1 76.69 128 GLY B C 1
ATOM 6398 O O . GLY B 1 128 ? -3.92 -60.688 -28.734 1 76.69 128 GLY B O 1
ATOM 6399 N N . ALA B 1 129 ? -3.252 -59.156 -27.25 1 77.62 129 ALA B N 1
ATOM 6400 C CA . ALA B 1 129 ? -3.748 -59.938 -26.109 1 77.62 129 ALA B CA 1
ATOM 6401 C C . ALA B 1 129 ? -5.27 -59.875 -26.016 1 77.62 129 ALA B C 1
ATOM 6403 O O . ALA B 1 129 ? -5.918 -60.781 -25.531 1 77.62 129 ALA B O 1
ATOM 6404 N N . ARG B 1 130 ? -5.809 -58.781 -26.453 1 79.5 130 ARG B N 1
ATOM 6405 C CA . ARG B 1 130 ? -7.258 -58.625 -26.438 1 79.5 130 ARG B CA 1
ATOM 6406 C C . ARG B 1 130 ? -7.812 -58.469 -27.844 1 79.5 130 ARG B C 1
ATOM 6408 O O . ARG B 1 130 ? -7.32 -57.656 -28.641 1 79.5 130 ARG B O 1
ATOM 6415 N N . PRO B 1 131 ? -8.703 -59.312 -28.156 1 80.44 131 PRO B N 1
ATOM 6416 C CA . PRO B 1 131 ? -9.211 -59.281 -29.531 1 80.44 131 PRO B CA 1
ATOM 6417 C C . PRO B 1 131 ? -10.172 -58.125 -29.797 1 80.44 131 PRO B C 1
ATOM 6419 O O . PRO B 1 131 ? -10.969 -58.188 -30.734 1 80.44 131 PRO B O 1
ATOM 6422 N N . GLU B 1 132 ? -10.133 -57.031 -29.266 1 82.94 132 GLU B N 1
ATOM 6423 C CA . GLU B 1 132 ? -11 -55.875 -29.531 1 82.94 132 GLU B CA 1
ATOM 6424 C C . GLU B 1 132 ? -10.461 -55.031 -30.672 1 82.94 132 GLU B C 1
ATOM 6426 O O . GLU B 1 132 ? -9.25 -54.812 -30.766 1 82.94 132 GLU B O 1
ATOM 6431 N N . PRO B 1 133 ? -11.445 -54.625 -31.609 1 86.38 133 PRO B N 1
ATOM 6432 C CA . PRO B 1 133 ? -10.977 -53.781 -32.688 1 86.38 133 PRO B CA 1
ATOM 6433 C C . PRO B 1 133 ? -10.469 -52.406 -32.219 1 86.38 133 PRO B C 1
ATOM 6435 O O . PRO B 1 133 ? -11.047 -51.844 -31.281 1 86.38 133 PRO B O 1
ATOM 6438 N N . LEU B 1 134 ? -9.43 -52.125 -32.781 1 86.69 134 LEU B N 1
ATOM 6439 C CA . LEU B 1 134 ? -8.742 -50.875 -32.406 1 86.69 134 LEU B CA 1
ATOM 6440 C C . LEU B 1 134 ? -9.664 -49.688 -32.562 1 86.69 134 LEU B C 1
ATOM 6442 O O . LEU B 1 134 ? -9.641 -48.781 -31.734 1 86.69 134 LEU B O 1
ATOM 6446 N N . TRP B 1 135 ? -10.609 -49.656 -33.562 1 86.81 135 TRP B N 1
ATOM 6447 C CA . TRP B 1 135 ? -11.453 -48.5 -33.844 1 86.81 135 TRP B CA 1
ATOM 6448 C C . TRP B 1 135 ? -12.484 -48.312 -32.719 1 86.81 135 TRP B C 1
ATOM 6450 O O . TRP B 1 135 ? -12.844 -47.188 -32.406 1 86.81 135 TRP B O 1
ATOM 6460 N N . LYS B 1 136 ? -12.961 -49.344 -32.125 1 89.19 136 LYS B N 1
ATOM 6461 C CA . LYS B 1 136 ? -13.914 -49.25 -31.016 1 89.19 136 LYS B CA 1
ATOM 6462 C C . LYS B 1 136 ? -13.266 -48.625 -29.766 1 89.19 136 LYS B C 1
ATOM 6464 O O . LYS B 1 136 ? -13.867 -47.781 -29.109 1 89.19 136 LYS B O 1
ATOM 6469 N N . LEU B 1 137 ? -12.102 -49 -29.547 1 89.81 137 LEU B N 1
ATOM 6470 C CA . LEU B 1 137 ? -11.391 -48.469 -28.406 1 89.81 137 LEU B CA 1
ATOM 6471 C C . LEU B 1 137 ? -11.047 -46.969 -28.625 1 89.81 137 LEU B C 1
ATOM 6473 O O . LEU B 1 137 ? -11.203 -46.156 -27.703 1 89.81 137 LEU B O 1
ATOM 6477 N N . LEU B 1 138 ? -10.648 -46.656 -29.812 1 90.88 138 LEU B N 1
ATOM 6478 C CA . LEU B 1 138 ? -10.266 -45.281 -30.125 1 90.88 138 LEU B CA 1
ATOM 6479 C C . LEU B 1 138 ? -11.477 -44.344 -30.047 1 90.88 138 LEU B C 1
ATOM 6481 O O . LEU B 1 138 ? -11.359 -43.188 -29.641 1 90.88 138 LEU B O 1
ATOM 6485 N N . THR B 1 139 ? -12.641 -44.781 -30.391 1 90.69 139 THR B N 1
ATOM 6486 C CA . THR B 1 139 ? -13.844 -43.969 -30.312 1 90.69 139 THR B CA 1
ATOM 6487 C C . THR B 1 139 ? -14.227 -43.719 -28.859 1 90.69 139 THR B C 1
ATOM 6489 O O . THR B 1 139 ? -14.672 -42.625 -28.516 1 90.69 139 THR B O 1
ATOM 6492 N N . LYS B 1 140 ? -14.016 -44.688 -27.969 1 90.88 140 LYS B N 1
ATOM 6493 C CA . LYS B 1 140 ? -14.305 -44.5 -26.547 1 90.88 140 LYS B CA 1
ATOM 6494 C C . LYS B 1 140 ? -13.359 -43.469 -25.922 1 90.88 140 LYS B C 1
ATOM 6496 O O . LYS B 1 140 ? -13.781 -42.625 -25.141 1 90.88 140 LYS B O 1
ATOM 6501 N N . ILE B 1 141 ? -12.094 -43.594 -26.297 1 91.44 141 ILE B N 1
ATOM 6502 C CA . ILE B 1 141 ? -11.109 -42.656 -25.781 1 91.44 141 ILE B CA 1
ATOM 6503 C C . ILE B 1 141 ? -11.406 -41.25 -26.312 1 91.44 141 ILE B C 1
ATOM 6505 O O . ILE B 1 141 ? -11.312 -40.281 -25.578 1 91.44 141 ILE B O 1
ATOM 6509 N N . GLY B 1 142 ? -11.828 -41.125 -27.594 1 90 142 GLY B N 1
ATOM 6510 C CA . GLY B 1 142 ? -12.156 -39.844 -28.188 1 90 142 GLY B CA 1
ATOM 6511 C C . GLY B 1 142 ? -13.328 -39.156 -27.516 1 90 142 GLY B C 1
ATOM 6512 O O . GLY B 1 142 ? -13.289 -37.938 -27.281 1 90 142 GLY B O 1
ATOM 6513 N N . VAL B 1 143 ? -14.297 -39.906 -27.141 1 90.62 143 VAL B N 1
ATOM 6514 C CA . VAL B 1 143 ? -15.469 -39.344 -26.484 1 90.62 143 VAL B CA 1
ATOM 6515 C C . VAL B 1 143 ? -15.094 -38.875 -25.078 1 90.62 143 VAL B C 1
ATOM 6517 O O . VAL B 1 143 ? -15.531 -37.781 -24.656 1 90.62 143 VAL B O 1
ATOM 6520 N N . LEU B 1 144 ? -14.242 -39.594 -24.406 1 90.88 144 LEU B N 1
ATOM 6521 C CA . LEU B 1 144 ? -13.82 -39.188 -23.062 1 90.88 144 LEU B CA 1
ATOM 6522 C C . LEU B 1 144 ? -12.961 -37.938 -23.109 1 90.88 144 LEU B C 1
ATOM 6524 O O . LEU B 1 144 ? -13.109 -37.031 -22.281 1 90.88 144 LEU B O 1
ATOM 6528 N N . TYR B 1 145 ? -12.102 -37.875 -24.141 1 89.25 145 TYR B N 1
ATOM 6529 C CA . TYR B 1 145 ? -11.203 -36.719 -24.266 1 89.25 145 TYR B CA 1
ATOM 6530 C C . TYR B 1 145 ? -11.961 -35.469 -24.688 1 89.25 145 TYR B C 1
ATOM 6532 O O . TYR B 1 145 ? -11.531 -34.344 -24.406 1 89.25 145 TYR B O 1
ATOM 6540 N N . ALA B 1 146 ? -13.094 -35.625 -25.281 1 89.06 146 ALA B N 1
ATOM 6541 C CA . ALA B 1 146 ? -13.914 -34.5 -25.688 1 89.06 146 ALA B CA 1
ATOM 6542 C C . ALA B 1 146 ? -14.812 -34.031 -24.547 1 89.06 146 ALA B C 1
ATOM 6544 O O . ALA B 1 146 ? -15.008 -32.812 -24.359 1 89.06 146 ALA B O 1
ATOM 6545 N N . MET B 1 147 ? -15.258 -34.938 -23.797 1 91.44 147 MET B N 1
ATOM 6546 C CA . MET B 1 147 ? -16.219 -34.625 -22.75 1 91.44 147 MET B CA 1
ATOM 6547 C C . MET B 1 147 ? -15.516 -33.969 -21.547 1 91.44 147 MET B C 1
ATOM 6549 O O . MET B 1 147 ? -16.078 -33.094 -20.891 1 91.44 147 MET B O 1
ATOM 6553 N N . GLU B 1 148 ? -14.344 -34.312 -21.281 1 90.31 148 GLU B N 1
ATOM 6554 C CA . GLU B 1 148 ? -13.656 -33.844 -20.094 1 90.31 148 GLU B CA 1
ATOM 6555 C C . GLU B 1 148 ? -13.453 -32.312 -20.125 1 90.31 148 GLU B C 1
ATOM 6557 O O . GLU B 1 148 ? -13.773 -31.609 -19.156 1 90.31 148 GLU B O 1
ATOM 6562 N N . PRO B 1 149 ? -12.953 -31.734 -21.281 1 87.75 149 PRO B N 1
ATOM 6563 C CA . PRO B 1 149 ? -12.773 -30.281 -21.297 1 87.75 149 PRO B CA 1
ATOM 6564 C C . PRO B 1 149 ? -14.094 -29.516 -21.25 1 87.75 149 PRO B C 1
ATOM 6566 O O . PRO B 1 149 ? -14.164 -28.438 -20.656 1 87.75 149 PRO B O 1
ATOM 6569 N N . LEU B 1 150 ? -15.094 -30.031 -21.828 1 89.25 150 LEU B N 1
ATOM 6570 C CA . LEU B 1 150 ? -16.406 -29.391 -21.812 1 89.25 150 LEU B CA 1
ATOM 6571 C C . LEU B 1 150 ? -16.969 -29.344 -20.391 1 89.25 150 LEU B C 1
ATOM 6573 O O . LEU B 1 150 ? -17.484 -28.312 -19.969 1 89.25 150 LEU B O 1
ATOM 6577 N N . LEU B 1 151 ? -16.844 -30.438 -19.734 1 90.31 151 LEU B N 1
ATOM 6578 C CA . LEU B 1 151 ? -17.328 -30.5 -18.359 1 90.31 151 LEU B CA 1
ATOM 6579 C C . LEU B 1 151 ? -16.484 -29.609 -17.438 1 90.31 151 LEU B C 1
ATOM 6581 O O . LEU B 1 151 ? -17 -29.047 -16.469 1 90.31 151 LEU B O 1
ATOM 6585 N N . THR B 1 152 ? -15.273 -29.5 -17.797 1 87.69 152 THR B N 1
ATOM 6586 C CA . THR B 1 152 ? -14.367 -28.672 -17 1 87.69 152 THR B CA 1
ATOM 6587 C C . THR B 1 152 ? -14.734 -27.203 -17.125 1 87.69 152 THR B C 1
ATOM 6589 O O . THR B 1 152 ? -14.719 -26.453 -16.125 1 87.69 152 THR B O 1
ATOM 6592 N N . ILE B 1 153 ? -15.086 -26.734 -18.281 1 88.31 153 ILE B N 1
ATOM 6593 C CA . ILE B 1 153 ? -15.469 -25.344 -18.5 1 88.31 153 ILE B CA 1
ATOM 6594 C C . ILE B 1 153 ? -16.719 -25.031 -17.672 1 88.31 153 ILE B C 1
ATOM 6596 O O . ILE B 1 153 ? -16.766 -24 -17 1 88.31 153 ILE B O 1
ATOM 6600 N N . ILE B 1 154 ? -17.609 -25.953 -17.688 1 90 154 ILE B N 1
ATOM 6601 C CA . ILE B 1 154 ? -18.859 -25.734 -16.969 1 90 154 ILE B CA 1
ATOM 6602 C C . ILE B 1 154 ? -18.578 -25.688 -15.469 1 90 154 ILE B C 1
ATOM 6604 O O . ILE B 1 154 ? -19.109 -24.828 -14.766 1 90 154 ILE B O 1
ATOM 6608 N N . PHE B 1 155 ? -17.75 -26.531 -15.047 1 89.81 155 PHE B N 1
ATOM 6609 C CA . PHE B 1 155 ? -17.406 -26.578 -13.625 1 89.81 155 PHE B CA 1
ATOM 6610 C C . PHE B 1 155 ? -16.719 -25.297 -13.188 1 89.81 155 PHE B C 1
ATOM 6612 O O . PHE B 1 155 ? -17.094 -24.703 -12.18 1 89.81 155 PHE B O 1
ATOM 6619 N N . VAL B 1 156 ? -15.781 -24.828 -13.93 1 88.19 156 VAL B N 1
ATOM 6620 C CA . VAL B 1 156 ? -14.961 -23.688 -13.539 1 88.19 156 VAL B CA 1
ATOM 6621 C C . VAL B 1 156 ? -15.797 -22.406 -13.602 1 88.19 156 VAL B C 1
ATOM 6623 O O . VAL B 1 156 ? -15.719 -21.562 -12.703 1 88.19 156 VAL B O 1
ATOM 6626 N N . ILE B 1 157 ? -16.609 -22.297 -14.602 1 88.31 157 ILE B N 1
ATOM 6627 C CA . ILE B 1 157 ? -17.422 -21.094 -14.75 1 88.31 157 ILE B CA 1
ATOM 6628 C C . ILE B 1 157 ? -18.422 -20.984 -13.594 1 88.31 157 ILE B C 1
ATOM 6630 O O . ILE B 1 157 ? -18.578 -19.922 -12.992 1 88.31 157 ILE B O 1
ATOM 6634 N N . ASN B 1 158 ? -19.031 -22.109 -13.312 1 90.38 158 ASN B N 1
ATOM 6635 C CA . ASN B 1 158 ? -20.016 -22.094 -12.242 1 90.38 158 ASN B CA 1
ATOM 6636 C C . ASN B 1 158 ? -19.359 -21.828 -10.883 1 90.38 158 ASN B C 1
ATOM 6638 O O . ASN B 1 158 ? -19.906 -21.094 -10.062 1 90.38 158 ASN B O 1
ATOM 6642 N N . MET B 1 159 ? -18.266 -22.406 -10.656 1 90.19 159 MET B N 1
ATOM 6643 C CA . MET B 1 159 ? -17.562 -22.188 -9.398 1 90.19 159 MET B CA 1
ATOM 6644 C C . MET B 1 159 ? -17.125 -20.734 -9.266 1 90.19 159 MET B C 1
ATOM 6646 O O . MET B 1 159 ? -17.234 -20.141 -8.195 1 90.19 159 MET B O 1
ATOM 6650 N N . ASN B 1 160 ? -16.719 -20.172 -10.32 1 89.81 160 ASN B N 1
ATOM 6651 C CA . ASN B 1 160 ? -16.25 -18.797 -10.312 1 89.81 160 ASN B CA 1
ATOM 6652 C C . ASN B 1 160 ? -17.391 -17.812 -10.086 1 89.81 160 ASN B C 1
ATOM 6654 O O . ASN B 1 160 ? -17.25 -16.844 -9.336 1 89.81 160 ASN B O 1
ATOM 6658 N N . ILE B 1 161 ? -18.453 -18.047 -10.734 1 91.44 161 ILE B N 1
ATOM 6659 C CA . ILE B 1 161 ? -19.609 -17.156 -10.594 1 91.44 161 ILE B CA 1
ATOM 6660 C C . ILE B 1 161 ? -20.094 -17.172 -9.148 1 91.44 161 ILE B C 1
ATOM 6662 O O . ILE B 1 161 ? -20.312 -16.109 -8.547 1 91.44 161 ILE B O 1
ATOM 6666 N N . VAL B 1 162 ? -20.234 -18.328 -8.633 1 91.88 162 VAL B N 1
ATOM 6667 C CA . VAL B 1 162 ? -20.766 -18.469 -7.273 1 91.88 162 VAL B CA 1
ATOM 6668 C C . VAL B 1 162 ? -19.797 -17.812 -6.285 1 91.88 162 VAL B C 1
ATOM 6670 O O . VAL B 1 162 ? -20.219 -17.078 -5.395 1 91.88 162 VAL B O 1
ATOM 6673 N N . TRP B 1 163 ? -18.531 -18.062 -6.469 1 91.06 163 TRP B N 1
ATOM 6674 C CA . TRP B 1 163 ? -17.547 -17.562 -5.52 1 91.06 163 TRP B CA 1
ATOM 6675 C C . TRP B 1 163 ? -17.453 -16.031 -5.598 1 91.06 163 TRP B C 1
ATOM 6677 O O . TRP B 1 163 ? -17.281 -15.367 -4.578 1 91.06 163 TRP B O 1
ATOM 6687 N N . GLU B 1 164 ? -17.594 -15.539 -6.801 1 92 164 GLU B N 1
ATOM 6688 C CA . GLU B 1 164 ? -17.547 -14.094 -6.965 1 92 164 GLU B CA 1
ATOM 6689 C C . GLU B 1 164 ? -18.734 -13.422 -6.297 1 92 164 GLU B C 1
ATOM 6691 O O . GLU B 1 164 ? -18.609 -12.367 -5.676 1 92 164 GLU B O 1
ATOM 6696 N N . LYS B 1 165 ? -19.844 -13.977 -6.391 1 91.19 165 LYS B N 1
ATOM 6697 C CA . LYS B 1 165 ? -21.047 -13.43 -5.77 1 91.19 165 LYS B CA 1
ATOM 6698 C C . LYS B 1 165 ? -20.953 -13.477 -4.25 1 91.19 165 LYS B C 1
ATOM 6700 O O . LYS B 1 165 ? -21.344 -12.523 -3.566 1 91.19 165 LYS B O 1
ATOM 6705 N N . ILE B 1 166 ? -20.469 -14.516 -3.756 1 91.38 166 ILE B N 1
ATOM 6706 C CA . ILE B 1 166 ? -20.312 -14.656 -2.314 1 91.38 166 ILE B CA 1
ATOM 6707 C C . ILE B 1 166 ? -19.312 -13.617 -1.809 1 91.38 166 ILE B C 1
ATOM 6709 O O . ILE B 1 166 ? -19.547 -12.969 -0.785 1 91.38 166 ILE B O 1
ATOM 6713 N N . MET B 1 167 ? -18.219 -13.484 -2.531 1 92.25 167 MET B N 1
ATOM 6714 C CA . MET B 1 167 ? -17.188 -12.555 -2.109 1 92.25 167 MET B CA 1
ATOM 6715 C C . MET B 1 167 ? -17.672 -11.117 -2.164 1 92.25 167 MET B C 1
ATOM 6717 O O . MET B 1 167 ? -17.312 -10.289 -1.324 1 92.25 167 MET B O 1
ATOM 6721 N N . SER B 1 168 ? -18.484 -10.836 -3.176 1 91.81 168 SER B N 1
ATOM 6722 C CA . SER B 1 168 ? -19.047 -9.5 -3.273 1 91.81 168 SER B CA 1
ATOM 6723 C C . SER B 1 168 ? -19.953 -9.195 -2.086 1 91.81 168 SER B C 1
ATOM 6725 O O . SER B 1 168 ? -19.922 -8.102 -1.525 1 91.81 168 SER B O 1
ATOM 6727 N N . THR B 1 169 ? -20.719 -10.125 -1.681 1 90.31 169 THR B N 1
ATOM 6728 C CA . THR B 1 169 ? -21.609 -9.969 -0.534 1 90.31 169 THR B CA 1
ATOM 6729 C C . THR B 1 169 ? -20.812 -9.828 0.756 1 90.31 169 THR B C 1
ATOM 6731 O O . THR B 1 169 ? -21.125 -9 1.609 1 90.31 169 THR B O 1
ATOM 6734 N N . LEU B 1 170 ? -19.781 -10.617 0.835 1 90.06 170 LEU B N 1
ATOM 6735 C CA . LEU B 1 170 ? -18.953 -10.562 2.029 1 90.06 170 LEU B CA 1
ATOM 6736 C C . LEU B 1 170 ? -18.234 -9.219 2.141 1 90.06 170 LEU B C 1
ATOM 6738 O O . LEU B 1 170 ? -18.125 -8.664 3.232 1 90.06 170 LEU B O 1
ATOM 6742 N N . ARG B 1 171 ? -17.734 -8.766 1.062 1 91.62 171 ARG B N 1
ATOM 6743 C CA . ARG B 1 171 ? -17.031 -7.48 1.054 1 91.62 171 ARG B CA 1
ATOM 6744 C C . ARG B 1 171 ? -17.969 -6.348 1.469 1 91.62 171 ARG B C 1
ATOM 6746 O O . ARG B 1 171 ? -17.594 -5.48 2.258 1 91.62 171 ARG B O 1
ATOM 6753 N N . ALA B 1 172 ? -19.141 -6.379 0.933 1 89.94 172 ALA B N 1
ATOM 6754 C CA . ALA B 1 172 ? -20.125 -5.355 1.273 1 89.94 172 ALA B CA 1
ATOM 6755 C C . ALA B 1 172 ? -20.5 -5.434 2.748 1 89.94 172 ALA B C 1
ATOM 6757 O O . ALA B 1 172 ? -20.656 -4.406 3.414 1 89.94 172 ALA B O 1
ATOM 6758 N N . GLN B 1 173 ? -20.594 -6.574 3.264 1 87.38 173 GLN B N 1
ATOM 6759 C CA . GLN B 1 173 ? -20.969 -6.766 4.66 1 87.38 173 GLN B CA 1
ATOM 6760 C C . GLN B 1 173 ? -19.859 -6.293 5.602 1 87.38 173 GLN B C 1
ATOM 6762 O O . GLN B 1 173 ? -20.141 -5.664 6.625 1 87.38 173 GLN B O 1
ATOM 6767 N N . ILE B 1 174 ? -18.688 -6.656 5.258 1 89.81 174 ILE B N 1
ATOM 6768 C CA . ILE B 1 174 ? -17.562 -6.273 6.113 1 89.81 174 ILE B CA 1
ATOM 6769 C C . ILE B 1 174 ? -17.391 -4.758 6.086 1 89.81 174 ILE B C 1
ATOM 6771 O O . ILE B 1 174 ? -17.125 -4.137 7.121 1 89.81 174 ILE B O 1
ATOM 6775 N N . PHE B 1 175 ? -17.562 -4.191 4.949 1 91.88 175 PHE B N 1
ATOM 6776 C CA . PHE B 1 175 ? -17.469 -2.738 4.844 1 91.88 175 PHE B CA 1
ATOM 6777 C C . PHE B 1 175 ? -18.547 -2.068 5.695 1 91.88 175 PHE B C 1
ATOM 6779 O O . PHE B 1 175 ? -18.266 -1.105 6.41 1 91.88 175 PHE B O 1
ATOM 6786 N N . GLY B 1 176 ? -19.719 -2.557 5.574 1 88.88 176 GLY B N 1
ATOM 6787 C CA . GLY B 1 176 ? -20.812 -2.027 6.383 1 88.88 176 GLY B CA 1
ATOM 6788 C C . GLY B 1 176 ? -20.562 -2.166 7.875 1 88.88 176 GLY B C 1
ATOM 6789 O O . GLY B 1 176 ? -20.859 -1.252 8.648 1 88.88 176 GLY B O 1
ATOM 6790 N N . ARG B 1 177 ? -19.953 -3.186 8.219 1 86.94 177 ARG B N 1
ATOM 6791 C CA . ARG B 1 177 ? -19.672 -3.424 9.633 1 86.94 177 ARG B CA 1
ATOM 6792 C C . ARG B 1 177 ? -18.594 -2.49 10.141 1 86.94 177 ARG B C 1
ATOM 6794 O O . ARG B 1 177 ? -18.609 -2.066 11.297 1 86.94 177 ARG B O 1
ATOM 6801 N N . ILE B 1 178 ? -17.641 -2.236 9.328 1 90.19 178 ILE B N 1
ATOM 6802 C CA . ILE B 1 178 ? -16.562 -1.325 9.711 1 90.19 178 ILE B CA 1
ATOM 6803 C C . ILE B 1 178 ? -17.109 0.093 9.844 1 90.19 178 ILE B C 1
ATOM 6805 O O . ILE B 1 178 ? -16.75 0.822 10.773 1 90.19 178 ILE B O 1
ATOM 6809 N N . LEU B 1 179 ? -18.031 0.394 8.984 1 89.12 179 LEU B N 1
ATOM 6810 C CA . LEU B 1 179 ? -18.578 1.747 8.938 1 89.12 179 LEU B CA 1
ATOM 6811 C C . LEU B 1 179 ? -19.375 2.053 10.188 1 89.12 179 LEU B C 1
ATOM 6813 O O . LEU B 1 179 ? -19.453 3.205 10.625 1 89.12 179 LEU B O 1
ATOM 6817 N N . ILE B 1 180 ? -19.922 1.038 10.812 1 87 180 ILE B N 1
ATOM 6818 C CA . ILE B 1 180 ? -20.828 1.275 11.93 1 87 180 ILE B CA 1
ATOM 6819 C C . ILE B 1 180 ? -20.062 1.129 13.242 1 87 180 ILE B C 1
ATOM 6821 O O . ILE B 1 180 ? -20.672 1.166 14.32 1 87 180 ILE B O 1
ATOM 6825 N N . GLN B 1 181 ? -18.812 1.019 13.156 1 88.31 181 GLN B N 1
ATOM 6826 C CA . GLN B 1 181 ? -18.016 0.941 14.383 1 88.31 181 GLN B CA 1
ATOM 6827 C C . GLN B 1 181 ? -17.859 2.316 15.023 1 88.31 181 GLN B C 1
ATOM 6829 O O . GLN B 1 181 ? -18.062 3.34 14.367 1 88.31 181 GLN B O 1
ATOM 6834 N N . LYS B 1 182 ? -17.594 2.328 16.281 1 88.5 182 LYS B N 1
ATOM 6835 C CA . LYS B 1 182 ? -17.375 3.584 16.984 1 88.5 182 LYS B CA 1
ATOM 6836 C C . LYS B 1 182 ? -16.109 4.277 16.5 1 88.5 182 LYS B C 1
ATOM 6838 O O . LYS B 1 182 ? -15.211 3.631 15.953 1 88.5 182 LYS B O 1
ATOM 6843 N N . ILE B 1 183 ? -16.062 5.5 16.703 1 87.44 183 ILE B N 1
ATOM 6844 C CA . ILE B 1 183 ? -14.938 6.305 16.219 1 87.44 183 ILE B CA 1
ATOM 6845 C C . ILE B 1 183 ? -13.656 5.848 16.906 1 87.44 183 ILE B C 1
ATOM 6847 O O . ILE B 1 183 ? -12.562 5.977 16.344 1 87.44 183 ILE B O 1
ATOM 6851 N N . GLU B 1 184 ? -13.812 5.32 18.125 1 85.75 184 GLU B N 1
ATOM 6852 C CA . GLU B 1 184 ? -12.656 4.801 18.859 1 85.75 184 GLU B CA 1
ATOM 6853 C C . GLU B 1 184 ? -11.93 3.73 18.047 1 85.75 184 GLU B C 1
ATOM 6855 O O . GLU B 1 184 ? -10.703 3.6 18.141 1 85.75 184 GLU B O 1
ATOM 6860 N N . PHE B 1 185 ? -12.727 3.035 17.312 1 86.44 185 PHE B N 1
ATOM 6861 C CA . PHE B 1 185 ? -12.188 1.99 16.453 1 86.44 185 PHE B CA 1
ATOM 6862 C C . PHE B 1 185 ? -11.258 2.584 15.398 1 86.44 185 PHE B C 1
ATOM 6864 O O . PHE B 1 185 ? -10.195 2.021 15.117 1 86.44 185 PHE B O 1
ATOM 6871 N N . PHE B 1 186 ? -11.594 3.686 14.852 1 86.06 186 PHE B N 1
ATOM 6872 C CA . PHE B 1 186 ? -10.844 4.309 13.773 1 86.06 186 PHE B CA 1
ATOM 6873 C C . PHE B 1 186 ? -9.625 5.043 14.328 1 86.06 186 PHE B C 1
ATOM 6875 O O . PHE B 1 186 ? -8.688 5.352 13.578 1 86.06 186 PHE B O 1
ATOM 6882 N N . ASP B 1 187 ? -9.68 5.32 15.594 1 80.88 187 ASP B N 1
ATOM 6883 C CA . ASP B 1 187 ? -8.508 5.91 16.234 1 80.88 187 ASP B CA 1
ATOM 6884 C C . ASP B 1 187 ? -7.453 4.848 16.531 1 80.88 187 ASP B C 1
ATOM 6886 O O . ASP B 1 187 ? -6.258 5.148 16.578 1 80.88 187 ASP B O 1
ATOM 6890 N N . LYS B 1 188 ? -7.945 3.73 16.734 1 78.12 188 LYS B N 1
ATOM 6891 C CA . LYS B 1 188 ? -7.062 2.631 17.125 1 78.12 188 LYS B CA 1
ATOM 6892 C C . LYS B 1 188 ? -6.348 2.051 15.906 1 78.12 188 LYS B C 1
ATOM 6894 O O . LYS B 1 188 ? -5.16 1.735 15.969 1 78.12 188 LYS B O 1
ATOM 6899 N N . TYR B 1 189 ? -7.129 1.948 14.867 1 80.75 189 TYR B N 1
ATOM 6900 C CA . TYR B 1 189 ? -6.574 1.302 13.688 1 80.75 189 TYR B CA 1
ATOM 6901 C C . TYR B 1 189 ? -6.246 2.326 12.602 1 80.75 189 TYR B C 1
ATOM 6903 O O . TYR B 1 189 ? -7 3.281 12.398 1 80.75 189 TYR B O 1
ATOM 6911 N N . LYS B 1 190 ? -5.137 2.1 11.977 1 76 190 LYS B N 1
ATOM 6912 C CA . LYS B 1 190 ? -4.73 2.977 10.883 1 76 190 LYS B CA 1
ATOM 6913 C C . LYS B 1 190 ? -5.586 2.74 9.641 1 76 190 LYS B C 1
ATOM 6915 O O . LYS B 1 190 ? -6.094 1.637 9.43 1 76 190 LYS B O 1
ATOM 6920 N N . VAL B 1 191 ? -5.77 3.797 8.859 1 81 191 VAL B N 1
ATOM 6921 C CA . VAL B 1 191 ? -6.582 3.75 7.645 1 81 191 VAL B CA 1
ATOM 6922 C C . VAL B 1 191 ? -6.027 2.691 6.691 1 81 191 VAL B C 1
ATOM 6924 O O . VAL B 1 191 ? -6.789 1.934 6.086 1 81 191 VAL B O 1
ATOM 6927 N N . GLY B 1 192 ? -4.715 2.592 6.566 1 73.06 192 GLY B N 1
ATOM 6928 C CA . GLY B 1 192 ? -4.098 1.603 5.695 1 73.06 192 GLY B CA 1
ATOM 6929 C C . GLY B 1 192 ? -4.395 0.174 6.109 1 73.06 192 GLY B C 1
ATOM 6930 O O . GLY B 1 192 ? -4.59 -0.697 5.262 1 73.06 192 GLY B O 1
ATOM 6931 N N . GLU B 1 193 ? -4.445 -0.047 7.371 1 79.56 193 GLU B N 1
ATOM 6932 C CA . GLU B 1 193 ? -4.738 -1.383 7.883 1 79.56 193 GLU B CA 1
ATOM 6933 C C . GLU B 1 193 ? -6.172 -1.792 7.562 1 79.56 193 GLU B C 1
ATOM 6935 O O . GLU B 1 193 ? -6.426 -2.934 7.176 1 79.56 193 GLU B O 1
ATOM 6940 N N . LEU B 1 194 ? -7.031 -0.866 7.738 1 86.38 194 LEU B N 1
ATOM 6941 C CA . LEU B 1 194 ? -8.438 -1.154 7.477 1 86.38 194 LEU B CA 1
ATOM 6942 C C . LEU B 1 194 ? -8.672 -1.371 5.984 1 86.38 194 LEU B C 1
ATOM 6944 O O . LEU B 1 194 ? -9.461 -2.238 5.598 1 86.38 194 LEU B O 1
ATOM 6948 N N . THR B 1 195 ? -8.047 -0.584 5.223 1 87.12 195 THR B N 1
ATOM 6949 C CA . THR B 1 195 ? -8.133 -0.768 3.779 1 87.12 195 THR B CA 1
ATOM 6950 C C . THR B 1 195 ? -7.559 -2.117 3.369 1 87.12 195 THR B C 1
ATOM 6952 O O . THR B 1 195 ? -8.094 -2.783 2.479 1 87.12 195 THR B O 1
ATOM 6955 N N . GLY B 1 196 ? -6.492 -2.539 4.008 1 82.06 196 GLY B N 1
ATOM 6956 C CA . GLY B 1 196 ? -5.883 -3.83 3.73 1 82.06 196 GLY B CA 1
ATOM 6957 C C . GLY B 1 196 ? -6.805 -5 4.016 1 82.06 196 GLY B C 1
ATOM 6958 O O . GLY B 1 196 ? -6.789 -6 3.295 1 82.06 196 GLY B O 1
ATOM 6959 N N . LEU B 1 197 ? -7.645 -4.879 4.961 1 86.94 197 LEU B N 1
ATOM 6960 C CA . LEU B 1 197 ? -8.594 -5.938 5.293 1 86.94 197 LEU B CA 1
ATOM 6961 C C . LEU B 1 197 ? -9.57 -6.176 4.148 1 86.94 197 LEU B C 1
ATOM 6963 O O . LEU B 1 197 ? -9.875 -7.32 3.818 1 86.94 197 LEU B O 1
ATOM 6967 N N . LEU B 1 198 ? -9.953 -5.043 3.543 1 90.19 198 LEU B N 1
ATOM 6968 C CA . LEU B 1 198 ? -11 -5.129 2.523 1 90.19 198 LEU B CA 1
ATOM 6969 C C . LEU B 1 198 ? -10.391 -5.398 1.15 1 90.19 198 LEU B C 1
ATOM 6971 O O . LEU B 1 198 ? -11.102 -5.773 0.216 1 90.19 198 LEU B O 1
ATOM 6975 N N . THR B 1 199 ? -9.125 -5.273 1.046 1 86.88 199 THR B N 1
ATOM 6976 C CA . THR B 1 199 ? -8.5 -5.473 -0.256 1 86.88 199 THR B CA 1
ATOM 6977 C C . THR B 1 199 ? -7.586 -6.695 -0.235 1 86.88 199 THR B C 1
ATOM 6979 O O . THR B 1 199 ? -8.016 -7.801 -0.573 1 86.88 199 THR B O 1
ATOM 6982 N N . SER B 1 200 ? -6.488 -6.594 0.482 1 78.62 200 SER B N 1
ATOM 6983 C CA . SER B 1 200 ? -5.488 -7.652 0.458 1 78.62 200 SER B CA 1
ATOM 6984 C C . SER B 1 200 ? -5.996 -8.906 1.163 1 78.62 200 SER B C 1
ATOM 6986 O O . SER B 1 200 ? -5.879 -10.016 0.631 1 78.62 200 SER B O 1
ATOM 6988 N N . ASP B 1 201 ? -6.543 -8.789 2.283 1 84.94 201 ASP B N 1
ATOM 6989 C CA . ASP B 1 201 ? -6.973 -9.945 3.064 1 84.94 201 ASP B CA 1
ATOM 6990 C C . ASP B 1 201 ? -8.164 -10.641 2.408 1 84.94 201 ASP B C 1
ATOM 6992 O O . ASP B 1 201 ? -8.164 -11.859 2.234 1 84.94 201 ASP B O 1
ATOM 6996 N N . LEU B 1 202 ? -9.117 -9.898 2.047 1 89.5 202 LEU B N 1
ATOM 6997 C CA . LEU B 1 202 ? -10.273 -10.508 1.399 1 89.5 202 LEU B CA 1
ATOM 6998 C C . LEU B 1 202 ? -9.906 -11.031 0.014 1 89.5 202 LEU B C 1
ATOM 7000 O O . LEU B 1 202 ? -10.492 -12.008 -0.459 1 89.5 202 LEU B O 1
ATOM 7004 N N . ASP B 1 203 ? -8.977 -10.438 -0.578 1 87.06 203 ASP B N 1
ATOM 7005 C CA . ASP B 1 203 ? -8.508 -10.945 -1.867 1 87.06 203 ASP B CA 1
ATOM 7006 C C . ASP B 1 203 ? -7.836 -12.305 -1.717 1 87.06 203 ASP B C 1
ATOM 7008 O O . ASP B 1 203 ? -7.91 -13.141 -2.617 1 87.06 203 ASP B O 1
ATOM 7012 N N . SER B 1 204 ? -7.191 -12.438 -0.617 1 83 204 SER B N 1
ATOM 7013 C CA . SER B 1 204 ? -6.613 -13.75 -0.352 1 83 204 SER B CA 1
ATOM 7014 C C . SER B 1 204 ? -7.691 -14.828 -0.295 1 83 204 SER B C 1
ATOM 7016 O O . SER B 1 204 ? -7.488 -15.945 -0.779 1 83 204 SER B O 1
ATOM 7018 N N . LEU B 1 205 ? -8.812 -14.477 0.208 1 87.06 205 LEU B N 1
ATOM 7019 C CA . LEU B 1 205 ? -9.938 -15.398 0.249 1 87.06 205 LEU B CA 1
ATOM 7020 C C . LEU B 1 205 ? -10.523 -15.602 -1.144 1 87.06 205 LEU B C 1
ATOM 7022 O O . LEU B 1 205 ? -10.898 -16.719 -1.507 1 87.06 205 LEU B O 1
ATOM 7026 N N . LYS B 1 206 ? -10.555 -14.562 -1.816 1 87.81 206 LYS B N 1
ATOM 7027 C CA . LYS B 1 206 ? -11.094 -14.633 -3.172 1 87.81 206 LYS B CA 1
ATOM 7028 C C . LYS B 1 206 ? -10.195 -15.477 -4.074 1 87.81 206 LYS B C 1
ATOM 7030 O O . LYS B 1 206 ? -10.688 -16.25 -4.895 1 87.81 206 LYS B O 1
ATOM 7035 N N . ASN B 1 207 ? -8.938 -15.422 -3.883 1 80.88 207 ASN B N 1
ATOM 7036 C CA . ASN B 1 207 ? -7.965 -16.078 -4.758 1 80.88 207 ASN B CA 1
ATOM 7037 C C . ASN B 1 207 ? -7.906 -17.578 -4.508 1 80.88 207 ASN B C 1
ATOM 7039 O O . ASN B 1 207 ? -7.391 -18.328 -5.336 1 80.88 207 ASN B O 1
ATOM 7043 N N . ILE B 1 208 ? -8.508 -18.047 -3.469 1 82.31 208 ILE B N 1
ATOM 7044 C CA . ILE B 1 208 ? -8.5 -19.469 -3.197 1 82.31 208 ILE B CA 1
ATOM 7045 C C . ILE B 1 208 ? -9.195 -20.219 -4.336 1 82.31 208 ILE B C 1
ATOM 7047 O O . ILE B 1 208 ? -8.711 -21.25 -4.797 1 82.31 208 ILE B O 1
ATOM 7051 N N . VAL B 1 209 ? -10.273 -19.625 -4.715 1 78.94 209 VAL B N 1
ATOM 7052 C CA . VAL B 1 209 ? -11.055 -20.312 -5.738 1 78.94 209 VAL B CA 1
ATOM 7053 C C . VAL B 1 209 ? -10.469 -20.031 -7.117 1 78.94 209 VAL B C 1
ATOM 7055 O O . VAL B 1 209 ? -10.312 -20.938 -7.934 1 78.94 209 VAL B O 1
ATOM 7058 N N . SER B 1 210 ? -10.047 -18.828 -7.297 1 75.75 210 SER B N 1
ATOM 7059 C CA . SER B 1 210 ? -9.547 -18.469 -8.625 1 75.75 210 SER B CA 1
ATOM 7060 C C . SER B 1 210 ? -8.242 -19.203 -8.938 1 75.75 210 SER B C 1
ATOM 7062 O O . SER B 1 210 ? -8.016 -19.609 -10.078 1 75.75 210 SER B O 1
ATOM 7064 N N . GLU B 1 211 ? -7.449 -19.438 -7.875 1 70.88 211 GLU B N 1
ATOM 7065 C CA . GLU B 1 211 ? -6.156 -20.062 -8.094 1 70.88 211 GLU B CA 1
ATOM 7066 C C . GLU B 1 211 ? -6.273 -21.594 -8.055 1 70.88 211 GLU B C 1
ATOM 7068 O O . GLU B 1 211 ? -5.438 -22.297 -8.625 1 70.88 211 GLU B O 1
ATOM 7073 N N . ASN B 1 212 ? -7.328 -22.094 -7.406 1 69.62 212 ASN B N 1
ATOM 7074 C CA . ASN B 1 212 ? -7.398 -23.531 -7.203 1 69.62 212 ASN B CA 1
ATOM 7075 C C . ASN B 1 212 ? -8.461 -24.172 -8.094 1 69.62 212 ASN B C 1
ATOM 7077 O O . ASN B 1 212 ? -8.641 -25.391 -8.078 1 69.62 212 ASN B O 1
ATOM 7081 N N . VAL B 1 213 ? -9.086 -23.453 -8.898 1 65.81 213 VAL B N 1
ATOM 7082 C CA . VAL B 1 213 ? -10.156 -24.031 -9.703 1 65.81 213 VAL B CA 1
ATOM 7083 C C . VAL B 1 213 ? -9.562 -24.719 -10.93 1 65.81 213 VAL B C 1
ATOM 7085 O O . VAL B 1 213 ? -10.188 -25.609 -11.516 1 65.81 213 VAL B O 1
ATOM 7088 N N . SER B 1 214 ? -8.289 -24.609 -11.078 1 60.19 214 SER B N 1
ATOM 7089 C CA . SER B 1 214 ? -7.711 -25.281 -12.234 1 60.19 214 SER B CA 1
ATOM 7090 C C . SER B 1 214 ? -7.477 -26.766 -11.961 1 60.19 214 SER B C 1
ATOM 7092 O O . SER B 1 214 ? -7.523 -27.203 -10.805 1 60.19 214 SER B O 1
ATOM 7094 N N . ARG B 1 215 ? -7.488 -27.625 -12.938 1 57.97 215 ARG B N 1
ATOM 7095 C CA . ARG B 1 215 ? -7.477 -29.094 -12.961 1 57.97 215 ARG B CA 1
ATOM 7096 C C . ARG B 1 215 ? -6.551 -29.641 -11.883 1 57.97 215 ARG B C 1
ATOM 7098 O O . ARG B 1 215 ? -6.805 -30.719 -11.336 1 57.97 215 ARG B O 1
ATOM 7105 N N . ASP B 1 216 ? -5.707 -28.75 -11.469 1 62.62 216 ASP B N 1
ATOM 7106 C CA . ASP B 1 216 ? -4.711 -29.438 -10.648 1 62.62 216 ASP B CA 1
ATOM 7107 C C . ASP B 1 216 ? -4.734 -28.922 -9.211 1 62.62 216 ASP B C 1
ATOM 7109 O O . ASP B 1 216 ? -3.848 -29.25 -8.414 1 62.62 216 ASP B O 1
ATOM 7113 N N . ARG B 1 217 ? -5.887 -28.391 -9.047 1 75.06 217 ARG B N 1
ATOM 7114 C CA . ARG B 1 217 ? -5.898 -27.906 -7.668 1 75.06 217 ARG B CA 1
ATOM 7115 C C . ARG B 1 217 ? -7.32 -27.828 -7.125 1 75.06 217 ARG B C 1
ATOM 7117 O O . ARG B 1 217 ? -8.281 -28.109 -7.848 1 75.06 217 ARG B O 1
ATOM 7124 N N . GLY B 1 218 ? -7.504 -27.922 -5.828 1 80.25 218 GLY B N 1
ATOM 7125 C CA . GLY B 1 218 ? -8.789 -27.703 -5.176 1 80.25 218 GLY B CA 1
ATOM 7126 C C . GLY B 1 218 ? -9.57 -28.984 -4.965 1 80.25 218 GLY B C 1
ATOM 7127 O O . GLY B 1 218 ? -9.023 -29.969 -4.461 1 80.25 218 GLY B O 1
ATOM 7128 N N . PHE B 1 219 ? -10.828 -29.031 -5.438 1 82.5 219 PHE B N 1
ATOM 7129 C CA . PHE B 1 219 ? -11.75 -30.156 -5.246 1 82.5 219 PHE B CA 1
ATOM 7130 C C . PHE B 1 219 ? -11.477 -31.266 -6.258 1 82.5 219 PHE B C 1
ATOM 7132 O O . PHE B 1 219 ? -11.664 -32.438 -5.965 1 82.5 219 PHE B O 1
ATOM 7139 N N . ARG B 1 220 ? -10.945 -30.797 -7.266 1 85.12 220 ARG B N 1
ATOM 7140 C CA . ARG B 1 220 ? -10.609 -31.781 -8.289 1 85.12 220 ARG B CA 1
ATOM 7141 C C . ARG B 1 220 ? -9.43 -32.656 -7.859 1 85.12 220 ARG B C 1
ATOM 7143 O O . ARG B 1 220 ? -9.414 -33.844 -8.109 1 85.12 220 ARG B O 1
ATOM 7150 N N . ALA B 1 221 ? -8.5 -32 -7.273 1 86 221 ALA B N 1
ATOM 7151 C CA . ALA B 1 221 ? -7.352 -32.75 -6.781 1 86 221 ALA B CA 1
ATOM 7152 C C . ALA B 1 221 ? -7.77 -33.75 -5.715 1 86 221 ALA B C 1
ATOM 7154 O O . ALA B 1 221 ? -7.297 -34.906 -5.715 1 86 221 ALA B O 1
ATOM 7155 N N . LEU B 1 222 ? -8.719 -33.469 -4.934 1 86.75 222 LEU B N 1
ATOM 7156 C CA . LEU B 1 222 ? -9.195 -34.344 -3.883 1 86.75 222 LEU B CA 1
ATOM 7157 C C . LEU B 1 222 ? -9.945 -35.531 -4.473 1 86.75 222 LEU B C 1
ATOM 7159 O O . LEU B 1 222 ? -9.711 -36.688 -4.074 1 86.75 222 LEU B O 1
ATOM 7163 N N . SER B 1 223 ? -10.797 -35.25 -5.387 1 88.81 223 SER B N 1
ATOM 7164 C CA . SER B 1 223 ? -11.562 -36.312 -6.012 1 88.81 223 SER B CA 1
ATOM 7165 C C . SER B 1 223 ? -10.648 -37.25 -6.805 1 88.81 223 SER B C 1
ATOM 7167 O O . SER B 1 223 ? -10.875 -38.469 -6.836 1 88.81 223 SER B O 1
ATOM 7169 N N . GLU B 1 224 ? -9.625 -36.656 -7.387 1 87.75 224 GLU B N 1
ATOM 7170 C CA . GLU B 1 224 ? -8.703 -37.469 -8.18 1 87.75 224 GLU B CA 1
ATOM 7171 C C . GLU B 1 224 ? -7.836 -38.344 -7.281 1 87.75 224 GLU B C 1
ATOM 7173 O O . GLU B 1 224 ? -7.52 -39.5 -7.637 1 87.75 224 GLU B O 1
ATOM 7178 N N . VAL B 1 225 ? -7.473 -37.875 -6.117 1 86.06 225 VAL B N 1
ATOM 7179 C CA . VAL B 1 225 ? -6.68 -38.656 -5.188 1 86.06 225 VAL B CA 1
ATOM 7180 C C . VAL B 1 225 ? -7.516 -39.844 -4.664 1 86.06 225 VAL B C 1
ATOM 7182 O O . VAL B 1 225 ? -7.086 -40.969 -4.719 1 86.06 225 VAL B O 1
ATOM 7185 N N . ILE B 1 226 ? -8.719 -39.562 -4.305 1 87.94 226 ILE B N 1
ATOM 7186 C CA . ILE B 1 226 ? -9.594 -40.594 -3.748 1 87.94 226 ILE B CA 1
ATOM 7187 C C . ILE B 1 226 ? -9.961 -41.594 -4.836 1 87.94 226 ILE B C 1
ATOM 7189 O O . ILE B 1 226 ? -9.914 -42.812 -4.613 1 87.94 226 ILE B O 1
ATOM 7193 N N . GLY B 1 227 ? -10.328 -41.031 -5.949 1 88.06 227 GLY B N 1
ATOM 7194 C CA . GLY B 1 227 ? -10.703 -41.906 -7.051 1 88.06 227 GLY B CA 1
ATOM 7195 C C . GLY B 1 227 ? -9.57 -42.812 -7.5 1 88.06 227 GLY B C 1
ATOM 7196 O O . GLY B 1 227 ? -9.781 -44 -7.781 1 88.06 227 GLY B O 1
ATOM 7197 N N . THR B 1 228 ? -8.328 -42.312 -7.602 1 87.81 228 THR B N 1
ATOM 7198 C CA . THR B 1 228 ? -7.188 -43.094 -8.047 1 87.81 228 THR B CA 1
ATOM 7199 C C . THR B 1 228 ? -6.863 -44.188 -7.039 1 87.81 228 THR B C 1
ATOM 7201 O O . THR B 1 228 ? -6.562 -45.312 -7.422 1 87.81 228 THR B O 1
ATOM 7204 N N . ILE B 1 229 ? -6.934 -43.938 -5.809 1 86.06 229 ILE B N 1
ATOM 7205 C CA . ILE B 1 229 ? -6.648 -44.906 -4.781 1 86.06 229 ILE B CA 1
ATOM 7206 C C . ILE B 1 229 ? -7.66 -46.062 -4.875 1 86.06 229 ILE B C 1
ATOM 7208 O O . ILE B 1 229 ? -7.289 -47.219 -4.824 1 86.06 229 ILE B O 1
ATOM 7212 N N . PHE B 1 230 ? -8.898 -45.75 -5.141 1 87.88 230 PHE B N 1
ATOM 7213 C CA . PHE B 1 230 ? -9.945 -46.75 -5.246 1 87.88 230 PHE B CA 1
ATOM 7214 C C . PHE B 1 230 ? -9.734 -47.625 -6.477 1 87.88 230 PHE B C 1
ATOM 7216 O O . PHE B 1 230 ? -9.867 -48.844 -6.402 1 87.88 230 PHE B O 1
ATOM 7223 N N . ILE B 1 231 ? -9.336 -47.031 -7.547 1 89.38 231 ILE B N 1
ATOM 7224 C CA . ILE B 1 231 ? -9.172 -47.781 -8.797 1 89.38 231 ILE B CA 1
ATOM 7225 C C . ILE B 1 231 ? -7.938 -48.656 -8.703 1 89.38 231 ILE B C 1
ATOM 7227 O O . ILE B 1 231 ? -7.949 -49.812 -9.188 1 89.38 231 ILE B O 1
ATOM 7231 N N . LEU B 1 232 ? -6.887 -48.188 -8.102 1 86.69 232 LEU B N 1
ATOM 7232 C CA . LEU B 1 232 ? -5.66 -48.969 -7.988 1 86.69 232 LEU B CA 1
ATOM 7233 C C . LEU B 1 232 ? -5.891 -50.219 -7.145 1 86.69 232 LEU B C 1
ATOM 7235 O O . LEU B 1 232 ? -5.406 -51.312 -7.484 1 86.69 232 LEU B O 1
ATOM 7239 N N . PHE B 1 233 ? -6.633 -50.156 -6.098 1 86.75 233 PHE B N 1
ATOM 7240 C CA . PHE B 1 233 ? -6.906 -51.312 -5.234 1 86.75 233 PHE B CA 1
ATOM 7241 C C . PHE B 1 233 ? -7.852 -52.281 -5.914 1 86.75 233 PHE B C 1
ATOM 7243 O O . PHE B 1 233 ? -7.809 -53.469 -5.641 1 86.75 233 PHE B O 1
ATOM 7250 N N . SER B 1 234 ? -8.625 -51.781 -6.84 1 87.75 234 SER B N 1
ATOM 7251 C CA . SER B 1 234 ? -9.539 -52.656 -7.566 1 87.75 234 SER B CA 1
ATOM 7252 C C . SER B 1 234 ? -8.82 -53.375 -8.695 1 87.75 234 SER B C 1
ATOM 7254 O O . SER B 1 234 ? -9.164 -54.531 -9.016 1 87.75 234 SER B O 1
ATOM 7256 N N . LEU B 1 235 ? -7.836 -52.75 -9.312 1 83.88 235 LEU B N 1
ATOM 7257 C CA . LEU B 1 235 ? -7.125 -53.344 -10.438 1 83.88 235 LEU B CA 1
ATOM 7258 C C . LEU B 1 235 ? -6.098 -54.375 -9.945 1 83.88 235 LEU B C 1
ATOM 7260 O O . LEU B 1 235 ? -6.094 -55.5 -10.398 1 83.88 235 LEU B O 1
ATOM 7264 N N . ALA B 1 236 ? -5.188 -53.938 -9.109 1 86.19 236 ALA B N 1
ATOM 7265 C CA . ALA B 1 236 ? -4.176 -54.844 -8.586 1 86.19 236 ALA B CA 1
ATOM 7266 C C . ALA B 1 236 ? -3.871 -54.531 -7.117 1 86.19 236 ALA B C 1
ATOM 7268 O O . ALA B 1 236 ? -3.012 -53.719 -6.816 1 86.19 236 ALA B O 1
ATOM 7269 N N . PRO B 1 237 ? -4.516 -55.219 -6.207 1 84.25 237 PRO B N 1
ATOM 7270 C CA . PRO B 1 237 ? -4.328 -54.938 -4.777 1 84.25 237 PRO B CA 1
ATOM 7271 C C . PRO B 1 237 ? -2.898 -55.219 -4.312 1 84.25 237 PRO B C 1
ATOM 7273 O O . PRO B 1 237 ? -2.48 -54.688 -3.271 1 84.25 237 PRO B O 1
ATOM 7276 N N . GLN B 1 238 ? -2.092 -55.938 -5.156 1 80.62 238 GLN B N 1
ATOM 7277 C CA . GLN B 1 238 ? -0.724 -56.25 -4.746 1 80.62 238 GLN B CA 1
ATOM 7278 C C . GLN B 1 238 ? 0.198 -55.062 -5.004 1 80.62 238 GLN B C 1
ATOM 7280 O O . GLN B 1 238 ? 1.155 -54.812 -4.262 1 80.62 238 GLN B O 1
ATOM 7285 N N . LEU B 1 239 ? -0.115 -54.25 -6.059 1 83.62 239 LEU B N 1
ATOM 7286 C CA . LEU B 1 239 ? 0.733 -53.125 -6.422 1 83.62 239 LEU B CA 1
ATOM 7287 C C . LEU B 1 239 ? 0.23 -51.844 -5.781 1 83.62 239 LEU B C 1
ATOM 7289 O O . LEU B 1 239 ? 0.98 -50.875 -5.656 1 83.62 239 LEU B O 1
ATOM 7293 N N . ALA B 1 240 ? -0.989 -51.844 -5.301 1 84.25 240 ALA B N 1
ATOM 7294 C CA . ALA B 1 240 ? -1.661 -50.625 -4.809 1 84.25 240 ALA B CA 1
ATOM 7295 C C . ALA B 1 240 ? -0.96 -50.062 -3.572 1 84.25 240 ALA B C 1
ATOM 7297 O O . ALA B 1 240 ? -0.801 -48.875 -3.434 1 84.25 240 ALA B O 1
ATOM 7298 N N . PRO B 1 241 ? -0.415 -50.875 -2.68 1 80.5 241 PRO B N 1
ATOM 7299 C CA . PRO B 1 241 ? 0.234 -50.312 -1.482 1 80.5 241 PRO B CA 1
ATOM 7300 C C . PRO B 1 241 ? 1.488 -49.5 -1.804 1 80.5 241 PRO B C 1
ATOM 7302 O O . PRO B 1 241 ? 1.851 -48.594 -1.054 1 80.5 241 PRO B O 1
ATOM 7305 N N . ILE B 1 242 ? 2.113 -49.719 -2.938 1 79.12 242 ILE B N 1
ATOM 7306 C CA . ILE B 1 242 ? 3.285 -48.969 -3.34 1 79.12 242 ILE B CA 1
ATOM 7307 C C . ILE B 1 242 ? 2.885 -47.5 -3.59 1 79.12 242 ILE B C 1
ATOM 7309 O O . ILE B 1 242 ? 3.572 -46.594 -3.148 1 79.12 242 ILE B O 1
ATOM 7313 N N . LEU B 1 243 ? 1.798 -47.375 -4.184 1 78.81 243 LEU B N 1
ATOM 7314 C CA . LEU B 1 243 ? 1.33 -46.031 -4.453 1 78.81 243 LEU B CA 1
ATOM 7315 C C . LEU B 1 243 ? 0.834 -45.375 -3.176 1 78.81 243 LEU B C 1
ATOM 7317 O O . LEU B 1 243 ? 0.938 -44.156 -3.025 1 78.81 243 LEU B O 1
ATOM 7321 N N . GLY B 1 244 ? 0.322 -46.188 -2.295 1 76.06 244 GLY B N 1
ATOM 7322 C CA . GLY B 1 244 ? -0.038 -45.656 -0.99 1 76.06 244 GLY B CA 1
ATOM 7323 C C . GLY B 1 244 ? 1.152 -45.125 -0.214 1 76.06 244 GLY B C 1
ATOM 7324 O O . GLY B 1 244 ? 1.075 -44.031 0.395 1 76.06 244 GLY B O 1
ATOM 7325 N N . VAL B 1 245 ? 2.223 -45.781 -0.363 1 76.88 245 VAL B N 1
ATOM 7326 C CA . VAL B 1 245 ? 3.447 -45.375 0.312 1 76.88 245 VAL B CA 1
ATOM 7327 C C . VAL B 1 245 ? 3.955 -44.062 -0.304 1 76.88 245 VAL B C 1
ATOM 7329 O O . VAL B 1 245 ? 4.449 -43.188 0.407 1 76.88 245 VAL B O 1
ATOM 7332 N N . LEU B 1 246 ? 3.701 -43.938 -1.576 1 77.25 246 LEU B N 1
ATOM 7333 C CA . LEU B 1 246 ? 4.086 -42.688 -2.248 1 77.25 246 LEU B CA 1
ATOM 7334 C C . LEU B 1 246 ? 3.293 -41.5 -1.703 1 77.25 246 LEU B C 1
ATOM 7336 O O . LEU B 1 246 ? 3.865 -40.438 -1.41 1 77.25 246 LEU B O 1
ATOM 7340 N N . MET B 1 247 ? 2.119 -41.75 -1.573 1 77.25 247 MET B N 1
ATOM 7341 C CA . MET B 1 247 ? 1.253 -40.688 -1.066 1 77.25 247 MET B CA 1
ATOM 7342 C C . MET B 1 247 ? 1.65 -40.312 0.352 1 77.25 247 MET B C 1
ATOM 7344 O O . MET B 1 247 ? 1.679 -39.125 0.687 1 77.25 247 MET B O 1
ATOM 7348 N N . LEU B 1 248 ? 1.977 -41.219 1.098 1 75.56 248 LEU B N 1
ATOM 7349 C CA . LEU B 1 248 ? 2.377 -40.969 2.477 1 75.56 248 LEU B CA 1
ATOM 7350 C C . LEU B 1 248 ? 3.715 -40.25 2.529 1 75.56 248 LEU B C 1
ATOM 7352 O O . LEU B 1 248 ? 3.893 -39.312 3.328 1 75.56 248 LEU B O 1
ATOM 7356 N N . ALA B 1 249 ? 4.559 -40.625 1.605 1 76.94 249 ALA B N 1
ATOM 7357 C CA . ALA B 1 249 ? 5.879 -40 1.565 1 76.94 249 ALA B CA 1
ATOM 7358 C C . ALA B 1 249 ? 5.789 -38.531 1.136 1 76.94 249 ALA B C 1
ATOM 7360 O O . ALA B 1 249 ? 6.438 -37.656 1.726 1 76.94 249 ALA B O 1
ATOM 7361 N N . VAL B 1 250 ? 4.984 -38.312 0.179 1 76.94 250 VAL B N 1
ATOM 7362 C CA . VAL B 1 250 ? 4.824 -36.938 -0.296 1 76.94 250 VAL B CA 1
ATOM 7363 C C . VAL B 1 250 ? 4.152 -36.094 0.784 1 76.94 250 VAL B C 1
ATOM 7365 O O . VAL B 1 250 ? 4.551 -34.969 1.024 1 76.94 250 VAL B O 1
ATOM 7368 N N . SER B 1 251 ? 3.229 -36.719 1.47 1 74.5 251 SER B N 1
ATOM 7369 C CA . SER B 1 251 ? 2.504 -36 2.516 1 74.5 251 SER B CA 1
ATOM 7370 C C . SER B 1 251 ? 3.42 -35.656 3.682 1 74.5 251 SER B C 1
ATOM 7372 O O . SER B 1 251 ? 3.352 -34.562 4.223 1 74.5 251 SER B O 1
ATOM 7374 N N . ILE B 1 252 ? 4.266 -36.469 4.012 1 75.62 252 ILE B N 1
ATOM 7375 C CA . ILE B 1 252 ? 5.191 -36.25 5.117 1 75.62 252 ILE B CA 1
ATOM 7376 C C . ILE B 1 252 ? 6.223 -35.188 4.715 1 75.62 252 ILE B C 1
ATOM 7378 O O . ILE B 1 252 ? 6.566 -34.312 5.512 1 75.62 252 ILE B O 1
ATOM 7382 N N . SER B 1 253 ? 6.684 -35.281 3.488 1 76.56 253 SER B N 1
ATOM 7383 C CA . SER B 1 253 ? 7.656 -34.312 2.994 1 76.56 253 SER B CA 1
ATOM 7384 C C . SER B 1 253 ? 7.086 -32.906 3.02 1 76.56 253 SER B C 1
ATOM 7386 O O . SER B 1 253 ? 7.781 -31.953 3.381 1 76.56 253 SER B O 1
ATOM 7388 N N . ILE B 1 254 ? 5.883 -32.812 2.758 1 73.12 254 ILE B N 1
ATOM 7389 C CA . ILE B 1 254 ? 5.227 -31.531 2.746 1 73.12 254 ILE B CA 1
ATOM 7390 C C . ILE B 1 254 ? 5.07 -31.016 4.176 1 73.12 254 ILE B C 1
ATOM 7392 O O . ILE B 1 254 ? 5.27 -29.828 4.441 1 73.12 254 ILE B O 1
ATOM 7396 N N . ALA B 1 255 ? 4.742 -31.938 5.066 1 72.75 255 ALA B N 1
ATOM 7397 C CA . ALA B 1 255 ? 4.559 -31.547 6.465 1 72.75 255 ALA B CA 1
ATOM 7398 C C . ALA B 1 255 ? 5.867 -31.047 7.07 1 72.75 255 ALA B C 1
ATOM 7400 O O . ALA B 1 255 ? 5.879 -30.062 7.801 1 72.75 255 ALA B O 1
ATOM 7401 N N . VAL B 1 256 ? 6.879 -31.656 6.777 1 74.69 256 VAL B N 1
ATOM 7402 C CA . VAL B 1 256 ? 8.188 -31.281 7.289 1 74.69 256 VAL B CA 1
ATOM 7403 C C . VAL B 1 256 ? 8.609 -29.938 6.676 1 74.69 256 VAL B C 1
ATOM 7405 O O . VAL B 1 256 ? 9.148 -29.078 7.367 1 74.69 256 VAL B O 1
ATOM 7408 N N . TYR B 1 257 ? 8.336 -29.797 5.406 1 75.88 257 TYR B N 1
ATOM 7409 C CA . TYR B 1 257 ? 8.656 -28.547 4.715 1 75.88 257 TYR B CA 1
ATOM 7410 C C . TYR B 1 257 ? 7.914 -27.375 5.34 1 75.88 257 TYR B C 1
ATOM 7412 O O . TYR B 1 257 ? 8.516 -26.328 5.613 1 75.88 257 TYR B O 1
ATOM 7420 N N . LYS B 1 258 ? 6.684 -27.562 5.617 1 69.56 258 LYS B N 1
ATOM 7421 C CA . LYS B 1 258 ? 5.863 -26.484 6.164 1 69.56 258 LYS B CA 1
ATOM 7422 C C . LYS B 1 258 ? 6.352 -26.062 7.551 1 69.56 258 LYS B C 1
ATOM 7424 O O . LYS B 1 258 ? 6.418 -24.875 7.859 1 69.56 258 LYS B O 1
ATOM 7429 N N . ARG B 1 259 ? 6.766 -26.969 8.328 1 72.5 259 ARG B N 1
ATOM 7430 C CA . ARG B 1 259 ? 7.195 -26.703 9.695 1 72.5 259 ARG B CA 1
ATOM 7431 C C . ARG B 1 259 ? 8.57 -26.047 9.711 1 72.5 259 ARG B C 1
ATOM 7433 O O . ARG B 1 259 ? 8.82 -25.109 10.484 1 72.5 259 ARG B O 1
ATOM 7440 N N . SER B 1 260 ? 9.359 -26.359 8.82 1 74.38 260 SER B N 1
ATOM 7441 C CA . SER B 1 260 ? 10.742 -25.891 8.828 1 74.38 260 SER B CA 1
ATOM 7442 C C . SER B 1 260 ? 10.867 -24.531 8.141 1 74.38 260 SER B C 1
ATOM 7444 O O . SER B 1 260 ? 11.789 -23.766 8.422 1 74.38 260 SER B O 1
ATOM 7446 N N . THR B 1 261 ? 9.945 -24.25 7.293 1 79.62 261 THR B N 1
ATOM 7447 C CA . THR B 1 261 ? 10.141 -23.062 6.465 1 79.62 261 THR B CA 1
ATOM 7448 C C . THR B 1 261 ? 9.344 -21.891 7.008 1 79.62 261 THR B C 1
ATOM 7450 O O . THR B 1 261 ? 9.57 -20.75 6.602 1 79.62 261 THR B O 1
ATOM 7453 N N . LEU B 1 262 ? 8.602 -22.062 7.969 1 77.75 262 LEU B N 1
ATOM 7454 C CA . LEU B 1 262 ? 7.742 -21 8.484 1 77.75 262 LEU B CA 1
ATOM 7455 C C . LEU B 1 262 ? 8.578 -19.844 9.055 1 77.75 262 LEU B C 1
ATOM 7457 O O . LEU B 1 262 ? 8.344 -18.688 8.727 1 77.75 262 LEU B O 1
ATOM 7461 N N . PRO B 1 263 ? 9.586 -20.125 9.836 1 80.81 263 PRO B N 1
ATOM 7462 C CA . PRO B 1 263 ? 10.391 -19.016 10.367 1 80.81 263 PRO B CA 1
ATOM 7463 C C . PRO B 1 263 ? 11.164 -18.281 9.281 1 80.81 263 PRO B C 1
ATOM 7465 O O . PRO B 1 263 ? 11.391 -17.062 9.391 1 80.81 263 PRO B O 1
ATOM 7468 N N . VAL B 1 264 ? 11.539 -18.984 8.289 1 83.38 264 VAL B N 1
ATOM 7469 C CA . VAL B 1 264 ? 12.289 -18.375 7.203 1 83.38 264 VAL B CA 1
ATOM 7470 C C . VAL B 1 264 ? 11.383 -17.438 6.41 1 83.38 264 VAL B C 1
ATOM 7472 O O . VAL B 1 264 ? 11.797 -16.344 6.004 1 83.38 264 VAL B O 1
ATOM 7475 N N . PHE B 1 265 ? 10.156 -17.828 6.285 1 78.62 265 PHE B N 1
ATOM 7476 C CA . PHE B 1 265 ? 9.18 -17 5.598 1 78.62 265 PHE B CA 1
ATOM 7477 C C . PHE B 1 265 ? 8.883 -15.734 6.398 1 78.62 265 PHE B C 1
ATOM 7479 O O . PHE B 1 265 ? 8.781 -14.641 5.836 1 78.62 265 PHE B O 1
ATOM 7486 N N . LYS B 1 266 ? 8.867 -15.891 7.68 1 80.38 266 LYS B N 1
ATOM 7487 C CA . LYS B 1 266 ? 8.609 -14.742 8.547 1 80.38 266 LYS B CA 1
ATOM 7488 C C . LYS B 1 266 ? 9.781 -13.766 8.531 1 80.38 266 LYS B C 1
ATOM 7490 O O . LYS B 1 266 ? 9.578 -12.555 8.477 1 80.38 266 LYS B O 1
ATOM 7495 N N . ALA B 1 267 ? 10.922 -14.359 8.57 1 84.56 267 ALA B N 1
ATOM 7496 C CA . ALA B 1 267 ? 12.117 -13.516 8.523 1 84.56 267 ALA B CA 1
ATOM 7497 C C . ALA B 1 267 ? 12.219 -12.781 7.195 1 84.56 267 ALA B C 1
ATOM 7499 O O . ALA B 1 267 ? 12.594 -11.602 7.156 1 84.56 267 ALA B O 1
ATOM 7500 N N . HIS B 1 268 ? 11.875 -13.414 6.168 1 85.56 268 HIS B N 1
ATOM 7501 C CA . HIS B 1 268 ? 11.898 -12.789 4.848 1 85.56 268 HIS B CA 1
ATOM 7502 C C . HIS B 1 268 ? 10.844 -11.695 4.742 1 85.56 268 HIS B C 1
ATOM 7504 O O . HIS B 1 268 ? 11.102 -10.633 4.172 1 85.56 268 HIS B O 1
ATOM 7510 N N . GLY B 1 269 ? 9.773 -11.938 5.324 1 80.44 269 GLY B N 1
ATOM 7511 C CA . GLY B 1 269 ? 8.719 -10.938 5.352 1 80.44 269 GLY B CA 1
ATOM 7512 C C . GLY B 1 269 ? 9.086 -9.703 6.148 1 80.44 269 GLY B C 1
ATOM 7513 O O . GLY B 1 269 ? 8.805 -8.578 5.727 1 80.44 269 GLY B O 1
ATOM 7514 N N . LYS B 1 270 ? 9.742 -9.906 7.23 1 85.5 270 LYS B N 1
ATOM 7515 C CA . LYS B 1 270 ? 10.188 -8.797 8.062 1 85.5 270 LYS B CA 1
ATOM 7516 C C . LYS B 1 270 ? 11.242 -7.965 7.34 1 85.5 270 LYS B C 1
ATOM 7518 O O . LYS B 1 270 ? 11.234 -6.734 7.426 1 85.5 270 LYS B O 1
ATOM 7523 N N . ALA B 1 271 ? 12.141 -8.656 6.672 1 88.94 271 ALA B N 1
ATOM 7524 C CA . ALA B 1 271 ? 13.164 -7.949 5.914 1 88.94 271 ALA B CA 1
ATOM 7525 C C . ALA B 1 271 ? 12.547 -7.129 4.785 1 88.94 271 ALA B C 1
ATOM 7527 O O . ALA B 1 271 ? 12.984 -6.008 4.512 1 88.94 271 ALA B O 1
ATOM 7528 N N . GLN B 1 272 ? 11.562 -7.66 4.227 1 86.69 272 GLN B N 1
ATOM 7529 C CA . GLN B 1 272 ? 10.867 -6.953 3.158 1 86.69 272 GLN B CA 1
ATOM 7530 C C . GLN B 1 272 ? 10.148 -5.719 3.693 1 86.69 272 GLN B C 1
ATOM 7532 O O . GLN B 1 272 ? 10.164 -4.66 3.064 1 86.69 272 GLN B O 1
ATOM 7537 N N . ALA B 1 273 ? 9.594 -5.848 4.82 1 79.44 273 ALA B N 1
ATOM 7538 C CA . ALA B 1 273 ? 8.906 -4.727 5.457 1 79.44 273 ALA B CA 1
ATOM 7539 C C . ALA B 1 273 ? 9.891 -3.629 5.848 1 79.44 273 ALA B C 1
ATOM 7541 O O . ALA B 1 273 ? 9.602 -2.439 5.695 1 79.44 273 ALA B O 1
ATOM 7542 N N . SER B 1 274 ? 11.008 -4.062 6.293 1 87.25 274 SER B N 1
ATOM 7543 C CA . SER B 1 274 ? 12.031 -3.105 6.703 1 87.25 274 SER B CA 1
ATOM 7544 C C . SER B 1 274 ? 12.531 -2.287 5.516 1 87.25 274 SER B C 1
ATOM 7546 O O . SER B 1 274 ? 12.805 -1.094 5.652 1 87.25 274 SER B O 1
ATOM 7548 N N . ILE B 1 275 ? 12.625 -2.904 4.426 1 89.88 275 ILE B N 1
ATOM 7549 C CA . ILE B 1 275 ? 13.039 -2.201 3.215 1 89.88 275 ILE B CA 1
ATOM 7550 C C . ILE B 1 275 ? 11.984 -1.162 2.836 1 89.88 275 ILE B C 1
ATOM 7552 O O . ILE B 1 275 ? 12.32 -0.01 2.545 1 89.88 275 ILE B O 1
ATOM 7556 N N . SER B 1 276 ? 10.82 -1.574 2.859 1 85.62 276 SER B N 1
ATOM 7557 C CA . SER B 1 276 ? 9.719 -0.684 2.498 1 85.62 276 SER B CA 1
ATOM 7558 C C . SER B 1 276 ? 9.633 0.503 3.451 1 85.62 276 SER B C 1
ATOM 7560 O O . SER B 1 276 ? 9.43 1.64 3.02 1 85.62 276 SER B O 1
ATOM 7562 N N . ASP B 1 277 ? 9.859 0.215 4.664 1 84 277 ASP B N 1
ATOM 7563 C CA . ASP B 1 277 ? 9.812 1.262 5.68 1 84 277 ASP B CA 1
ATOM 7564 C C . ASP B 1 277 ? 10.953 2.256 5.5 1 84 277 ASP B C 1
ATOM 7566 O O . ASP B 1 277 ? 10.758 3.465 5.629 1 84 277 ASP B O 1
ATOM 7570 N N . CYS B 1 278 ? 12.039 1.729 5.27 1 88.62 278 CYS B N 1
ATOM 7571 C CA . CYS B 1 278 ? 13.219 2.572 5.082 1 88.62 278 CYS B CA 1
ATOM 7572 C C . CYS B 1 278 ? 13.047 3.492 3.881 1 88.62 278 CYS B C 1
ATOM 7574 O O . CYS B 1 278 ? 13.352 4.684 3.957 1 88.62 278 CYS B O 1
ATOM 7576 N N . VAL B 1 279 ? 12.531 2.969 2.842 1 91 279 VAL B N 1
ATOM 7577 C CA . VAL B 1 279 ? 12.336 3.742 1.619 1 91 279 VAL B CA 1
ATOM 7578 C C . VAL B 1 279 ? 11.273 4.809 1.844 1 91 279 VAL B C 1
ATOM 7580 O O . VAL B 1 279 ? 11.469 5.977 1.488 1 91 279 VAL B O 1
ATOM 7583 N N . THR B 1 280 ? 10.219 4.473 2.445 1 85.56 280 THR B N 1
ATOM 7584 C CA . THR B 1 280 ? 9.117 5.398 2.686 1 85.56 280 THR B CA 1
ATOM 7585 C C . THR B 1 280 ? 9.547 6.531 3.609 1 85.56 280 THR B C 1
ATOM 7587 O O . THR B 1 280 ? 9.234 7.695 3.363 1 85.56 280 THR B O 1
ATOM 7590 N N . GLU B 1 281 ? 10.258 6.168 4.578 1 85.56 281 GLU B N 1
ATOM 7591 C CA . GLU B 1 281 ? 10.742 7.16 5.531 1 85.56 281 GLU B CA 1
ATOM 7592 C C . GLU B 1 281 ? 11.727 8.125 4.867 1 85.56 281 GLU B C 1
ATOM 7594 O O . GLU B 1 281 ? 11.648 9.336 5.09 1 85.56 281 GLU B O 1
ATOM 7599 N N . THR B 1 282 ? 12.609 7.594 4.121 1 90.94 282 THR B N 1
ATOM 7600 C CA . THR B 1 282 ? 13.633 8.414 3.48 1 90.94 282 THR B CA 1
ATOM 7601 C C . THR B 1 282 ? 13 9.383 2.482 1 90.94 282 THR B C 1
ATOM 7603 O O . THR B 1 282 ? 13.305 10.578 2.492 1 90.94 282 THR B O 1
ATOM 7606 N N . PHE B 1 283 ? 12.102 8.93 1.719 1 89.75 283 PHE B N 1
ATOM 7607 C CA . PHE B 1 283 ? 11.547 9.781 0.669 1 89.75 283 PHE B CA 1
ATOM 7608 C C . PHE B 1 283 ? 10.523 10.75 1.242 1 89.75 283 PHE B C 1
ATOM 7610 O O . PHE B 1 283 ? 10.344 11.852 0.724 1 89.75 283 PHE B O 1
ATOM 7617 N N . SER B 1 284 ? 9.914 10.344 2.295 1 84.12 284 SER B N 1
ATOM 7618 C CA . SER B 1 284 ? 9 11.266 2.965 1 84.12 284 SER B CA 1
ATOM 7619 C C . SER B 1 284 ? 9.766 12.406 3.625 1 84.12 284 SER B C 1
ATOM 7621 O O . SER B 1 284 ? 9.242 13.516 3.77 1 84.12 284 SER B O 1
ATOM 7623 N N . ALA B 1 285 ? 10.977 12.086 4.023 1 88.31 285 ALA B N 1
ATOM 7624 C CA . ALA B 1 285 ? 11.812 13.078 4.688 1 88.31 285 ALA B CA 1
ATOM 7625 C C . ALA B 1 285 ? 12.977 13.5 3.789 1 88.31 285 ALA B C 1
ATOM 7627 O O . ALA B 1 285 ? 14.078 13.766 4.273 1 88.31 285 ALA B O 1
ATOM 7628 N N . ILE B 1 286 ? 12.727 13.555 2.535 1 89.69 286 ILE B N 1
ATOM 7629 C CA . ILE B 1 286 ? 13.812 13.781 1.588 1 89.69 286 ILE B CA 1
ATOM 7630 C C . ILE B 1 286 ? 14.406 15.18 1.808 1 89.69 286 ILE B C 1
ATOM 7632 O O . ILE B 1 286 ? 15.617 15.375 1.671 1 89.69 286 ILE B O 1
ATOM 7636 N N . ARG B 1 287 ? 13.57 16.188 2.1 1 87.94 287 ARG B N 1
ATOM 7637 C CA . ARG B 1 287 ? 14.062 17.531 2.32 1 87.94 287 ARG B CA 1
ATOM 7638 C C . ARG B 1 287 ? 14.938 17.609 3.568 1 87.94 287 ARG B C 1
ATOM 7640 O O . ARG B 1 287 ? 15.93 18.344 3.598 1 87.94 287 ARG B O 1
ATOM 7647 N N . THR B 1 288 ? 14.547 16.844 4.555 1 88.81 288 THR B N 1
ATOM 7648 C CA . THR B 1 288 ? 15.367 16.766 5.758 1 88.81 288 THR B CA 1
ATOM 7649 C C . THR B 1 288 ? 16.688 16.062 5.465 1 88.81 288 THR B C 1
ATOM 7651 O O . THR B 1 288 ? 17.75 16.469 5.945 1 88.81 288 THR B O 1
ATOM 7654 N N . VAL B 1 289 ? 16.641 15.055 4.672 1 90.62 289 VAL B N 1
ATOM 7655 C CA . VAL B 1 289 ? 17.844 14.32 4.309 1 90.62 289 VAL B CA 1
ATOM 7656 C C . VAL B 1 289 ? 18.797 15.234 3.541 1 90.62 289 VAL B C 1
ATOM 7658 O O . VAL B 1 289 ? 20 15.258 3.809 1 90.62 289 VAL B O 1
ATOM 7661 N N . ARG B 1 290 ? 18.234 16.016 2.703 1 89.56 290 ARG B N 1
ATOM 7662 C CA . ARG B 1 290 ? 19.031 16.922 1.883 1 89.56 290 ARG B CA 1
ATOM 7663 C C . ARG B 1 290 ? 19.609 18.062 2.723 1 89.56 290 ARG B C 1
ATOM 7665 O O . ARG B 1 290 ? 20.75 18.484 2.5 1 89.56 290 ARG B O 1
ATOM 7672 N N . SER B 1 291 ? 18.812 18.516 3.588 1 89.62 291 SER B N 1
ATOM 7673 C CA . SER B 1 291 ? 19.234 19.656 4.391 1 89.62 291 SER B CA 1
ATOM 7674 C C . SER B 1 291 ? 20.375 19.297 5.332 1 89.62 291 SER B C 1
ATOM 7676 O O . SER B 1 291 ? 21.188 20.141 5.691 1 89.62 291 SER B O 1
ATOM 7678 N N . PHE B 1 292 ? 20.484 18.031 5.629 1 88.81 292 PHE B N 1
ATOM 7679 C CA . PHE B 1 292 ? 21.516 17.625 6.566 1 88.81 292 PHE B CA 1
ATOM 7680 C C . PHE B 1 292 ? 22.609 16.828 5.859 1 88.81 292 PHE B C 1
ATOM 7682 O O . PHE B 1 292 ? 23.578 16.406 6.488 1 88.81 292 PHE B O 1
ATOM 7689 N N . GLY B 1 293 ? 22.484 16.656 4.594 1 86.25 293 GLY B N 1
ATOM 7690 C CA . GLY B 1 293 ? 23.469 15.875 3.857 1 86.25 293 GLY B CA 1
ATOM 7691 C C . GLY B 1 293 ? 23.531 14.422 4.297 1 86.25 293 GLY B C 1
ATOM 7692 O O . GLY B 1 293 ? 24.609 13.852 4.445 1 86.25 293 GLY B O 1
ATOM 7693 N N . GLY B 1 294 ? 22.422 13.891 4.609 1 87.31 294 GLY B N 1
ATOM 7694 C CA . GLY B 1 294 ? 22.359 12.539 5.137 1 87.31 294 GLY B CA 1
ATOM 7695 C C . GLY B 1 294 ? 22.172 11.484 4.059 1 87.31 294 GLY B C 1
ATOM 7696 O O . GLY B 1 294 ? 21.734 10.375 4.336 1 87.31 294 GLY B O 1
ATOM 7697 N N . GLU B 1 295 ? 22.531 11.734 2.811 1 88.88 295 GLU B N 1
ATOM 7698 C CA . GLU B 1 295 ? 22.344 10.781 1.718 1 88.88 295 GLU B CA 1
ATOM 7699 C C . GLU B 1 295 ? 23.219 9.547 1.904 1 88.88 295 GLU B C 1
ATOM 7701 O O . GLU B 1 295 ? 22.75 8.422 1.683 1 88.88 295 GLU B O 1
ATOM 7706 N N . LYS B 1 296 ? 24.422 9.75 2.328 1 86.25 296 LYS B N 1
ATOM 7707 C CA . LYS B 1 296 ? 25.328 8.625 2.541 1 86.25 296 LYS B CA 1
ATOM 7708 C C . LYS B 1 296 ? 24.812 7.695 3.633 1 86.25 296 LYS B C 1
ATOM 7710 O O . LYS B 1 296 ? 24.812 6.477 3.469 1 86.25 296 LYS B O 1
ATOM 7715 N N . ARG B 1 297 ? 24.375 8.273 4.629 1 87.31 297 ARG B N 1
ATOM 7716 C CA . ARG B 1 297 ? 23.844 7.492 5.734 1 87.31 297 ARG B CA 1
ATOM 7717 C C . ARG B 1 297 ? 22.625 6.691 5.301 1 87.31 297 ARG B C 1
ATOM 7719 O O . ARG B 1 297 ? 22.469 5.523 5.672 1 87.31 297 ARG B O 1
ATOM 7726 N N . GLN B 1 298 ? 21.781 7.391 4.598 1 90.31 298 GLN B N 1
ATOM 7727 C CA . GLN B 1 298 ? 20.562 6.719 4.133 1 90.31 298 GLN B CA 1
ATOM 7728 C C . GLN B 1 298 ? 20.906 5.59 3.16 1 90.31 298 GLN B C 1
ATOM 7730 O O . GLN B 1 298 ? 20.266 4.539 3.176 1 90.31 298 GLN B O 1
ATOM 7735 N N . MET B 1 299 ? 21.922 5.762 2.348 1 88.69 299 MET B N 1
ATOM 7736 C CA . MET B 1 299 ? 22.344 4.727 1.408 1 88.69 299 MET B CA 1
ATOM 7737 C C . MET B 1 299 ? 22.906 3.52 2.146 1 88.69 299 MET B C 1
ATOM 7739 O O . MET B 1 299 ? 22.641 2.375 1.78 1 88.69 299 MET B O 1
ATOM 7743 N N . PHE B 1 300 ? 23.625 3.758 3.193 1 86.94 300 PHE B N 1
ATOM 7744 C CA . PHE B 1 300 ? 24.219 2.674 3.967 1 86.94 300 PHE B CA 1
ATOM 7745 C C . PHE B 1 300 ? 23.156 1.918 4.75 1 86.94 300 PHE B C 1
ATOM 7747 O O . PHE B 1 300 ? 23.203 0.69 4.852 1 86.94 300 PHE B O 1
ATOM 7754 N N . SER B 1 301 ? 22.281 2.643 5.297 1 88.38 301 SER B N 1
ATOM 7755 C CA . SER B 1 301 ? 21.188 2.002 6.023 1 88.38 301 SER B CA 1
ATOM 7756 C C . SER B 1 301 ? 20.344 1.13 5.098 1 88.38 301 SER B C 1
ATOM 7758 O O . SER B 1 301 ? 19.938 0.027 5.473 1 88.38 301 SER B O 1
ATOM 7760 N N . PHE B 1 302 ? 20.125 1.603 3.92 1 91.69 302 PHE B N 1
ATOM 7761 C CA . PHE B 1 302 ? 19.344 0.846 2.941 1 91.69 302 PHE B CA 1
ATOM 7762 C C . PHE B 1 302 ? 20.125 -0.386 2.48 1 91.69 302 PHE B C 1
ATOM 7764 O O . PHE B 1 302 ? 19.531 -1.459 2.307 1 91.69 302 PHE B O 1
ATOM 7771 N N . ALA B 1 303 ? 21.391 -0.211 2.273 1 90.38 303 ALA B N 1
ATOM 7772 C CA . ALA B 1 303 ? 22.234 -1.325 1.839 1 90.38 303 ALA B CA 1
ATOM 7773 C C . ALA B 1 303 ? 22.219 -2.453 2.867 1 90.38 303 ALA B C 1
ATOM 7775 O O . ALA B 1 303 ? 22.188 -3.633 2.504 1 90.38 303 ALA B O 1
ATOM 7776 N N . ASN B 1 304 ? 22.234 -2.072 4.059 1 90.44 304 ASN B N 1
ATOM 7777 C CA . ASN B 1 304 ? 22.188 -3.078 5.117 1 90.44 304 ASN B CA 1
ATOM 7778 C C . ASN B 1 304 ? 20.875 -3.855 5.09 1 90.44 304 ASN B C 1
ATOM 7780 O O . ASN B 1 304 ? 20.859 -5.07 5.305 1 90.44 304 ASN B O 1
ATOM 7784 N N . GLN B 1 305 ? 19.828 -3.174 4.855 1 90.88 305 GLN B N 1
ATOM 7785 C CA . GLN B 1 305 ? 18.531 -3.832 4.793 1 90.88 305 GLN B CA 1
ATOM 7786 C C . GLN B 1 305 ? 18.406 -4.707 3.549 1 90.88 305 GLN B C 1
ATOM 7788 O O . GLN B 1 305 ? 17.812 -5.785 3.596 1 90.88 305 GLN B O 1
ATOM 7793 N N . VAL B 1 306 ? 19.016 -4.254 2.51 1 92.81 306 VAL B N 1
ATOM 7794 C CA . VAL B 1 306 ? 18.984 -5.012 1.263 1 92.81 306 VAL B CA 1
ATOM 7795 C C . VAL B 1 306 ? 19.797 -6.297 1.419 1 92.81 306 VAL B C 1
ATOM 7797 O O . VAL B 1 306 ? 19.406 -7.348 0.91 1 92.81 306 VAL B O 1
ATOM 7800 N N . LEU B 1 307 ? 20.906 -6.238 2.133 1 91.75 307 LEU B N 1
ATOM 7801 C CA . LEU B 1 307 ? 21.734 -7.422 2.354 1 91.75 307 LEU B CA 1
ATOM 7802 C C . LEU B 1 307 ? 21.016 -8.422 3.254 1 91.75 307 LEU B C 1
ATOM 7804 O O . LEU B 1 307 ? 21.109 -9.633 3.041 1 91.75 307 LEU B O 1
ATOM 7808 N N . SER B 1 308 ? 20.359 -7.91 4.18 1 91.06 308 SER B N 1
ATOM 7809 C CA . SER B 1 308 ? 19.562 -8.797 5.02 1 91.06 308 SER B CA 1
ATOM 7810 C C . SER B 1 308 ? 18.438 -9.453 4.219 1 91.06 308 SER B C 1
ATOM 7812 O O . SER B 1 308 ? 18.156 -10.633 4.402 1 91.06 308 SER B O 1
ATOM 7814 N N . PHE B 1 309 ? 17.797 -8.766 3.324 1 91.12 309 PHE B N 1
ATOM 7815 C CA . PHE B 1 309 ? 16.75 -9.273 2.438 1 91.12 309 PHE B CA 1
ATOM 7816 C C . PHE B 1 309 ? 17.328 -10.328 1.49 1 91.12 309 PHE B C 1
ATOM 7818 O O . PHE B 1 309 ? 16.672 -11.344 1.235 1 91.12 309 PHE B O 1
ATOM 7825 N N . GLN B 1 310 ? 18.516 -10.047 1.07 1 91.94 310 GLN B N 1
ATOM 7826 C CA . GLN B 1 310 ? 19.203 -10.984 0.187 1 91.94 310 GLN B CA 1
ATOM 7827 C C . GLN B 1 310 ? 19.484 -12.297 0.905 1 91.94 310 GLN B C 1
ATOM 7829 O O . GLN B 1 310 ? 19.234 -13.375 0.364 1 91.94 310 GLN B O 1
ATOM 7834 N N . SER B 1 311 ? 20.031 -12.219 2.029 1 92.44 311 SER B N 1
ATOM 7835 C CA . SER B 1 311 ? 20.375 -13.414 2.777 1 92.44 311 SER B CA 1
ATOM 7836 C C . SER B 1 311 ? 19.141 -14.25 3.109 1 92.44 311 SER B C 1
ATOM 7838 O O . SER B 1 311 ? 19.172 -15.477 3.018 1 92.44 311 SER B O 1
ATOM 7840 N N . SER B 1 312 ? 18.109 -13.617 3.477 1 89.88 312 SER B N 1
ATOM 7841 C CA . SER B 1 312 ? 16.875 -14.328 3.744 1 89.88 312 SER B CA 1
ATOM 7842 C C . SER B 1 312 ? 16.281 -14.914 2.463 1 89.88 312 SER B C 1
ATOM 7844 O O . SER B 1 312 ? 15.688 -15.992 2.484 1 89.88 312 SER B O 1
ATOM 7846 N N . GLY B 1 313 ? 16.453 -14.227 1.415 1 87.75 313 GLY B N 1
ATOM 7847 C CA . GLY B 1 313 ? 15.984 -14.727 0.132 1 87.75 313 GLY B CA 1
ATOM 7848 C C . GLY B 1 313 ? 16.734 -15.961 -0.334 1 87.75 313 GLY B C 1
ATOM 7849 O O . GLY B 1 313 ? 16.125 -16.891 -0.865 1 87.75 313 GLY B O 1
ATOM 7850 N N . ILE B 1 314 ? 18 -15.984 -0.153 1 89.75 314 ILE B N 1
ATOM 7851 C CA . ILE B 1 314 ? 18.812 -17.141 -0.535 1 89.75 314 ILE B CA 1
ATOM 7852 C C . ILE B 1 314 ? 18.422 -18.344 0.312 1 89.75 314 ILE B C 1
ATOM 7854 O O . ILE B 1 314 ? 18.281 -19.453 -0.208 1 89.75 314 ILE B O 1
ATOM 7858 N N . LYS B 1 315 ? 18.188 -18.125 1.55 1 88.94 315 LYS B N 1
ATOM 7859 C CA . LYS B 1 315 ? 17.766 -19.219 2.422 1 88.94 315 LYS B CA 1
ATOM 7860 C C . LYS B 1 315 ? 16.391 -19.75 2.002 1 88.94 315 LYS B C 1
ATOM 7862 O O . LYS B 1 315 ? 16.203 -20.969 1.925 1 88.94 315 LYS B O 1
ATOM 7867 N N . LEU B 1 316 ? 15.531 -18.875 1.701 1 83 316 LEU B N 1
ATOM 7868 C CA . LEU B 1 316 ? 14.195 -19.281 1.261 1 83 316 LEU B CA 1
ATOM 7869 C C . LEU B 1 316 ? 14.266 -20.031 -0.059 1 83 316 LEU B C 1
ATOM 7871 O O . LEU B 1 316 ? 13.57 -21.047 -0.238 1 83 316 LEU B O 1
ATOM 7875 N N . GLY B 1 317 ? 15.102 -19.547 -0.957 1 81.5 317 GLY B N 1
ATOM 7876 C CA . GLY B 1 317 ? 15.281 -20.219 -2.236 1 81.5 317 GLY B CA 1
ATOM 7877 C C . GLY B 1 317 ? 15.852 -21.609 -2.107 1 81.5 317 GLY B C 1
ATOM 7878 O O . GLY B 1 317 ? 15.422 -22.531 -2.807 1 81.5 317 GLY B O 1
ATOM 7879 N N . THR B 1 318 ? 16.719 -21.828 -1.229 1 85.38 318 THR B N 1
ATOM 7880 C CA . THR B 1 318 ? 17.312 -23.141 -0.994 1 85.38 318 THR B CA 1
ATOM 7881 C C . THR B 1 318 ? 16.281 -24.109 -0.442 1 85.38 318 THR B C 1
ATOM 7883 O O . THR B 1 318 ? 16.219 -25.266 -0.882 1 85.38 318 THR B O 1
ATOM 7886 N N . PHE B 1 319 ? 15.477 -23.641 0.41 1 81.06 319 PHE B N 1
ATOM 7887 C CA . PHE B 1 319 ? 14.453 -24.5 0.983 1 81.06 319 PHE B CA 1
ATOM 7888 C C . PHE B 1 319 ? 13.398 -24.859 -0.057 1 81.06 319 PHE B C 1
ATOM 7890 O O . PHE B 1 319 ? 12.906 -25.984 -0.087 1 81.06 319 PHE B O 1
ATOM 7897 N N . LYS B 1 320 ? 13.047 -23.938 -0.86 1 75.94 320 LYS B N 1
ATOM 7898 C CA . LYS B 1 320 ? 12.094 -24.203 -1.933 1 75.94 320 LYS B CA 1
ATOM 7899 C C . LYS B 1 320 ? 12.641 -25.219 -2.916 1 75.94 320 LYS B C 1
ATOM 7901 O O . LYS B 1 320 ? 11.906 -26.094 -3.383 1 75.94 320 LYS B O 1
ATOM 7906 N N . SER B 1 321 ? 13.984 -25.125 -3.166 1 79.38 321 SER B N 1
ATOM 7907 C CA . SER B 1 321 ? 14.625 -26.078 -4.078 1 79.38 321 SER B CA 1
ATOM 7908 C C . SER B 1 321 ? 14.656 -27.484 -3.486 1 79.38 321 SER B C 1
ATOM 7910 O O . SER B 1 321 ? 14.422 -28.453 -4.195 1 79.38 321 SER B O 1
ATOM 7912 N N . VAL B 1 322 ? 14.836 -27.594 -2.256 1 80.5 322 VAL B N 1
ATOM 7913 C CA . VAL B 1 322 ? 14.883 -28.891 -1.582 1 80.5 322 VAL B CA 1
ATOM 7914 C C . VAL B 1 322 ? 13.484 -29.5 -1.571 1 80.5 322 VAL B C 1
ATOM 7916 O O . VAL B 1 322 ? 13.328 -30.703 -1.797 1 80.5 322 VAL B O 1
ATOM 7919 N N . ASN B 1 323 ? 12.531 -28.719 -1.413 1 77.75 323 ASN B N 1
ATOM 7920 C CA . ASN B 1 323 ? 11.156 -29.219 -1.437 1 77.75 323 ASN B CA 1
ATOM 7921 C C . ASN B 1 323 ? 10.766 -29.719 -2.824 1 77.75 323 ASN B C 1
ATOM 7923 O O . ASN B 1 323 ? 10.125 -30.766 -2.955 1 77.75 323 ASN B O 1
ATOM 7927 N N . GLU B 1 324 ? 11.117 -28.969 -3.744 1 74.5 324 GLU B N 1
ATOM 7928 C CA . GLU B 1 324 ? 10.82 -29.375 -5.113 1 74.5 324 GLU B CA 1
ATOM 7929 C C . GLU B 1 324 ? 11.516 -30.688 -5.465 1 74.5 324 GLU B C 1
ATOM 7931 O O . GLU B 1 324 ? 10.906 -31.578 -6.062 1 74.5 324 GLU B O 1
ATOM 7936 N N . SER B 1 325 ? 12.766 -30.844 -5.023 1 79.06 325 SER B N 1
ATOM 7937 C CA . SER B 1 325 ? 13.539 -32.062 -5.289 1 79.06 325 SER B CA 1
ATOM 7938 C C . SER B 1 325 ? 12.992 -33.25 -4.5 1 79.06 325 SER B C 1
ATOM 7940 O O . SER B 1 325 ? 12.953 -34.344 -5.008 1 79.06 325 SER B O 1
ATOM 7942 N N . LEU B 1 326 ? 12.555 -33 -3.354 1 77.69 326 LEU B N 1
ATOM 7943 C CA . LEU B 1 326 ? 12.016 -34.062 -2.529 1 77.69 326 LEU B CA 1
ATOM 7944 C C . LEU B 1 326 ? 10.727 -34.625 -3.129 1 77.69 326 LEU B C 1
ATOM 7946 O O . LEU B 1 326 ? 10.477 -35.812 -3.08 1 77.69 326 LEU B O 1
ATOM 7950 N N . THR B 1 327 ? 9.93 -33.75 -3.668 1 75.38 327 THR B N 1
ATOM 7951 C CA . THR B 1 327 ? 8.711 -34.188 -4.332 1 75.38 327 THR B CA 1
ATOM 7952 C C . THR B 1 327 ? 9.039 -35.031 -5.562 1 75.38 327 THR B C 1
ATOM 7954 O O . THR B 1 327 ? 8.398 -36.062 -5.812 1 75.38 327 THR B O 1
ATOM 7957 N N . ARG B 1 328 ? 10.031 -34.688 -6.246 1 77.25 328 ARG B N 1
ATOM 7958 C CA . ARG B 1 328 ? 10.445 -35.438 -7.43 1 77.25 328 ARG B CA 1
ATOM 7959 C C . ARG B 1 328 ? 11.008 -36.781 -7.047 1 77.25 328 ARG B C 1
ATOM 7961 O O . ARG B 1 328 ? 10.711 -37.812 -7.699 1 77.25 328 ARG B O 1
ATOM 7968 N N . VAL B 1 329 ? 11.797 -36.781 -6.004 1 80.62 329 VAL B N 1
ATOM 7969 C CA . VAL B 1 329 ? 12.398 -38.031 -5.543 1 80.62 329 VAL B CA 1
ATOM 7970 C C . VAL B 1 329 ? 11.297 -39.031 -5.141 1 80.62 329 VAL B C 1
ATOM 7972 O O . VAL B 1 329 ? 11.391 -40.219 -5.426 1 80.62 329 VAL B O 1
ATOM 7975 N N . ALA B 1 330 ? 10.312 -38.5 -4.582 1 77.88 330 ALA B N 1
ATOM 7976 C CA . ALA B 1 330 ? 9.203 -39.375 -4.18 1 77.88 330 ALA B CA 1
ATOM 7977 C C . ALA B 1 330 ? 8.516 -39.969 -5.395 1 77.88 330 ALA B C 1
ATOM 7979 O O . ALA B 1 330 ? 8.156 -41.156 -5.387 1 77.88 330 ALA B O 1
ATOM 7980 N N . VAL B 1 331 ? 8.375 -39.188 -6.457 1 78 331 VAL B N 1
ATOM 7981 C CA . VAL B 1 331 ? 7.75 -39.688 -7.684 1 78 331 VAL B CA 1
ATOM 7982 C C . VAL B 1 331 ? 8.633 -40.75 -8.32 1 78 331 VAL B C 1
ATOM 7984 O O . VAL B 1 331 ? 8.156 -41.812 -8.703 1 78 331 VAL B O 1
ATOM 7987 N N . TYR B 1 332 ? 9.906 -40.531 -8.352 1 83.06 332 TYR B N 1
ATOM 7988 C CA . TYR B 1 332 ? 10.828 -41.438 -9.016 1 83.06 332 TYR B CA 1
ATOM 7989 C C . TYR B 1 332 ? 10.969 -42.75 -8.242 1 83.06 332 TYR B C 1
ATOM 7991 O O . TYR B 1 332 ? 11.055 -43.844 -8.844 1 83.06 332 TYR B O 1
ATOM 7999 N N . ILE B 1 333 ? 10.961 -42.594 -6.992 1 82.12 333 ILE B N 1
ATOM 8000 C CA . ILE B 1 333 ? 11.039 -43.812 -6.176 1 82.12 333 ILE B CA 1
ATOM 8001 C C . ILE B 1 333 ? 9.797 -44.656 -6.398 1 82.12 333 ILE B C 1
ATOM 8003 O O . ILE B 1 333 ? 9.891 -45.906 -6.496 1 82.12 333 ILE B O 1
ATOM 8007 N N . SER B 1 334 ? 8.664 -44 -6.488 1 82.19 334 SER B N 1
ATOM 8008 C CA . SER B 1 334 ? 7.426 -44.719 -6.738 1 82.19 334 SER B CA 1
ATOM 8009 C C . SER B 1 334 ? 7.441 -45.406 -8.109 1 82.19 334 SER B C 1
ATOM 8011 O O . SER B 1 334 ? 6.988 -46.531 -8.258 1 82.19 334 SER B O 1
ATOM 8013 N N . LEU B 1 335 ? 7.973 -44.75 -9.086 1 84.12 335 LEU B N 1
ATOM 8014 C CA . LEU B 1 335 ? 8.023 -45.312 -10.438 1 84.12 335 LEU B CA 1
ATOM 8015 C C . LEU B 1 335 ? 8.977 -46.5 -10.5 1 84.12 335 LEU B C 1
ATOM 8017 O O . LEU B 1 335 ? 8.672 -47.531 -11.125 1 84.12 335 LEU B O 1
ATOM 8021 N N . ILE B 1 336 ? 10.125 -46.344 -9.852 1 86 336 ILE B N 1
ATOM 8022 C CA . ILE B 1 336 ? 11.102 -47.438 -9.875 1 86 336 ILE B CA 1
ATOM 8023 C C . ILE B 1 336 ? 10.531 -48.625 -9.133 1 86 336 ILE B C 1
ATOM 8025 O O . ILE B 1 336 ? 10.742 -49.781 -9.555 1 86 336 ILE B O 1
ATOM 8029 N N . ALA B 1 337 ? 9.875 -48.406 -8.047 1 83.69 337 ALA B N 1
ATOM 8030 C CA . ALA B 1 337 ? 9.25 -49.469 -7.305 1 83.69 337 ALA B CA 1
ATOM 8031 C C . ALA B 1 337 ? 8.195 -50.188 -8.156 1 83.69 337 ALA B C 1
ATOM 8033 O O . ALA B 1 337 ? 8.094 -51.406 -8.125 1 83.69 337 ALA B O 1
ATOM 8034 N N . LEU B 1 338 ? 7.496 -49.406 -8.914 1 84.81 338 LEU B N 1
ATOM 8035 C CA . LEU B 1 338 ? 6.48 -49.969 -9.797 1 84.81 338 LEU B CA 1
ATOM 8036 C C . LEU B 1 338 ? 7.125 -50.781 -10.922 1 84.81 338 LEU B C 1
ATOM 8038 O O . LEU B 1 338 ? 6.641 -51.844 -11.273 1 84.81 338 LEU B O 1
ATOM 8042 N N . TYR B 1 339 ? 8.195 -50.281 -11.484 1 86.56 339 TYR B N 1
ATOM 8043 C CA . TYR B 1 339 ? 8.883 -50.969 -12.562 1 86.56 339 TYR B CA 1
ATOM 8044 C C . TYR B 1 339 ? 9.477 -52.312 -12.07 1 86.56 339 TYR B C 1
ATOM 8046 O O . TYR B 1 339 ? 9.398 -53.312 -12.758 1 86.56 339 TYR B O 1
ATOM 8054 N N . CYS B 1 340 ? 10.023 -52.281 -10.914 1 86.38 340 CYS B N 1
ATOM 8055 C CA . CYS B 1 340 ? 10.648 -53.469 -10.375 1 86.38 340 CYS B CA 1
ATOM 8056 C C . CYS B 1 340 ? 9.602 -54.5 -9.992 1 86.38 340 CYS B C 1
ATOM 8058 O O . CYS B 1 340 ? 9.641 -55.656 -10.477 1 86.38 340 CYS B O 1
ATOM 8060 N N . LEU B 1 341 ? 8.617 -54.125 -9.211 1 85.19 341 LEU B N 1
ATOM 8061 C CA . LEU B 1 341 ? 7.617 -55.062 -8.734 1 85.19 341 LEU B CA 1
ATOM 8062 C C . LEU B 1 341 ? 6.621 -55.406 -9.836 1 85.19 341 LEU B C 1
ATOM 8064 O O . LEU B 1 341 ? 6.25 -56.562 -10 1 85.19 341 LEU B O 1
ATOM 8068 N N . GLY B 1 342 ? 6.184 -54.406 -10.531 1 83.25 342 GLY B N 1
ATOM 8069 C CA . GLY B 1 342 ? 5.266 -54.656 -11.633 1 83.25 342 GLY B CA 1
ATOM 8070 C C . GLY B 1 342 ? 5.895 -55.438 -12.773 1 83.25 342 GLY B C 1
ATOM 8071 O O . GLY B 1 342 ? 5.273 -56.344 -13.328 1 83.25 342 GLY B O 1
ATOM 8072 N N . GLY B 1 343 ? 7.113 -55.094 -13.148 1 82.94 343 GLY B N 1
ATOM 8073 C CA . GLY B 1 343 ? 7.809 -55.781 -14.211 1 82.94 343 GLY B CA 1
ATOM 8074 C C . GLY B 1 343 ? 8.031 -57.25 -13.898 1 82.94 343 GLY B C 1
ATOM 8075 O O . GLY B 1 343 ? 7.852 -58.125 -14.766 1 82.94 343 GLY B O 1
ATOM 8076 N N . SER B 1 344 ? 8.383 -57.594 -12.672 1 85.12 344 SER B N 1
ATOM 8077 C CA . SER B 1 344 ? 8.617 -58.969 -12.273 1 85.12 344 SER B CA 1
ATOM 8078 C C . SER B 1 344 ? 7.312 -59.75 -12.273 1 85.12 344 SER B C 1
ATOM 8080 O O . SER B 1 344 ? 7.297 -60.938 -12.648 1 85.12 344 SER B O 1
ATOM 8082 N N . LYS B 1 345 ? 6.254 -59.156 -11.977 1 86.75 345 LYS B N 1
ATOM 8083 C CA . LYS B 1 345 ? 4.969 -59.844 -11.953 1 86.75 345 LYS B CA 1
ATOM 8084 C C . LYS B 1 345 ? 4.43 -60.062 -13.359 1 86.75 345 LYS B C 1
ATOM 8086 O O . LYS B 1 345 ? 3.746 -61.062 -13.625 1 86.75 345 LYS B O 1
ATOM 8091 N N . VAL B 1 346 ? 4.707 -59.219 -14.227 1 84.94 346 VAL B N 1
ATOM 8092 C CA . VAL B 1 346 ? 4.289 -59.375 -15.617 1 84.94 346 VAL B CA 1
ATOM 8093 C C . VAL B 1 346 ? 5.082 -60.5 -16.266 1 84.94 346 VAL B C 1
ATOM 8095 O O . VAL B 1 346 ? 4.523 -61.312 -17 1 84.94 346 VAL B O 1
ATOM 8098 N N . LYS B 1 347 ? 6.434 -60.531 -16.031 1 83.06 347 LYS B N 1
ATOM 8099 C CA . LYS B 1 347 ? 7.266 -61.594 -16.578 1 83.06 347 LYS B CA 1
ATOM 8100 C C . LYS B 1 347 ? 6.852 -62.969 -16.047 1 83.06 347 LYS B C 1
ATOM 8102 O O . LYS B 1 347 ? 6.945 -63.969 -16.75 1 83.06 347 LYS B O 1
ATOM 8107 N N . ALA B 1 348 ? 6.379 -62.938 -14.812 1 83.12 348 ALA B N 1
ATOM 8108 C CA . ALA B 1 348 ? 5.906 -64.188 -14.203 1 83.12 348 ALA B CA 1
ATOM 8109 C C . ALA B 1 348 ? 4.512 -64.5 -14.703 1 83.12 348 ALA B C 1
ATOM 8111 O O . ALA B 1 348 ? 4.016 -65.625 -14.445 1 83.12 348 ALA B O 1
ATOM 8112 N N . GLY B 1 349 ? 3.803 -63.656 -15.43 1 81.62 349 GLY B N 1
ATOM 8113 C CA . GLY B 1 349 ? 2.494 -63.906 -16 1 81.62 349 GLY B CA 1
ATOM 8114 C C . GLY B 1 349 ? 1.351 -63.594 -15.055 1 81.62 349 GLY B C 1
ATOM 8115 O O . GLY B 1 349 ? 0.201 -63.938 -15.32 1 81.62 349 GLY B O 1
ATOM 8116 N N . GLU B 1 350 ? 1.62 -62.969 -13.953 1 84.06 350 GLU B N 1
ATOM 8117 C CA . GLU B 1 350 ? 0.599 -62.688 -12.945 1 84.06 350 GLU B CA 1
ATOM 8118 C C . GLU B 1 350 ? -0.121 -61.375 -13.25 1 84.06 350 GLU B C 1
ATOM 8120 O O . GLU B 1 350 ? -1.254 -61.156 -12.805 1 84.06 350 GLU B O 1
ATOM 8125 N N . LEU B 1 351 ? 0.55 -60.531 -13.945 1 85.75 351 LEU B N 1
ATOM 8126 C CA . LEU B 1 351 ? -0.021 -59.219 -14.281 1 85.75 351 LEU B CA 1
ATOM 8127 C C . LEU B 1 351 ? 0.067 -58.969 -15.781 1 85.75 351 LEU B C 1
ATOM 8129 O O . LEU B 1 351 ? 1.015 -59.406 -16.438 1 85.75 351 LEU B O 1
ATOM 8133 N N . SER B 1 352 ? -0.986 -58.312 -16.266 1 86.25 352 SER B N 1
ATOM 8134 C CA . SER B 1 352 ? -0.992 -58 -17.688 1 86.25 352 SER B CA 1
ATOM 8135 C C . SER B 1 352 ? -0.173 -56.75 -17.984 1 86.25 352 SER B C 1
ATOM 8137 O O . SER B 1 352 ? 0.029 -55.906 -17.094 1 86.25 352 SER B O 1
ATOM 8139 N N . VAL B 1 353 ? 0.35 -56.688 -19.234 1 84.19 353 VAL B N 1
ATOM 8140 C CA . VAL B 1 353 ? 1.126 -55.531 -19.672 1 84.19 353 VAL B CA 1
ATOM 8141 C C . VAL B 1 353 ? 0.246 -54.281 -19.672 1 84.19 353 VAL B C 1
ATOM 8143 O O . VAL B 1 353 ? 0.71 -53.188 -19.344 1 84.19 353 VAL B O 1
ATOM 8146 N N . GLY B 1 354 ? -1.015 -54.469 -19.938 1 83.38 354 GLY B N 1
ATOM 8147 C CA . GLY B 1 354 ? -1.939 -53.344 -19.922 1 83.38 354 GLY B CA 1
ATOM 8148 C C . GLY B 1 354 ? -2.16 -52.781 -18.531 1 83.38 354 GLY B C 1
ATOM 8149 O O . GLY B 1 354 ? -2.236 -51.562 -18.359 1 83.38 354 GLY B O 1
ATOM 8150 N N . THR B 1 355 ? -2.223 -53.594 -17.594 1 85.88 355 THR B N 1
ATOM 8151 C CA . THR B 1 355 ? -2.395 -53.156 -16.219 1 85.88 355 THR B CA 1
ATOM 8152 C C . THR B 1 355 ? -1.159 -52.406 -15.727 1 85.88 355 THR B C 1
ATOM 8154 O O . THR B 1 355 ? -1.272 -51.438 -14.977 1 85.88 355 THR B O 1
ATOM 8157 N N . MET B 1 356 ? -0.042 -52.781 -16.188 1 85.75 356 MET B N 1
ATOM 8158 C CA . MET B 1 356 ? 1.185 -52.094 -15.828 1 85.75 356 MET B CA 1
ATOM 8159 C C . MET B 1 356 ? 1.195 -50.688 -16.422 1 85.75 356 MET B C 1
ATOM 8161 O O . MET B 1 356 ? 1.579 -49.719 -15.75 1 85.75 356 MET B O 1
ATOM 8165 N N . ALA B 1 357 ? 0.767 -50.594 -17.625 1 85.31 357 ALA B N 1
ATOM 8166 C CA . ALA B 1 357 ? 0.691 -49.281 -18.281 1 85.31 357 ALA B CA 1
ATOM 8167 C C . ALA B 1 357 ? -0.305 -48.375 -17.562 1 85.31 357 ALA B C 1
ATOM 8169 O O . ALA B 1 357 ? -0.056 -47.156 -17.391 1 85.31 357 ALA B O 1
ATOM 8170 N N . SER B 1 358 ? -1.371 -48.938 -17.156 1 87.31 358 SER B N 1
ATOM 8171 C CA . SER B 1 358 ? -2.359 -48.156 -16.422 1 87.31 358 SER B CA 1
ATOM 8172 C C . SER B 1 358 ? -1.803 -47.688 -15.086 1 87.31 358 SER B C 1
ATOM 8174 O O . SER B 1 358 ? -2.062 -46.562 -14.664 1 87.31 358 SER B O 1
ATOM 8176 N N . PHE B 1 359 ? -1.044 -48.5 -14.383 1 85.94 359 PHE B N 1
ATOM 8177 C CA . PHE B 1 359 ? -0.468 -48.125 -13.094 1 85.94 359 PHE B CA 1
ATOM 8178 C C . PHE B 1 359 ? 0.533 -47 -13.25 1 85.94 359 PHE B C 1
ATOM 8180 O O . PHE B 1 359 ? 0.65 -46.125 -12.375 1 85.94 359 P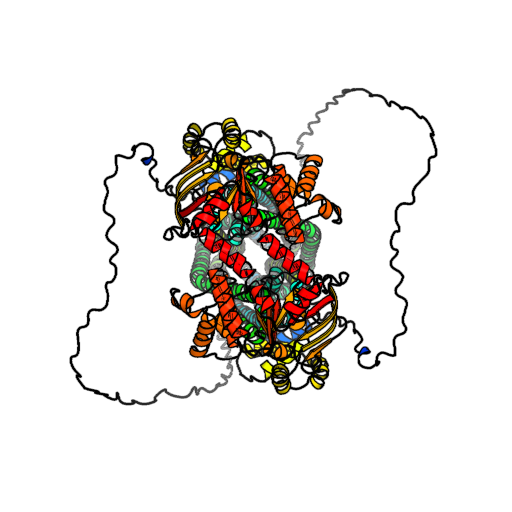HE B O 1
ATOM 8187 N N . ILE B 1 360 ? 1.216 -46.938 -14.352 1 83.62 360 ILE B N 1
ATOM 8188 C CA . ILE B 1 360 ? 2.141 -45.844 -14.609 1 83.62 360 ILE B CA 1
ATOM 8189 C C . ILE B 1 360 ? 1.362 -44.562 -14.773 1 83.62 360 ILE B C 1
ATOM 8191 O O . ILE B 1 360 ? 1.73 -43.531 -14.203 1 83.62 360 ILE B O 1
ATOM 8195 N N . GLY B 1 361 ? 0.331 -44.594 -15.555 1 83.94 361 GLY B N 1
ATOM 8196 C CA . GLY B 1 361 ? -0.516 -43.438 -15.719 1 83.94 361 GLY B CA 1
ATOM 8197 C C . GLY B 1 361 ? -1.113 -42.938 -14.406 1 83.94 361 GLY B C 1
ATOM 8198 O O . GLY B 1 361 ? -1.144 -41.75 -14.148 1 83.94 361 GLY B O 1
ATOM 8199 N N . TYR B 1 362 ? -1.551 -43.844 -13.57 1 86.5 362 TYR B N 1
ATOM 8200 C CA . TYR B 1 362 ? -2.168 -43.469 -12.297 1 86.5 362 TYR B CA 1
ATOM 8201 C C . TYR B 1 362 ? -1.131 -42.906 -11.336 1 86.5 362 TYR B C 1
ATOM 8203 O O . TYR B 1 362 ? -1.455 -42.094 -10.469 1 86.5 362 TYR B O 1
ATOM 8211 N N . THR B 1 363 ? 0.071 -43.406 -11.477 1 80.62 363 THR B N 1
ATOM 8212 C CA . THR B 1 363 ? 1.123 -42.844 -10.641 1 80.62 363 THR B CA 1
ATOM 8213 C C . THR B 1 363 ? 1.318 -41.375 -10.961 1 80.62 363 THR B C 1
ATOM 8215 O O . THR B 1 363 ? 1.459 -40.531 -10.047 1 80.62 363 THR B O 1
ATOM 8218 N N . PHE B 1 364 ? 1.257 -41 -12.195 1 77.25 364 PHE B N 1
ATOM 8219 C CA . PHE B 1 364 ? 1.38 -39.625 -12.586 1 77.25 364 PHE B CA 1
ATOM 8220 C C . PHE B 1 364 ? 0.166 -38.812 -12.133 1 77.25 364 PHE B C 1
ATOM 8222 O O . PHE B 1 364 ? 0.306 -37.719 -11.602 1 77.25 364 PHE B O 1
ATOM 8229 N N . THR B 1 365 ? -0.965 -39.375 -12.359 1 81.38 365 THR B N 1
ATOM 8230 C CA . THR B 1 365 ? -2.189 -38.719 -11.945 1 81.38 365 THR B CA 1
ATOM 8231 C C . THR B 1 365 ? -2.182 -38.469 -10.438 1 81.38 365 THR B C 1
ATOM 8233 O O . THR B 1 365 ? -2.557 -37.375 -9.977 1 81.38 365 THR B O 1
ATOM 8236 N N . LEU B 1 366 ? -1.751 -39.406 -9.734 1 81.88 366 LEU B N 1
ATOM 8237 C CA . LEU B 1 366 ? -1.726 -39.312 -8.281 1 81.88 366 LEU B CA 1
ATOM 8238 C C . LEU B 1 366 ? -0.71 -38.281 -7.828 1 81.88 366 LEU B C 1
ATOM 8240 O O . LEU B 1 366 ? -0.966 -37.5 -6.891 1 81.88 366 LEU B O 1
ATOM 8244 N N . THR B 1 367 ? 0.375 -38.281 -8.438 1 76.19 367 THR B N 1
ATOM 8245 C CA . THR B 1 367 ? 1.402 -37.281 -8.078 1 76.19 367 THR B CA 1
ATOM 8246 C C . THR B 1 367 ? 0.896 -35.875 -8.297 1 76.19 367 THR B C 1
ATOM 8248 O O . THR B 1 367 ? 1.068 -35 -7.43 1 76.19 367 THR B O 1
ATOM 8251 N N . PHE B 1 368 ? 0.284 -35.656 -9.414 1 75.62 368 PHE B N 1
ATOM 8252 C CA . PHE B 1 368 ? -0.237 -34.312 -9.711 1 75.62 368 PHE B CA 1
ATOM 8253 C C . PHE B 1 368 ? -1.374 -33.969 -8.758 1 75.62 368 PHE B C 1
ATOM 8255 O O . PHE B 1 368 ? -1.48 -32.812 -8.312 1 75.62 368 PHE B O 1
ATOM 8262 N N . ALA B 1 369 ? -2.176 -34.875 -8.484 1 82.12 369 ALA B N 1
ATOM 8263 C CA . ALA B 1 369 ? -3.299 -34.656 -7.578 1 82.12 369 ALA B CA 1
ATOM 8264 C C . ALA B 1 369 ? -2.807 -34.344 -6.172 1 82.12 369 ALA B C 1
ATOM 8266 O O . ALA B 1 369 ? -3.338 -33.438 -5.516 1 82.12 369 ALA B O 1
ATOM 8267 N N . VAL B 1 370 ? -1.848 -35.031 -5.766 1 79.75 370 VAL B N 1
ATOM 8268 C CA . VAL B 1 370 ? -1.32 -34.812 -4.426 1 79.75 370 VAL B CA 1
ATOM 8269 C C . VAL B 1 370 ? -0.637 -33.438 -4.367 1 79.75 370 VAL B C 1
ATOM 8271 O O . VAL B 1 370 ? -0.763 -32.719 -3.373 1 79.75 370 VAL B O 1
ATOM 8274 N N . GLN B 1 371 ? 0.083 -33.156 -5.418 1 74.19 371 GLN B N 1
ATOM 8275 C CA . GLN B 1 371 ? 0.688 -31.828 -5.477 1 74.19 371 GLN B CA 1
ATOM 8276 C C . GLN B 1 371 ? -0.378 -30.734 -5.449 1 74.19 371 GLN B C 1
ATOM 8278 O O . GLN B 1 371 ? -0.204 -29.703 -4.793 1 74.19 371 GLN B O 1
ATOM 8283 N N . GLY B 1 372 ? -1.379 -30.953 -6.203 1 77.69 372 GLY B N 1
ATOM 8284 C CA . GLY B 1 372 ? -2.5 -30.031 -6.18 1 77.69 372 GLY B CA 1
ATOM 8285 C C . GLY B 1 372 ? -3.111 -29.859 -4.801 1 77.69 372 GLY B C 1
ATOM 8286 O O . GLY B 1 372 ? -3.439 -28.75 -4.391 1 77.69 372 GLY B O 1
ATOM 8287 N N . LEU B 1 373 ? -3.17 -30.938 -4.125 1 79.19 373 LEU B N 1
ATOM 8288 C CA . LEU B 1 373 ? -3.742 -30.906 -2.781 1 79.19 373 LEU B CA 1
ATOM 8289 C C . LEU B 1 373 ? -2.834 -30.141 -1.821 1 79.19 373 LEU B C 1
ATOM 8291 O O . LEU B 1 373 ? -3.314 -29.406 -0.967 1 79.19 373 LEU B O 1
ATOM 8295 N N . VAL B 1 374 ? -1.629 -30.359 -1.979 1 74.56 374 VAL B N 1
ATOM 8296 C CA . VAL B 1 374 ? -0.663 -29.703 -1.109 1 74.56 374 VAL B CA 1
ATOM 8297 C C . VAL B 1 374 ? -0.718 -28.188 -1.333 1 74.56 374 VAL B C 1
ATOM 8299 O O . VAL B 1 374 ? -0.718 -27.406 -0.375 1 74.56 374 VAL B O 1
ATOM 8302 N N . ASN B 1 375 ? -0.774 -27.812 -2.572 1 74.56 375 ASN B N 1
ATOM 8303 C CA . ASN B 1 375 ? -0.874 -26.391 -2.895 1 74.56 375 ASN B CA 1
ATOM 8304 C C . ASN B 1 375 ? -2.182 -25.781 -2.385 1 74.56 375 ASN B C 1
ATOM 8306 O O . ASN B 1 375 ? -2.199 -24.672 -1.877 1 74.56 375 ASN B O 1
ATOM 8310 N N . THR B 1 376 ? -3.221 -26.531 -2.539 1 81.81 376 THR B N 1
ATOM 8311 C CA . THR B 1 376 ? -4.52 -26.078 -2.053 1 81.81 376 THR B CA 1
ATOM 8312 C C . THR B 1 376 ? -4.488 -25.875 -0.542 1 81.81 376 THR B C 1
ATOM 8314 O O . THR B 1 376 ? -5.004 -24.875 -0.041 1 81.81 376 THR B O 1
ATOM 8317 N N . PHE B 1 377 ? -3.877 -26.766 0.135 1 77.62 377 PHE B N 1
ATOM 8318 C CA . PHE B 1 377 ? -3.805 -26.641 1.586 1 77.62 377 PHE B CA 1
ATOM 8319 C C . PHE B 1 377 ? -2.936 -25.453 1.981 1 77.62 377 PHE B C 1
ATOM 8321 O O . PHE B 1 377 ? -3.201 -24.797 2.986 1 77.62 377 PHE B O 1
ATOM 8328 N N . GLY B 1 378 ? -1.943 -25.219 1.216 1 71.5 378 GLY B N 1
ATOM 8329 C CA . GLY B 1 378 ? -1.132 -24.031 1.438 1 71.5 378 GLY B CA 1
ATOM 8330 C C . GLY B 1 378 ? -1.91 -22.75 1.283 1 71.5 378 GLY B C 1
ATOM 8331 O O . GLY B 1 378 ? -1.848 -21.875 2.148 1 71.5 378 GLY B O 1
ATOM 8332 N N . ASP B 1 379 ? -2.68 -22.672 0.238 1 79 379 ASP B N 1
ATOM 8333 C CA . ASP B 1 379 ? -3.498 -21.5 -0.024 1 79 379 ASP B CA 1
ATOM 8334 C C . ASP B 1 379 ? -4.586 -21.328 1.036 1 79 379 ASP B C 1
ATOM 8336 O O . ASP B 1 379 ? -4.918 -20.219 1.43 1 79 379 ASP B O 1
ATOM 8340 N N . LEU B 1 380 ? -5.098 -22.438 1.478 1 81.88 380 LEU B N 1
ATOM 8341 C CA . LEU B 1 380 ? -6.133 -22.406 2.506 1 81.88 380 LEU B CA 1
ATOM 8342 C C . LEU B 1 380 ? -5.578 -21.875 3.818 1 81.88 380 LEU B C 1
ATOM 8344 O O . LEU B 1 380 ? -6.25 -21.109 4.516 1 81.88 380 LEU B O 1
ATOM 8348 N N . ARG B 1 381 ? -4.465 -22.266 4.137 1 77.19 381 ARG B N 1
ATOM 8349 C CA . ARG B 1 381 ? -3.857 -21.781 5.367 1 77.19 381 ARG B CA 1
ATOM 8350 C C . ARG B 1 381 ? -3.654 -20.266 5.309 1 77.19 381 ARG B C 1
ATOM 8352 O O . ARG B 1 381 ? -3.881 -19.562 6.293 1 77.19 381 ARG B O 1
ATOM 8359 N N . GLY B 1 382 ? -3.223 -19.828 4.191 1 75.5 382 GLY B N 1
ATOM 8360 C CA . GLY B 1 382 ? -3.102 -18.391 4.012 1 75.5 382 GLY B CA 1
ATOM 8361 C C . GLY B 1 382 ? -4.426 -17.672 4.137 1 75.5 382 GLY B C 1
ATOM 8362 O O . GLY B 1 382 ? -4.504 -16.625 4.781 1 75.5 382 GLY B O 1
ATOM 8363 N N . SER B 1 383 ? -5.449 -18.203 3.588 1 85 383 SER B N 1
ATOM 8364 C CA . SER B 1 383 ? -6.781 -17.609 3.65 1 85 383 SER B CA 1
ATOM 8365 C C . SER B 1 383 ? -7.336 -17.656 5.07 1 85 383 SER B C 1
ATOM 8367 O O . SER B 1 383 ? -8.008 -16.703 5.508 1 85 383 SER B O 1
ATOM 8369 N N . PHE B 1 384 ? -7.062 -18.734 5.793 1 84.62 384 PHE B N 1
ATOM 8370 C CA . PHE B 1 384 ? -7.523 -18.828 7.176 1 84.62 384 PHE B CA 1
ATOM 8371 C C . PHE B 1 384 ? -6.828 -17.797 8.047 1 84.62 384 PHE B C 1
ATOM 8373 O O . PHE B 1 384 ? -7.441 -17.219 8.961 1 84.62 384 PHE B O 1
ATOM 8380 N N . ALA B 1 385 ? -5.656 -17.578 7.746 1 79.81 385 ALA B N 1
ATOM 8381 C CA . ALA B 1 385 ? -4.926 -16.547 8.469 1 79.81 385 ALA B CA 1
ATOM 8382 C C . ALA B 1 385 ? -5.539 -15.172 8.219 1 79.81 385 ALA B C 1
ATOM 8384 O O . ALA B 1 385 ? -5.664 -14.359 9.141 1 79.81 385 ALA B O 1
ATOM 8385 N N . ALA B 1 386 ? -5.867 -14.969 6.969 1 84.06 386 ALA B N 1
ATOM 8386 C CA . ALA B 1 386 ? -6.512 -13.703 6.625 1 84.06 386 ALA B CA 1
ATOM 8387 C C . ALA B 1 386 ? -7.863 -13.57 7.324 1 84.06 386 ALA B C 1
ATOM 8389 O O . ALA B 1 386 ? -8.203 -12.492 7.828 1 84.06 386 ALA B O 1
ATOM 8390 N N . VAL B 1 387 ? -8.625 -14.625 7.414 1 87.19 387 VAL B N 1
ATOM 8391 C CA . VAL B 1 387 ? -9.922 -14.625 8.078 1 87.19 387 VAL B CA 1
ATOM 8392 C C . VAL B 1 387 ? -9.742 -14.383 9.57 1 87.19 387 VAL B C 1
ATOM 8394 O O . VAL B 1 387 ? -10.523 -13.656 10.188 1 87.19 387 VAL B O 1
ATOM 8397 N N . GLU B 1 388 ? -8.766 -14.984 10.094 1 84.94 388 GLU B N 1
ATOM 8398 C CA . GLU B 1 388 ? -8.484 -14.781 11.516 1 84.94 388 GLU B CA 1
ATOM 8399 C C . GLU B 1 388 ? -8.109 -13.328 11.805 1 84.94 388 GLU B C 1
ATOM 8401 O O . GLU B 1 388 ? -8.516 -12.773 12.828 1 84.94 388 GLU B O 1
ATOM 8406 N N . ARG B 1 389 ? -7.406 -12.82 10.93 1 81.56 389 ARG B N 1
ATOM 8407 C CA . ARG B 1 389 ? -7.039 -11.414 11.086 1 81.56 389 ARG B CA 1
ATOM 8408 C C . ARG B 1 389 ? -8.266 -10.516 11.008 1 81.56 389 ARG B C 1
ATOM 8410 O O . ARG B 1 389 ? -8.438 -9.617 11.828 1 81.56 389 ARG B O 1
ATOM 8417 N N . ILE B 1 390 ? -9.07 -10.742 10.117 1 87.12 390 ILE B N 1
ATOM 8418 C CA . ILE B 1 390 ? -10.289 -9.953 9.969 1 87.12 390 ILE B CA 1
ATOM 8419 C C . ILE B 1 390 ? -11.148 -10.102 11.219 1 87.12 390 ILE B C 1
ATOM 8421 O O . ILE B 1 390 ? -11.625 -9.109 11.773 1 87.12 390 ILE B O 1
ATOM 8425 N N . ASN B 1 391 ? -11.258 -11.289 11.711 1 87.75 391 ASN B N 1
ATOM 8426 C CA . ASN B 1 391 ? -12.078 -11.547 12.891 1 87.75 391 ASN B CA 1
ATOM 8427 C C . ASN B 1 391 ? -11.445 -10.961 14.148 1 87.75 391 ASN B C 1
ATOM 8429 O O . ASN B 1 391 ? -12.156 -10.5 15.047 1 87.75 391 ASN B O 1
ATOM 8433 N N . SER B 1 392 ? -10.18 -10.961 14.172 1 84.62 392 SER B N 1
ATOM 8434 C CA . SER B 1 392 ? -9.492 -10.422 15.344 1 84.62 392 SER B CA 1
ATOM 8435 C C . SER B 1 392 ? -9.688 -8.914 15.445 1 84.62 392 SER B C 1
ATOM 8437 O O . SER B 1 392 ? -9.789 -8.367 16.547 1 84.62 392 SER B O 1
ATOM 8439 N N . VAL B 1 393 ? -9.664 -8.305 14.328 1 83.31 393 VAL B N 1
ATOM 8440 C CA . VAL B 1 393 ? -9.859 -6.855 14.32 1 83.31 393 VAL B CA 1
ATOM 8441 C C . VAL B 1 393 ? -11.258 -6.523 14.828 1 83.31 393 VAL B C 1
ATOM 8443 O O . VAL B 1 393 ? -11.453 -5.523 15.523 1 83.31 393 VAL B O 1
ATOM 8446 N N . PHE B 1 394 ? -12.156 -7.438 14.625 1 82.94 394 PHE B N 1
ATOM 8447 C CA . PHE B 1 394 ? -13.531 -7.184 15.039 1 82.94 394 PHE B CA 1
ATOM 8448 C C . PHE B 1 394 ? -13.789 -7.746 16.422 1 82.94 394 PHE B C 1
ATOM 8450 O O . PHE B 1 394 ? -14.805 -7.422 17.062 1 82.94 394 PHE B O 1
ATOM 8457 N N . SER B 1 395 ? -12.688 -8.641 16.828 1 76.38 395 SER B N 1
ATOM 8458 C CA . SER B 1 395 ? -12.852 -9.312 18.109 1 76.38 395 SER B CA 1
ATOM 8459 C C . SER B 1 395 ? -12.594 -8.352 19.266 1 76.38 395 SER B C 1
ATOM 8461 O O . SER B 1 395 ? -11.508 -7.793 19.391 1 76.38 395 SER B O 1
ATOM 8463 N N . GLY B 1 396 ? -13.359 -7.445 19.562 1 64.62 396 GLY B N 1
ATOM 8464 C CA . GLY B 1 396 ? -13.25 -6.586 20.734 1 64.62 396 GLY B CA 1
ATOM 8465 C C . GLY B 1 396 ? -13.836 -5.203 20.516 1 64.62 396 GLY B C 1
ATOM 8466 O O . GLY B 1 396 ? -13.75 -4.34 21.391 1 64.62 396 GLY B O 1
ATOM 8467 N N . VAL B 1 397 ? -14.312 -5.176 19.359 1 69.62 397 VAL B N 1
ATOM 8468 C CA . VAL B 1 397 ? -14.805 -3.828 19.094 1 69.62 397 VAL B CA 1
ATOM 8469 C C . VAL B 1 397 ? -16.328 -3.805 19.188 1 69.62 397 VAL B C 1
ATOM 8471 O O . VAL B 1 397 ? -16.984 -4.82 18.938 1 69.62 397 VAL B O 1
ATOM 8474 N N . GLN B 1 398 ? -16.766 -2.717 19.797 1 71.31 398 GLN B N 1
ATOM 8475 C CA . GLN B 1 398 ? -18.203 -2.549 19.984 1 71.31 398 GLN B CA 1
ATOM 8476 C C . GLN B 1 398 ? -18.812 -1.719 18.859 1 71.31 398 GLN B C 1
ATOM 8478 O O . GLN B 1 398 ? -18.266 -0.677 18.484 1 71.31 398 GLN B O 1
ATOM 8483 N N . VAL B 1 399 ? -19.781 -2.32 18.266 1 79.19 399 VAL B N 1
ATOM 8484 C CA . VAL B 1 399 ? -20.547 -1.627 17.234 1 79.19 399 VAL B CA 1
ATOM 8485 C C . VAL B 1 399 ? -21.359 -0.496 17.859 1 79.19 399 VAL B C 1
ATOM 8487 O O . VAL B 1 399 ? -21.797 -0.604 19 1 79.19 399 VAL B O 1
ATOM 8490 N N . ASP B 1 400 ? -21.312 0.578 17.141 1 79.62 400 ASP B N 1
ATOM 8491 C CA . ASP B 1 400 ? -22.203 1.654 17.562 1 79.62 400 ASP B CA 1
ATOM 8492 C C . ASP B 1 400 ? -23.656 1.297 17.297 1 79.62 400 ASP B C 1
ATOM 8494 O O . ASP B 1 400 ? -24.156 1.493 16.188 1 79.62 400 ASP B O 1
ATOM 8498 N N . ASP B 1 401 ? -24.328 0.803 18.281 1 74.75 401 ASP B N 1
ATOM 8499 C CA . ASP B 1 401 ? -25.703 0.298 18.141 1 74.75 401 ASP B CA 1
ATOM 8500 C C . ASP B 1 401 ? -26.656 1.404 17.703 1 74.75 401 ASP B C 1
ATOM 8502 O O . ASP B 1 401 ? -27.562 1.163 16.906 1 74.75 401 ASP B O 1
ATOM 8506 N N . ALA B 1 402 ? -26.422 2.594 18.234 1 73.38 402 ALA B N 1
ATOM 8507 C CA . ALA B 1 402 ? -27.297 3.707 17.875 1 73.38 402 ALA B CA 1
ATOM 8508 C C . ALA B 1 402 ? -27.188 4.031 16.391 1 73.38 402 ALA B C 1
ATOM 8510 O O . ALA B 1 402 ? -28.203 4.293 15.727 1 73.38 402 ALA B O 1
ATOM 8511 N N . LEU B 1 403 ? -26.062 3.932 15.922 1 79.12 403 LEU B N 1
ATOM 8512 C CA . LEU B 1 403 ? -25.859 4.223 14.508 1 79.12 403 LEU B CA 1
ATOM 8513 C C . LEU B 1 403 ? -26.375 3.09 13.633 1 79.12 403 LEU B C 1
ATOM 8515 O O . LEU B 1 403 ? -26.969 3.338 12.578 1 79.12 403 LEU B O 1
ATOM 8519 N N . ALA B 1 404 ? -26.109 1.896 14.039 1 76.94 404 ALA B N 1
ATOM 8520 C CA . ALA B 1 404 ? -26.531 0.725 13.281 1 76.94 404 ALA B CA 1
ATOM 8521 C C . ALA B 1 404 ? -28.047 0.708 13.109 1 76.94 404 ALA B C 1
ATOM 8523 O O . ALA B 1 404 ? -28.562 0.409 12.023 1 76.94 404 ALA B O 1
ATOM 8524 N N . TYR B 1 405 ? -28.625 1.125 14.094 1 73 405 TYR B N 1
ATOM 8525 C CA . TYR B 1 405 ? -30.094 1.135 14.062 1 73 405 TYR B CA 1
ATOM 8526 C C . TYR B 1 405 ? -30.609 2.248 13.164 1 73 405 TYR B C 1
ATOM 8528 O O . TYR B 1 405 ? -31.562 2.051 12.414 1 73 405 TYR B O 1
ATOM 8536 N N . GLY B 1 406 ? -30.062 3.305 13.328 1 72.81 406 GLY B N 1
ATOM 8537 C CA . GLY B 1 406 ? -30.453 4.406 12.477 1 72.81 406 GLY B CA 1
ATOM 8538 C C . GLY B 1 406 ? -30.266 4.117 11 1 72.81 406 GLY B C 1
ATOM 8539 O O . GLY B 1 406 ? -31.125 4.438 10.18 1 72.81 406 GLY B O 1
ATOM 8540 N N . LEU B 1 407 ? -29.25 3.49 10.75 1 77 407 LEU B N 1
ATOM 8541 C CA . LEU B 1 407 ? -28.922 3.16 9.359 1 77 407 LEU B CA 1
ATOM 8542 C C . LEU B 1 407 ? -29.891 2.102 8.82 1 77 407 LEU B C 1
ATOM 8544 O O . LEU B 1 407 ? -30.312 2.17 7.664 1 77 407 LEU B O 1
ATOM 8548 N N . GLU B 1 408 ? -30.188 1.109 9.586 1 75.19 408 GLU B N 1
ATOM 8549 C CA . GLU B 1 408 ? -31.109 0.054 9.172 1 75.19 408 GLU B CA 1
ATOM 8550 C C . GLU B 1 408 ? -32.5 0.612 8.891 1 75.19 408 GLU B C 1
ATOM 8552 O O . GLU B 1 408 ? -33.188 0.181 7.953 1 75.19 408 GLU B O 1
ATOM 8557 N N . ARG B 1 409 ? -32.812 1.514 9.719 1 72.56 409 ARG B N 1
ATOM 8558 C CA . ARG B 1 409 ? -34.125 2.152 9.523 1 72.56 409 ARG B CA 1
ATOM 8559 C C . ARG B 1 409 ? -34.156 2.932 8.219 1 72.56 409 ARG B C 1
ATOM 8561 O O . ARG B 1 409 ? -35.156 2.883 7.484 1 72.56 409 ARG B O 1
ATOM 8568 N N . GLU B 1 410 ? -33.094 3.512 7.945 1 73.88 410 GLU B N 1
ATOM 8569 C CA . GLU B 1 410 ? -33 4.309 6.723 1 73.88 410 GLU B CA 1
ATOM 8570 C C . GLU B 1 410 ? -32.938 3.414 5.484 1 73.88 410 GLU B C 1
ATOM 8572 O O . GLU B 1 410 ? -33.531 3.754 4.445 1 73.88 410 GLU B O 1
ATOM 8577 N N . LEU B 1 411 ? -32.375 2.35 5.613 1 72.81 411 LEU B N 1
ATOM 8578 C CA . LEU B 1 411 ? -32.219 1.436 4.488 1 72.81 411 LEU B CA 1
ATOM 8579 C C . LEU B 1 411 ? -33.531 0.687 4.211 1 72.81 411 LEU B C 1
ATOM 8581 O O . LEU B 1 411 ? -33.812 0.358 3.061 1 72.81 411 LEU B O 1
ATOM 8585 N N . ARG B 1 412 ? -34.25 0.324 5.227 1 65 412 ARG B N 1
ATOM 8586 C CA . ARG B 1 412 ? -35.5 -0.405 5.066 1 65 412 ARG B CA 1
ATOM 8587 C C . ARG B 1 412 ? -36.594 0.48 4.441 1 65 412 ARG B C 1
ATOM 8589 O O . ARG B 1 412 ? -37.5 -0.016 3.768 1 65 412 ARG B O 1
ATOM 8596 N N . GLN B 1 413 ? -36.469 1.664 4.766 1 60.66 413 GLN B N 1
ATOM 8597 C CA . GLN B 1 413 ? -37.469 2.586 4.234 1 60.66 413 GLN B CA 1
ATOM 8598 C C . GLN B 1 413 ? -37.375 2.678 2.713 1 60.66 413 GLN B C 1
ATOM 8600 O O . GLN B 1 413 ? -38.375 2.934 2.041 1 60.66 413 GLN B O 1
ATOM 8605 N N . LYS B 1 414 ? -36.188 2.383 2.18 1 55.78 414 LYS B N 1
ATOM 8606 C CA . LYS B 1 414 ? -36.094 2.523 0.731 1 55.78 414 LYS B CA 1
ATOM 8607 C C . LYS B 1 414 ? -36.125 1.162 0.042 1 55.78 414 LYS B C 1
ATOM 8609 O O . LYS B 1 414 ? -35.219 0.356 0.192 1 55.78 414 LYS B O 1
ATOM 8614 N N . THR B 1 415 ? -37.281 0.415 -0.13 1 52.62 415 THR B N 1
ATOM 8615 C CA . THR B 1 415 ? -37.625 -0.868 -0.737 1 52.62 415 THR B CA 1
ATOM 8616 C C . THR B 1 415 ? -37.031 -0.965 -2.148 1 52.62 415 THR B C 1
ATOM 8618 O O . THR B 1 415 ? -37.781 -1.055 -3.123 1 52.62 415 THR B O 1
ATOM 8621 N N . VAL B 1 416 ? -36.031 -0.306 -2.502 1 52.28 416 VAL B N 1
ATOM 8622 C CA . VAL B 1 416 ? -35.812 -0.365 -3.943 1 52.28 416 VAL B CA 1
ATOM 8623 C C . VAL B 1 416 ? -35.094 -1.664 -4.301 1 52.28 416 VAL B C 1
ATOM 8625 O O . VAL B 1 416 ? -34.219 -2.133 -3.551 1 52.28 416 VAL B O 1
ATOM 8628 N N . ASP B 1 417 ? -35.688 -2.5 -5.102 1 54.44 417 ASP B N 1
ATOM 8629 C CA . ASP B 1 417 ? -35.188 -3.703 -5.77 1 54.44 417 ASP B CA 1
ATOM 8630 C C . ASP B 1 417 ? -33.812 -3.48 -6.363 1 54.44 417 ASP B C 1
ATOM 8632 O O . ASP B 1 417 ? -33.469 -4.051 -7.402 1 54.44 417 ASP B O 1
ATOM 8636 N N . ASP B 1 418 ? -33.031 -2.564 -5.812 1 61.53 418 ASP B N 1
ATOM 8637 C CA . ASP B 1 418 ? -31.719 -2.279 -6.371 1 61.53 418 ASP B CA 1
ATOM 8638 C C . ASP B 1 418 ? -30.672 -3.254 -5.84 1 61.53 418 ASP B C 1
ATOM 8640 O O . ASP B 1 418 ? -30.734 -3.66 -4.68 1 61.53 418 ASP B O 1
ATOM 8644 N N . GLU B 1 419 ? -30.078 -3.902 -6.715 1 63.94 419 GLU B N 1
ATOM 8645 C CA . GLU B 1 419 ? -29.031 -4.883 -6.422 1 63.94 419 GLU B CA 1
ATOM 8646 C C . GLU B 1 419 ? -28.062 -4.363 -5.367 1 63.94 419 GLU B C 1
ATOM 8648 O O . GLU B 1 419 ? -27.594 -5.125 -4.52 1 63.94 419 GLU B O 1
ATOM 8653 N N . ASN B 1 420 ? -27.922 -3.145 -5.363 1 62.94 420 ASN B N 1
ATOM 8654 C CA . ASN B 1 420 ? -27.047 -2.531 -4.375 1 62.94 420 ASN B CA 1
ATOM 8655 C C . ASN B 1 420 ? -27.609 -2.65 -2.965 1 62.94 420 ASN B C 1
ATOM 8657 O O . ASN B 1 420 ? -26.891 -2.947 -2.016 1 62.94 420 ASN B O 1
ATOM 8661 N N . TYR B 1 421 ? -28.875 -2.453 -2.957 1 60.44 421 TYR B N 1
ATOM 8662 C CA . TYR B 1 421 ? -29.562 -2.482 -1.67 1 60.44 421 TYR B CA 1
ATOM 8663 C C . TYR B 1 421 ? -29.562 -3.891 -1.088 1 60.44 421 TYR B C 1
ATOM 8665 O O . TYR B 1 421 ? -29.406 -4.07 0.122 1 60.44 421 TYR B O 1
ATOM 8673 N N . LYS B 1 422 ? -29.641 -4.762 -1.984 1 64.56 422 LYS B N 1
ATOM 8674 C CA . LYS B 1 422 ? -29.656 -6.148 -1.521 1 64.56 422 LYS B CA 1
ATOM 8675 C C . LYS B 1 422 ? -28.328 -6.535 -0.901 1 64.56 422 LYS B C 1
ATOM 8677 O O . LYS B 1 422 ? -28.281 -7.25 0.104 1 64.56 422 LYS B O 1
ATOM 8682 N N . LEU B 1 423 ? -27.391 -6.043 -1.53 1 68 423 LEU B N 1
ATOM 8683 C CA . LEU B 1 423 ? -26.047 -6.355 -1.049 1 68 423 LEU B CA 1
ATOM 8684 C C . LEU B 1 423 ? -25.812 -5.766 0.337 1 68 423 LEU B C 1
ATOM 8686 O O . LEU B 1 423 ? -25.203 -6.402 1.196 1 68 423 LEU B O 1
ATOM 8690 N N . VAL B 1 424 ? -26.375 -4.594 0.458 1 64.25 424 VAL B N 1
ATOM 8691 C CA . VAL B 1 424 ? -26.141 -3.873 1.707 1 64.25 424 VAL B CA 1
ATOM 8692 C C . VAL B 1 424 ? -27.062 -4.418 2.795 1 64.25 424 VAL B C 1
ATOM 8694 O O . VAL B 1 424 ? -26.672 -4.512 3.961 1 64.25 424 VAL B O 1
ATOM 8697 N N . LEU B 1 425 ? -28.281 -4.754 2.393 1 57.56 425 LEU B N 1
ATOM 8698 C CA . LEU B 1 425 ? -29.297 -5.188 3.34 1 57.56 425 LEU B CA 1
ATOM 8699 C C . LEU B 1 425 ? -29 -6.594 3.85 1 57.56 425 LEU B C 1
ATOM 8701 O O . LEU B 1 425 ? -29.375 -6.945 4.969 1 57.56 425 LEU B O 1
ATOM 8705 N N . SER B 1 426 ? -28.469 -7.398 3.029 1 56.31 426 SER B N 1
ATOM 8706 C CA . SER B 1 426 ? -28.203 -8.766 3.449 1 56.31 426 SER B CA 1
ATOM 8707 C C . SER B 1 426 ? -27.375 -8.805 4.734 1 56.31 426 SER B C 1
ATOM 8709 O O . SER B 1 426 ? -27.406 -9.789 5.473 1 56.31 426 SER B O 1
ATOM 8711 N N . ASN B 1 427 ? -26.609 -7.82 5 1 53.25 427 ASN B N 1
ATOM 8712 C CA . ASN B 1 427 ? -25.703 -7.703 6.137 1 53.25 427 ASN B CA 1
ATOM 8713 C C . ASN B 1 427 ? -26.469 -7.613 7.453 1 53.25 427 ASN B C 1
ATOM 8715 O O . ASN B 1 427 ? -26.047 -8.18 8.461 1 53.25 427 ASN B O 1
ATOM 8719 N N . ILE B 1 428 ? -27.516 -6.75 7.527 1 49.19 428 ILE B N 1
ATOM 8720 C CA . ILE B 1 428 ? -28.156 -6.285 8.758 1 49.19 428 ILE B CA 1
ATOM 8721 C C . ILE B 1 428 ? -29.156 -7.332 9.242 1 49.19 428 ILE B C 1
ATOM 8723 O O . ILE B 1 428 ? -29.422 -7.434 10.445 1 49.19 428 ILE B O 1
ATOM 8727 N N . SER B 1 429 ? -29.641 -8.148 8.406 1 46.31 429 SER B N 1
ATOM 8728 C CA . SER B 1 429 ? -30.734 -9.039 8.781 1 46.31 429 SER B CA 1
ATOM 8729 C C . SER B 1 429 ? -30.219 -10.227 9.594 1 46.31 429 SER B C 1
ATOM 8731 O O . SER B 1 429 ? -30.938 -11.203 9.797 1 46.31 429 SER B O 1
ATOM 8733 N N . THR B 1 430 ? -29.047 -10.273 9.883 1 44.06 430 THR B N 1
ATOM 8734 C CA . THR B 1 430 ? -28.844 -11.469 10.688 1 44.06 430 THR B CA 1
ATOM 8735 C C . THR B 1 430 ? -29.641 -11.406 11.984 1 44.06 430 THR B C 1
ATOM 8737 O O . THR B 1 430 ? -29.672 -10.367 12.648 1 44.06 430 THR B O 1
ATOM 8740 N N . GLU B 1 431 ? -30.469 -12.328 12.258 1 43.94 431 GLU B N 1
ATOM 8741 C CA . GLU B 1 431 ? -31.469 -12.562 13.297 1 43.94 431 GLU B CA 1
ATOM 8742 C C . GLU B 1 431 ? -30.969 -12.094 14.656 1 43.94 431 GLU B C 1
ATOM 8744 O O . GLU B 1 431 ? -31.734 -11.516 15.438 1 43.94 431 GLU B O 1
ATOM 8749 N N . ASN B 1 432 ? -29.875 -12.438 15.062 1 44.72 432 ASN B N 1
ATOM 8750 C CA . ASN B 1 432 ? -29.469 -12.234 16.453 1 44.72 432 ASN B CA 1
ATOM 8751 C C . ASN B 1 432 ? -29.234 -10.758 16.766 1 44.72 432 ASN B C 1
ATOM 8753 O O . ASN B 1 432 ? -29.281 -10.344 17.922 1 44.72 432 ASN B O 1
ATOM 8757 N N . SER B 1 433 ? -28.875 -10.047 15.828 1 46.22 433 SER B N 1
ATOM 8758 C CA . SER B 1 433 ? -28.656 -8.625 16.062 1 46.22 433 SER B CA 1
ATOM 8759 C C . SER B 1 433 ? -29.984 -7.883 16.156 1 46.22 433 SER B C 1
ATOM 8761 O O . SER B 1 433 ? -30.047 -6.758 16.656 1 46.22 433 SER B O 1
ATOM 8763 N N . GLN B 1 434 ? -31 -8.422 15.531 1 44.59 434 GLN B N 1
ATOM 8764 C CA . GLN B 1 434 ? -32.312 -7.793 15.57 1 44.59 434 GLN B CA 1
ATOM 8765 C C . GLN B 1 434 ? -32.875 -7.77 17 1 44.59 434 GLN B C 1
ATOM 8767 O O . GLN B 1 434 ? -33.562 -6.824 17.391 1 44.59 434 GLN B O 1
ATOM 8772 N N . LYS B 1 435 ? -32.75 -8.82 17.672 1 44.44 435 LYS B N 1
ATOM 8773 C CA . LYS B 1 435 ? -33.344 -8.867 19.016 1 44.44 435 LYS B CA 1
ATOM 8774 C C . LYS B 1 435 ? -32.75 -7.797 19.922 1 44.44 435 LYS B C 1
ATOM 8776 O O . LYS B 1 435 ? -33.469 -7.148 20.672 1 44.44 435 LYS B O 1
ATOM 8781 N N . ASN B 1 436 ? -31.438 -7.758 19.906 1 47.09 436 ASN B N 1
ATOM 8782 C CA . ASN B 1 436 ? -30.828 -6.754 20.766 1 47.09 436 ASN B CA 1
ATOM 8783 C C . ASN B 1 436 ? -31.203 -5.336 20.328 1 47.09 436 ASN B C 1
ATOM 8785 O O . ASN B 1 436 ? -31.188 -4.41 21.141 1 47.09 436 ASN B O 1
ATOM 8789 N N . TYR B 1 437 ? -31.453 -5.238 19.062 1 47.56 437 TYR B N 1
ATOM 8790 C CA . TYR B 1 437 ? -31.844 -4.004 18.391 1 47.56 437 TYR B CA 1
ATOM 8791 C C . TYR B 1 437 ? -33.188 -3.508 18.891 1 47.56 437 TYR B C 1
ATOM 8793 O O . TYR B 1 437 ? -33.375 -2.309 19.094 1 47.56 437 TYR B O 1
ATOM 8801 N N . PHE B 1 438 ? -34.062 -4.48 19.062 1 46.31 438 PHE B N 1
ATOM 8802 C CA . PHE B 1 438 ? -35.438 -4.105 19.453 1 46.31 438 PHE B CA 1
ATOM 8803 C C . PHE B 1 438 ? -35.438 -3.473 20.844 1 46.31 438 PHE B C 1
ATOM 8805 O O . PHE B 1 438 ? -36.219 -2.545 21.094 1 46.31 438 PHE B O 1
ATOM 8812 N N . HIS B 1 439 ? -34.719 -3.906 21.578 1 43.78 439 HIS B N 1
ATOM 8813 C CA . HIS B 1 439 ? -34.719 -3.357 22.922 1 43.78 439 HIS B CA 1
ATOM 8814 C C . HIS B 1 439 ? -34.188 -1.934 22.953 1 43.78 439 HIS B C 1
ATOM 8816 O O . HIS B 1 439 ? -34.656 -1.092 23.703 1 43.78 439 HIS B O 1
ATOM 8822 N N . TYR B 1 440 ? -33.188 -1.703 22.188 1 46.25 440 TYR B N 1
ATOM 8823 C CA . TYR B 1 440 ? -32.656 -0.35 22.141 1 46.25 440 TYR B CA 1
ATOM 8824 C C . TYR B 1 440 ? -33.625 0.608 21.484 1 46.25 440 TYR B C 1
ATOM 8826 O O . TYR B 1 440 ? -33.75 1.773 21.859 1 46.25 440 TYR B O 1
ATOM 8834 N N . MET B 1 441 ? -34.5 0.081 20.516 1 50.5 441 MET B N 1
ATOM 8835 C CA . MET B 1 441 ? -35.469 0.853 19.719 1 50.5 441 MET B CA 1
ATOM 8836 C C . MET B 1 441 ? -36.531 1.489 20.625 1 50.5 441 MET B C 1
ATOM 8838 O O . MET B 1 441 ? -36.938 2.631 20.391 1 50.5 441 MET B O 1
ATOM 8842 N N . SER B 1 442 ? -37.062 0.709 21.438 1 46.94 442 SER B N 1
ATOM 8843 C CA . SER B 1 442 ? -38.25 1.187 22.172 1 46.94 442 SER B CA 1
ATOM 8844 C C . SER B 1 442 ? -37.906 2.395 23.031 1 46.94 442 SER B C 1
ATOM 8846 O O . SER B 1 442 ? -38.781 3.199 23.359 1 46.94 442 SER B O 1
ATOM 8848 N N . ALA B 1 443 ? -36.75 2.572 23.312 1 49.81 443 ALA B N 1
ATOM 8849 C CA . ALA B 1 443 ? -36.438 3.627 24.266 1 49.81 443 ALA B CA 1
ATOM 8850 C C . ALA B 1 443 ? -36.094 4.93 23.547 1 49.81 443 ALA B C 1
ATOM 8852 O O . ALA B 1 443 ? -36.094 6 24.156 1 49.81 443 ALA B O 1
ATOM 8853 N N . LEU B 1 444 ? -35.781 4.855 22.156 1 56.72 444 LEU B N 1
ATOM 8854 C CA . LEU B 1 444 ? -35.312 6.062 21.484 1 56.72 444 LEU B CA 1
ATOM 8855 C C . LEU B 1 444 ? -36.5 6.91 21 1 56.72 444 LEU B C 1
ATOM 8857 O O . LEU B 1 444 ? -37.469 6.375 20.484 1 56.72 444 LEU B O 1
ATOM 8861 N N . LYS B 1 445 ? -36.656 8.047 21.5 1 55.81 445 LYS B N 1
ATOM 8862 C CA . LYS B 1 445 ? -37.688 9.031 21.172 1 55.81 445 LYS B CA 1
ATOM 8863 C C . LYS B 1 445 ? -37.562 9.461 19.703 1 55.81 445 LYS B C 1
ATOM 8865 O O . LYS B 1 445 ? -36.5 9.391 19.109 1 55.81 445 LYS B O 1
ATOM 8870 N N . THR B 1 446 ? -38.688 9.688 18.922 1 55.72 446 THR B N 1
ATOM 8871 C CA . THR B 1 446 ? -38.875 9.984 17.516 1 55.72 446 THR B CA 1
ATOM 8872 C C . THR B 1 446 ? -38.094 11.242 17.125 1 55.72 446 THR B C 1
ATOM 8874 O O . THR B 1 446 ? -37.906 12.141 17.953 1 55.72 446 THR B O 1
ATOM 8877 N N . SER B 1 447 ? -37.469 11.398 15.719 1 57.53 447 SER B N 1
ATOM 8878 C CA . SER B 1 447 ? -36.656 12.375 14.992 1 57.53 447 SER B CA 1
ATOM 8879 C C . SER B 1 447 ? -37.281 13.766 15.086 1 57.53 447 SER B C 1
ATOM 8881 O O . SER B 1 447 ? -36.562 14.758 15.273 1 57.53 447 SER B O 1
ATOM 8883 N N . SER B 1 448 ? -38.625 13.898 14.797 1 59.09 448 SER B N 1
ATOM 8884 C CA . SER B 1 448 ? -39.281 15.195 14.648 1 59.09 448 SER B CA 1
ATOM 8885 C C . SER B 1 448 ? -39.125 16.031 15.906 1 59.09 448 SER B C 1
ATOM 8887 O O . SER B 1 448 ? -38.938 17.25 15.828 1 59.09 448 SER B O 1
ATOM 8889 N N . ASN B 1 449 ? -38.844 15.375 16.922 1 74.5 449 ASN B N 1
ATOM 8890 C CA . ASN B 1 449 ? -38.812 16.062 18.219 1 74.5 449 ASN B CA 1
ATOM 8891 C C . ASN B 1 449 ? -37.406 16.609 18.5 1 74.5 449 ASN B C 1
ATOM 8893 O O . ASN B 1 449 ? -37.281 17.719 19.031 1 74.5 449 ASN B O 1
ATOM 8897 N N . LEU B 1 450 ? -36.438 16.109 17.797 1 81.69 450 LEU B N 1
ATOM 8898 C CA . LEU B 1 450 ? -35.094 16.547 18.094 1 81.69 450 LEU B CA 1
ATOM 8899 C C . LEU B 1 450 ? -34.75 17.844 17.375 1 81.69 450 LEU B C 1
ATOM 8901 O O . LEU B 1 450 ? -34.094 18.734 17.922 1 81.69 450 LEU B O 1
ATOM 8905 N N . PHE B 1 451 ? -35.281 17.969 16.188 1 85.25 451 PHE B N 1
ATOM 8906 C CA . PHE B 1 451 ? -35.031 19.172 15.406 1 85.25 451 PHE B CA 1
ATOM 8907 C C . PHE B 1 451 ? -35.656 20.391 16.062 1 85.25 451 PHE B C 1
ATOM 8909 O O . PHE B 1 451 ? -35.031 21.453 16.141 1 85.25 451 PHE B O 1
ATOM 8916 N N . SER B 1 452 ? -36.75 20.203 16.516 1 85.75 452 SER B N 1
ATOM 8917 C CA . SER B 1 452 ? -37.469 21.297 17.188 1 85.75 452 SER B CA 1
ATOM 8918 C C . SER B 1 452 ? -36.812 21.625 18.516 1 85.75 452 SER B C 1
ATOM 8920 O O . SER B 1 452 ? -36.688 22.797 18.891 1 85.75 452 SER B O 1
ATOM 8922 N N . LEU B 1 453 ? -36.344 20.656 19.125 1 87.25 453 LEU B N 1
ATOM 8923 C CA . LEU B 1 453 ? -35.688 20.844 20.422 1 87.25 453 LEU B CA 1
ATOM 8924 C C . LEU B 1 453 ? -34.344 21.547 20.266 1 87.25 453 LEU B C 1
ATOM 8926 O O . LEU B 1 453 ? -33.969 22.359 21.094 1 87.25 453 LEU B O 1
ATOM 8930 N N . ALA B 1 454 ? -33.719 21.281 19.203 1 89.5 454 ALA B N 1
ATOM 8931 C CA . ALA B 1 454 ? -32.375 21.844 18.969 1 89.5 454 ALA B CA 1
ATOM 8932 C C . ALA B 1 454 ? -32.469 23.312 18.594 1 89.5 454 ALA B C 1
ATOM 8934 O O . ALA B 1 454 ? -31.562 24.094 18.875 1 89.5 454 ALA B O 1
ATOM 8935 N N . TRP B 1 455 ? -33.562 23.656 18 1 89.12 455 TRP B N 1
ATOM 8936 C CA . TRP B 1 455 ? -33.75 25.047 17.594 1 89.12 455 TRP B CA 1
ATOM 8937 C C . TRP B 1 455 ? -34.219 25.906 18.766 1 89.12 455 TRP B C 1
ATOM 8939 O O . TRP B 1 455 ? -34 27.125 18.781 1 89.12 455 TRP B O 1
ATOM 8949 N N . SER B 1 456 ? -34.781 25.328 19.734 1 87.44 456 SER B N 1
ATOM 8950 C CA . SER B 1 456 ? -35.375 26.125 20.797 1 87.44 456 SER B CA 1
ATOM 8951 C C . SER B 1 456 ? -34.719 25.844 22.141 1 87.44 456 SER B C 1
ATOM 8953 O O . SER B 1 456 ? -34.812 26.641 23.078 1 87.44 456 SER B O 1
ATOM 8955 N N . GLY B 1 457 ? -33.906 24.922 22.203 1 89.62 457 GLY B N 1
ATOM 8956 C CA . GLY B 1 457 ? -33.406 24.516 23.5 1 89.62 457 GLY B CA 1
ATOM 8957 C C . GLY B 1 457 ? -31.922 24.859 23.688 1 89.62 457 GLY B C 1
ATOM 8958 O O . GLY B 1 457 ? -31.203 25.062 22.719 1 89.62 457 GLY B O 1
ATOM 8959 N N . ASP B 1 458 ? -31.594 25 25.047 1 93.88 458 ASP B N 1
ATOM 8960 C CA . ASP B 1 458 ? -30.203 25.203 25.422 1 93.88 458 ASP B CA 1
ATOM 8961 C C . ASP B 1 458 ? -29.453 23.875 25.453 1 93.88 458 ASP B C 1
ATOM 8963 O O . ASP B 1 458 ? -30.047 22.812 25.641 1 93.88 458 ASP B O 1
ATOM 8967 N N . ILE B 1 459 ? -28.234 23.922 25.156 1 95.75 459 ILE B N 1
ATOM 8968 C CA . ILE B 1 459 ? -27.359 22.75 25.297 1 95.75 459 ILE B CA 1
ATOM 8969 C C . ILE B 1 459 ? -26.547 22.859 26.578 1 95.75 459 ILE B C 1
ATOM 8971 O O . ILE B 1 459 ? -25.906 23.891 26.844 1 95.75 459 ILE B O 1
ATOM 8975 N N . CYS B 1 460 ? -26.594 21.828 27.391 1 96 460 CYS B N 1
ATOM 8976 C CA . CYS B 1 460 ? -25.922 21.875 28.688 1 96 460 CYS B CA 1
ATOM 8977 C C . CYS B 1 460 ? -25.016 20.672 28.875 1 96 460 CYS B C 1
ATOM 8979 O O . CYS B 1 460 ? -25.422 19.531 28.641 1 96 460 CYS B O 1
ATOM 8981 N N . LEU B 1 461 ? -23.797 20.953 29.125 1 96.56 461 LEU B N 1
ATOM 8982 C CA . LEU B 1 461 ? -22.859 19.953 29.625 1 96.56 461 LEU B CA 1
ATOM 8983 C C . LEU B 1 461 ? -22.812 19.969 31.141 1 96.56 461 LEU B C 1
ATOM 8985 O O . LEU B 1 461 ? -22.391 20.969 31.734 1 96.56 461 LEU B O 1
ATOM 8989 N N . GLU B 1 462 ? -23.219 18.859 31.75 1 95.81 462 GLU B N 1
ATOM 8990 C CA . GLU B 1 462 ? -23.344 18.812 33.188 1 95.81 462 GLU B CA 1
ATOM 8991 C C . GLU B 1 462 ? -22.375 17.797 33.812 1 95.81 462 GLU B C 1
ATOM 8993 O O . GLU B 1 462 ? -22.547 16.594 33.625 1 95.81 462 GLU B O 1
ATOM 8998 N N . ASP B 1 463 ? -21.406 18.281 34.5 1 95 463 ASP B N 1
ATOM 8999 C CA . ASP B 1 463 ? -20.438 17.484 35.25 1 95 463 ASP B CA 1
ATOM 9000 C C . ASP B 1 463 ? -19.844 16.391 34.375 1 95 463 ASP B C 1
ATOM 9002 O O . ASP B 1 463 ? -19.891 15.203 34.719 1 95 463 ASP B O 1
ATOM 9006 N N . VAL B 1 464 ? -19.375 16.859 33.312 1 95.56 464 VAL B N 1
ATOM 9007 C CA . VAL B 1 464 ? -18.906 15.914 32.281 1 95.56 464 VAL B CA 1
ATOM 9008 C C . VAL B 1 464 ? -17.469 15.492 32.594 1 95.56 464 VAL B C 1
ATOM 9010 O O . VAL B 1 464 ? -16.578 16.328 32.75 1 95.56 464 VAL B O 1
ATOM 9013 N N . TYR B 1 465 ? -17.219 14.156 32.781 1 95.44 465 TYR B N 1
ATOM 9014 C CA . TYR B 1 465 ? -15.898 13.531 32.906 1 95.44 465 TYR B CA 1
ATOM 9015 C C . TYR B 1 465 ? -15.586 12.695 31.656 1 95.44 465 TYR B C 1
ATOM 9017 O O . TYR B 1 465 ? -16.469 12.023 31.109 1 95.44 465 TYR B O 1
ATOM 9025 N N . PHE B 1 466 ? -14.359 12.867 31.156 1 93.94 466 PHE B N 1
ATOM 9026 C CA . PHE B 1 466 ? -14.062 12.125 29.938 1 93.94 466 PHE B CA 1
ATOM 9027 C C . PHE B 1 466 ? -12.578 11.781 29.859 1 93.94 466 PHE B C 1
ATOM 9029 O O . PHE B 1 466 ? -11.734 12.586 30.25 1 93.94 466 PHE B O 1
ATOM 9036 N N . SER B 1 467 ? -12.359 10.57 29.484 1 90.81 467 SER B N 1
ATOM 9037 C CA . SER B 1 467 ? -11.039 10.062 29.109 1 90.81 467 SER B CA 1
ATOM 9038 C C . SER B 1 467 ? -11.102 9.281 27.797 1 90.81 467 SER B C 1
ATOM 9040 O O . SER B 1 467 ? -12.062 8.547 27.562 1 90.81 467 SER B O 1
ATOM 9042 N N . TYR B 1 468 ? -10.188 9.617 26.938 1 84.06 468 TYR B N 1
ATOM 9043 C CA . TYR B 1 468 ? -10.172 8.875 25.688 1 84.06 468 TYR B CA 1
ATOM 9044 C C . TYR B 1 468 ? -9.984 7.379 25.938 1 84.06 468 TYR B C 1
ATOM 9046 O O . TYR B 1 468 ? -9.203 6.984 26.812 1 84.06 468 TYR B O 1
ATOM 9054 N N . PRO B 1 469 ? -10.68 6.598 25.203 1 80.62 469 PRO B N 1
ATOM 9055 C CA . PRO B 1 469 ? -10.609 5.148 25.422 1 80.62 469 PRO B CA 1
ATOM 9056 C C . PRO B 1 469 ? -9.211 4.582 25.188 1 80.62 469 PRO B C 1
ATOM 9058 O O . PRO B 1 469 ? -8.828 3.592 25.812 1 80.62 469 PRO B O 1
ATOM 9061 N N . LEU B 1 470 ? -8.484 5.199 24.344 1 70.75 470 LEU B N 1
ATOM 9062 C CA . LEU B 1 470 ? -7.137 4.719 24.062 1 70.75 470 LEU B CA 1
ATOM 9063 C C . LEU B 1 470 ? -6.18 5.07 25.188 1 70.75 470 LEU B C 1
ATOM 9065 O O . LEU B 1 470 ? -5.137 4.434 25.344 1 70.75 470 LEU B O 1
ATOM 9069 N N . ARG B 1 471 ? -6.539 6.129 25.938 1 76.38 471 ARG B N 1
ATOM 9070 C CA . ARG B 1 471 ? -5.773 6.551 27.094 1 76.38 471 ARG B CA 1
ATOM 9071 C C . ARG B 1 471 ? -6.68 6.746 28.312 1 76.38 471 ARG B C 1
ATOM 9073 O O . ARG B 1 471 ? -6.836 7.867 28.797 1 76.38 471 ARG B O 1
ATOM 9080 N N . PRO B 1 472 ? -7.066 5.656 28.875 1 78.94 472 PRO B N 1
ATOM 9081 C CA . PRO B 1 472 ? -8.055 5.758 29.953 1 78.94 472 PRO B CA 1
ATOM 9082 C C . PRO B 1 472 ? -7.469 6.352 31.234 1 78.94 472 PRO B C 1
ATOM 9084 O O . PRO B 1 472 ? -8.211 6.883 32.062 1 78.94 472 PRO B O 1
ATOM 9087 N N . ASP B 1 473 ? -6.156 6.391 31.297 1 76.12 473 ASP B N 1
ATOM 9088 C CA . ASP B 1 473 ? -5.523 6.848 32.531 1 76.12 473 ASP B CA 1
ATOM 9089 C C . ASP B 1 473 ? -5.398 8.367 32.562 1 76.12 473 ASP B C 1
ATOM 9091 O O . ASP B 1 473 ? -5.145 8.961 33.594 1 76.12 473 ASP B O 1
ATOM 9095 N N . VAL B 1 474 ? -5.633 8.914 31.469 1 77.69 474 VAL B N 1
ATOM 9096 C CA . VAL B 1 474 ? -5.496 10.367 31.406 1 77.69 474 VAL B CA 1
ATOM 9097 C C . VAL B 1 474 ? -6.879 11.008 31.297 1 77.69 474 VAL B C 1
ATOM 9099 O O . VAL B 1 474 ? -7.531 10.938 30.25 1 77.69 474 VAL B O 1
ATOM 9102 N N . GLU B 1 475 ? -7.25 11.484 32.406 1 86.38 475 GLU B N 1
ATOM 9103 C CA . GLU B 1 475 ? -8.516 12.211 32.406 1 86.38 475 GLU B CA 1
ATOM 9104 C C . GLU B 1 475 ? -8.344 13.602 31.781 1 86.38 475 GLU B C 1
ATOM 9106 O O . GLU B 1 475 ? -7.594 14.43 32.312 1 86.38 475 GLU B O 1
ATOM 9111 N N . ILE B 1 476 ? -9.023 13.859 30.719 1 87.44 476 ILE B N 1
ATOM 9112 C CA . ILE B 1 476 ? -8.875 15.125 30.016 1 87.44 476 ILE B CA 1
ATOM 9113 C C . ILE B 1 476 ? -9.867 16.141 30.578 1 87.44 476 ILE B C 1
ATOM 9115 O O . ILE B 1 476 ? -9.523 17.312 30.781 1 87.44 476 ILE B O 1
ATOM 9119 N N . LEU B 1 477 ? -11.141 15.711 30.781 1 92.88 477 LEU B N 1
ATOM 9120 C CA . LEU B 1 477 ? -12.148 16.578 31.375 1 92.88 477 LEU B CA 1
ATOM 9121 C C . LEU B 1 477 ? -12.492 16.125 32.781 1 92.88 477 LEU B C 1
ATOM 9123 O O . LEU B 1 477 ? -12.641 14.93 33.031 1 92.88 477 LEU B O 1
ATOM 9127 N N . HIS B 1 478 ? -12.531 17.141 33.719 1 93.75 478 HIS B N 1
ATOM 9128 C CA . HIS B 1 478 ? -12.742 16.891 35.125 1 93.75 478 HIS B CA 1
ATOM 9129 C C . HIS B 1 478 ? -13.984 17.609 35.656 1 93.75 478 HIS B C 1
ATOM 9131 O O . HIS B 1 478 ? -13.875 18.578 36.406 1 93.75 478 HIS B O 1
ATOM 9137 N N . GLY B 1 479 ? -15.094 17.078 35.375 1 93 479 GLY B N 1
ATOM 9138 C CA . GLY B 1 479 ? -16.328 17.672 35.844 1 93 479 GLY B CA 1
ATOM 9139 C C . GLY B 1 479 ? -16.625 19.016 35.219 1 93 479 GLY B C 1
ATOM 9140 O O . GLY B 1 479 ? -16.859 20 35.906 1 93 479 GLY B O 1
ATOM 9141 N N . LEU B 1 480 ? -16.641 19.062 33.938 1 94.94 480 LEU B N 1
ATOM 9142 C CA . LEU B 1 480 ? -16.844 20.281 33.156 1 94.94 480 LEU B CA 1
ATOM 9143 C C . LEU B 1 480 ? -18.312 20.641 33.094 1 94.94 480 LEU B C 1
ATOM 9145 O O . LEU B 1 480 ? -19.156 19.781 32.812 1 94.94 480 LEU B O 1
ATOM 9149 N N . ASN B 1 481 ? -18.641 21.891 33.5 1 95.94 481 ASN B N 1
ATOM 9150 C CA . ASN B 1 481 ? -19.984 22.438 33.375 1 95.94 481 ASN B CA 1
ATOM 9151 C C . ASN B 1 481 ? -20.031 23.625 32.406 1 95.94 481 ASN B C 1
ATOM 9153 O O . ASN B 1 481 ? -19.266 24.578 32.562 1 95.94 481 ASN B O 1
ATOM 9157 N N . LEU B 1 482 ? -20.875 23.531 31.422 1 95.94 482 LEU B N 1
ATOM 9158 C CA . LEU B 1 482 ? -20.984 24.594 30.422 1 95.94 482 LEU B CA 1
ATOM 9159 C C . LEU B 1 482 ? -22.391 24.641 29.828 1 95.94 482 LEU B C 1
ATOM 9161 O O . LEU B 1 482 ? -22.953 23.594 29.484 1 95.94 482 LEU B O 1
ATOM 9165 N N . ARG B 1 483 ? -22.938 25.781 29.812 1 95.5 483 ARG B N 1
ATOM 9166 C CA . ARG B 1 483 ? -24.25 25.969 29.203 1 95.5 483 ARG B CA 1
ATOM 9167 C C . ARG B 1 483 ? -24.172 26.828 27.953 1 95.5 483 ARG B C 1
ATOM 9169 O O . ARG B 1 483 ? -23.641 27.938 27.984 1 95.5 483 ARG B O 1
ATOM 9176 N N . LEU B 1 484 ? -24.656 26.312 26.859 1 96.06 484 LEU B N 1
ATOM 9177 C CA . LEU B 1 484 ? -24.766 27.047 25.609 1 96.06 484 LEU B CA 1
ATOM 9178 C C . LEU B 1 484 ? -26.188 27.562 25.422 1 96.06 484 LEU B C 1
ATOM 9180 O O . LEU B 1 484 ? -27.109 26.781 25.141 1 96.06 484 LEU B O 1
ATOM 9184 N N . LYS B 1 485 ? -26.281 28.828 25.516 1 94.38 485 LYS B N 1
ATOM 9185 C CA . LYS B 1 485 ? -27.609 29.422 25.359 1 94.38 485 LYS B CA 1
ATOM 9186 C C . LYS B 1 485 ? -28.078 29.359 23.922 1 94.38 485 LYS B C 1
ATOM 9188 O O . LYS B 1 485 ? -27.297 29.578 22.984 1 94.38 485 LYS B O 1
ATOM 9193 N N . CYS B 1 486 ? -29.344 29.109 23.75 1 94.12 486 CYS B N 1
ATOM 9194 C CA . CYS B 1 486 ? -29.938 28.938 22.438 1 94.12 486 CYS B CA 1
ATOM 9195 C C . CYS B 1 486 ? -29.797 30.188 21.594 1 94.12 486 CYS B C 1
ATOM 9197 O O . CYS B 1 486 ? -30.047 31.297 22.078 1 94.12 486 CYS B O 1
ATOM 9199 N N . GLY B 1 487 ? -29.281 29.984 20.344 1 92.62 487 GLY B N 1
ATOM 9200 C CA . GLY B 1 487 ? -29.234 31.062 19.375 1 92.62 487 GLY B CA 1
ATOM 9201 C C . GLY B 1 487 ? -28.078 32.031 19.594 1 92.62 487 GLY B C 1
ATOM 9202 O O . GLY B 1 487 ? -28.016 33.094 18.969 1 92.62 487 GLY B O 1
ATOM 9203 N N . THR B 1 488 ? -27.25 31.703 20.562 1 93.88 488 THR B N 1
ATOM 9204 C CA . THR B 1 488 ? -26.141 32.625 20.875 1 93.88 488 THR B CA 1
ATOM 9205 C C . THR B 1 488 ? -24.812 31.938 20.594 1 93.88 488 THR B C 1
ATOM 9207 O O . THR B 1 488 ? -24.75 30.734 20.344 1 93.88 488 THR B O 1
ATOM 9210 N N . VAL B 1 489 ? -23.781 32.812 20.609 1 94.19 489 VAL B N 1
ATOM 9211 C CA . VAL B 1 489 ? -22.422 32.344 20.344 1 94.19 489 VAL B CA 1
ATOM 9212 C C . VAL B 1 489 ? -21.625 32.25 21.641 1 94.19 489 VAL B C 1
ATOM 9214 O O . VAL B 1 489 ? -21.547 33.219 22.391 1 94.19 489 VAL B O 1
ATOM 9217 N N . THR B 1 490 ? -21.125 31.062 21.953 1 95 490 THR B N 1
ATOM 9218 C CA . THR B 1 490 ? -20.234 30.844 23.094 1 95 490 THR B CA 1
ATOM 9219 C C . THR B 1 490 ? -18.812 30.562 22.609 1 95 490 THR B C 1
ATOM 9221 O O . THR B 1 490 ? -18.594 29.688 21.781 1 95 490 THR B O 1
ATOM 9224 N N . ALA B 1 491 ? -17.828 31.344 23.094 1 93.44 491 ALA B N 1
ATOM 9225 C CA . ALA B 1 491 ? -16.438 31.156 22.719 1 93.44 491 ALA B CA 1
ATOM 9226 C C . ALA B 1 491 ? -15.688 30.344 23.797 1 93.44 491 ALA B C 1
ATOM 9228 O O . ALA B 1 491 ? -15.828 30.609 24.984 1 93.44 491 ALA B O 1
ATOM 9229 N N . LEU B 1 492 ? -15.055 29.344 23.359 1 92.25 492 LEU B N 1
ATOM 9230 C CA . LEU B 1 492 ? -14.227 28.531 24.234 1 92.25 492 LEU B CA 1
ATOM 9231 C C . LEU B 1 492 ? -12.75 28.844 24.047 1 92.25 492 LEU B C 1
ATOM 9233 O O . LEU B 1 492 ? -12.203 28.688 22.953 1 92.25 492 LEU B O 1
ATOM 9237 N N . VAL B 1 493 ? -12.133 29.375 25.156 1 87.94 493 VAL B N 1
ATOM 9238 C CA . VAL B 1 493 ? -10.734 29.781 25.078 1 87.94 493 VAL B CA 1
ATOM 9239 C C . VAL B 1 493 ? -9.93 29.109 26.188 1 87.94 493 VAL B C 1
ATOM 9241 O O . VAL B 1 493 ? -10.5 28.672 27.203 1 87.94 493 VAL B O 1
ATOM 9244 N N . GLY B 1 494 ? -8.688 28.922 25.953 1 82.5 494 GLY B N 1
ATOM 9245 C CA . GLY B 1 494 ? -7.785 28.281 26.906 1 82.5 494 GLY B CA 1
ATOM 9246 C C . GLY B 1 494 ? -6.492 27.812 26.266 1 82.5 494 GLY B C 1
ATOM 9247 O O . GLY B 1 494 ? -6.344 27.844 25.047 1 82.5 494 GLY B O 1
ATOM 9248 N N . PRO B 1 495 ? -5.645 27.453 27.109 1 75.81 495 PRO B N 1
ATOM 9249 C CA . PRO B 1 495 ? -4.371 26.953 26.578 1 75.81 495 PRO B CA 1
ATOM 9250 C C . PRO B 1 495 ? -4.508 25.625 25.859 1 75.81 495 PRO B C 1
ATOM 9252 O O . PRO B 1 495 ? -5.551 24.969 25.938 1 75.81 495 PRO B O 1
ATOM 9255 N N . SER B 1 496 ? -3.51 25.328 25.047 1 71.81 496 SER B N 1
ATOM 9256 C CA . SER B 1 496 ? -3.508 24.047 24.344 1 71.81 496 SER B CA 1
ATOM 9257 C C . SER B 1 496 ? -3.508 22.875 25.312 1 71.81 496 SER B C 1
ATOM 9259 O O . SER B 1 496 ? -2.814 22.906 26.328 1 71.81 496 SER B O 1
ATOM 9261 N N . GLY B 1 497 ? -4.336 21.906 25.047 1 73.69 497 GLY B N 1
ATOM 9262 C CA . GLY B 1 497 ? -4.41 20.734 25.906 1 73.69 497 GLY B CA 1
ATOM 9263 C C . GLY B 1 497 ? -5.406 20.875 27.031 1 73.69 497 GLY B C 1
ATOM 9264 O O . GLY B 1 497 ? -5.578 19.969 27.844 1 73.69 497 GLY B O 1
ATOM 9265 N N . ALA B 1 498 ? -6.02 22.016 27.016 1 80.25 498 ALA B N 1
ATOM 9266 C CA . ALA B 1 498 ? -6.945 22.266 28.109 1 80.25 498 ALA B CA 1
ATOM 9267 C C . ALA B 1 498 ? -8.211 21.438 27.969 1 80.25 498 ALA B C 1
ATOM 9269 O O . ALA B 1 498 ? -8.977 21.297 28.922 1 80.25 498 ALA B O 1
ATOM 9270 N N . GLY B 1 499 ? -8.445 20.844 26.781 1 86.12 499 GLY B N 1
ATOM 9271 C CA . GLY B 1 499 ? -9.609 20 26.594 1 86.12 499 GLY B CA 1
ATOM 9272 C C . GLY B 1 499 ? -10.625 20.594 25.625 1 86.12 499 GLY B C 1
ATOM 9273 O O . GLY B 1 499 ? -11.719 20.047 25.453 1 86.12 499 GLY B O 1
ATOM 9274 N N . LYS B 1 500 ? -10.336 21.656 24.984 1 88.12 500 LYS B N 1
ATOM 9275 C CA . LYS B 1 500 ? -11.25 22.344 24.094 1 88.12 500 LYS B CA 1
ATOM 9276 C C . LYS B 1 500 ? -11.719 21.422 22.969 1 88.12 500 LYS B C 1
ATOM 9278 O O . LYS B 1 500 ? -12.922 21.312 22.703 1 88.12 500 LYS B O 1
ATOM 9283 N N . SER B 1 501 ? -10.773 20.734 22.328 1 86.5 501 SER B N 1
ATOM 9284 C CA . SER B 1 501 ? -11.117 19.844 21.219 1 86.5 501 SER B CA 1
ATOM 9285 C C . SER B 1 501 ? -11.938 18.656 21.703 1 86.5 501 SER B C 1
ATOM 9287 O O . SER B 1 501 ? -12.758 18.109 20.953 1 86.5 501 SER B O 1
ATOM 9289 N N . THR B 1 502 ? -11.703 18.25 22.891 1 90.44 502 THR B N 1
ATOM 9290 C CA . THR B 1 502 ? -12.453 17.141 23.469 1 90.44 502 THR B CA 1
ATOM 9291 C C . THR B 1 502 ? -13.922 17.516 23.641 1 90.44 502 THR B C 1
ATOM 9293 O O . THR B 1 502 ? -14.805 16.688 23.422 1 90.44 502 THR B O 1
ATOM 9296 N N . VAL B 1 503 ? -14.141 18.75 24.031 1 93.38 503 VAL B N 1
ATOM 9297 C CA . VAL B 1 503 ? -15.516 19.219 24.172 1 93.38 503 VAL B CA 1
ATOM 9298 C C . VAL B 1 503 ? -16.219 19.141 22.812 1 93.38 503 VAL B C 1
ATOM 9300 O O . VAL B 1 503 ? -17.391 18.734 22.75 1 93.38 503 VAL B O 1
ATOM 9303 N N . VAL B 1 504 ? -15.523 19.484 21.781 1 91.62 504 VAL B N 1
ATOM 9304 C CA . VAL B 1 504 ? -16.062 19.438 20.438 1 91.62 504 VAL B CA 1
ATOM 9305 C C . VAL B 1 504 ? -16.406 18 20.047 1 91.62 504 VAL B C 1
ATOM 9307 O O . VAL B 1 504 ? -17.453 17.734 19.469 1 91.62 504 VAL B O 1
ATOM 9310 N N . GLN B 1 505 ? -15.602 17.094 20.375 1 91.75 505 GLN B N 1
ATOM 9311 C CA . GLN B 1 505 ? -15.805 15.688 20.047 1 91.75 505 GLN B CA 1
ATOM 9312 C C . GLN B 1 505 ? -17 15.109 20.797 1 91.75 505 GLN B C 1
ATOM 9314 O O . GLN B 1 505 ? -17.734 14.273 20.25 1 91.75 505 GLN B O 1
ATOM 9319 N N . LEU B 1 506 ? -17.141 15.562 22 1 93.5 506 LEU B N 1
ATOM 9320 C CA . LEU B 1 506 ? -18.266 15.078 22.797 1 93.5 506 LEU B CA 1
ATOM 9321 C C . LEU B 1 506 ? -19.578 15.664 22.297 1 93.5 506 LEU B C 1
ATOM 9323 O O . LEU B 1 506 ? -20.594 14.961 22.25 1 93.5 506 LEU B O 1
ATOM 9327 N N . LEU B 1 507 ? -19.516 16.922 21.953 1 93.75 507 LEU B N 1
ATOM 9328 C CA . LEU B 1 507 ? -20.719 17.578 21.453 1 93.75 507 LEU B CA 1
ATOM 9329 C C . LEU B 1 507 ? -21.156 16.969 20.125 1 93.75 507 LEU B C 1
ATOM 9331 O O . LEU B 1 507 ? -22.344 16.953 19.797 1 93.75 507 LEU B O 1
ATOM 9335 N N . SER B 1 508 ? -20.219 16.516 19.375 1 92.69 508 SER B N 1
ATOM 9336 C CA . SER B 1 508 ? -20.516 15.859 18.094 1 92.69 508 SER B CA 1
ATOM 9337 C C . SER B 1 508 ? -20.891 14.398 18.312 1 92.69 508 SER B C 1
ATOM 9339 O O . SER B 1 508 ? -21.219 13.688 17.344 1 92.69 508 SER B O 1
ATOM 9341 N N . ARG B 1 509 ? -20.781 13.914 19.469 1 90.69 509 ARG B N 1
ATOM 9342 C CA . ARG B 1 509 ? -21.109 12.562 19.906 1 90.69 509 ARG B CA 1
ATOM 9343 C C . ARG B 1 509 ? -20.234 11.539 19.188 1 90.69 509 ARG B C 1
ATOM 9345 O O . ARG B 1 509 ? -20.703 10.461 18.812 1 90.69 509 ARG B O 1
ATOM 9352 N N . PHE B 1 510 ? -19.078 11.977 18.875 1 89.94 510 PHE B N 1
ATOM 9353 C CA . PHE B 1 510 ? -18.094 10.992 18.453 1 89.94 510 PHE B CA 1
ATOM 9354 C C . PHE B 1 510 ? -17.719 10.062 19.594 1 89.94 510 PHE B C 1
ATOM 9356 O O . PHE B 1 510 ? -17.406 8.891 19.375 1 89.94 510 PHE B O 1
ATOM 9363 N N . TYR B 1 511 ? -17.703 10.688 20.766 1 89.88 511 TYR B N 1
ATOM 9364 C CA . TYR B 1 511 ? -17.484 9.969 22.016 1 89.88 511 TYR B CA 1
ATOM 9365 C C . TYR B 1 511 ? -18.609 10.266 23.016 1 89.88 511 TYR B C 1
ATOM 9367 O O . TYR B 1 511 ? -19.344 11.242 22.859 1 89.88 511 TYR B O 1
ATOM 9375 N N . GLU B 1 512 ? -18.703 9.367 23.906 1 90.12 512 GLU B N 1
ATOM 9376 C CA . GLU B 1 512 ? -19.656 9.562 25 1 90.12 512 GLU B CA 1
ATOM 9377 C C . GLU B 1 512 ? -18.938 9.805 26.312 1 90.12 512 GLU B C 1
ATOM 9379 O O . GLU B 1 512 ? -17.891 9.195 26.578 1 90.12 512 GLU B O 1
ATOM 9384 N N . PRO B 1 513 ? -19.469 10.734 27.031 1 93.19 513 PRO B N 1
ATOM 9385 C CA . PRO B 1 513 ? -18.844 11 28.328 1 93.19 513 PRO B CA 1
ATOM 9386 C C . PRO B 1 513 ? -18.875 9.797 29.266 1 93.19 513 PRO B C 1
ATOM 9388 O O . PRO B 1 513 ? -19.812 8.984 29.203 1 93.19 513 PRO B O 1
ATOM 9391 N N . ILE B 1 514 ? -17.906 9.664 30.109 1 91.31 514 ILE B N 1
ATOM 9392 C CA . ILE B 1 514 ? -17.828 8.578 31.078 1 91.31 514 ILE B CA 1
ATOM 9393 C C . ILE B 1 514 ? -18.812 8.836 32.219 1 91.31 514 ILE B C 1
ATOM 9395 O O . ILE B 1 514 ? -19.531 7.93 32.625 1 91.31 514 ILE B O 1
ATOM 9399 N N . SER B 1 515 ? -18.672 10 32.75 1 93 515 SER B N 1
ATOM 9400 C CA . SER B 1 515 ? -19.609 10.469 33.75 1 93 515 SER B CA 1
ATOM 9401 C C . SER B 1 515 ? -20.188 11.836 33.406 1 93 515 SER B C 1
ATOM 9403 O O . SER B 1 515 ? -19.578 12.586 32.656 1 93 515 SER B O 1
ATOM 9405 N N . GLY B 1 516 ? -21.406 12.055 33.812 1 93.19 516 GLY B N 1
ATOM 9406 C CA . GLY B 1 516 ? -22.094 13.281 33.438 1 93.19 516 GLY B CA 1
ATOM 9407 C C . GLY B 1 516 ? -22.953 13.109 32.188 1 93.19 516 GLY B C 1
ATOM 9408 O O . GLY B 1 516 ? -23.141 11.992 31.688 1 93.19 516 GLY B O 1
ATOM 9409 N N . CYS B 1 517 ? -23.578 14.219 31.766 1 94 517 CYS B N 1
ATOM 9410 C CA . CYS B 1 517 ? -24.438 14.086 30.609 1 94 517 CYS B CA 1
ATOM 9411 C C . CYS B 1 517 ? -24.5 15.383 29.812 1 94 517 CYS B C 1
ATOM 9413 O O . CYS B 1 517 ? -24.156 16.453 30.344 1 94 517 CYS B O 1
ATOM 9415 N N . ILE B 1 518 ? -24.781 15.258 28.625 1 94.69 518 ILE B N 1
ATOM 9416 C CA . ILE B 1 518 ? -25.062 16.375 27.734 1 94.69 518 ILE B CA 1
ATOM 9417 C C . ILE B 1 518 ? -26.547 16.406 27.391 1 94.69 518 ILE B C 1
ATOM 9419 O O . ILE B 1 518 ? -27.125 15.383 27 1 94.69 518 ILE B O 1
ATOM 9423 N N . THR B 1 519 ? -27.156 17.562 27.641 1 93.94 519 THR B N 1
ATOM 9424 C CA . THR B 1 519 ? -28.609 17.656 27.422 1 93.94 519 THR B CA 1
ATOM 9425 C C . THR B 1 519 ? -28.938 18.766 26.422 1 93.94 519 THR B C 1
ATOM 9427 O O . THR B 1 519 ? -28.188 19.734 26.297 1 93.94 519 THR B O 1
ATOM 9430 N N . VAL B 1 520 ? -29.984 18.516 25.656 1 92 520 VAL B N 1
ATOM 9431 C CA . VAL B 1 520 ? -30.578 19.531 24.781 1 92 520 VAL B CA 1
ATOM 9432 C C . VAL B 1 520 ? -32 19.812 25.234 1 92 520 VAL B C 1
ATOM 9434 O O . VAL B 1 520 ? -32.844 18.906 25.297 1 92 520 VAL B O 1
ATOM 9437 N N . ALA B 1 521 ? -32.312 20.969 25.547 1 89.94 521 ALA B N 1
ATOM 9438 C CA . ALA B 1 521 ? -33.594 21.344 26.078 1 89.94 521 ALA B CA 1
ATOM 9439 C C . ALA B 1 521 ? -34 20.453 27.266 1 89.94 521 ALA B C 1
ATOM 9441 O O . ALA B 1 521 ? -35.125 20.031 27.375 1 89.94 521 ALA B O 1
ATOM 9442 N N . GLY B 1 522 ? -32.969 20.031 27.953 1 87.5 522 GLY B N 1
ATOM 9443 C CA . GLY B 1 522 ? -33.219 19.25 29.172 1 87.5 522 GLY B CA 1
ATOM 9444 C C . GLY B 1 522 ? -33.219 17.75 28.922 1 87.5 522 GLY B C 1
ATOM 9445 O O . GLY B 1 522 ? -33.219 16.969 29.875 1 87.5 522 GLY B O 1
ATOM 9446 N N . GLU B 1 523 ? -33.219 17.359 27.75 1 88.81 523 GLU B N 1
ATOM 9447 C CA . GLU B 1 523 ? -33.219 15.93 27.422 1 88.81 523 GLU B CA 1
ATOM 9448 C C . GLU B 1 523 ? -31.797 15.43 27.109 1 88.81 523 GLU B C 1
ATOM 9450 O O . GLU B 1 523 ? -31.047 16.109 26.422 1 88.81 523 GLU B O 1
ATOM 9455 N N . ASP B 1 524 ? -31.562 14.273 27.578 1 90 524 ASP B N 1
ATOM 9456 C CA . ASP B 1 524 ? -30.234 13.672 27.359 1 90 524 ASP B CA 1
ATOM 9457 C C . ASP B 1 524 ? -30.047 13.297 25.891 1 90 524 ASP B C 1
ATOM 9459 O O . ASP B 1 524 ? -30.922 12.688 25.281 1 90 524 ASP B O 1
ATOM 9463 N N . VAL B 1 525 ? -28.922 13.672 25.344 1 88.56 525 VAL B N 1
ATOM 9464 C CA . VAL B 1 525 ? -28.625 13.453 23.922 1 88.56 525 VAL B CA 1
ATOM 9465 C C . VAL B 1 525 ? -28.531 11.953 23.656 1 88.56 525 VAL B C 1
ATOM 9467 O O . VAL B 1 525 ? -28.734 11.516 22.516 1 88.56 525 VAL B O 1
ATOM 9470 N N . ARG B 1 526 ? -28.312 11.008 24.656 1 87.81 526 ARG B N 1
ATOM 9471 C CA . ARG B 1 526 ? -28.156 9.57 24.516 1 87.81 526 ARG B CA 1
ATOM 9472 C C . ARG B 1 526 ? -29.5 8.891 24.25 1 87.81 526 ARG B C 1
ATOM 9474 O O . ARG B 1 526 ? -29.531 7.742 23.797 1 87.81 526 ARG B O 1
ATOM 9481 N N . THR B 1 527 ? -30.438 9.688 24.375 1 81.5 527 THR B N 1
ATOM 9482 C CA . THR B 1 527 ? -31.766 9.133 24.125 1 81.5 527 THR B CA 1
ATOM 9483 C C . THR B 1 527 ? -32.125 9.227 22.641 1 81.5 527 THR B C 1
ATOM 9485 O O . THR B 1 527 ? -33.062 8.578 22.172 1 81.5 527 THR B O 1
ATOM 9488 N N . PHE B 1 528 ? -31.391 10.023 21.922 1 81.44 528 PHE B N 1
ATOM 9489 C CA . PHE B 1 528 ? -31.656 10.188 20.5 1 81.44 528 PHE B CA 1
ATOM 9490 C C . PHE B 1 528 ? -30.688 9.336 19.672 1 81.44 528 PHE B C 1
ATOM 9492 O O . PHE B 1 528 ? -29.641 8.93 20.172 1 81.44 528 PHE B O 1
ATOM 9499 N N . ASP B 1 529 ? -31.125 9.156 18.469 1 79.38 529 ASP B N 1
ATOM 9500 C CA . ASP B 1 529 ? -30.281 8.43 17.531 1 79.38 529 ASP B CA 1
ATOM 9501 C C . ASP B 1 529 ? -29.109 9.289 17.062 1 79.38 529 ASP B C 1
ATOM 9503 O O . ASP B 1 529 ? -29.266 10.508 16.906 1 79.38 529 ASP B O 1
ATOM 9507 N N . LYS B 1 530 ? -27.984 8.648 16.844 1 82.19 530 LYS B N 1
ATOM 9508 C CA . LYS B 1 530 ? -26.797 9.375 16.438 1 82.19 530 LYS B CA 1
ATOM 9509 C C . LYS B 1 530 ? -26.953 9.961 15.031 1 82.19 530 LYS B C 1
ATOM 9511 O O . LYS B 1 530 ? -26.406 11.016 14.727 1 82.19 530 LYS B O 1
ATOM 9516 N N . SER B 1 531 ? -27.703 9.258 14.258 1 80.81 531 SER B N 1
ATOM 9517 C CA . SER B 1 531 ? -27.922 9.766 12.906 1 80.81 531 SER B CA 1
ATOM 9518 C C . SER B 1 531 ? -28.766 11.047 12.93 1 80.81 531 SER B C 1
ATOM 9520 O O . SER B 1 531 ? -28.531 11.961 12.141 1 80.81 531 SER B O 1
ATOM 9522 N N . GLU B 1 532 ? -29.641 11.07 13.797 1 82.31 532 GLU B N 1
ATOM 9523 C CA . GLU B 1 532 ? -30.469 12.266 13.945 1 82.31 532 GLU B CA 1
ATOM 9524 C C . GLU B 1 532 ? -29.672 13.422 14.555 1 82.31 532 GLU B C 1
ATOM 9526 O O . GLU B 1 532 ? -29.859 14.578 14.164 1 82.31 532 GLU B O 1
ATOM 9531 N N . TRP B 1 533 ? -28.891 13.047 15.5 1 88.06 533 TRP B N 1
ATOM 9532 C CA . TRP B 1 533 ? -28.031 14.07 16.109 1 88.06 533 TRP B CA 1
ATOM 9533 C C . TRP B 1 533 ? -27.078 14.664 15.078 1 88.06 533 TRP B C 1
ATOM 9535 O O . TRP B 1 533 ? -26.812 15.867 15.102 1 88.06 533 TRP B O 1
ATOM 9545 N N . ALA B 1 534 ? -26.625 13.828 14.25 1 88.12 534 ALA B N 1
ATOM 9546 C CA . ALA B 1 534 ? -25.688 14.289 13.227 1 88.12 534 ALA B CA 1
ATOM 9547 C C . ALA B 1 534 ? -26.375 15.281 12.281 1 88.12 534 ALA B C 1
ATOM 9549 O O . ALA B 1 534 ? -25.719 16.156 11.727 1 88.12 534 ALA B O 1
ATOM 9550 N N . GLN B 1 535 ? -27.656 15.164 12.18 1 87.44 535 GLN B N 1
ATOM 9551 C CA . GLN B 1 535 ? -28.391 16.062 11.289 1 87.44 535 GLN B CA 1
ATOM 9552 C C . GLN B 1 535 ? -28.547 17.438 11.922 1 87.44 535 GLN B C 1
ATOM 9554 O O . GLN B 1 535 ? -28.656 18.453 11.211 1 87.44 535 GLN B O 1
ATOM 9559 N N . VAL B 1 536 ? -28.5 17.469 13.195 1 91.62 536 VAL B N 1
ATOM 9560 C CA . VAL B 1 536 ? -28.797 18.734 13.867 1 91.62 536 VAL B CA 1
ATOM 9561 C C . VAL B 1 536 ? -27.5 19.438 14.242 1 91.62 536 VAL B C 1
ATOM 9563 O O . VAL B 1 536 ? -27.516 20.625 14.602 1 91.62 536 VAL B O 1
ATOM 9566 N N . VAL B 1 537 ? -26.406 18.781 14.086 1 93.62 537 VAL B N 1
ATOM 9567 C CA . VAL B 1 537 ? -25.125 19.375 14.461 1 93.62 537 VAL B CA 1
ATOM 9568 C C . VAL B 1 537 ? -24.234 19.5 13.219 1 93.62 537 VAL B C 1
ATOM 9570 O O . VAL B 1 537 ? -24.125 18.562 12.43 1 93.62 537 VAL B O 1
ATOM 9573 N N . SER B 1 538 ? -23.688 20.672 13.008 1 92.62 538 SER B N 1
ATOM 9574 C CA . SER B 1 538 ? -22.719 20.891 11.953 1 92.62 538 SER B CA 1
ATOM 9575 C C . SER B 1 538 ? -21.359 21.281 12.531 1 92.62 538 SER B C 1
ATOM 9577 O O . SER B 1 538 ? -21.266 22.062 13.477 1 92.62 538 SER B O 1
ATOM 9579 N N . ILE B 1 539 ? -20.312 20.625 12.016 1 91.69 539 ILE B N 1
ATOM 9580 C CA . ILE B 1 539 ? -18.969 20.875 12.531 1 91.69 539 ILE B CA 1
ATOM 9581 C C . ILE B 1 539 ? -18.062 21.359 11.406 1 91.69 539 ILE B C 1
ATOM 9583 O O . ILE B 1 539 ? -18.109 20.844 10.289 1 91.69 539 ILE B O 1
ATOM 9587 N N . VAL B 1 540 ? -17.422 22.422 11.648 1 89.06 540 VAL B N 1
ATOM 9588 C CA . VAL B 1 540 ? -16.344 22.891 10.773 1 89.06 540 VAL B CA 1
ATOM 9589 C C . VAL B 1 540 ? -15 22.75 11.492 1 89.06 540 VAL B C 1
ATOM 9591 O O . VAL B 1 540 ? -14.719 23.484 12.445 1 89.06 540 VAL B O 1
ATOM 9594 N N . ASN B 1 541 ? -14.188 21.891 11.023 1 85.69 541 ASN B N 1
ATOM 9595 C CA . ASN B 1 541 ? -12.922 21.562 11.672 1 85.69 541 ASN B CA 1
ATOM 9596 C C . ASN B 1 541 ? -11.805 22.516 11.258 1 85.69 541 ASN B C 1
ATOM 9598 O O . ASN B 1 541 ? -11.977 23.297 10.328 1 85.69 541 ASN B O 1
ATOM 9602 N N . GLN B 1 542 ? -10.703 22.359 12.055 1 74.5 542 GLN B N 1
ATOM 9603 C CA . GLN B 1 542 ? -9.516 23.172 11.789 1 74.5 542 GLN B CA 1
ATOM 9604 C C . GLN B 1 542 ? -8.922 22.844 10.422 1 74.5 542 GLN B C 1
ATOM 9606 O O . GLN B 1 542 ? -8.57 23.75 9.664 1 74.5 542 GLN B O 1
ATOM 9611 N N . GLU B 1 543 ? -8.898 21.547 10.164 1 76.81 543 GLU B N 1
ATOM 9612 C CA . GLU B 1 543 ? -8.438 21.062 8.859 1 76.81 543 GLU B CA 1
ATOM 9613 C C . GLU B 1 543 ? -9.508 20.219 8.172 1 76.81 543 GLU B C 1
ATOM 9615 O O . GLU B 1 543 ? -9.539 19 8.32 1 76.81 543 GLU B O 1
ATOM 9620 N N . PRO B 1 544 ? -10.25 20.984 7.32 1 84.19 544 PRO B N 1
ATOM 9621 C CA . PRO B 1 544 ? -11.336 20.234 6.68 1 84.19 544 PRO B CA 1
ATOM 9622 C C . PRO B 1 544 ? -10.836 19.219 5.66 1 84.19 544 PRO B C 1
ATOM 9624 O O . PRO B 1 544 ? -9.859 19.484 4.953 1 84.19 544 PRO B O 1
ATOM 9627 N N . VAL B 1 545 ? -11.469 18.109 5.629 1 84.12 545 VAL B N 1
ATOM 9628 C CA . VAL B 1 545 ? -11.133 17.047 4.684 1 84.12 545 VAL B CA 1
ATOM 9629 C C . VAL B 1 545 ? -12.188 16.984 3.578 1 84.12 545 VAL B C 1
ATOM 9631 O O . VAL B 1 545 ? -13.391 16.953 3.859 1 84.12 545 VAL B O 1
ATOM 9634 N N . LEU B 1 546 ? -11.766 17.172 2.352 1 86.12 546 LEU B N 1
ATOM 9635 C CA . LEU B 1 546 ? -12.656 17.078 1.201 1 86.12 546 LEU B CA 1
ATOM 9636 C C . LEU B 1 546 ? -12.492 15.727 0.501 1 86.12 546 LEU B C 1
ATOM 9638 O O . LEU B 1 546 ? -11.406 15.148 0.51 1 86.12 546 LEU B O 1
ATOM 9642 N N . PHE B 1 547 ? -13.578 15.258 -0.024 1 86.06 547 PHE B N 1
ATOM 9643 C CA . PHE B 1 547 ? -13.547 14.023 -0.788 1 86.06 547 PHE B CA 1
ATOM 9644 C C . PHE B 1 547 ? -12.953 14.25 -2.174 1 86.06 547 PHE B C 1
ATOM 9646 O O . PHE B 1 547 ? -12.961 15.375 -2.676 1 86.06 547 PHE B O 1
ATOM 9653 N N . SER B 1 548 ? -12.461 13.156 -2.75 1 83.44 548 SER B N 1
ATOM 9654 C CA . SER B 1 548 ? -11.859 13.258 -4.078 1 83.44 548 SER B CA 1
ATOM 9655 C C . SER B 1 548 ? -12.93 13.266 -5.164 1 83.44 548 SER B C 1
ATOM 9657 O O . SER B 1 548 ? -12.938 12.406 -6.047 1 83.44 548 SER B O 1
ATOM 9659 N N . VAL B 1 549 ? -13.781 14.125 -5.102 1 86.94 549 VAL B N 1
ATOM 9660 C CA . VAL B 1 549 ? -14.859 14.344 -6.062 1 86.94 549 VAL B CA 1
ATOM 9661 C C . VAL B 1 549 ? -14.898 15.812 -6.469 1 86.94 549 VAL B C 1
ATOM 9663 O O . VAL B 1 549 ? -13.953 16.562 -6.211 1 86.94 549 VAL B O 1
ATOM 9666 N N . SER B 1 550 ? -15.961 16.219 -7.168 1 90.94 550 SER B N 1
ATOM 9667 C CA . SER B 1 550 ? -16.062 17.594 -7.648 1 90.94 550 SER B CA 1
ATOM 9668 C C . SER B 1 550 ? -16.391 18.547 -6.512 1 90.94 550 SER B C 1
ATOM 9670 O O . SER B 1 550 ? -16.844 18.125 -5.445 1 90.94 550 SER B O 1
ATOM 9672 N N . VAL B 1 551 ? -16.094 19.828 -6.758 1 93.12 551 VAL B N 1
ATOM 9673 C CA . VAL B 1 551 ? -16.391 20.859 -5.777 1 93.12 551 VAL B CA 1
ATOM 9674 C C . VAL B 1 551 ? -17.891 20.859 -5.477 1 93.12 551 VAL B C 1
ATOM 9676 O O . VAL B 1 551 ? -18.297 20.969 -4.316 1 93.12 551 VAL B O 1
ATOM 9679 N N . GLY B 1 552 ? -18.641 20.672 -6.539 1 93 552 GLY B N 1
ATOM 9680 C CA . GLY B 1 552 ? -20.078 20.641 -6.367 1 93 552 GLY B CA 1
ATOM 9681 C C . GLY B 1 552 ? -20.547 19.469 -5.512 1 93 552 GLY B C 1
ATOM 9682 O O . GLY B 1 552 ? -21.422 19.641 -4.652 1 93 552 GLY B O 1
ATOM 9683 N N . GLU B 1 553 ? -20 18.391 -5.699 1 91.31 553 GLU B N 1
ATOM 9684 C CA . GLU B 1 553 ? -20.375 17.203 -4.938 1 91.31 553 GLU B CA 1
ATOM 9685 C C . GLU B 1 553 ? -19.938 17.328 -3.48 1 91.31 553 GLU B C 1
ATOM 9687 O O . GLU B 1 553 ? -20.609 16.797 -2.584 1 91.31 553 GLU B O 1
ATOM 9692 N N . ASN B 1 554 ? -18.828 17.953 -3.281 1 93.06 554 ASN B N 1
ATOM 9693 C CA . ASN B 1 554 ? -18.359 18.172 -1.914 1 93.06 554 ASN B CA 1
ATOM 9694 C C . ASN B 1 554 ? -19.312 19.078 -1.143 1 93.06 554 ASN B C 1
ATOM 9696 O O . ASN B 1 554 ? -19.578 18.844 0.038 1 93.06 554 ASN B O 1
ATOM 9700 N N . ILE B 1 555 ? -19.812 20.062 -1.825 1 94.12 555 ILE B N 1
ATOM 9701 C CA . ILE B 1 555 ? -20.766 20.969 -1.186 1 94.12 555 ILE B CA 1
ATOM 9702 C C . ILE B 1 555 ? -22.094 20.234 -0.976 1 94.12 555 ILE B C 1
ATOM 9704 O O . ILE B 1 555 ? -22.703 20.344 0.087 1 94.12 555 ILE B O 1
ATOM 9708 N N . ALA B 1 556 ? -22.422 19.438 -1.938 1 92.69 556 ALA B N 1
ATOM 9709 C CA . ALA B 1 556 ? -23.688 18.703 -1.875 1 92.69 556 ALA B CA 1
ATOM 9710 C C . ALA B 1 556 ? -23.656 17.641 -0.773 1 92.69 556 ALA B C 1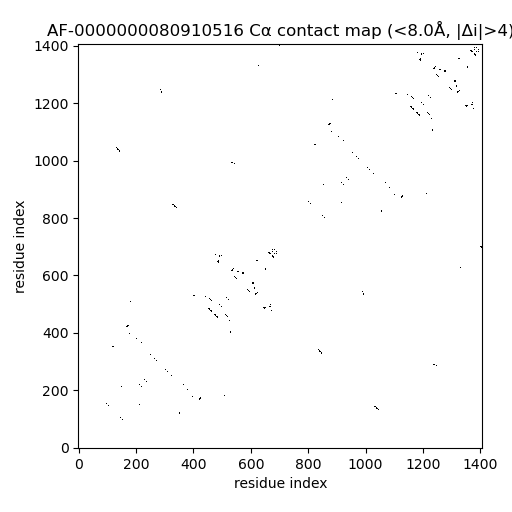
ATOM 9712 O O . ALA B 1 556 ? -24.703 17.156 -0.339 1 92.69 556 ALA B O 1
ATOM 9713 N N . TYR B 1 557 ? -22.516 17.328 -0.298 1 90.31 557 TYR B N 1
ATOM 9714 C CA . TYR B 1 557 ? -22.359 16.328 0.755 1 90.31 557 TYR B CA 1
ATOM 9715 C C . TYR B 1 557 ? -22.953 16.828 2.068 1 90.31 557 TYR B C 1
ATOM 9717 O O . TYR B 1 557 ? -23.109 16.047 3.016 1 90.31 557 TYR B O 1
ATOM 9725 N N . GLY B 1 558 ? -23.297 18.016 2.143 1 87.88 558 GLY B N 1
ATOM 9726 C CA . GLY B 1 558 ? -24.062 18.5 3.281 1 87.88 558 GLY B CA 1
ATOM 9727 C C . GLY B 1 558 ? -25.375 17.781 3.473 1 87.88 558 GLY B C 1
ATOM 9728 O O . GLY B 1 558 ? -25.859 17.641 4.598 1 87.88 558 GLY B O 1
ATOM 9729 N N . LEU B 1 559 ? -25.922 17.453 2.361 1 89 559 LEU B N 1
ATOM 9730 C CA . LEU B 1 559 ? -27.125 16.625 2.332 1 89 559 LEU B CA 1
ATOM 9731 C C . LEU B 1 559 ? -26.891 15.367 1.503 1 89 559 LEU B C 1
ATOM 9733 O O . LEU B 1 559 ? -27.406 15.25 0.388 1 89 559 LEU B O 1
ATOM 9737 N N . PRO B 1 560 ? -26.281 14.383 2.105 1 78.81 560 PRO B N 1
ATOM 9738 C CA . PRO B 1 560 ? -25.812 13.234 1.333 1 78.81 560 PRO B CA 1
ATOM 9739 C C . PRO B 1 560 ? -26.953 12.375 0.785 1 78.81 560 PRO B C 1
ATOM 9741 O O . PRO B 1 560 ? -26.797 11.727 -0.253 1 78.81 560 PRO B O 1
ATOM 9744 N N . ASP B 1 561 ? -28.047 12.359 1.37 1 75.25 561 ASP B N 1
ATOM 9745 C CA . ASP B 1 561 ? -29.109 11.438 0.973 1 75.25 561 ASP B CA 1
ATOM 9746 C C . ASP B 1 561 ? -30.141 12.148 0.099 1 75.25 561 ASP B C 1
ATOM 9748 O O . ASP B 1 561 ? -31.109 11.531 -0.339 1 75.25 561 ASP B O 1
ATOM 9752 N N . GLU B 1 562 ? -29.828 13.461 -0.065 1 77.62 562 GLU B N 1
ATOM 9753 C CA . GLU B 1 562 ? -30.812 14.219 -0.829 1 77.62 562 GLU B CA 1
ATOM 9754 C C . GLU B 1 562 ? -30.25 14.641 -2.186 1 77.62 562 GLU B C 1
ATOM 9756 O O . GLU B 1 562 ? -29.031 14.617 -2.398 1 77.62 562 GLU B O 1
ATOM 9761 N N . ASP B 1 563 ? -31.188 14.773 -3.047 1 81.31 563 ASP B N 1
ATOM 9762 C CA . ASP B 1 563 ? -30.812 15.344 -4.332 1 81.31 563 ASP B CA 1
ATOM 9763 C C . ASP B 1 563 ? -30.781 16.875 -4.262 1 81.31 563 ASP B C 1
ATOM 9765 O O . ASP B 1 563 ? -31.812 17.531 -4.34 1 81.31 563 ASP B O 1
ATOM 9769 N N . VAL B 1 564 ? -29.625 17.359 -4.07 1 87.88 564 VAL B N 1
ATOM 9770 C CA . VAL B 1 564 ? -29.453 18.797 -3.902 1 87.88 564 VAL B CA 1
ATOM 9771 C C . VAL B 1 564 ? -29.406 19.484 -5.27 1 87.88 564 VAL B C 1
ATOM 9773 O O . VAL B 1 564 ? -28.734 19.016 -6.184 1 87.88 564 VAL B O 1
ATOM 9776 N N . SER B 1 565 ? -30.203 20.5 -5.414 1 91.62 565 SER B N 1
ATOM 9777 C CA . SER B 1 565 ? -30.25 21.266 -6.66 1 91.62 565 SER B CA 1
ATOM 9778 C C . SER B 1 565 ? -28.984 22.094 -6.84 1 91.62 565 SER B C 1
ATOM 9780 O O . SER B 1 565 ? -28.328 22.469 -5.863 1 91.62 565 SER B O 1
ATOM 9782 N N . LYS B 1 566 ? -28.688 22.328 -8.031 1 92.94 566 LYS B N 1
ATOM 9783 C CA . LYS B 1 566 ? -27.531 23.141 -8.359 1 92.94 566 LYS B CA 1
ATOM 9784 C C . LYS B 1 566 ? -27.688 24.562 -7.812 1 92.94 566 LYS B C 1
ATOM 9786 O O . LYS B 1 566 ? -26.703 25.188 -7.414 1 92.94 566 LYS B O 1
ATOM 9791 N N . GLU B 1 567 ? -28.844 24.984 -7.77 1 93.06 567 GLU B N 1
ATOM 9792 C CA . GLU B 1 567 ? -29.109 26.328 -7.262 1 93.06 567 GLU B CA 1
ATOM 9793 C C . GLU B 1 567 ? -28.781 26.438 -5.777 1 93.06 567 GLU B C 1
ATOM 9795 O O . GLU B 1 567 ? -28.234 27.438 -5.324 1 93.06 567 GLU B O 1
ATOM 9800 N N . ASP B 1 568 ? -29.141 25.438 -5.094 1 94 568 ASP B N 1
ATOM 9801 C CA . ASP B 1 568 ? -28.859 25.422 -3.662 1 94 568 ASP B CA 1
ATOM 9802 C C . ASP B 1 568 ? -27.359 25.375 -3.395 1 94 568 ASP B C 1
ATOM 9804 O O . ASP B 1 568 ? -26.859 25.969 -2.43 1 94 568 ASP B O 1
ATOM 9808 N N . ILE B 1 569 ? -26.672 24.719 -4.203 1 95.38 569 ILE B N 1
ATOM 9809 C CA . ILE B 1 569 ? -25.219 24.609 -4.082 1 95.38 569 ILE B CA 1
ATOM 9810 C C . ILE B 1 569 ? -24.578 25.984 -4.324 1 95.38 569 ILE B C 1
ATOM 9812 O O . ILE B 1 569 ? -23.703 26.406 -3.576 1 95.38 569 ILE B O 1
ATOM 9816 N N . ILE B 1 570 ? -25.109 26.641 -5.305 1 95.88 570 ILE B N 1
ATOM 9817 C CA . ILE B 1 570 ? -24.562 27.938 -5.664 1 95.88 570 ILE B CA 1
ATOM 9818 C C . ILE B 1 570 ? -24.875 28.953 -4.559 1 95.88 570 ILE B C 1
ATOM 9820 O O . ILE B 1 570 ? -24.031 29.781 -4.207 1 95.88 570 ILE B O 1
ATOM 9824 N N . LYS B 1 571 ? -26.031 28.875 -4.039 1 94.62 571 LYS B N 1
ATOM 9825 C CA . LYS B 1 571 ? -26.422 29.766 -2.945 1 94.62 571 LYS B CA 1
ATOM 9826 C C . LYS B 1 571 ? -25.516 29.578 -1.732 1 94.62 571 LYS B C 1
ATOM 9828 O O . LYS B 1 571 ? -25.078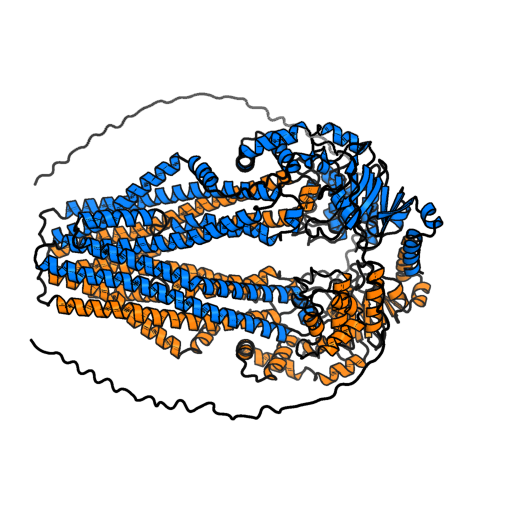 30.547 -1.123 1 94.62 571 LYS B O 1
ATOM 9833 N N . ALA B 1 572 ? -25.281 28.375 -1.385 1 94.94 572 ALA B N 1
ATOM 9834 C CA . ALA B 1 572 ? -24.406 28.078 -0.252 1 94.94 572 ALA B CA 1
ATOM 9835 C C . ALA B 1 572 ? -22.969 28.547 -0.524 1 94.94 572 ALA B C 1
ATOM 9837 O O . ALA B 1 572 ? -22.312 29.078 0.368 1 94.94 572 ALA B O 1
ATOM 9838 N N . ALA B 1 573 ? -22.531 28.375 -1.704 1 95.94 573 ALA B N 1
ATOM 9839 C CA . ALA B 1 573 ? -21.188 28.797 -2.086 1 95.94 573 ALA B CA 1
ATOM 9840 C C . ALA B 1 573 ? -21.047 30.312 -2.027 1 95.94 573 ALA B C 1
ATOM 9842 O O . ALA B 1 573 ? -20 30.828 -1.618 1 95.94 573 ALA B O 1
ATOM 9843 N N . LYS B 1 574 ? -22.031 30.984 -2.465 1 95 574 LYS B N 1
ATOM 9844 C CA . LYS B 1 574 ? -22.016 32.438 -2.416 1 95 574 LYS B CA 1
ATOM 9845 C C . LYS B 1 574 ? -21.984 32.938 -0.975 1 95 574 LYS B C 1
ATOM 9847 O O . LYS B 1 574 ? -21.25 33.875 -0.645 1 95 574 LYS B O 1
ATOM 9852 N N . ALA B 1 575 ? -22.75 32.281 -0.208 1 92.69 575 ALA B N 1
ATOM 9853 C CA . ALA B 1 575 ? -22.812 32.688 1.201 1 92.69 575 ALA B CA 1
ATOM 9854 C C . ALA B 1 575 ? -21.469 32.438 1.895 1 92.69 575 ALA B C 1
ATOM 9856 O O . ALA B 1 575 ? -21.125 33.156 2.84 1 92.69 575 ALA B O 1
ATOM 9857 N N . ALA B 1 576 ? -20.766 31.5 1.474 1 93.75 576 ALA B N 1
ATOM 9858 C CA . ALA B 1 576 ? -19.469 31.156 2.062 1 93.75 576 ALA B CA 1
ATOM 9859 C C . ALA B 1 576 ? -18.344 31.891 1.354 1 93.75 576 ALA B C 1
ATOM 9861 O O . ALA B 1 576 ? -17.156 31.594 1.596 1 93.75 576 ALA B O 1
ATOM 9862 N N . ASN B 1 577 ? -18.641 32.75 0.451 1 92.75 577 ASN B N 1
ATOM 9863 C CA . ASN B 1 577 ? -17.656 33.5 -0.33 1 92.75 577 ASN B CA 1
ATOM 9864 C C . ASN B 1 577 ? -16.766 32.562 -1.147 1 92.75 577 ASN B C 1
ATOM 9866 O O . ASN B 1 577 ? -15.562 32.781 -1.268 1 92.75 577 ASN B O 1
ATOM 9870 N N . ALA B 1 578 ? -17.312 31.453 -1.517 1 92.69 578 ALA B N 1
ATOM 9871 C CA . ALA B 1 578 ? -16.547 30.469 -2.27 1 92.69 578 ALA B CA 1
ATOM 9872 C C . ALA B 1 578 ? -16.906 30.516 -3.752 1 92.69 578 ALA B C 1
ATOM 9874 O O . ALA B 1 578 ? -16.156 30 -4.59 1 92.69 578 ALA B O 1
ATOM 9875 N N . HIS B 1 579 ? -17.938 31.172 -4.105 1 93.31 579 HIS B N 1
ATOM 9876 C CA . HIS B 1 579 ? -18.484 31.156 -5.461 1 93.31 579 HIS B CA 1
ATOM 9877 C C . HIS B 1 579 ? -17.484 31.734 -6.457 1 93.31 579 HIS B C 1
ATOM 9879 O O . HIS B 1 579 ? -17.25 31.156 -7.52 1 93.31 579 HIS B O 1
ATOM 9885 N N . ASP B 1 580 ? -16.906 32.812 -6.094 1 89.12 580 ASP B N 1
ATOM 9886 C CA . ASP B 1 580 ? -16.031 33.531 -7.016 1 89.12 580 ASP B CA 1
ATOM 9887 C C . ASP B 1 580 ? -14.812 32.688 -7.395 1 89.12 580 ASP B C 1
ATOM 9889 O O . ASP B 1 580 ? -14.445 32.594 -8.57 1 89.12 580 ASP B O 1
ATOM 9893 N N . PHE B 1 581 ? -14.164 32.094 -6.383 1 86.88 581 PHE B N 1
ATOM 9894 C CA . PHE B 1 581 ? -12.977 31.312 -6.734 1 86.88 581 PHE B CA 1
ATOM 9895 C C . PHE B 1 581 ? -13.352 30.031 -7.449 1 86.88 581 PHE B C 1
ATOM 9897 O O . PHE B 1 581 ? -12.586 29.5 -8.258 1 86.88 581 PHE B O 1
ATOM 9904 N N . ILE B 1 582 ? -14.555 29.516 -7.234 1 92.19 582 ILE B N 1
ATOM 9905 C CA . ILE B 1 582 ? -15 28.266 -7.863 1 92.19 582 ILE B CA 1
ATOM 9906 C C . ILE B 1 582 ? -15.219 28.5 -9.359 1 92.19 582 ILE B C 1
ATOM 9908 O O . ILE B 1 582 ? -14.828 27.672 -10.18 1 92.19 582 ILE B O 1
ATOM 9912 N N . ILE B 1 583 ? -15.812 29.594 -9.648 1 89.44 583 ILE B N 1
ATOM 9913 C CA . ILE B 1 583 ? -16.094 29.922 -11.039 1 89.44 583 ILE B CA 1
ATOM 9914 C C . ILE B 1 583 ? -14.789 30.188 -11.781 1 89.44 583 ILE B C 1
ATOM 9916 O O . ILE B 1 583 ? -14.703 29.984 -12.992 1 89.44 583 ILE B O 1
ATOM 9920 N N . SER B 1 584 ? -13.812 30.594 -11.039 1 82.69 584 SER B N 1
ATOM 9921 C CA . SER B 1 584 ? -12.523 30.891 -11.648 1 82.69 584 SER B CA 1
ATOM 9922 C C . SER B 1 584 ? -11.75 29.625 -11.953 1 82.69 584 SER B C 1
ATOM 9924 O O . SER B 1 584 ? -10.789 29.641 -12.734 1 82.69 584 SER B O 1
ATOM 9926 N N . LEU B 1 585 ? -12.164 28.547 -11.438 1 84.88 585 LEU B N 1
ATOM 9927 C CA . LEU B 1 585 ? -11.547 27.25 -11.734 1 84.88 585 LEU B CA 1
ATOM 9928 C C . LEU B 1 585 ? -11.914 26.781 -13.141 1 84.88 585 LEU B C 1
ATOM 9930 O O . LEU B 1 585 ? -13 27.109 -13.641 1 84.88 585 LEU B O 1
ATOM 9934 N N . PRO B 1 586 ? -11.117 26.016 -13.812 1 79.38 586 PRO B N 1
ATOM 9935 C CA . PRO B 1 586 ? -11.336 25.609 -15.203 1 79.38 586 PRO B CA 1
ATOM 9936 C C . PRO B 1 586 ? -12.664 24.891 -15.406 1 79.38 586 PRO B C 1
ATOM 9938 O O . PRO B 1 586 ? -13.344 25.109 -16.406 1 79.38 586 PRO B O 1
ATOM 9941 N N . GLN B 1 587 ? -13.117 24.109 -14.516 1 89.44 587 GLN B N 1
ATOM 9942 C CA . GLN B 1 587 ? -14.359 23.359 -14.68 1 89.44 587 GLN B CA 1
ATOM 9943 C C . GLN B 1 587 ? -15.406 23.812 -13.672 1 89.44 587 GLN B C 1
ATOM 9945 O O . GLN B 1 587 ? -16.391 23.109 -13.414 1 89.44 587 GLN B O 1
ATOM 9950 N N . GLY B 1 588 ? -15.125 24.891 -13.094 1 90.81 588 GLY B N 1
ATOM 9951 C CA . GLY B 1 588 ? -16.078 25.438 -12.148 1 90.81 588 GLY B CA 1
ATOM 9952 C C . GLY B 1 588 ? -16.438 24.469 -11.031 1 90.81 588 GLY B C 1
ATOM 9953 O O . GLY B 1 588 ? -15.539 23.938 -10.375 1 90.81 588 GLY B O 1
ATOM 9954 N N . TYR B 1 589 ? -17.75 24.203 -10.992 1 93.06 589 TYR B N 1
ATOM 9955 C CA . TYR B 1 589 ? -18.25 23.359 -9.914 1 93.06 589 TYR B CA 1
ATOM 9956 C C . TYR B 1 589 ? -17.938 21.891 -10.18 1 93.06 589 TYR B C 1
ATOM 9958 O O . TYR B 1 589 ? -18 21.062 -9.266 1 93.06 589 TYR B O 1
ATOM 9966 N N . ASP B 1 590 ? -17.562 21.625 -11.305 1 90.75 590 ASP B N 1
ATOM 9967 C CA . ASP B 1 590 ? -17.281 20.25 -11.68 1 90.75 590 ASP B CA 1
ATOM 9968 C C . ASP B 1 590 ? -15.789 19.938 -11.562 1 90.75 590 ASP B C 1
ATOM 9970 O O . ASP B 1 590 ? -15.344 18.828 -11.867 1 90.75 590 ASP B O 1
ATOM 9974 N N . THR B 1 591 ? -15.117 20.875 -11.039 1 87.88 591 THR B N 1
ATOM 9975 C CA . THR B 1 591 ? -13.68 20.688 -10.875 1 87.88 591 THR B CA 1
ATOM 9976 C C . THR B 1 591 ? -13.391 19.641 -9.812 1 87.88 591 THR B C 1
ATOM 9978 O O . THR B 1 591 ? -13.977 19.656 -8.734 1 87.88 591 THR B O 1
ATOM 9981 N N . LEU B 1 592 ? -12.555 18.766 -10.133 1 85.31 592 LEU B N 1
ATOM 9982 C CA . LEU B 1 592 ? -12.117 17.75 -9.18 1 85.31 592 LEU B CA 1
ATOM 9983 C C . LEU B 1 592 ? -11.109 18.328 -8.195 1 85.31 592 LEU B C 1
ATOM 9985 O O . LEU B 1 592 ? -10.164 19.016 -8.594 1 85.31 592 LEU B O 1
ATOM 9989 N N . VAL B 1 593 ? -11.281 18.125 -6.914 1 82.62 593 VAL B N 1
ATOM 9990 C CA . VAL B 1 593 ? -10.469 18.766 -5.887 1 82.62 593 VAL B CA 1
ATOM 9991 C C . VAL B 1 593 ? -9.266 17.875 -5.562 1 82.62 593 VAL B C 1
ATOM 9993 O O . VAL B 1 593 ? -8.281 18.344 -4.98 1 82.62 593 VAL B O 1
ATOM 9996 N N . GLY B 1 594 ? -9.258 16.688 -5.965 1 72.12 594 GLY B N 1
ATOM 9997 C CA . GLY B 1 594 ? -8.141 15.805 -5.68 1 72.12 594 GLY B CA 1
ATOM 9998 C C . GLY B 1 594 ? -8.25 15.133 -4.32 1 72.12 594 GLY B C 1
ATOM 9999 O O . GLY B 1 594 ? -9.242 15.312 -3.613 1 72.12 594 GLY B O 1
ATOM 10000 N N . GLU B 1 595 ? -7.121 14.477 -3.92 1 70.06 595 GLU B N 1
ATOM 10001 C CA . GLU B 1 595 ? -7.098 13.773 -2.641 1 70.06 595 GLU B CA 1
ATOM 10002 C C . GLU B 1 595 ? -7.023 14.758 -1.475 1 70.06 595 GLU B C 1
ATOM 10004 O O . GLU B 1 595 ? -6.152 15.625 -1.444 1 70.06 595 GLU B O 1
ATOM 10009 N N . ARG B 1 596 ? -7.949 14.648 -0.608 1 70.56 596 ARG B N 1
ATOM 10010 C CA . ARG B 1 596 ? -8.055 15.484 0.587 1 70.56 596 ARG B CA 1
ATOM 10011 C C . ARG B 1 596 ? -8.031 16.969 0.229 1 70.56 596 ARG B C 1
ATOM 10013 O O . ARG B 1 596 ? -7.508 17.781 0.988 1 70.56 596 ARG B O 1
ATOM 10020 N N . GLY B 1 597 ? -8.484 17.297 -0.999 1 70.19 597 GLY B N 1
ATOM 10021 C CA . GLY B 1 597 ? -8.539 18.688 -1.427 1 70.19 597 GLY B CA 1
ATOM 10022 C C . GLY B 1 597 ? -7.172 19.281 -1.712 1 70.19 597 GLY B C 1
ATOM 10023 O O . GLY B 1 597 ? -6.965 20.469 -1.535 1 70.19 597 GLY B O 1
ATOM 10024 N N . GLY B 1 598 ? -6.258 18.469 -2.068 1 65.19 598 GLY B N 1
ATOM 10025 C CA . GLY B 1 598 ? -4.875 18.891 -2.223 1 65.19 598 GLY B CA 1
ATOM 10026 C C . GLY B 1 598 ? -4.68 19.922 -3.312 1 65.19 598 GLY B C 1
ATOM 10027 O O . GLY B 1 598 ? -3.695 20.672 -3.303 1 65.19 598 GLY B O 1
ATOM 10028 N N . LEU B 1 599 ? -5.672 20.141 -4.156 1 66.56 599 LEU B N 1
ATOM 10029 C CA . LEU B 1 599 ? -5.535 21.047 -5.289 1 66.56 599 LEU B CA 1
ATOM 10030 C C . LEU B 1 599 ? -6.02 22.453 -4.922 1 66.56 599 LEU B C 1
ATOM 10032 O O . LEU B 1 599 ? -5.898 23.375 -5.719 1 66.56 599 LEU B O 1
ATOM 10036 N N . LEU B 1 600 ? -6.59 22.578 -3.693 1 75.75 600 LEU B N 1
ATOM 10037 C CA . LEU B 1 600 ? -7.121 23.859 -3.225 1 75.75 600 LEU B CA 1
ATOM 10038 C C . LEU B 1 600 ? -6.238 24.438 -2.125 1 75.75 600 LEU B C 1
ATOM 10040 O O . LEU B 1 600 ? -5.516 23.703 -1.448 1 75.75 600 LEU B O 1
ATOM 10044 N N . SER B 1 601 ? -6.305 25.703 -2.072 1 71.19 601 SER B N 1
ATOM 10045 C CA . SER B 1 601 ? -5.609 26.375 -0.968 1 71.19 601 SER B CA 1
ATOM 10046 C C . SER B 1 601 ? -6.328 26.125 0.356 1 71.19 601 SER B C 1
ATOM 10048 O O . SER B 1 601 ? -7.477 25.672 0.373 1 71.19 601 SER B O 1
ATOM 10050 N N . GLY B 1 602 ? -5.59 26.312 1.479 1 76 602 GLY B N 1
ATOM 10051 C CA . GLY B 1 602 ? -6.191 26.156 2.793 1 76 602 GLY B CA 1
ATOM 10052 C C . GLY B 1 602 ? -7.461 26.969 2.977 1 76 602 GLY B C 1
ATOM 10053 O O . GLY B 1 602 ? -8.461 26.453 3.488 1 76 602 GLY B O 1
ATOM 10054 N N . GLY B 1 603 ? -7.398 28.25 2.586 1 80.12 603 GLY B N 1
ATOM 10055 C CA . GLY B 1 603 ? -8.562 29.109 2.699 1 80.12 603 GLY B CA 1
ATOM 10056 C C . GLY B 1 603 ? -9.719 28.656 1.82 1 80.12 603 GLY B C 1
ATOM 10057 O O . GLY B 1 603 ? -10.883 28.781 2.207 1 80.12 603 GLY B O 1
ATOM 10058 N N . GLN B 1 604 ? -9.367 28.172 0.604 1 82.69 604 GLN B N 1
ATOM 10059 C CA . GLN B 1 604 ? -10.391 27.672 -0.311 1 82.69 604 GLN B CA 1
ATOM 10060 C C . GLN B 1 604 ? -11.07 26.422 0.249 1 82.69 604 GLN B C 1
ATOM 10062 O O . GLN B 1 604 ? -12.297 26.297 0.184 1 82.69 604 GLN B O 1
ATOM 10067 N N . ARG B 1 605 ? -10.32 25.562 0.79 1 88.62 605 ARG B N 1
ATOM 10068 C CA . ARG B 1 605 ? -10.859 24.344 1.383 1 88.62 605 ARG B CA 1
ATOM 10069 C C . ARG B 1 605 ? -11.812 24.688 2.529 1 88.62 605 ARG B C 1
ATOM 10071 O O . ARG B 1 605 ? -12.867 24.047 2.672 1 88.62 605 ARG B O 1
ATOM 10078 N N . GLN B 1 606 ? -11.414 25.672 3.312 1 88.94 606 GLN B N 1
ATOM 10079 C CA . GLN B 1 606 ? -12.234 26.078 4.449 1 88.94 606 GLN B CA 1
ATOM 10080 C C . GLN B 1 606 ? -13.57 26.641 3.982 1 88.94 606 GLN B C 1
ATOM 10082 O O . GLN B 1 606 ? -14.609 26.375 4.582 1 88.94 606 GLN B O 1
ATOM 10087 N N . ARG B 1 607 ? -13.508 27.438 2.941 1 90.94 607 ARG B N 1
ATOM 10088 C CA . ARG B 1 607 ? -14.727 28.062 2.439 1 90.94 607 ARG B CA 1
ATOM 10089 C C . ARG B 1 607 ? -15.672 27.016 1.848 1 90.94 607 ARG B C 1
ATOM 10091 O O . ARG B 1 607 ? -16.891 27.156 1.936 1 90.94 607 ARG B O 1
ATOM 10098 N N . ILE B 1 608 ? -15.141 26 1.268 1 92.06 608 ILE B N 1
ATOM 10099 C CA . ILE B 1 608 ? -15.961 24.906 0.768 1 92.06 608 ILE B CA 1
ATOM 10100 C C . ILE B 1 608 ? -16.594 24.156 1.939 1 92.06 608 ILE B C 1
ATOM 10102 O O . ILE B 1 608 ? -17.766 23.766 1.88 1 92.06 608 ILE B O 1
ATOM 10106 N N . ALA B 1 609 ? -15.812 23.922 2.949 1 92.38 609 ALA B N 1
ATOM 10107 C CA . ALA B 1 609 ? -16.328 23.266 4.145 1 92.38 609 ALA B CA 1
ATOM 10108 C C . ALA B 1 609 ? -17.453 24.078 4.781 1 92.38 609 ALA B C 1
ATOM 10110 O O . ALA B 1 609 ? -18.438 23.516 5.277 1 92.38 609 ALA B O 1
ATOM 10111 N N . ILE B 1 610 ? -17.266 25.375 4.785 1 92.88 610 ILE B N 1
ATOM 10112 C CA . ILE B 1 610 ? -18.297 26.266 5.328 1 92.88 610 ILE B CA 1
ATOM 10113 C C . ILE B 1 610 ? -19.547 26.188 4.461 1 92.88 610 ILE B C 1
ATOM 10115 O O . ILE B 1 610 ? -20.672 26.188 4.973 1 92.88 610 ILE B O 1
ATOM 10119 N N . ALA B 1 611 ? -19.344 26.156 3.131 1 94.31 611 ALA B N 1
ATOM 10120 C CA . ALA B 1 611 ? -20.484 26.016 2.219 1 94.31 611 ALA B CA 1
ATOM 10121 C C . ALA B 1 611 ? -21.266 24.734 2.5 1 94.31 611 ALA B C 1
ATOM 10123 O O . ALA B 1 611 ? -22.5 24.734 2.455 1 94.31 611 ALA B O 1
ATOM 10124 N N . ARG B 1 612 ? -20.594 23.766 2.756 1 93.5 612 ARG B N 1
ATOM 10125 C CA . ARG B 1 612 ? -21.203 22.484 3.113 1 93.5 612 ARG B CA 1
ATOM 10126 C C . ARG B 1 612 ? -22.047 22.609 4.375 1 93.5 612 ARG B C 1
ATOM 10128 O O . ARG B 1 612 ? -23.172 22.094 4.438 1 93.5 612 ARG B O 1
ATOM 10135 N N . ALA B 1 613 ? -21.5 23.266 5.324 1 92.88 613 ALA B N 1
ATOM 10136 C CA . ALA B 1 613 ? -22.203 23.469 6.59 1 92.88 613 ALA B CA 1
ATOM 10137 C C . ALA B 1 613 ? -23.438 24.359 6.398 1 92.88 613 ALA B C 1
ATOM 10139 O O . ALA B 1 613 ? -24.469 24.141 7.043 1 92.88 613 ALA B O 1
ATOM 10140 N N . LEU B 1 614 ? -23.312 25.344 5.543 1 93.69 614 LEU B N 1
ATOM 10141 C CA . LEU B 1 614 ? -24.438 26.234 5.258 1 93.69 614 LEU B CA 1
ATOM 10142 C C . LEU B 1 614 ? -25.578 25.484 4.582 1 93.69 614 LEU B C 1
ATOM 10144 O O . LEU B 1 614 ? -26.75 25.734 4.863 1 93.69 614 LEU B O 1
ATOM 10148 N N . LEU B 1 615 ? -25.156 24.641 3.678 1 93.56 615 LEU B N 1
ATOM 10149 C CA . LEU B 1 615 ? -26.156 23.844 2.975 1 93.56 615 LEU B CA 1
ATOM 10150 C C . LEU B 1 615 ? -26.906 22.922 3.943 1 93.56 615 LEU B C 1
ATOM 10152 O O . LEU B 1 615 ? -28.125 22.734 3.811 1 93.56 615 LEU B O 1
ATOM 10156 N N . LYS B 1 616 ? -26.234 22.328 4.84 1 92.38 616 LYS B N 1
ATOM 10157 C CA . LYS B 1 616 ? -26.828 21.453 5.84 1 92.38 616 LYS B CA 1
ATOM 10158 C C . LYS B 1 616 ? -27.844 22.203 6.707 1 92.38 616 LYS B C 1
ATOM 10160 O O . LYS B 1 616 ? -28.859 21.656 7.102 1 92.38 616 LYS B O 1
ATOM 10165 N N . ASN B 1 617 ? -27.562 23.469 7.02 1 90.38 617 ASN B N 1
ATOM 10166 C CA . ASN B 1 617 ? -28.438 24.344 7.781 1 90.38 617 ASN B CA 1
ATOM 10167 C C . ASN B 1 617 ? -28.844 23.734 9.117 1 90.38 617 ASN B C 1
ATOM 10169 O O . ASN B 1 617 ? -30.016 23.672 9.453 1 90.38 617 ASN B O 1
ATOM 10173 N N . ALA B 1 618 ? -27.875 23.266 9.914 1 93.31 618 ALA B N 1
ATOM 10174 C CA . ALA B 1 618 ? -28.109 22.688 11.234 1 93.31 618 ALA B CA 1
ATOM 10175 C C . ALA B 1 618 ? -28.25 23.766 12.297 1 93.31 618 ALA B C 1
ATOM 10177 O O . ALA B 1 618 ? -27.609 24.812 12.227 1 93.31 618 ALA B O 1
ATOM 10178 N N . PRO B 1 619 ? -29.078 23.547 13.297 1 94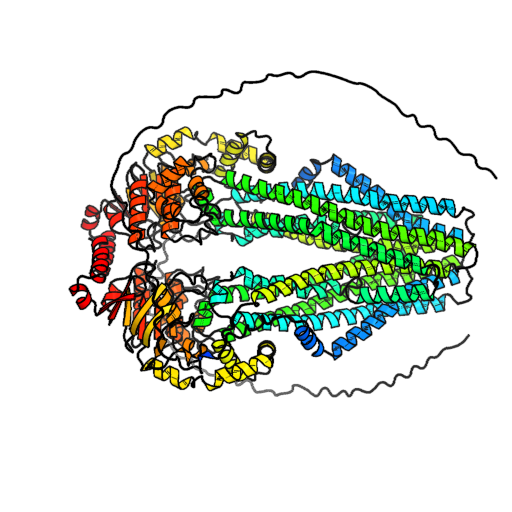.31 619 PRO B N 1
ATOM 10179 C CA . PRO B 1 619 ? -29.297 24.547 14.352 1 94.31 619 PRO B CA 1
ATOM 10180 C C . PRO B 1 619 ? -28.094 24.703 15.281 1 94.31 619 PRO B C 1
ATOM 10182 O O . PRO B 1 619 ? -27.906 25.766 15.883 1 94.31 619 PRO B O 1
ATOM 10185 N N . ILE B 1 620 ? -27.344 23.672 15.438 1 95.12 620 ILE B N 1
ATOM 10186 C CA . ILE B 1 620 ? -26.188 23.703 16.312 1 95.12 620 ILE B CA 1
ATOM 10187 C C . ILE B 1 620 ? -24.906 23.719 15.477 1 95.12 620 ILE B C 1
ATOM 10189 O O . ILE B 1 620 ? -24.734 22.875 14.594 1 95.12 620 ILE B O 1
ATOM 10193 N N . LEU B 1 621 ? -24.078 24.688 15.758 1 94.88 621 LEU B N 1
ATOM 10194 C CA . LEU B 1 621 ? -22.859 24.859 14.984 1 94.88 621 LEU B CA 1
ATOM 10195 C C . LEU B 1 621 ? -21.625 24.781 15.883 1 94.88 621 LEU B C 1
ATOM 10197 O O . LEU B 1 621 ? -21.594 25.406 16.953 1 94.88 621 LEU B O 1
ATOM 10201 N N . ILE B 1 622 ? -20.688 23.953 15.5 1 94.75 622 ILE B N 1
ATOM 10202 C CA . ILE B 1 622 ? -19.422 23.844 16.203 1 94.75 622 ILE B CA 1
ATOM 10203 C C . ILE B 1 622 ? -18.281 24.266 15.273 1 94.75 622 ILE B C 1
ATOM 10205 O O . ILE B 1 622 ? -18.109 23.703 14.195 1 94.75 622 ILE B O 1
ATOM 10209 N N . LEU B 1 623 ? -17.531 25.266 15.688 1 91.56 623 LEU B N 1
ATOM 10210 C CA . LEU B 1 623 ? -16.406 25.766 14.914 1 91.56 623 LEU B CA 1
ATOM 10211 C C . LEU B 1 623 ? -15.094 25.516 15.656 1 91.56 623 LEU B C 1
ATOM 10213 O O . LEU B 1 623 ? -14.867 26.094 16.719 1 91.56 623 LEU B O 1
ATOM 10217 N N . ASP B 1 624 ? -14.227 24.656 15.102 1 87.44 624 ASP B N 1
ATOM 10218 C CA . ASP B 1 624 ? -12.938 24.328 15.711 1 87.44 624 ASP B CA 1
ATOM 10219 C C . ASP B 1 624 ? -11.797 25.047 15 1 87.44 624 ASP B C 1
ATOM 10221 O O . ASP B 1 624 ? -11.203 24.516 14.055 1 87.44 624 ASP B O 1
ATOM 10225 N N . GLU B 1 625 ? -11.289 26.141 15.602 1 76.31 625 GLU B N 1
ATOM 10226 C CA . GLU B 1 625 ? -10.172 26.938 15.125 1 76.31 625 GLU B CA 1
ATOM 10227 C C . GLU B 1 625 ? -10.203 27.094 13.602 1 76.31 625 GLU B C 1
ATOM 10229 O O . GLU B 1 625 ? -9.195 26.859 12.93 1 76.31 625 GLU B O 1
ATOM 10234 N N . ALA B 1 626 ? -11.203 27.578 13.023 1 67.69 626 ALA B N 1
ATOM 10235 C CA . ALA B 1 626 ? -11.477 27.547 11.586 1 67.69 626 ALA B CA 1
ATOM 10236 C C . ALA B 1 626 ? -10.641 28.594 10.852 1 67.69 626 ALA B C 1
ATOM 10238 O O . ALA B 1 626 ? -10.531 28.547 9.617 1 67.69 626 ALA B O 1
ATOM 10239 N N . THR B 1 627 ? -9.953 29.438 11.531 1 65.25 627 THR B N 1
ATOM 10240 C CA . THR B 1 627 ? -9.227 30.5 10.852 1 65.25 627 THR B CA 1
ATOM 10241 C C . THR B 1 627 ? -7.73 30.391 11.117 1 65.25 627 THR B C 1
ATOM 10243 O O . THR B 1 627 ? -6.961 31.281 10.742 1 65.25 627 THR B O 1
ATOM 10246 N N . SER B 1 628 ? -7.402 29.234 11.648 1 61.91 628 SER B N 1
ATOM 10247 C CA . SER B 1 628 ? -5.984 29.094 11.969 1 61.91 628 SER B CA 1
ATOM 10248 C C . SER B 1 628 ? -5.152 28.844 10.719 1 61.91 628 SER B C 1
ATOM 10250 O O . SER B 1 628 ? -5.664 28.344 9.719 1 61.91 628 SER B O 1
ATOM 10252 N N . ALA B 1 629 ? -3.992 29.453 10.664 1 59.22 629 ALA B N 1
ATOM 10253 C CA . ALA B 1 629 ? -2.986 29.188 9.641 1 59.22 629 ALA B CA 1
ATOM 10254 C C . ALA B 1 629 ? -3.379 29.828 8.312 1 59.22 629 ALA B C 1
ATOM 10256 O O . ALA B 1 629 ? -2.994 29.328 7.242 1 59.22 629 ALA B O 1
ATOM 10257 N N . LEU B 1 630 ? -4.367 30.797 8.375 1 64.81 630 LEU B N 1
ATOM 10258 C CA . LEU B 1 630 ? -4.785 31.469 7.148 1 64.81 630 LEU B CA 1
ATOM 10259 C C . LEU B 1 630 ? -4.148 32.844 7.051 1 64.81 630 LEU B C 1
ATOM 10261 O O . LEU B 1 630 ? -3.809 33.469 8.07 1 64.81 630 LEU B O 1
ATOM 10265 N N . ASP B 1 631 ? -3.953 33.281 5.848 1 63.38 631 ASP B N 1
ATOM 10266 C CA . ASP B 1 631 ? -3.523 34.656 5.641 1 63.38 631 ASP B CA 1
ATOM 10267 C C . ASP B 1 631 ? -4.645 35.656 5.98 1 63.38 631 ASP B C 1
ATOM 10269 O O . ASP B 1 631 ? -5.812 35.25 6.066 1 63.38 631 ASP B O 1
ATOM 10273 N N . ALA B 1 632 ? -4.242 36.875 6.105 1 63.03 632 ALA B N 1
ATOM 10274 C CA . ALA B 1 632 ? -5.16 37.906 6.594 1 63.03 632 ALA B CA 1
ATOM 10275 C C . ALA B 1 632 ? -6.363 38.031 5.668 1 63.03 632 ALA B C 1
ATOM 10277 O O . ALA B 1 632 ? -7.496 38.188 6.133 1 63.03 632 ALA B O 1
ATOM 10278 N N . VAL B 1 633 ? -6.082 38 4.34 1 66.19 633 VAL B N 1
ATOM 10279 C CA . VAL B 1 633 ? -7.18 38.156 3.396 1 66.19 633 VAL B CA 1
ATOM 10280 C C . VAL B 1 633 ? -8.117 36.969 3.469 1 66.19 633 VAL B C 1
ATOM 10282 O O . VAL B 1 633 ? -9.336 37.125 3.562 1 66.19 633 VAL B O 1
ATOM 10285 N N . SER B 1 634 ? -7.582 35.875 3.324 1 73.75 634 SER B N 1
ATOM 10286 C CA . SER B 1 634 ? -8.375 34.656 3.426 1 73.75 634 SER B CA 1
ATOM 10287 C C . SER B 1 634 ? -9.094 34.562 4.77 1 73.75 634 SER B C 1
ATOM 10289 O O . SER B 1 634 ? -10.234 34.094 4.848 1 73.75 634 SER B O 1
ATOM 10291 N N . GLU B 1 635 ? -8.359 35.031 5.723 1 76.38 635 GLU B N 1
ATOM 10292 C CA . GLU B 1 635 ? -8.938 35 7.062 1 76.38 635 GLU B CA 1
ATOM 10293 C C . GLU B 1 635 ? -10.195 35.875 7.125 1 76.38 635 GLU B C 1
ATOM 10295 O O . GLU B 1 635 ? -11.188 35.5 7.758 1 76.38 635 GLU B O 1
ATOM 10300 N N . ARG B 1 636 ? -10.117 36.969 6.5 1 75.25 636 ARG B N 1
ATOM 10301 C CA . ARG B 1 636 ? -11.273 37.875 6.504 1 75.25 636 ARG B CA 1
ATOM 10302 C C . ARG B 1 636 ? -12.453 37.25 5.773 1 75.25 636 ARG B C 1
ATOM 10304 O O . ARG B 1 636 ? -13.586 37.312 6.238 1 75.25 636 ARG B O 1
ATOM 10311 N N . LEU B 1 637 ? -12.164 36.656 4.633 1 82.44 637 LEU B N 1
ATOM 10312 C CA . LEU B 1 637 ? -13.211 36.031 3.846 1 82.44 637 LEU B CA 1
ATOM 10313 C C . LEU B 1 637 ? -13.844 34.875 4.617 1 82.44 637 LEU B C 1
ATOM 10315 O O . LEU B 1 637 ? -15.07 34.719 4.609 1 82.44 637 LEU B O 1
ATOM 10319 N N . VAL B 1 638 ? -13.016 34.125 5.219 1 85.31 638 VAL B N 1
ATOM 10320 C CA . VAL B 1 638 ? -13.492 33 5.992 1 85.31 638 VAL B CA 1
ATOM 10321 C C . VAL B 1 638 ? -14.273 33.469 7.207 1 85.31 638 VAL B C 1
ATOM 10323 O O . VAL B 1 638 ? -15.32 32.906 7.551 1 85.31 638 VAL B O 1
ATOM 10326 N N . GLN B 1 639 ? -13.75 34.531 7.844 1 83.56 639 GLN B N 1
ATOM 10327 C CA . GLN B 1 639 ? -14.438 35.094 9.016 1 83.56 639 GLN B CA 1
ATOM 10328 C C . GLN B 1 639 ? -15.82 35.625 8.648 1 83.56 639 GLN B C 1
ATOM 10330 O O . GLN B 1 639 ? -16.781 35.438 9.398 1 83.56 639 GLN B O 1
ATOM 10335 N N . ASP B 1 640 ? -15.883 36.281 7.566 1 86.62 640 ASP B N 1
ATOM 10336 C CA . ASP B 1 640 ? -17.172 36.781 7.098 1 86.62 640 ASP B CA 1
ATOM 10337 C C . ASP B 1 640 ? -18.156 35.625 6.859 1 86.62 640 ASP B C 1
ATOM 10339 O O . ASP B 1 640 ? -19.328 35.75 7.195 1 86.62 640 ASP B O 1
ATOM 10343 N N . ALA B 1 641 ? -17.672 34.656 6.223 1 88.56 641 ALA B N 1
ATOM 10344 C CA . ALA B 1 641 ? -18.5 33.5 5.965 1 88.56 641 ALA B CA 1
ATOM 10345 C C . ALA B 1 641 ? -18.953 32.844 7.273 1 88.56 641 ALA B C 1
ATOM 10347 O O . ALA B 1 641 ? -20.094 32.375 7.387 1 88.56 641 ALA B O 1
ATOM 10348 N N . LEU B 1 642 ? -18.094 32.812 8.211 1 88.88 642 LEU B N 1
ATOM 10349 C CA . LEU B 1 642 ? -18.422 32.25 9.516 1 88.88 642 LEU B CA 1
ATOM 10350 C C . LEU B 1 642 ? -19.453 33.094 10.234 1 88.88 642 LEU B C 1
ATOM 10352 O O . LEU B 1 642 ? -20.344 32.531 10.898 1 88.88 642 LEU B O 1
ATOM 10356 N N . ASN B 1 643 ? -19.297 34.375 10.125 1 87.62 643 ASN B N 1
ATOM 10357 C CA . ASN B 1 643 ? -20.266 35.281 10.742 1 87.62 643 ASN B CA 1
ATOM 10358 C C . ASN B 1 643 ? -21.672 35.062 10.18 1 87.62 643 ASN B C 1
ATOM 10360 O O . ASN B 1 643 ? -22.656 35.094 10.922 1 87.62 643 ASN B O 1
ATOM 10364 N N . GLN B 1 644 ? -21.641 34.875 8.938 1 88.62 644 GLN B N 1
ATOM 10365 C CA . GLN B 1 644 ? -22.922 34.562 8.297 1 88.62 644 GLN B CA 1
ATOM 10366 C C . GLN B 1 644 ? -23.484 33.25 8.773 1 88.62 644 GLN B C 1
ATOM 10368 O O . GLN B 1 644 ? -24.688 33.094 8.992 1 88.62 644 GLN B O 1
ATOM 10373 N N . LEU B 1 645 ? -22.703 32.281 8.867 1 89.62 645 LEU B N 1
ATOM 10374 C CA . LEU B 1 645 ? -23.094 30.938 9.273 1 89.62 645 LEU B CA 1
ATOM 10375 C C . LEU B 1 645 ? -23.594 30.938 10.711 1 89.62 645 LEU B C 1
ATOM 10377 O O . LEU B 1 645 ? -24.531 30.188 11.039 1 89.62 645 LEU B O 1
ATOM 10381 N N . MET B 1 646 ? -23.031 31.719 11.547 1 91.19 646 MET B N 1
ATOM 10382 C CA . MET B 1 646 ? -23.328 31.703 12.977 1 91.19 646 MET B CA 1
ATOM 10383 C C . MET B 1 646 ? -24.641 32.438 13.273 1 91.19 646 MET B C 1
ATOM 10385 O O . MET B 1 646 ? -25.234 32.219 14.336 1 91.19 646 MET B O 1
ATOM 10389 N N . LYS B 1 647 ? -25.094 33.219 12.391 1 88.81 647 LYS B N 1
ATOM 10390 C CA . LYS B 1 647 ? -26.281 34 12.641 1 88.81 647 LYS B CA 1
ATOM 10391 C C . LYS B 1 647 ? -27.484 33.125 12.961 1 88.81 647 LYS B C 1
ATOM 10393 O O . LYS B 1 647 ? -27.859 32.281 12.156 1 88.81 647 LYS B O 1
ATOM 10398 N N . GLY B 1 648 ? -28.047 33.344 14.125 1 88 648 GLY B N 1
ATOM 10399 C CA . GLY B 1 648 ? -29.281 32.688 14.508 1 88 648 GLY B CA 1
ATOM 10400 C C . GLY B 1 648 ? -29.078 31.266 14.977 1 88 648 GLY B C 1
ATOM 10401 O O . GLY B 1 648 ? -30.047 30.516 15.117 1 88 648 GLY B O 1
ATOM 10402 N N . ARG B 1 649 ? -27.906 30.844 15.148 1 93.44 649 ARG B N 1
ATOM 10403 C CA . ARG B 1 649 ? -27.641 29.453 15.523 1 93.44 649 ARG B CA 1
ATOM 10404 C C . ARG B 1 649 ? -26.906 29.375 16.859 1 93.44 649 ARG B C 1
ATOM 10406 O O . ARG B 1 649 ? -26.234 30.328 17.266 1 93.44 649 ARG B O 1
ATOM 10413 N N . THR B 1 650 ? -27.188 28.312 17.594 1 95.19 650 THR B N 1
ATOM 10414 C CA . THR B 1 650 ? -26.375 28.031 18.781 1 95.19 650 THR B CA 1
ATOM 10415 C C . THR B 1 650 ? -24.984 27.562 18.391 1 95.19 650 THR B C 1
ATOM 10417 O O . THR B 1 650 ? -24.812 26.5 17.797 1 95.19 650 THR B O 1
ATOM 10420 N N . THR B 1 651 ? -24 28.422 18.703 1 94.75 651 THR B N 1
ATOM 10421 C CA . THR B 1 651 ? -22.688 28.172 18.141 1 94.75 651 THR B CA 1
ATOM 10422 C C . THR B 1 651 ? -21.641 28.062 19.25 1 94.75 651 THR B C 1
ATOM 10424 O O . THR B 1 651 ? -21.641 28.859 20.188 1 94.75 651 THR B O 1
ATOM 10427 N N . LEU B 1 652 ? -20.891 26.984 19.219 1 94.88 652 LEU B N 1
ATOM 10428 C CA . LEU B 1 652 ? -19.656 26.859 20.016 1 94.88 652 LEU B CA 1
ATOM 10429 C C . LEU B 1 652 ? -18.422 27.094 19.141 1 94.88 652 LEU B C 1
ATOM 10431 O O . LEU B 1 652 ? -18.219 26.391 18.156 1 94.88 652 LEU B O 1
ATOM 10435 N N . VAL B 1 653 ? -17.656 28.109 19.5 1 92.12 653 VAL B N 1
ATOM 10436 C CA . VAL B 1 653 ? -16.5 28.469 18.688 1 92.12 653 VAL B CA 1
ATOM 10437 C C . VAL B 1 653 ? -15.219 28.391 19.531 1 92.12 653 VAL B C 1
ATOM 10439 O O . VAL B 1 653 ? -15.156 28.984 20.609 1 92.12 653 VAL B O 1
ATOM 10442 N N . ILE B 1 654 ? -14.32 27.516 19.125 1 88.62 654 ILE B N 1
ATOM 10443 C CA . ILE B 1 654 ? -12.977 27.547 19.672 1 88.62 654 ILE B CA 1
ATOM 10444 C C . ILE B 1 654 ? -12.117 28.547 18.906 1 88.62 654 ILE B C 1
ATOM 10446 O O . ILE B 1 654 ? -11.805 28.312 17.734 1 88.62 654 ILE B O 1
ATOM 10450 N N . ALA B 1 655 ? -11.852 29.672 19.438 1 74.62 655 ALA B N 1
ATOM 10451 C CA . ALA B 1 655 ? -11.141 30.703 18.703 1 74.62 655 ALA B CA 1
ATOM 10452 C C . ALA B 1 655 ? -9.852 31.094 19.406 1 74.62 655 ALA B C 1
ATOM 10454 O O . ALA B 1 655 ? -9.789 31.109 20.641 1 74.62 655 ALA B O 1
ATOM 10455 N N . HIS B 1 656 ? -8.977 31.328 18.672 1 62.56 656 HIS B N 1
ATOM 10456 C CA . HIS B 1 656 ? -7.727 31.891 19.172 1 62.56 656 HIS B CA 1
ATOM 10457 C C . HIS B 1 656 ? -7.629 33.375 18.859 1 62.56 656 HIS B C 1
ATOM 10459 O O . HIS B 1 656 ? -6.852 34.094 19.484 1 62.56 656 HIS B O 1
ATOM 10465 N N . ARG B 1 657 ? -8.523 33.719 17.984 1 63.69 657 ARG B N 1
ATOM 10466 C CA . ARG B 1 657 ? -8.523 35.156 17.609 1 63.69 657 ARG B CA 1
ATOM 10467 C C . ARG B 1 657 ? -9.375 35.969 18.562 1 63.69 657 ARG B C 1
ATOM 10469 O O . ARG B 1 657 ? -10.516 35.594 18.859 1 63.69 657 ARG B O 1
ATOM 10476 N N . LEU B 1 658 ? -8.859 37.062 18.969 1 68.56 658 LEU B N 1
ATOM 10477 C CA . LEU B 1 658 ? -9.508 37.875 19.984 1 68.56 658 LEU B CA 1
ATOM 10478 C C . LEU B 1 658 ? -10.789 38.5 19.438 1 68.56 658 LEU B C 1
ATOM 10480 O O . LEU B 1 658 ? -11.766 38.656 20.172 1 68.56 658 LEU B O 1
ATOM 10484 N N . SER B 1 659 ? -10.859 38.844 18.156 1 69.75 659 SER B N 1
ATOM 10485 C CA . SER B 1 659 ? -12.039 39.5 17.578 1 69.75 659 SER B CA 1
ATOM 10486 C C . SER B 1 659 ? -13.258 38.594 17.672 1 69.75 659 SER B C 1
ATOM 10488 O O . SER B 1 659 ? -14.359 39.031 17.984 1 69.75 659 SER B O 1
ATOM 10490 N N . THR B 1 660 ? -13.055 37.344 17.422 1 74.5 660 THR B N 1
ATOM 10491 C CA . THR B 1 660 ? -14.141 36.375 17.5 1 74.5 660 THR B CA 1
ATOM 10492 C C . THR B 1 660 ? -14.562 36.156 18.953 1 74.5 660 THR B C 1
ATOM 10494 O O . THR B 1 660 ? -15.75 36 19.234 1 74.5 660 THR B O 1
ATOM 10497 N N . VAL B 1 661 ? -13.625 36.188 19.766 1 82.5 661 VAL B N 1
ATOM 10498 C CA . VAL B 1 661 ? -13.883 35.938 21.188 1 82.5 661 VAL B CA 1
ATOM 10499 C C . VAL B 1 661 ? -14.609 37.125 21.797 1 82.5 661 VAL B C 1
ATOM 10501 O O . VAL B 1 661 ? -15.523 36.969 22.609 1 82.5 661 VAL B O 1
ATOM 10504 N N . GLN B 1 662 ? -14.25 38.344 21.375 1 83.81 662 GLN B N 1
ATOM 10505 C CA . GLN B 1 662 ? -14.812 39.562 21.953 1 83.81 662 GLN B CA 1
ATOM 10506 C C . GLN B 1 662 ? -16.297 39.719 21.609 1 83.81 662 GLN B C 1
ATOM 10508 O O . GLN B 1 662 ? -17.078 40.25 22.391 1 83.81 662 GLN B O 1
ATOM 10513 N N . ASN B 1 663 ? -16.672 39.219 20.438 1 83.19 663 ASN B N 1
ATOM 10514 C CA . ASN B 1 663 ? -18.031 39.406 19.953 1 83.19 663 ASN B CA 1
ATOM 10515 C C . ASN B 1 663 ? -18.953 38.25 20.438 1 83.19 663 ASN B C 1
ATOM 10517 O O . ASN B 1 663 ? -20.156 38.281 20.172 1 83.19 663 ASN B O 1
ATOM 10521 N N . ALA B 1 664 ? -18.438 37.375 21.141 1 90.94 664 ALA B N 1
ATOM 10522 C CA . ALA B 1 664 ? -19.234 36.25 21.609 1 90.94 664 ALA B CA 1
ATOM 10523 C C . ALA B 1 664 ? -20.156 36.688 22.75 1 90.94 664 ALA B C 1
ATOM 10525 O O . ALA B 1 664 ? -19.844 37.625 23.5 1 90.94 664 ALA B O 1
ATOM 10526 N N . TYR B 1 665 ? -21.281 36.031 22.844 1 91.81 665 TYR B N 1
ATOM 10527 C CA . TYR B 1 665 ? -22.234 36.281 23.922 1 91.81 665 TYR B CA 1
ATOM 10528 C C . TYR B 1 665 ? -21.625 35.906 25.266 1 91.81 665 TYR B C 1
ATOM 10530 O O . TYR B 1 665 ? -21.781 36.656 26.25 1 91.81 665 TYR B O 1
ATOM 10538 N N . GLN B 1 666 ? -20.984 34.812 25.25 1 94.12 666 GLN B N 1
ATOM 10539 C CA . GLN B 1 666 ? -20.312 34.312 26.453 1 94.12 666 GLN B CA 1
ATOM 10540 C C . GLN B 1 666 ? -18.969 33.688 26.109 1 94.12 666 GLN B C 1
ATOM 10542 O O . GLN B 1 666 ? -18.812 33.094 25.031 1 94.12 666 GLN B O 1
ATOM 10547 N N . ILE B 1 667 ? -18.062 33.938 27.047 1 94.62 667 ILE B N 1
ATOM 10548 C CA . ILE B 1 667 ? -16.719 33.375 26.906 1 94.62 667 ILE B CA 1
ATOM 10549 C C . ILE B 1 667 ? -16.453 32.375 28.047 1 94.62 667 ILE B C 1
ATOM 10551 O O . ILE B 1 667 ? -16.625 32.719 29.219 1 94.62 667 ILE B O 1
ATOM 10555 N N . ALA B 1 668 ? -16.125 31.188 27.656 1 94.75 668 ALA B N 1
ATOM 10556 C CA . ALA B 1 668 ? -15.75 30.156 28.609 1 94.75 668 ALA B CA 1
ATOM 10557 C C . ALA B 1 668 ? -14.258 29.859 28.547 1 94.75 668 ALA B C 1
ATOM 10559 O O . ALA B 1 668 ? -13.742 29.453 27.5 1 94.75 668 ALA B O 1
ATOM 10560 N N . VAL B 1 669 ? -13.578 30.094 29.641 1 93.56 669 VAL B N 1
ATOM 10561 C CA . VAL B 1 669 ? -12.141 29.828 29.703 1 93.56 669 VAL B CA 1
ATOM 10562 C C . VAL B 1 669 ? -11.898 28.422 30.266 1 93.56 669 VAL B C 1
ATOM 10564 O O . VAL B 1 669 ? -12.234 28.141 31.422 1 93.56 669 VAL B O 1
ATOM 10567 N N . CYS B 1 670 ? -11.398 27.609 29.375 1 92.12 670 CYS B N 1
ATOM 10568 C CA . CYS B 1 670 ? -11.109 26.234 29.75 1 92.12 670 CYS B CA 1
ATOM 10569 C C . CYS B 1 670 ? -9.688 26.109 30.297 1 92.12 670 CYS B C 1
ATOM 10571 O O . CYS B 1 670 ? -8.734 26.594 29.688 1 92.12 670 CYS B O 1
ATOM 10573 N N . SER B 1 671 ? -9.555 25.531 31.484 1 89.5 671 SER B N 1
ATOM 10574 C CA . SER B 1 671 ? -8.25 25.281 32.094 1 89.5 671 SER B CA 1
ATOM 10575 C C . SER B 1 671 ? -8.227 23.938 32.812 1 89.5 671 SER B C 1
ATOM 10577 O O . SER B 1 671 ? -9.086 23.656 33.656 1 89.5 671 SER B O 1
ATOM 10579 N N . GLU B 1 672 ? -7.285 23.125 32.469 1 87.5 672 GLU B N 1
ATOM 10580 C CA . GLU B 1 672 ? -7.051 21.828 33.094 1 87.5 672 GLU B CA 1
ATOM 10581 C C . GLU B 1 672 ? -8.32 20.984 33.094 1 87.5 672 GLU B C 1
ATOM 10583 O O . GLU B 1 672 ? -8.672 20.391 34.125 1 87.5 672 GLU B O 1
ATOM 10588 N N . GLY B 1 673 ? -9.117 21.078 32.125 1 90.75 673 GLY B N 1
ATOM 10589 C CA . GLY B 1 673 ? -10.266 20.203 31.953 1 90.75 673 GLY B CA 1
ATOM 10590 C C . GLY B 1 673 ? -11.523 20.734 32.594 1 90.75 673 GLY B C 1
ATOM 10591 O O . GLY B 1 673 ? -12.547 20.047 32.656 1 90.75 673 GLY B O 1
ATOM 10592 N N . ARG B 1 674 ? -11.438 21.922 33.156 1 93.69 674 ARG B N 1
ATOM 10593 C CA . ARG B 1 674 ? -12.594 22.562 33.781 1 93.69 674 ARG B CA 1
ATOM 10594 C C . ARG B 1 674 ? -12.773 23.984 33.25 1 93.69 674 ARG B C 1
ATOM 10596 O O . ARG B 1 674 ? -11.883 24.516 32.594 1 93.69 674 ARG B O 1
ATOM 10603 N N . ILE B 1 675 ? -14 24.484 33.469 1 95 675 ILE B N 1
ATOM 10604 C CA . ILE B 1 675 ? -14.219 25.891 33.125 1 95 675 ILE B CA 1
ATOM 10605 C C . ILE B 1 675 ? -13.805 26.781 34.281 1 95 675 ILE B C 1
ATOM 10607 O O . ILE B 1 675 ? -14.445 26.766 35.344 1 95 675 ILE B O 1
ATOM 10611 N N . ALA B 1 676 ? -12.812 27.547 34.094 1 93.19 676 ALA B N 1
ATOM 10612 C CA . ALA B 1 676 ? -12.25 28.375 35.156 1 93.19 676 ALA B CA 1
ATOM 10613 C C . ALA B 1 676 ? -13.023 29.688 35.281 1 93.19 676 ALA B C 1
ATOM 10615 O O . ALA B 1 676 ? -13.219 30.203 36.375 1 93.19 676 ALA B O 1
ATOM 10616 N N . GLU B 1 677 ? -13.281 30.297 34.125 1 94.25 677 GLU B N 1
ATOM 10617 C CA . GLU B 1 677 ? -13.992 31.562 34.094 1 94.25 677 GLU B CA 1
ATOM 10618 C C . GLU B 1 677 ? -15.109 31.547 33.062 1 94.25 677 GLU B C 1
ATOM 10620 O O . GLU B 1 677 ? -14.984 30.906 32 1 94.25 677 GLU B O 1
ATOM 10625 N N . LEU B 1 678 ? -16.25 32.188 33.438 1 94.5 678 LEU B N 1
ATOM 10626 C CA . LEU B 1 678 ? -17.391 32.312 32.531 1 94.5 678 LEU B CA 1
ATOM 10627 C C . LEU B 1 678 ? -17.969 33.719 32.594 1 94.5 678 LEU B C 1
ATOM 10629 O O . LEU B 1 678 ? -18.188 34.25 33.656 1 94.5 678 LEU B O 1
ATOM 10633 N N . GLY B 1 679 ? -18.125 34.312 31.453 1 93.31 679 GLY B N 1
ATOM 10634 C CA . GLY B 1 679 ? -18.703 35.656 31.406 1 93.31 679 GLY B CA 1
ATOM 10635 C C . GLY B 1 679 ? -18.484 36.344 30.078 1 93.31 679 GLY B C 1
ATOM 10636 O O . GLY B 1 679 ? -18.094 35.688 29.094 1 93.31 679 GLY B O 1
ATOM 10637 N N . SER B 1 680 ? -18.891 37.562 30 1 93.06 680 SER B N 1
ATOM 10638 C CA . SER B 1 680 ? -18.656 38.375 28.797 1 93.06 680 SER B CA 1
ATOM 10639 C C . SER B 1 680 ? -17.234 38.906 28.766 1 93.06 680 SER B C 1
ATOM 10641 O O . SER B 1 680 ? -16.5 38.812 29.766 1 93.06 680 SER B O 1
ATOM 10643 N N . HIS B 1 681 ? -16.844 39.5 27.703 1 90.38 681 HIS B N 1
ATOM 10644 C CA . HIS B 1 681 ? -15.484 40 27.5 1 90.38 681 HIS B CA 1
ATOM 10645 C C . HIS B 1 681 ? -15.125 41.031 28.578 1 90.38 681 HIS B C 1
ATOM 10647 O O . HIS B 1 681 ? -14.094 40.906 29.25 1 90.38 681 HIS B O 1
ATOM 10653 N N . PHE B 1 682 ? -16 41.875 28.812 1 89.31 682 PHE B N 1
ATOM 10654 C CA . PHE B 1 682 ? -15.727 43 29.719 1 89.31 682 PHE B CA 1
ATOM 10655 C C . PHE B 1 682 ? -15.781 42.5 31.172 1 89.31 682 PHE B C 1
ATOM 10657 O O . PHE B 1 682 ? -14.977 42.938 32 1 89.31 682 PHE B O 1
ATOM 10664 N N . GLU B 1 683 ? -16.656 41.594 31.422 1 92.81 683 GLU B N 1
ATOM 10665 C CA . GLU B 1 683 ? -16.766 41.062 32.781 1 92.81 683 GLU B CA 1
ATOM 10666 C C . GLU B 1 683 ? -15.516 40.25 33.156 1 92.81 683 GLU B C 1
ATOM 10668 O O . GLU B 1 683 ? -15.031 40.375 34.281 1 92.81 683 GLU B O 1
ATOM 10673 N N . LEU B 1 684 ? -15.039 39.531 32.219 1 92 684 LEU B N 1
ATOM 10674 C CA . LEU B 1 684 ? -13.898 38.688 32.5 1 92 684 LEU B CA 1
ATOM 10675 C C . LEU B 1 684 ? -12.617 39.5 32.594 1 92 684 LEU B C 1
ATOM 10677 O O . LEU B 1 684 ? -11.695 39.125 33.312 1 92 684 LEU B O 1
ATOM 10681 N N . LEU B 1 685 ? -12.539 40.5 31.844 1 89.69 685 LEU B N 1
ATOM 10682 C CA . LEU B 1 685 ? -11.383 41.375 31.953 1 89.69 685 LEU B CA 1
ATOM 10683 C C . LEU B 1 685 ? -11.328 42.062 33.312 1 89.69 685 LEU B C 1
ATOM 10685 O O . LEU B 1 685 ? -10.242 42.281 33.875 1 89.69 685 LEU B O 1
ATOM 10689 N N . ALA B 1 686 ? -12.461 42.375 33.812 1 89.88 686 ALA B N 1
ATOM 10690 C CA . ALA B 1 686 ? -12.555 43.062 35.125 1 89.88 686 ALA B CA 1
ATOM 10691 C C . ALA B 1 686 ? -12.172 42.125 36.25 1 89.88 686 ALA B C 1
ATOM 10693 O O . ALA B 1 686 ? -11.656 42.594 37.281 1 89.88 686 ALA B O 1
ATOM 10694 N N . LYS B 1 687 ? -12.344 40.906 36 1 91.38 687 LYS B N 1
ATOM 10695 C CA . LYS B 1 687 ? -12.039 39.938 37.031 1 91.38 687 LYS B CA 1
ATOM 10696 C C . LYS B 1 687 ? -10.539 39.688 37.156 1 91.38 687 LYS B C 1
ATOM 10698 O O . LYS B 1 687 ? -10.055 39.125 38.125 1 91.38 687 LYS B O 1
ATOM 10703 N N . LYS B 1 688 ? -9.656 40.125 36.188 1 86.75 688 LYS B N 1
ATOM 10704 C CA . LYS B 1 688 ? -8.203 40 36.156 1 86.75 688 LYS B CA 1
ATOM 10705 C C . LYS B 1 688 ? -7.75 38.562 36.375 1 86.75 688 LYS B C 1
ATOM 10707 O O . LYS B 1 688 ? -6.809 38.344 37.156 1 86.75 688 LYS B O 1
ATOM 10712 N N . GLY B 1 689 ? -8.492 37.688 35.906 1 88.94 689 GLY B N 1
ATOM 10713 C CA . GLY B 1 689 ? -8.148 36.281 36.062 1 88.94 689 GLY B CA 1
ATOM 10714 C C . GLY B 1 689 ? -7.355 35.75 34.875 1 88.94 689 GLY B C 1
ATOM 10715 O O . GLY B 1 689 ? -6.48 36.406 34.344 1 88.94 689 GLY B O 1
ATOM 10716 N N . GLN B 1 690 ? -7.598 34.469 34.562 1 87 690 GLN B N 1
ATOM 10717 C CA . GLN B 1 690 ? -6.863 33.781 33.5 1 87 690 GLN B CA 1
ATOM 10718 C C . GLN B 1 690 ? -7.148 34.375 32.125 1 87 690 GLN B C 1
ATOM 10720 O O . GLN B 1 690 ? -6.258 34.469 31.297 1 87 690 GLN B O 1
ATOM 10725 N N . TYR B 1 691 ? -8.32 34.75 31.953 1 88.31 691 TYR B N 1
ATOM 10726 C CA . TYR B 1 691 ? -8.695 35.375 30.688 1 88.31 691 TYR B CA 1
ATOM 10727 C C . TYR B 1 691 ? -7.926 36.656 30.453 1 88.31 691 TYR B C 1
ATOM 10729 O O . TYR B 1 691 ? -7.438 36.938 29.359 1 88.31 691 TYR B O 1
ATOM 10737 N N . ALA B 1 692 ? -7.895 37.438 31.469 1 85.94 692 ALA B N 1
ATOM 10738 C CA . ALA B 1 692 ? -7.168 38.688 31.375 1 85.94 692 ALA B CA 1
ATOM 10739 C C . ALA B 1 692 ? -5.691 38.469 31.078 1 85.94 692 ALA B C 1
ATOM 10741 O O . ALA B 1 692 ? -5.07 39.219 30.328 1 85.94 692 ALA B O 1
ATOM 10742 N N . SER B 1 693 ? -5.246 37.438 31.656 1 79.88 693 SER B N 1
ATOM 10743 C CA . SER B 1 693 ? -3.85 37.094 31.406 1 79.88 693 SER B CA 1
ATOM 10744 C C . SER B 1 693 ? -3.637 36.656 29.969 1 79.88 693 SER B C 1
ATOM 10746 O O . SER B 1 693 ? -2.615 37 29.359 1 79.88 693 SER B O 1
ATOM 10748 N N . LEU B 1 694 ? -4.562 35.906 29.5 1 77.19 694 LEU B N 1
ATOM 10749 C CA . LEU B 1 694 ? -4.484 35.438 28.125 1 77.19 694 LEU B CA 1
ATOM 10750 C C . LEU B 1 694 ? -4.547 36.625 27.156 1 77.19 694 LEU B C 1
ATOM 10752 O O . LEU B 1 694 ? -3.811 36.688 26.172 1 77.19 694 LEU B O 1
ATOM 10756 N N . VAL B 1 695 ? -5.441 37.531 27.438 1 76.75 695 VAL B N 1
ATOM 10757 C CA . VAL B 1 695 ? -5.605 38.719 26.609 1 76.75 695 VAL B CA 1
ATOM 10758 C C . VAL B 1 695 ? -4.363 39.594 26.719 1 76.75 695 VAL B C 1
ATOM 10760 O O . VAL B 1 695 ? -3.918 40.188 25.734 1 76.75 695 VAL B O 1
ATOM 10763 N N . GLY B 1 696 ? -3.873 39.656 27.891 1 70.06 696 GLY B N 1
ATOM 10764 C CA . GLY B 1 696 ? -2.67 40.469 28.109 1 70.06 696 GLY B CA 1
ATOM 10765 C C . GLY B 1 696 ? -1.464 39.938 27.359 1 70.06 696 GLY B C 1
ATOM 10766 O O . GLY B 1 696 ? -0.708 40.688 26.766 1 70.06 696 GLY B O 1
ATOM 10767 N N . THR B 1 697 ? -1.369 38.688 27.453 1 66.62 697 THR B N 1
ATOM 10768 C CA . THR B 1 697 ? -0.242 38.062 26.766 1 66.62 697 THR B CA 1
ATOM 10769 C C . THR B 1 697 ? -0.352 38.281 25.25 1 66.62 697 THR B C 1
ATOM 10771 O O . THR B 1 697 ? 0.658 38.469 24.578 1 66.62 697 THR B O 1
ATOM 10774 N N . GLN B 1 698 ? -1.488 38.188 24.781 1 63.81 698 GLN B N 1
ATOM 10775 C CA . GLN B 1 698 ? -1.693 38.406 23.359 1 63.81 698 GLN B CA 1
ATOM 10776 C C . GLN B 1 698 ? -1.461 39.875 22.984 1 63.81 698 GLN B C 1
ATOM 10778 O O . GLN B 1 698 ? -0.962 40.188 21.891 1 63.81 698 GLN B O 1
ATOM 10783 N N . ARG B 1 699 ? -1.879 40.688 23.922 1 59.19 699 ARG B N 1
ATOM 10784 C CA . ARG B 1 699 ? -1.652 42.125 23.703 1 59.19 699 ARG B CA 1
ATOM 10785 C C . ARG B 1 699 ? -0.164 42.438 23.734 1 59.19 699 ARG B C 1
ATOM 10787 O O . ARG B 1 699 ? 0.319 43.25 22.953 1 59.19 699 ARG B O 1
ATOM 10794 N N . LEU B 1 700 ? 0.448 41.75 24.719 1 44.75 700 LEU B N 1
ATOM 10795 C CA . LEU B 1 700 ? 1.881 42 24.859 1 44.75 700 LEU B CA 1
ATOM 10796 C C . LEU B 1 700 ? 2.633 41.5 23.625 1 44.75 700 LEU B C 1
ATOM 10798 O O . LEU B 1 700 ? 3.627 42.125 23.219 1 44.75 700 LEU B O 1
ATOM 10802 N N . ALA B 1 701 ? 2.215 40.438 23.172 1 49.94 701 ALA B N 1
ATOM 10803 C CA . ALA B 1 701 ? 2.854 39.938 21.969 1 49.94 701 ALA B CA 1
ATOM 10804 C C . ALA B 1 701 ? 2.721 40.969 20.828 1 49.94 701 ALA B C 1
ATOM 10806 O O . ALA B 1 701 ? 3.568 41 19.938 1 49.94 701 ALA B O 1
ATOM 10807 N N . PHE B 1 702 ? 1.788 41.812 20.969 1 49.25 702 PHE B N 1
ATOM 10808 C CA . PHE B 1 702 ? 1.591 42.844 19.953 1 49.25 702 PHE B CA 1
ATOM 10809 C C . PHE B 1 702 ? 2.256 44.125 20.359 1 49.25 702 PHE B C 1
ATOM 10811 O O . PHE B 1 702 ? 2.717 44.906 19.516 1 49.25 702 PHE B O 1
ATOM 10818 N N . GLU B 1 703 ? 2.311 44.531 21.703 1 45.97 703 GLU B N 1
ATOM 10819 C CA . GLU B 1 703 ? 2.938 45.781 22.125 1 45.97 703 GLU B CA 1
ATOM 10820 C C . GLU B 1 703 ? 4.461 45.688 22.094 1 45.97 703 GLU B C 1
ATOM 10822 O O . GLU B 1 703 ? 5.145 46.656 21.766 1 45.97 703 GLU B O 1
#

Radius of gyration: 40.15 Å; Cα contacts (8 Å, |Δi|>4): 1926; chains: 2; bounding box: 100×125×99 Å

pLDDT: mean 76.37, std 21.54, range [15.03, 96.56]

Foldseek 3Di:
DDDPPVPVVPPPPCPDDDPDDDDDDDDPDDPPPCPDDDDDDDDDDDPDDPPPPDDPDPPPPDDPPCVVVPVPPPVPFLPQLDDPVLLVVLLVVPVPLVVLLVVLLVLLLVLLLCQLLLVLVLVCVVVVVDVDDNVVSVVVNVVSVVSNVVSLVSNLVSLLVSLVVSLLLSLLLLVLQVVQFFVLLPVVDDPVVSVCLSPVLSVLVSVLSVVASPCQADPNLVSNQVSLLVVLCVLDVVLSVLLVVLLVQLVVLLVVLVVVCVVLVVQLVVLVVLLVVLVCVCVVCVVVCVVVVVPVVSVVSNVVSVVSNVVSVVVNVVSVVVSVVSLVVSLVVSVVSLCVVVVVCVVVVNDPSSSSSSVNVSSVSNSSSSVNHSVSVVSVVSSVVSSVVSSVSSRPTDGNLLALLVVLVVLVVCPDPDPVSCSNNVNNPPPVSVVVNVVLVVQADDLVVVQVLQQQWKKWWFQFWDDSPVGNPDIQAGGATDIQDHQFEEEEEEDPSLCLVVVVCCQLVSDDTPDTAMDGNRHGPVSHGSVSSNLQEAEQAQQQFADQFFLQVRLVVLPVVDDDDPVLLLVLLVLLVQQVVQCVDPVRRRDGLHGRSVNDDLLNSLSSSLSSRVSSLHQEYEYYQSQPPHDPVSSVSNVSSVVSSSGRHRYYHHYPDPVSQQPGQKYFYRGSNYTDDIGHPVVVCVVCDPVVVSVVVVVVVVD/DDDDDPPPDDDDPDDDDDDDDDDDDDDPDDDPDDDDDDDDDDDDDDPDDPPPPDDPDPPPPDDPPCVVVPVPPPVPFLPQLDDPVLLVVLLVVPVPLVVLLVVLLVLLLVLLLCQLLLVLVLVCVVVVVDVDDNVVSVVVNVVSVVSNVVSLVSNLVSLLVSLVVSLLLSLLLLVLQVVQFFVLLPVVDDPVVSVCLSPVLSVLVSVLSVVASPCQADVNLVSNQVSLLVVLCVLDVVLSVLLVVLLVQLVVLLVVLVVVCVVLVVQLVVLVVVLVVLVVVCVVCVVVCVVVVVPVVSVVVNVVSVVSNVVSVVVNVVSVVVSVVSLVVSLVVSLVSLCVVVVVCVVVVNDPSSSSSSVNVSSVSNSSSSVNHSVSVVSVVSSVVSSVVSSVSSRDTDGNLLALLVVLVVLVVPPDPDPVSCSNNVNSPPPVSVVVSVVLVVQADDLVVVQVLQQQWKKWWFQFWDDSPVGNPDIQAGGATDIQDHQFEEEEEEDPSLCLVVVVCVQLVSDDTPDTAMDGNRHGPVSHGSVSSNLQEAEQAQQDFADQFFLQVRLVVLPVVDDDDPVLLLVLLVLLVLQVVQCVDPVRRRDGLHGRSVNDDLLNSLSSSLSSRVSSLHQEYEYYQSQPPHDPVSSVSNVSSVVSSSGRHRYYHHYPDVVSQQPGQKYFYRGSNYTPDIDHPVVVCVVVDPSVVSVVVVVVVVD

Organism: Phaseolus coccineus (NCBI:txid3886)

Sequence (1406 aa):
MASATLSLHYPLLLLRSPLSTKITKPPLSPRPLLLPHPLHSRFLLPPPRAYVTAPASDHNFGDPDPKLVGLGSENAKPQNVITWSLLCTLLMNHKLRLALMVATLFACSTCTLSMPLFSGRFFEVLIGARPEPLWKLLTKIGVLYAMEPLLTIIFVINMNIVWEKIMSTLRAQIFGRILIQKIEFFDKYKVGELTGLLTSDLDSLKNIVSENVSRDRGFRALSEVIGTIFILFSLAPQLAPILGVLMLAVSISIAVYKRSTLPVFKAHGKAQASISDCVTETFSAIRTVRSFGGEKRQMFSFANQVLSFQSSGIKLGTFKSVNESLTRVAVYISLIALYCLGGSKVKAGELSVGTMASFIGYTFTLTFAVQGLVNTFGDLRGSFAAVERINSVFSGVQVDDALAYGLERELRQKTVDDENYKLVLSNISTENSQKNYFHYMSALKTSSNLFSLAWSGDICLEDVYFSYPLRPDVEILHGLNLRLKCGTVTALVGPSGAGKSTVVQLLSRFYEPISGCITVAGEDVRTFDKSEWAQVVSIVNQEPVLFSVSVGENIAYGLPDEDVSKEDIIKAAKAANAHDFIISLPQGYDTLVGERGGLLSGGQRQRIAIARALLKNAPILILDEATSALDAVSERLVQDALNQLMKGRTTLVIAHRLSTVQNAYQIAVCSEGRIAELGSHFELLAKKGQYASLVGTQRLAFEMASATLSLHYPLLLLRSPLSTKITKPPLSPRPLLLPHPLHSRFLLPPPRAYVTAPASDHNFGDPDPKLVGLGSENAKPQNVITWSLLCTLLMNHKLRLALMVATLFACSTCTLSMPLFSGRFFEVLIGARPEPLWKLLTKIGVLYAMEPLLTIIFVINMNIVWEKIMSTLRAQIFGRILIQKIEFFDKYKVGELTGLLTSDLDSLKNIVSENVSRDRGFRALSEVIGTIFILFSLAPQLAPILGVLMLAVSISIAVYKRSTLPVFKAHGKAQASISDCVTETFSAIRTVRSFGGEKRQMFSFANQVLSFQSSGIKLGTFKSVNESLTRVAVYISLIALYCLGGSKVKAGELSVGTMASFIGYTFTLTFAVQGLVNTFGDLRGSFAAVERINSVFSGVQVDDALAYGLERELRQKTVDDENYKLVLSNISTENSQKNYFHYMSALKTSSNLFSLAWSGDICLEDVYFSYPLRPDVEILHGLNLRLKCGTVTALVGPSGAGKSTVVQLLSRFYEPISGCITVAGEDVRTFDKSEWAQVVSIVNQEPVLFSVSVGENIAYGLPDEDVSKEDIIKAAKAANAHDFIISLPQGYDTLVGERGGLLSGGQRQRIAIARALLKNAPILILDEATSALDAVSERLVQDALNQLMKGRTTLVIAHRLSTVQNAYQIAVCSEGRIAELGSHFELLAKKGQYASLVGTQRLAFE

Nearest PDB structures (foldseek):
  8pmj-assembly1_A  TM=8.265E-01  e=7.220E-31  Homo sapiens
  7zk6-assembly1_A  TM=8.009E-01  e=5.021E-31  Mus musculus
  7zk8-assembly1_A  TM=7.796E-01  e=3.336E-31  Mus musculus
  7o9w-assembly1_A  TM=8.347E-01  e=1.562E-30  Homo sapiens
  7zk4-assembly1_A  TM=7.650E-01  e=4.001E-31  Mus musculus